Protein AF-0000000074719340 (afdb_homodimer)

Solvent-accessible surface area (backbone atoms only — not comparable to full-atom values): 39499 Å² total; per-residue (Å²): 73,51,74,44,62,55,69,41,87,78,28,64,65,51,49,50,49,47,35,64,62,22,23,60,69,50,36,37,50,50,15,51,48,55,33,46,48,52,44,51,50,35,39,49,40,8,63,77,55,54,41,71,50,65,59,40,46,53,52,38,24,60,47,44,44,86,80,46,90,44,48,59,56,31,41,54,50,23,52,47,53,46,49,73,72,40,53,72,66,48,41,42,52,50,34,57,68,46,72,67,32,35,51,36,67,74,29,32,64,31,43,57,44,52,37,26,79,54,50,40,20,43,50,44,46,50,49,29,34,63,41,14,76,75,65,35,43,67,52,21,34,36,49,51,18,25,51,20,46,50,47,39,48,49,50,52,53,51,51,22,61,76,57,64,16,41,43,32,30,61,52,47,44,37,48,39,40,62,39,27,52,43,47,35,19,20,26,52,56,57,40,44,51,27,24,49,20,35,38,58,18,47,55,26,32,40,68,66,32,57,77,75,12,43,64,28,49,53,51,21,23,35,33,34,59,74,42,52,45,47,37,49,20,39,29,53,26,17,58,71,54,70,47,67,44,67,59,34,44,50,55,31,53,51,47,56,64,51,45,52,58,44,39,57,75,26,58,43,86,46,69,64,42,51,45,38,39,76,61,72,48,78,62,73,54,45,75,84,58,69,72,77,91,48,71,66,60,50,53,49,35,46,53,54,27,48,53,46,21,62,54,74,38,42,51,69,37,50,48,52,48,51,51,53,49,48,53,47,42,56,71,70,62,45,69,45,52,71,22,42,51,31,43,52,48,11,38,52,45,24,54,52,47,44,40,73,74,55,46,64,48,56,31,47,78,46,30,35,47,49,53,42,48,50,50,53,50,37,53,59,61,38,52,73,83,42,48,81,76,74,75,75,76,72,83,116,73,52,73,42,62,56,70,41,86,79,27,63,64,50,49,50,49,47,34,64,64,22,24,58,68,49,37,36,49,47,15,50,49,55,34,47,49,52,44,53,51,36,39,49,40,7,62,77,54,54,43,72,49,66,60,42,46,52,50,38,24,60,47,43,45,87,79,43,90,44,46,58,56,31,42,53,49,25,53,46,53,46,50,73,71,40,53,72,66,49,40,43,52,50,34,57,67,45,72,67,33,36,52,36,68,73,29,32,64,29,44,58,43,52,38,27,79,54,50,39,19,43,50,45,47,50,47,28,35,62,41,15,76,75,63,35,42,69,53,20,34,35,50,52,18,24,52,20,44,48,48,40,48,49,50,52,52,51,52,22,60,76,57,64,17,40,44,30,31,61,51,46,43,37,48,39,40,63,40,26,50,43,46,34,19,20,27,51,56,57,40,42,51,27,26,49,21,36,38,57,19,47,54,26,31,39,68,66,32,58,78,73,12,42,65,28,46,53,51,22,22,36,33,34,60,75,42,53,45,46,38,49,20,38,29,53,25,17,58,71,54,70,47,68,44,67,58,35,44,50,54,31,53,51,48,56,62,50,45,51,57,46,40,56,73,25,59,44,86,47,70,64,41,50,44,38,37,76,62,74,48,78,61,71,55,46,76,84,57,70,73,79,92,49,71,67,60,51,52,49,36,45,54,54,27,49,53,47,22,62,54,73,37,43,51,68,36,50,48,51,47,50,51,53,50,47,53,48,42,56,70,70,62,45,70,46,51,70,22,42,51,30,43,51,48,11,39,52,45,25,55,54,46,45,39,73,74,55,47,64,48,56,31,46,77,45,30,37,45,49,52,42,49,51,50,53,51,37,51,60,63,38,54,72,82,41,46,81,74,75,76,75,76,73,82,116

Structure (mmCIF, N/CA/C/O backbone):
data_AF-0000000074719340-model_v1
#
loop_
_entity.id
_entity.type
_entity.pdbx_description
1 polymer 'Glycosyltransferase RgtA/B/C/D-like domain-containing protein'
#
loop_
_atom_site.group_PDB
_atom_site.id
_atom_site.type_symbol
_atom_site.label_atom_id
_atom_site.label_alt_id
_atom_site.label_comp_id
_atom_site.label_asym_id
_atom_site.label_entity_id
_atom_site.label_seq_id
_atom_site.pdbx_PDB_ins_code
_atom_site.Cartn_x
_atom_site.Cartn_y
_atom_site.Cartn_z
_atom_site.occupancy
_atom_site.B_iso_or_equiv
_atom_site.auth_seq_id
_atom_site.auth_comp_id
_atom_site.auth_asym_id
_atom_site.auth_atom_id
_atom_site.pdbx_PDB_model_num
ATOM 1 N N . MET A 1 1 ? -28.859 15.344 6.457 1 44 1 MET A N 1
ATOM 2 C CA . MET A 1 1 ? -29.125 16.297 5.395 1 44 1 MET A CA 1
ATOM 3 C C . MET A 1 1 ? -28.875 15.688 4.023 1 44 1 MET A C 1
ATOM 5 O O . MET A 1 1 ? -27.859 15.008 3.822 1 44 1 MET A O 1
ATOM 9 N N . THR A 1 2 ? -29.844 15.477 3.346 1 54.25 2 THR A N 1
ATOM 10 C CA . THR A 1 2 ? -29.734 14.992 1.975 1 54.25 2 THR A CA 1
ATOM 11 C C . THR A 1 2 ? -28.969 15.984 1.108 1 54.25 2 THR A C 1
ATOM 13 O O . THR A 1 2 ? -28.75 17.125 1.511 1 54.25 2 THR A O 1
ATOM 16 N N . ILE A 1 3 ? -28.344 15.516 0.061 1 51.09 3 ILE A N 1
ATOM 17 C CA . ILE A 1 3 ? -27.641 16.391 -0.876 1 51.09 3 ILE A CA 1
ATOM 18 C C . ILE A 1 3 ? -28.484 17.656 -1.121 1 51.09 3 ILE A C 1
ATOM 20 O O . ILE A 1 3 ? -27.938 18.766 -1.168 1 51.09 3 ILE A O 1
ATOM 24 N N . GLU A 1 4 ? -29.734 17.438 -1.25 1 52.94 4 GLU A N 1
ATOM 25 C CA . GLU A 1 4 ? -30.641 18.531 -1.551 1 52.94 4 GLU A CA 1
ATOM 26 C C . GLU A 1 4 ? -30.672 19.562 -0.416 1 52.94 4 GLU A C 1
ATOM 28 O O . GLU A 1 4 ? -30.688 20.766 -0.661 1 52.94 4 GLU A O 1
ATOM 33 N N . THR A 1 5 ? -30.719 18.984 0.74 1 54.34 5 THR A N 1
ATOM 34 C CA . THR A 1 5 ? -30.812 19.891 1.876 1 54.34 5 THR A CA 1
ATOM 35 C C . THR A 1 5 ? -29.453 20.516 2.174 1 54.34 5 THR A C 1
ATOM 37 O O . THR A 1 5 ? -29.359 21.625 2.695 1 54.34 5 THR A O 1
ATOM 40 N N . ALA A 1 6 ? -28.438 19.828 1.91 1 50.81 6 ALA A N 1
ATOM 41 C CA . ALA A 1 6 ? -27.109 20.359 2.193 1 50.81 6 ALA A CA 1
ATOM 42 C C . ALA A 1 6 ? -26.781 21.547 1.298 1 50.81 6 ALA A C 1
ATOM 44 O O . ALA A 1 6 ? -26.141 22.5 1.738 1 50.81 6 ALA A O 1
ATOM 45 N N . PHE A 1 7 ? -27.25 21.453 0.021 1 54.22 7 PHE A N 1
ATOM 46 C CA . PHE A 1 7 ? -26.906 22.484 -0.946 1 54.22 7 PHE A CA 1
ATOM 47 C C . PHE A 1 7 ? -28.109 23.375 -1.24 1 54.22 7 PHE A C 1
ATOM 49 O O . PHE A 1 7 ? -28.078 24.188 -2.164 1 54.22 7 PHE A O 1
ATOM 56 N N . GLY A 1 8 ? -29.219 23.422 -0.388 1 49.59 8 GLY A N 1
ATOM 57 C CA . GLY A 1 8 ? -30.391 24.281 -0.463 1 49.59 8 GLY A CA 1
ATOM 58 C C . GLY A 1 8 ? -31.422 23.797 -1.47 1 49.59 8 GLY A C 1
ATOM 59 O O . GLY A 1 8 ? -31.172 22.844 -2.217 1 49.59 8 GLY A O 1
ATOM 60 N N . HIS A 1 9 ? -32.812 24.297 -1.423 1 48.03 9 HIS A N 1
ATOM 61 C CA . HIS A 1 9 ? -34.125 24.016 -2.043 1 48.03 9 HIS A CA 1
ATOM 62 C C . HIS A 1 9 ? -34 24 -3.564 1 48.03 9 HIS A C 1
ATOM 64 O O . HIS A 1 9 ? -35 23.844 -4.262 1 48.03 9 HIS A O 1
ATOM 70 N N . ARG A 1 10 ? -33.094 24.453 -4.176 1 47.38 10 ARG A N 1
ATOM 71 C CA . ARG A 1 10 ? -33.125 24.5 -5.633 1 47.38 10 ARG A CA 1
ATOM 72 C C . ARG A 1 10 ? -32.969 23.094 -6.223 1 47.38 10 ARG A C 1
ATOM 74 O O . ARG A 1 10 ? -32.625 22.953 -7.395 1 47.38 10 ARG A O 1
ATOM 81 N N . SER A 1 11 ? -33.312 22.062 -5.555 1 47.09 11 SER A N 1
ATOM 82 C CA . SER A 1 11 ? -32.844 20.688 -5.652 1 47.09 11 SER A CA 1
ATOM 83 C C . SER A 1 11 ? -33.75 19.859 -6.562 1 47.09 11 SER A C 1
ATOM 85 O O . SER A 1 11 ? -33.469 18.688 -6.816 1 47.09 11 SER A O 1
ATOM 87 N N . GLY A 1 12 ? -34.844 20.375 -6.762 1 47.94 12 GLY A N 1
ATOM 88 C CA . GLY A 1 12 ? -35.688 19.562 -7.625 1 47.94 12 GLY A CA 1
ATOM 89 C C . GLY A 1 12 ? -35 19.172 -8.922 1 47.94 12 GLY A C 1
ATOM 90 O O . GLY A 1 12 ? -34.812 17.984 -9.203 1 47.94 12 GLY A O 1
ATOM 91 N N . PRO A 1 13 ? -34.75 20.156 -9.672 1 48.81 13 PRO A N 1
ATOM 92 C CA . PRO A 1 13 ? -34.125 19.891 -10.969 1 48.81 13 PRO A CA 1
ATOM 93 C C . PRO A 1 13 ? -32.75 19.25 -10.836 1 48.81 13 PRO A C 1
ATOM 95 O O . PRO A 1 13 ? -32.344 18.469 -11.703 1 48.81 13 PRO A O 1
ATOM 98 N N . LEU A 1 14 ? -32 19.547 -9.883 1 50.09 14 LEU A N 1
ATOM 99 C CA . LEU A 1 14 ? -30.703 18.938 -9.695 1 50.09 14 LEU A CA 1
ATOM 100 C C . LEU A 1 14 ? -30.812 17.469 -9.344 1 50.09 14 LEU A C 1
ATOM 102 O O . LEU A 1 14 ? -30.016 16.641 -9.805 1 50.09 14 LEU A O 1
ATOM 106 N N . SER A 1 15 ? -31.766 17.203 -8.555 1 52.66 15 SER A N 1
ATOM 107 C CA . SER A 1 15 ? -32 15.797 -8.25 1 52.66 15 SER A CA 1
ATOM 108 C C . SER A 1 15 ? -32.375 15.016 -9.508 1 52.66 15 SER A C 1
ATOM 110 O O . SER A 1 15 ? -31.938 13.883 -9.695 1 52.66 15 SER A O 1
ATOM 112 N N . ASN A 1 16 ? -33.25 15.656 -10.227 1 54.12 16 ASN A N 1
ATOM 113 C CA . ASN A 1 16 ? -33.625 15 -11.484 1 54.12 16 ASN A CA 1
ATOM 114 C C . ASN A 1 16 ? -32.438 14.883 -12.414 1 54.12 16 ASN A C 1
ATOM 116 O O . ASN A 1 16 ? -32.25 13.852 -13.078 1 54.12 16 ASN A O 1
ATOM 120 N N . ALA A 1 17 ? -31.672 15.938 -12.539 1 52.97 17 ALA A N 1
ATOM 121 C CA . ALA A 1 17 ? -30.469 15.906 -13.359 1 52.97 17 ALA A CA 1
ATOM 122 C C . ALA A 1 17 ? -29.453 14.898 -12.82 1 52.97 17 ALA A C 1
ATOM 124 O O . ALA A 1 17 ? -28.844 14.148 -13.586 1 52.97 17 ALA A O 1
ATOM 125 N N . LEU A 1 18 ? -29.359 14.883 -11.586 1 58.12 18 LEU A N 1
ATOM 126 C CA . LEU A 1 18 ? -28.469 13.898 -10.961 1 58.12 18 LEU A CA 1
ATOM 127 C C . LEU A 1 18 ? -29.016 12.484 -11.172 1 58.12 18 LEU A C 1
ATOM 129 O O . LEU A 1 18 ? -28.234 11.547 -11.375 1 58.12 18 LEU A O 1
ATOM 133 N N . GLY A 1 19 ? -30.344 12.414 -11.133 1 56.94 19 GLY A N 1
ATOM 134 C CA . GLY A 1 19 ? -30.969 11.133 -11.414 1 56.94 19 GLY A CA 1
ATOM 135 C C . GLY A 1 19 ? -30.688 10.633 -12.82 1 56.94 19 GLY A C 1
ATOM 136 O O . GLY A 1 19 ? -30.422 9.445 -13.016 1 56.94 19 GLY A O 1
ATOM 137 N N . ARG A 1 20 ? -30.859 11.523 -13.758 1 57.97 20 ARG A N 1
ATOM 138 C CA . ARG A 1 20 ? -30.578 11.156 -15.141 1 57.97 20 ARG A CA 1
ATOM 139 C C . ARG A 1 20 ? -29.094 10.875 -15.336 1 57.97 20 ARG A C 1
ATOM 141 O O . ARG A 1 20 ? -28.719 9.953 -16.062 1 57.97 20 ARG A O 1
ATOM 148 N N . ILE A 1 21 ? -28.266 11.641 -14.656 1 61.47 21 ILE A N 1
ATOM 149 C CA . ILE A 1 21 ? -26.812 11.523 -14.805 1 61.47 21 ILE A CA 1
ATOM 150 C C . ILE A 1 21 ? -26.328 10.273 -14.078 1 61.47 21 ILE A C 1
ATOM 152 O O . ILE A 1 21 ? -25.391 9.617 -14.531 1 61.47 21 ILE A O 1
ATOM 156 N N . PHE A 1 22 ? -27.125 9.844 -13.156 1 76.75 22 PHE A N 1
ATOM 157 C CA . PHE A 1 22 ? -26.656 8.688 -12.391 1 76.75 22 PHE A CA 1
ATOM 158 C C . PHE A 1 22 ? -27.594 7.504 -12.578 1 76.75 22 PHE A C 1
ATOM 160 O O . PHE A 1 22 ? -27.875 6.77 -11.625 1 76.75 22 PHE A O 1
ATOM 167 N N . SER A 1 23 ? -28.219 7.426 -13.891 1 81.94 23 SER A N 1
ATOM 168 C CA . SER A 1 23 ? -28.969 6.219 -14.219 1 81.94 23 SER A CA 1
ATOM 169 C C . SER A 1 23 ? -28.078 4.98 -14.18 1 81.94 23 SER A C 1
ATOM 171 O O . SER A 1 23 ? -26.859 5.094 -14.188 1 81.94 23 SER A O 1
ATOM 173 N N . THR A 1 24 ? -28.703 3.875 -14.086 1 88.38 24 THR A N 1
ATOM 174 C CA . THR A 1 24 ? -27.984 2.609 -14 1 88.38 24 THR A CA 1
ATOM 175 C C . THR A 1 24 ? -27.094 2.404 -15.219 1 88.38 24 THR A C 1
ATOM 177 O O . THR A 1 24 ? -25.938 2.002 -15.094 1 88.38 24 THR A O 1
ATOM 180 N N . ASN A 1 25 ? -27.562 2.758 -16.406 1 89.62 25 ASN A N 1
ATOM 181 C CA . ASN A 1 25 ? -26.797 2.568 -17.641 1 89.62 25 ASN A CA 1
ATOM 182 C C . ASN A 1 25 ? -25.578 3.486 -17.672 1 89.62 25 ASN A C 1
ATOM 184 O O . ASN A 1 25 ? -24.5 3.07 -18.109 1 89.62 25 ASN A O 1
ATOM 188 N N . VAL A 1 26 ? -25.828 4.645 -17.266 1 91.06 26 VAL A N 1
ATOM 189 C CA . VAL A 1 26 ? -24.734 5.609 -17.281 1 91.06 26 VAL A CA 1
ATOM 190 C C . VAL A 1 26 ? -23.656 5.203 -16.266 1 91.06 26 VAL A C 1
ATOM 192 O O . VAL A 1 26 ? -22.469 5.191 -16.578 1 91.06 26 VAL A O 1
ATOM 195 N N . VAL A 1 27 ? -24.094 4.812 -15.078 1 93.94 27 VAL A N 1
ATOM 196 C CA . VAL A 1 27 ? -23.141 4.441 -14.039 1 93.94 27 VAL A CA 1
ATOM 197 C C . VAL A 1 27 ? -22.422 3.156 -14.43 1 93.94 27 VAL A C 1
ATOM 199 O O . VAL A 1 27 ? -21.219 3.008 -14.18 1 93.94 27 VAL A O 1
ATOM 202 N N . ASN A 1 28 ? -23.094 2.273 -15.055 1 94.94 28 ASN A N 1
ATOM 203 C CA . ASN A 1 28 ? -22.453 1.068 -15.562 1 94.94 28 ASN A CA 1
ATOM 204 C C . ASN A 1 28 ? -21.375 1.401 -16.594 1 94.94 28 ASN A C 1
ATOM 206 O O . ASN A 1 28 ? -20.266 0.857 -16.547 1 94.94 28 ASN A O 1
ATOM 210 N N . THR A 1 29 ? -21.719 2.305 -17.484 1 95.62 29 THR A N 1
ATOM 211 C CA . THR A 1 29 ? -20.781 2.705 -18.516 1 95.62 29 THR A CA 1
ATOM 212 C C . THR A 1 29 ? -19.562 3.385 -17.906 1 95.62 29 THR A C 1
ATOM 214 O O . THR A 1 29 ? -18.422 3.109 -18.297 1 95.62 29 THR A O 1
ATOM 217 N N . ILE A 1 30 ? -19.828 4.199 -16.953 1 95.5 30 ILE A N 1
ATOM 218 C CA . ILE A 1 30 ? -18.75 4.887 -16.266 1 95.5 30 ILE A CA 1
ATOM 219 C C . ILE A 1 30 ? -17.875 3.875 -15.523 1 95.5 30 ILE A C 1
ATOM 221 O O . ILE A 1 30 ? -16.641 3.957 -15.562 1 95.5 30 ILE A O 1
ATOM 225 N N . SER A 1 31 ? -18.5 2.938 -14.875 1 97.38 31 SER A N 1
ATOM 226 C CA . SER A 1 31 ? -17.781 1.925 -14.109 1 97.38 31 SER A CA 1
ATOM 227 C C . SER A 1 31 ? -16.875 1.089 -15.008 1 97.38 31 SER A C 1
ATOM 229 O O . SER A 1 31 ? -15.695 0.901 -14.703 1 97.38 31 SER A O 1
ATOM 231 N N . VAL A 1 32 ? -17.375 0.67 -16.125 1 97.88 32 VAL A N 1
ATOM 232 C CA . VAL A 1 32 ? -16.594 -0.125 -17.062 1 97.88 32 VAL A CA 1
ATOM 233 C C . VAL A 1 32 ? -15.5 0.741 -17.688 1 97.88 32 VAL A C 1
ATOM 235 O O . VAL A 1 32 ? -14.367 0.285 -17.875 1 97.88 32 VAL A O 1
ATOM 238 N N . GLY A 1 33 ? -15.852 1.951 -18.016 1 97.81 33 GLY A N 1
ATOM 239 C CA . GLY A 1 33 ? -14.891 2.867 -18.594 1 97.81 33 GLY A CA 1
ATOM 240 C C . GLY A 1 33 ? -13.703 3.154 -17.703 1 97.81 33 GLY A C 1
ATOM 241 O O . GLY A 1 33 ? -12.555 3.059 -18.125 1 97.81 33 GLY A O 1
ATOM 242 N N . VAL A 1 34 ? -14.016 3.457 -16.469 1 97.06 34 VAL A N 1
ATOM 243 C CA . VAL A 1 34 ? -12.961 3.773 -15.516 1 97.06 34 VAL A CA 1
ATOM 244 C C . VAL A 1 34 ? -12.078 2.547 -15.289 1 97.06 34 VAL A C 1
ATOM 246 O O . VAL A 1 34 ? -10.852 2.65 -15.289 1 97.06 34 VAL A O 1
ATOM 249 N N . PHE A 1 35 ? -12.648 1.417 -15.125 1 98.31 35 PHE A N 1
ATOM 250 C CA . PHE A 1 35 ? -11.883 0.196 -14.922 1 98.31 35 PHE A CA 1
ATOM 251 C C . PHE A 1 35 ? -11.062 -0.144 -16.156 1 98.31 35 PHE A C 1
ATOM 253 O O . PHE A 1 35 ? -9.906 -0.566 -16.062 1 98.31 35 PHE A O 1
ATOM 260 N N . SER A 1 36 ? -11.633 0.049 -17.328 1 98.44 36 SER A N 1
ATOM 261 C CA . SER A 1 36 ? -10.914 -0.205 -18.578 1 98.44 36 SER A CA 1
ATOM 262 C C . SER A 1 36 ? -9.719 0.729 -18.719 1 98.44 36 SER A C 1
ATOM 264 O O . SER A 1 36 ? -8.672 0.331 -19.234 1 98.44 36 SER A O 1
ATOM 266 N N . LEU A 1 37 ? -9.867 1.918 -18.297 1 97.19 37 LEU A N 1
ATOM 267 C CA . LEU A 1 37 ? -8.75 2.854 -18.328 1 97.19 37 LEU A CA 1
ATOM 268 C C . LEU A 1 37 ? -7.621 2.387 -17.406 1 97.19 37 LEU A C 1
ATOM 270 O O . LEU A 1 37 ? -6.441 2.531 -17.75 1 97.19 37 LEU A O 1
ATOM 274 N N . ILE A 1 38 ? -7.984 1.876 -16.281 1 97.31 38 ILE A N 1
ATOM 275 C CA . ILE A 1 38 ? -6.996 1.322 -15.367 1 97.31 38 ILE A CA 1
ATOM 276 C C . ILE A 1 38 ? -6.277 0.147 -16.031 1 97.31 38 ILE A C 1
ATOM 278 O O . ILE A 1 38 ? -5.051 0.054 -15.977 1 97.31 38 ILE A O 1
ATOM 282 N N . VAL A 1 39 ? -7.016 -0.7 -16.672 1 98.31 39 VAL A N 1
ATOM 283 C CA . VAL A 1 39 ? -6.434 -1.859 -17.344 1 98.31 39 VAL A CA 1
ATOM 284 C C . VAL A 1 39 ? -5.52 -1.397 -18.484 1 98.31 39 VAL A C 1
ATOM 286 O O . VAL A 1 39 ? -4.363 -1.82 -18.562 1 98.31 39 VAL A O 1
ATOM 289 N N . LEU A 1 40 ? -6 -0.468 -19.281 1 97.94 40 LEU A N 1
ATOM 290 C CA . LEU A 1 40 ? -5.215 0.018 -20.406 1 97.94 40 LEU A CA 1
ATOM 291 C C . LEU A 1 40 ? -3.961 0.738 -19.922 1 97.94 40 LEU A C 1
ATOM 293 O O . LEU A 1 40 ? -2.887 0.573 -20.516 1 97.94 40 LEU A O 1
ATOM 297 N N . GLY A 1 41 ? -4.133 1.509 -18.891 1 96.56 41 GLY A N 1
ATOM 298 C CA . GLY A 1 41 ? -2.959 2.139 -18.312 1 96.56 41 GLY A CA 1
ATOM 299 C C . GLY A 1 41 ? -1.943 1.142 -17.781 1 96.56 41 GLY A C 1
ATOM 300 O O . GLY A 1 41 ? -0.737 1.328 -17.953 1 96.56 41 GLY A O 1
ATOM 301 N N . THR A 1 42 ? -2.436 0.113 -17.172 1 97.31 42 THR A N 1
ATOM 302 C CA . THR A 1 42 ? -1.568 -0.938 -16.656 1 97.31 42 THR A CA 1
ATOM 303 C C . THR A 1 42 ? -0.829 -1.642 -17.797 1 97.31 42 THR A C 1
ATOM 305 O O . THR A 1 42 ? 0.369 -1.915 -17.688 1 97.31 42 THR A O 1
ATOM 308 N N . LEU A 1 43 ? -1.57 -1.888 -18.859 1 97.94 43 LEU A N 1
ATOM 309 C CA . LEU A 1 43 ? -0.954 -2.541 -20.016 1 97.94 43 LEU A CA 1
ATOM 310 C C . LEU A 1 43 ? 0.139 -1.663 -20.609 1 97.94 43 LEU A C 1
ATOM 312 O O . LEU A 1 43 ? 1.208 -2.158 -20.984 1 97.94 43 LEU A O 1
ATOM 316 N N . ALA A 1 44 ? -0.07 -0.43 -20.656 1 96.25 44 ALA A N 1
ATOM 317 C CA . ALA A 1 44 ? 0.918 0.504 -21.188 1 96.25 44 ALA A CA 1
ATOM 318 C C . ALA A 1 44 ? 2.166 0.545 -20.312 1 96.25 44 ALA A C 1
ATOM 320 O O . ALA A 1 44 ? 3.289 0.47 -20.828 1 96.25 44 ALA A O 1
ATOM 321 N N . LEU A 1 45 ? 1.966 0.581 -19.078 1 94.5 45 LEU A N 1
ATOM 322 C CA . LEU A 1 45 ? 3.1 0.615 -18.156 1 94.5 45 LEU A CA 1
ATOM 323 C C . LEU A 1 45 ? 3.875 -0.696 -18.203 1 94.5 45 LEU A C 1
ATOM 325 O O . LEU A 1 45 ? 5.109 -0.693 -18.203 1 94.5 45 LEU A O 1
ATOM 329 N N . ALA A 1 46 ? 3.105 -1.759 -18.25 1 96 46 ALA A N 1
ATOM 330 C CA . ALA A 1 46 ? 3.729 -3.08 -18.266 1 96 46 ALA A CA 1
ATOM 331 C C . ALA A 1 46 ? 4.582 -3.279 -19.516 1 96 46 ALA A C 1
ATOM 333 O O . ALA A 1 46 ? 5.68 -3.84 -19.438 1 96 46 ALA A O 1
ATOM 334 N N . TYR A 1 47 ? 4.145 -2.752 -20.578 1 95.81 47 TYR A N 1
ATOM 335 C CA . TYR A 1 47 ? 4.824 -3.016 -21.844 1 95.81 47 TYR A CA 1
ATOM 336 C C . TYR A 1 47 ? 5.934 -2 -22.094 1 95.81 47 TYR A C 1
ATOM 338 O O . TYR A 1 47 ? 7.031 -2.363 -22.516 1 95.81 47 TYR A O 1
ATOM 346 N N . PHE A 1 48 ? 5.73 -0.739 -21.734 1 93.31 48 PHE A N 1
ATOM 347 C CA . PHE A 1 48 ? 6.664 0.306 -22.125 1 93.31 48 PHE A CA 1
ATOM 348 C C . PHE A 1 48 ? 7.609 0.653 -20.984 1 93.31 48 PHE A C 1
ATOM 350 O O . PHE A 1 48 ? 8.664 1.255 -21.203 1 93.31 48 PHE A O 1
ATOM 357 N N . ASN A 1 49 ? 7.23 0.269 -19.797 1 92.31 49 ASN A N 1
ATOM 358 C CA . ASN A 1 49 ? 8.07 0.57 -18.641 1 92.31 49 ASN A CA 1
ATOM 359 C C . ASN A 1 49 ? 8.164 -0.619 -17.688 1 92.31 49 ASN A C 1
ATOM 361 O O . ASN A 1 49 ? 7.852 -0.498 -16.516 1 92.31 49 ASN A O 1
ATOM 365 N N . PRO A 1 50 ? 8.68 -1.682 -18.219 1 94 50 PRO A N 1
ATOM 366 C CA . PRO A 1 50 ? 8.812 -2.863 -17.375 1 94 50 PRO A CA 1
ATOM 367 C C . PRO A 1 50 ? 9.891 -2.701 -16.297 1 94 50 PRO A C 1
ATOM 369 O O . PRO A 1 50 ? 10.797 -1.879 -16.453 1 94 50 PRO A O 1
ATOM 372 N N . VAL A 1 51 ? 9.734 -3.451 -15.289 1 92.44 51 VAL A N 1
ATOM 373 C CA . VAL A 1 51 ? 10.727 -3.506 -14.219 1 92.44 51 VAL A CA 1
ATOM 374 C C . VAL A 1 51 ? 11.375 -4.891 -14.188 1 92.44 51 VAL A C 1
ATOM 376 O O . VAL A 1 51 ? 10.695 -5.895 -13.977 1 92.44 51 VAL A O 1
ATOM 379 N N . TYR A 1 52 ? 12.633 -4.848 -14.352 1 92.12 52 TYR A N 1
ATOM 380 C CA . TYR A 1 52 ? 13.375 -6.105 -14.352 1 92.12 52 TYR A CA 1
ATOM 381 C C . TYR A 1 52 ? 13.961 -6.395 -12.977 1 92.12 52 TYR A C 1
ATOM 383 O O . TYR A 1 52 ? 15.055 -5.918 -12.648 1 92.12 52 TYR A O 1
ATOM 391 N N . ASN A 1 53 ? 13.242 -7.262 -12.32 1 89.88 53 ASN A N 1
ATOM 392 C CA . ASN A 1 53 ? 13.672 -7.621 -10.969 1 89.88 53 ASN A CA 1
ATOM 393 C C . ASN A 1 53 ? 14.758 -8.695 -10.992 1 89.88 53 ASN A C 1
ATOM 395 O O . ASN A 1 53 ? 15.125 -9.188 -12.062 1 89.88 53 ASN A O 1
ATOM 399 N N . TRP A 1 54 ? 15.203 -9.023 -9.859 1 90.5 54 TRP A N 1
ATOM 400 C CA . TRP A 1 54 ? 16.297 -9.969 -9.664 1 90.5 54 TRP A CA 1
ATOM 401 C C . TRP A 1 54 ? 15.961 -11.32 -10.273 1 90.5 54 TRP A C 1
ATOM 403 O O . TRP A 1 54 ? 16.828 -11.977 -10.852 1 90.5 54 TRP A O 1
ATOM 413 N N . ASP A 1 55 ? 14.773 -11.766 -10.273 1 92.81 55 ASP A N 1
ATOM 414 C CA . ASP A 1 55 ? 14.336 -13.094 -10.688 1 92.81 55 ASP A CA 1
ATOM 415 C C . ASP A 1 55 ? 14.516 -13.281 -12.195 1 92.81 55 ASP A C 1
ATOM 417 O O . ASP A 1 55 ? 14.633 -14.414 -12.672 1 92.81 55 ASP A O 1
ATOM 421 N N . ILE A 1 56 ? 14.562 -12.195 -12.867 1 95.75 56 ILE A N 1
ATOM 422 C CA . ILE A 1 56 ? 14.586 -12.273 -14.328 1 95.75 56 ILE A CA 1
ATOM 423 C C . ILE A 1 56 ? 15.867 -12.953 -14.789 1 95.75 56 ILE A C 1
ATOM 425 O O . ILE A 1 56 ? 15.867 -13.672 -15.797 1 95.75 56 ILE A O 1
ATOM 429 N N . LEU A 1 57 ? 16.969 -12.766 -14.062 1 96.56 57 LEU A N 1
ATOM 430 C CA . LEU A 1 57 ? 18.25 -13.359 -14.43 1 96.56 57 LEU A CA 1
ATOM 431 C C . LEU A 1 57 ? 18.172 -14.883 -14.422 1 96.56 57 LEU A C 1
ATOM 433 O O . LEU A 1 57 ? 18.609 -15.531 -15.367 1 96.56 57 LEU A O 1
ATOM 437 N N . ALA A 1 58 ? 17.547 -15.367 -13.383 1 96.25 58 ALA A N 1
ATOM 438 C CA . ALA A 1 58 ? 17.422 -16.812 -13.273 1 96.25 58 ALA A CA 1
ATOM 439 C C . ALA A 1 58 ? 16.5 -17.359 -14.352 1 96.25 58 ALA A C 1
ATOM 441 O O . ALA A 1 58 ? 16.781 -18.406 -14.945 1 96.25 58 ALA A O 1
ATOM 442 N N . TYR A 1 59 ? 15.438 -16.703 -14.641 1 96.81 59 TYR A N 1
ATOM 443 C CA . TYR A 1 59 ? 14.484 -17.172 -15.641 1 96.81 59 TYR A CA 1
ATOM 444 C C . TYR A 1 59 ? 15.102 -17.172 -17.031 1 96.81 59 TYR A C 1
ATOM 446 O O . TYR A 1 59 ? 14.906 -18.109 -17.797 1 96.81 59 TYR A O 1
ATOM 454 N N . VAL A 1 60 ? 15.836 -16.172 -17.328 1 96.81 60 VAL A N 1
ATOM 455 C CA . VAL A 1 60 ? 16.5 -16.125 -18.625 1 96.81 60 VAL A CA 1
ATOM 456 C C . VAL A 1 60 ? 17.578 -17.203 -18.688 1 96.81 60 VAL A C 1
ATOM 458 O O . VAL A 1 60 ? 17.719 -17.875 -19.703 1 96.81 60 VAL A O 1
ATOM 461 N N . GLY A 1 61 ? 18.344 -17.297 -17.641 1 97.25 61 GLY A N 1
ATOM 462 C CA . GLY A 1 61 ? 19.344 -18.359 -17.578 1 97.25 61 GLY A CA 1
ATOM 463 C C . GLY A 1 61 ? 18.781 -19.734 -17.828 1 97.25 61 GLY A C 1
ATOM 464 O O . GLY A 1 61 ? 19.344 -20.516 -18.594 1 97.25 61 GLY A O 1
ATOM 465 N N . ILE A 1 62 ? 17.688 -20.016 -17.234 1 96.62 62 ILE A N 1
ATOM 466 C CA . ILE A 1 62 ? 17.031 -21.312 -17.359 1 96.62 62 ILE A CA 1
ATOM 467 C C . ILE A 1 62 ? 16.516 -21.5 -18.781 1 96.62 62 ILE A C 1
ATOM 469 O O . ILE A 1 62 ? 16.562 -22.609 -19.328 1 96.62 62 ILE A O 1
ATOM 473 N N . ALA A 1 63 ? 16.141 -20.469 -19.375 1 95.62 63 ALA A N 1
ATOM 474 C CA . ALA A 1 63 ? 15.578 -20.531 -20.734 1 95.62 63 ALA A CA 1
ATOM 475 C C . ALA A 1 63 ? 16.641 -20.953 -21.734 1 95.62 63 ALA A C 1
ATOM 477 O O . ALA A 1 63 ? 16.328 -21.531 -22.781 1 95.62 63 ALA A O 1
ATOM 478 N N . VAL A 1 64 ? 17.875 -20.734 -21.406 1 94.94 64 VAL A N 1
ATOM 479 C CA . VAL A 1 64 ? 18.922 -21.016 -22.391 1 94.94 64 VAL A CA 1
ATOM 480 C C . VAL A 1 64 ? 19.781 -22.172 -21.906 1 94.94 64 VAL A C 1
ATOM 482 O O . VAL A 1 64 ? 20.719 -22.594 -22.594 1 94.94 64 VAL A O 1
ATOM 485 N N . GLU A 1 65 ? 19.422 -22.688 -20.781 1 94.25 65 GLU A N 1
ATOM 486 C CA . GLU A 1 65 ? 20.297 -23.656 -20.141 1 94.25 65 GLU A CA 1
ATOM 487 C C . GLU A 1 65 ? 20.422 -24.922 -20.969 1 94.25 65 GLU A C 1
ATOM 489 O O . GLU A 1 65 ? 21.453 -25.609 -20.938 1 94.25 65 GLU A O 1
ATOM 494 N N . ASP A 1 66 ? 19.469 -25.266 -21.734 1 91.06 66 ASP A N 1
ATOM 495 C CA . ASP A 1 66 ? 19.484 -26.484 -22.516 1 91.06 66 ASP A CA 1
ATOM 496 C C . ASP A 1 66 ? 20.344 -26.328 -23.766 1 91.06 66 ASP A C 1
ATOM 498 O O . ASP A 1 66 ? 20.75 -27.312 -24.375 1 91.06 66 ASP A O 1
ATOM 502 N N . ARG A 1 67 ? 20.625 -25.172 -24.094 1 92.31 67 ARG A N 1
ATOM 503 C CA . ARG A 1 67 ? 21.344 -24.906 -25.359 1 92.31 67 ARG A CA 1
ATOM 504 C C . ARG A 1 67 ? 22.812 -24.609 -25.094 1 92.31 67 ARG A C 1
ATOM 506 O O . ARG A 1 67 ? 23.609 -24.547 -26.031 1 92.31 67 ARG A O 1
ATOM 513 N N . LEU A 1 68 ? 23.047 -24.391 -23.891 1 92.56 68 LEU A N 1
ATOM 514 C CA . LEU A 1 68 ? 24.422 -24.016 -23.547 1 92.56 68 LEU A CA 1
ATOM 515 C C . LEU A 1 68 ? 25.047 -25.078 -22.656 1 92.56 68 LEU A C 1
ATOM 517 O O . LEU A 1 68 ? 24.344 -25.859 -22 1 92.56 68 LEU A O 1
ATOM 521 N N . GLU A 1 69 ? 26.344 -25.047 -22.625 1 89.88 69 GLU A N 1
ATOM 522 C CA . GLU A 1 69 ? 27.031 -26.188 -22.047 1 89.88 69 GLU A CA 1
ATOM 523 C C . GLU A 1 69 ? 27.625 -25.844 -20.688 1 89.88 69 GLU A C 1
ATOM 525 O O . GLU A 1 69 ? 27.766 -26.703 -19.812 1 89.88 69 GLU A O 1
ATOM 530 N N . THR A 1 70 ? 28.016 -24.547 -20.531 1 95.56 70 THR A N 1
ATOM 531 C CA . THR A 1 70 ? 28.75 -24.219 -19.312 1 95.56 70 THR A CA 1
ATOM 532 C C . THR A 1 70 ? 28.031 -23.156 -18.5 1 95.56 70 THR A C 1
ATOM 534 O O . THR A 1 70 ? 27.25 -22.375 -19.047 1 95.56 70 THR A O 1
ATOM 537 N N . ALA A 1 71 ? 28.312 -23.172 -17.234 1 96.56 71 ALA A N 1
ATOM 538 C CA . ALA A 1 71 ? 27.781 -22.156 -16.344 1 96.56 71 ALA A CA 1
ATOM 539 C C . ALA A 1 71 ? 28.219 -20.766 -16.781 1 96.56 71 ALA A C 1
ATOM 541 O O . ALA A 1 71 ? 27.453 -19.797 -16.672 1 96.56 71 ALA A O 1
ATOM 542 N N . GLU A 1 72 ? 29.406 -20.641 -17.281 1 97.44 72 GLU A N 1
ATOM 543 C CA . GLU A 1 72 ? 29.953 -19.375 -17.734 1 97.44 72 GLU A CA 1
ATOM 544 C C . GLU A 1 72 ? 29.172 -18.812 -18.922 1 97.44 72 GLU A C 1
ATOM 546 O O . GLU A 1 72 ? 28.859 -17.625 -18.969 1 97.44 72 GLU A O 1
ATOM 551 N N . GLU A 1 73 ? 28.875 -19.688 -19.766 1 97.12 73 GLU A N 1
ATOM 552 C CA . GLU A 1 73 ? 28.125 -19.266 -20.953 1 97.12 73 GLU A CA 1
ATOM 553 C C . GLU A 1 73 ? 26.703 -18.859 -20.578 1 97.12 73 GLU A C 1
ATOM 555 O O . GLU A 1 73 ? 26.188 -17.859 -21.094 1 97.12 73 GLU A O 1
ATOM 560 N N . ILE A 1 74 ? 26.062 -19.656 -19.766 1 97.69 74 ILE A N 1
ATOM 561 C CA . ILE A 1 74 ? 24.703 -19.359 -19.312 1 97.69 74 ILE A CA 1
ATOM 562 C C . ILE A 1 74 ? 24.672 -18.016 -18.594 1 97.69 74 ILE A C 1
ATOM 564 O O . ILE A 1 74 ? 23.812 -17.172 -18.875 1 97.69 74 ILE A O 1
ATOM 568 N N . HIS A 1 75 ? 25.625 -17.859 -17.719 1 97.69 75 HI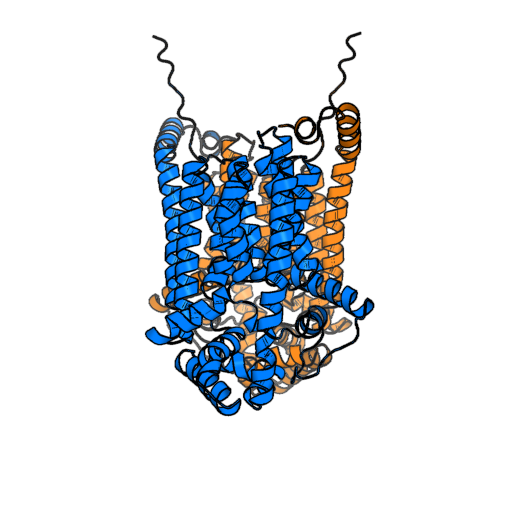S A N 1
ATOM 569 C CA . HIS A 1 75 ? 25.766 -16.625 -16.938 1 97.69 75 HIS A CA 1
ATOM 570 C C . HIS A 1 75 ? 25.969 -15.422 -17.844 1 97.69 75 HIS A C 1
ATOM 572 O O . HIS A 1 75 ? 25.234 -14.43 -17.719 1 97.69 75 HIS A O 1
ATOM 578 N N . ALA A 1 76 ? 26.875 -15.492 -18.766 1 97.25 76 ALA A N 1
ATOM 579 C CA . ALA A 1 76 ? 27.188 -14.391 -19.672 1 97.25 76 ALA A CA 1
ATOM 580 C C . ALA A 1 76 ? 25.984 -14.031 -20.531 1 97.25 76 ALA A C 1
ATOM 582 O O . ALA A 1 76 ? 25.688 -12.852 -20.75 1 97.25 76 ALA A O 1
ATOM 583 N N . THR A 1 77 ? 25.312 -15.023 -20.953 1 95.94 77 THR A N 1
ATOM 584 C CA . THR A 1 77 ? 24.156 -14.797 -21.828 1 95.94 77 THR A CA 1
ATOM 585 C C . THR A 1 77 ? 23.016 -14.141 -21.047 1 95.94 77 THR A C 1
ATOM 587 O O . THR A 1 77 ? 22.422 -13.164 -21.516 1 95.94 77 THR A O 1
ATOM 590 N N . ALA A 1 78 ? 22.688 -14.703 -19.906 1 96.81 78 ALA A N 1
ATOM 591 C CA . ALA A 1 78 ? 21.609 -14.18 -19.078 1 96.81 78 ALA A CA 1
ATOM 592 C C . ALA A 1 78 ? 21.844 -12.719 -18.719 1 96.81 78 ALA A C 1
ATOM 594 O O . ALA A 1 78 ? 20.969 -11.867 -18.906 1 96.81 78 ALA A O 1
ATOM 595 N N . TYR A 1 79 ? 23.031 -12.391 -18.25 1 97.38 79 TYR A N 1
ATOM 596 C CA . TYR A 1 79 ? 23.344 -11.039 -17.828 1 97.38 79 TYR A CA 1
ATOM 597 C C . TYR A 1 79 ? 23.422 -10.086 -19.016 1 97.38 79 TYR A C 1
ATOM 599 O O . TYR A 1 79 ? 23 -8.93 -18.922 1 97.38 79 TYR A O 1
ATOM 607 N N . LYS A 1 80 ? 23.875 -10.547 -20.094 1 96.38 80 LYS A N 1
ATOM 608 C CA . LYS A 1 80 ? 23.969 -9.719 -21.297 1 96.38 80 LYS A CA 1
ATOM 609 C C . LYS A 1 80 ? 22.578 -9.352 -21.812 1 96.38 80 LYS A C 1
ATOM 611 O O . LYS A 1 80 ? 22.328 -8.195 -22.156 1 96.38 80 LYS A O 1
ATOM 616 N N . GLU A 1 81 ? 21.719 -10.328 -21.844 1 95.69 81 GLU A N 1
ATOM 617 C CA . GLU A 1 81 ? 20.359 -10.055 -22.312 1 95.69 81 GLU A CA 1
ATOM 618 C C . GLU A 1 81 ? 19.672 -9.031 -21.438 1 95.69 81 GLU A C 1
ATOM 620 O O . GLU A 1 81 ? 18.984 -8.141 -21.938 1 95.69 81 GLU A O 1
ATOM 625 N N . VAL A 1 82 ? 19.844 -9.164 -20.156 1 96.25 82 VAL A N 1
ATOM 626 C CA . VAL A 1 82 ? 19.219 -8.227 -19.234 1 96.25 82 VAL A CA 1
ATOM 627 C C . VAL A 1 82 ? 19.891 -6.855 -19.344 1 96.25 82 VAL A C 1
ATOM 629 O O . VAL A 1 82 ? 19.203 -5.828 -19.344 1 96.25 82 VAL A O 1
ATOM 632 N N . GLN A 1 83 ? 21.203 -6.824 -19.484 1 96.38 83 GLN A N 1
ATOM 633 C CA . GLN A 1 83 ? 21.938 -5.57 -19.625 1 96.38 83 GLN A CA 1
ATOM 634 C C . GLN A 1 83 ? 21.484 -4.82 -20.875 1 96.38 83 GLN A C 1
ATOM 636 O O . GLN A 1 83 ? 21.375 -3.592 -20.859 1 96.38 83 GLN A O 1
ATOM 641 N N . ASP A 1 84 ? 21.203 -5.527 -21.906 1 95 84 ASP A N 1
ATOM 642 C CA . ASP A 1 84 ? 20.812 -4.934 -23.188 1 95 84 ASP A CA 1
ATOM 643 C C . ASP A 1 84 ? 19.406 -4.32 -23.094 1 95 84 ASP A C 1
ATOM 645 O O . ASP A 1 84 ? 19.109 -3.346 -23.781 1 95 84 ASP A O 1
ATOM 649 N N . ALA A 1 85 ? 18.609 -4.941 -22.281 1 93.88 85 ALA A N 1
ATOM 650 C CA . ALA A 1 85 ? 17.219 -4.531 -22.234 1 93.88 85 ALA A CA 1
ATOM 651 C C . ALA A 1 85 ? 16.984 -3.5 -21.125 1 93.88 85 ALA A C 1
ATOM 653 O O . ALA A 1 85 ? 16.109 -2.641 -21.234 1 93.88 85 ALA A O 1
ATOM 654 N N . ALA A 1 86 ? 17.75 -3.52 -20.094 1 93.38 86 ALA A N 1
ATOM 655 C CA . ALA A 1 86 ? 17.5 -2.723 -18.891 1 93.38 86 ALA A CA 1
ATOM 656 C C . ALA A 1 86 ? 18.25 -1.395 -18.953 1 93.38 86 ALA A C 1
ATOM 658 O O . ALA A 1 86 ? 19.25 -1.27 -19.656 1 93.38 86 ALA A O 1
ATOM 659 N N . SER A 1 87 ? 17.734 -0.436 -18.25 1 91.06 87 SER A N 1
ATOM 660 C CA . SER A 1 87 ? 18.5 0.782 -18.016 1 91.06 87 SER A CA 1
ATOM 661 C C . SER A 1 87 ? 19.719 0.511 -17.141 1 91.06 87 SER A C 1
ATOM 663 O O . SER A 1 87 ? 19.781 -0.521 -16.469 1 91.06 87 SER A O 1
ATOM 665 N N . ASP A 1 88 ? 20.672 1.463 -17.078 1 89.62 88 ASP A N 1
ATOM 666 C CA . ASP A 1 88 ? 21.875 1.314 -16.281 1 89.62 88 ASP A CA 1
ATOM 667 C C . ASP A 1 88 ? 21.531 1.161 -14.797 1 89.62 88 ASP A C 1
ATOM 669 O O . ASP A 1 88 ? 22.125 0.34 -14.094 1 89.62 88 ASP A O 1
ATOM 673 N N . LEU A 1 89 ? 20.562 1.84 -14.406 1 84.5 89 LEU A N 1
ATOM 674 C CA . LEU A 1 89 ? 20.172 1.792 -13.008 1 84.5 89 LEU A CA 1
ATOM 675 C C . LEU A 1 89 ? 19.547 0.446 -12.664 1 84.5 89 LEU A C 1
ATOM 677 O O . LEU A 1 89 ? 19.828 -0.135 -11.617 1 84.5 89 LEU A O 1
ATOM 681 N N . GLN A 1 90 ? 18.672 -0.029 -13.539 1 88.38 90 GLN A N 1
ATOM 682 C CA . GLN A 1 90 ? 18.047 -1.324 -13.305 1 88.38 90 GLN A CA 1
ATOM 683 C C . GLN A 1 90 ? 19.078 -2.443 -13.281 1 88.38 90 GLN A C 1
ATOM 685 O O . GLN A 1 90 ? 19.016 -3.342 -12.438 1 88.38 90 GLN A O 1
ATOM 690 N N . PHE A 1 91 ? 20 -2.318 -14.18 1 92 91 PHE A N 1
ATOM 691 C CA . PHE A 1 91 ? 21.031 -3.338 -14.227 1 92 91 PHE A CA 1
ATOM 692 C C . PHE A 1 91 ? 21.906 -3.295 -12.977 1 92 91 PHE A C 1
ATOM 694 O O . PHE A 1 91 ? 22.266 -4.34 -12.43 1 92 91 PHE A O 1
ATOM 701 N N . TYR A 1 92 ? 22.25 -2.115 -12.539 1 86.12 92 TYR A N 1
ATOM 702 C CA . TYR A 1 92 ? 23.016 -1.953 -11.305 1 86.12 92 TYR A CA 1
ATOM 703 C C . TYR A 1 92 ? 22.266 -2.57 -10.125 1 86.12 92 TYR A C 1
ATOM 705 O O . TYR A 1 92 ? 22.875 -3.242 -9.289 1 86.12 92 TYR A O 1
ATOM 713 N N . LYS A 1 93 ? 21 -2.43 -10.102 1 85.62 93 LYS A N 1
ATOM 714 C CA . LYS A 1 93 ? 20.219 -2.932 -8.984 1 85.62 93 LYS A CA 1
ATOM 715 C C . LYS A 1 93 ? 20.219 -4.457 -8.938 1 85.62 93 LYS A C 1
ATOM 717 O O . LYS A 1 93 ? 20.219 -5.055 -7.859 1 85.62 93 LYS A O 1
ATOM 722 N N . VAL A 1 94 ? 20.25 -5.094 -10.078 1 91.19 94 VAL A N 1
ATOM 723 C CA . VAL A 1 94 ? 20.188 -6.551 -10.086 1 91.19 94 VAL A CA 1
ATOM 724 C C . VAL A 1 94 ? 21.594 -7.129 -9.953 1 91.19 94 VAL A C 1
ATOM 726 O O . VAL A 1 94 ? 21.766 -8.328 -9.711 1 91.19 94 VAL A O 1
ATOM 729 N N . THR A 1 95 ? 22.672 -6.246 -10.016 1 91 95 THR A N 1
ATOM 730 C CA . THR A 1 95 ? 24.016 -6.785 -9.992 1 91 95 THR A CA 1
ATOM 731 C C . THR A 1 95 ? 24.75 -6.336 -8.734 1 91 95 THR A C 1
ATOM 733 O O . THR A 1 95 ? 25.703 -6.984 -8.297 1 91 95 THR A O 1
ATOM 736 N N . ALA A 1 96 ? 24.344 -5.16 -8.18 1 83.88 96 ALA A N 1
ATOM 737 C CA . ALA A 1 96 ? 25.266 -4.602 -7.191 1 83.88 96 ALA A CA 1
ATOM 738 C C . ALA A 1 96 ? 24.5 -3.998 -6.016 1 83.88 96 ALA A C 1
ATOM 740 O O . ALA A 1 96 ? 25.109 -3.443 -5.094 1 83.88 96 ALA A O 1
ATOM 741 N N . SER A 1 97 ? 23.172 -4.113 -6.004 1 79.81 97 SER A N 1
ATOM 742 C CA . SER A 1 97 ? 22.422 -3.383 -4.996 1 79.81 97 SER A CA 1
ATOM 743 C C . SER A 1 97 ? 22.656 -3.959 -3.604 1 79.81 97 SER A C 1
ATOM 745 O O . SER A 1 97 ? 22.438 -3.275 -2.6 1 79.81 97 SER A O 1
ATOM 747 N N . ILE A 1 98 ? 23 -5.301 -3.586 1 80.5 98 ILE A N 1
ATOM 748 C CA . ILE A 1 98 ? 23.359 -5.949 -2.332 1 80.5 98 ILE A CA 1
ATOM 749 C C . ILE A 1 98 ? 24.562 -6.875 -2.561 1 80.5 98 ILE A C 1
ATOM 751 O O . ILE A 1 98 ? 24.797 -7.316 -3.686 1 80.5 98 ILE A O 1
ATOM 755 N N . PRO A 1 99 ? 25.312 -7.246 -1.535 1 80.44 99 PRO A N 1
ATOM 756 C CA . PRO A 1 99 ? 26.516 -8.078 -1.686 1 80.44 99 PRO A CA 1
ATOM 757 C C . PRO A 1 99 ? 26.219 -9.422 -2.338 1 80.44 99 PRO A C 1
ATOM 759 O O . PRO A 1 99 ? 27.031 -9.914 -3.137 1 80.44 99 PRO A O 1
ATOM 762 N N . TYR A 1 100 ? 25.219 -10.031 -2.094 1 88.38 100 TYR A N 1
ATOM 763 C CA . TYR A 1 100 ? 24.828 -11.32 -2.664 1 88.38 100 TYR A CA 1
ATOM 764 C C . TYR A 1 100 ? 24.766 -11.242 -4.184 1 88.38 100 TYR A C 1
ATOM 766 O O . TYR A 1 100 ? 25.203 -12.164 -4.875 1 88.38 100 TYR A O 1
ATOM 774 N N . ARG A 1 101 ? 24.234 -10.164 -4.641 1 90.38 101 ARG A N 1
ATOM 775 C CA . ARG A 1 101 ? 24.062 -10 -6.078 1 90.38 101 ARG A CA 1
ATOM 776 C C . ARG A 1 101 ? 25.406 -9.766 -6.766 1 90.38 101 ARG A C 1
ATOM 778 O O . ARG A 1 101 ? 25.594 -10.164 -7.914 1 90.38 101 ARG A O 1
ATOM 785 N N . VAL A 1 102 ? 26.297 -9.195 -6.031 1 88.44 102 VAL A N 1
ATOM 786 C CA . VAL A 1 102 ? 27.656 -9.047 -6.543 1 88.44 102 VAL A CA 1
ATOM 787 C C . VAL A 1 102 ? 28.297 -10.422 -6.707 1 88.44 102 VAL A C 1
ATOM 789 O O . VAL A 1 102 ? 28.906 -10.719 -7.746 1 88.44 102 VAL A O 1
ATOM 792 N N . GLY A 1 103 ? 28.172 -11.18 -5.699 1 91.06 103 GLY A N 1
ATOM 793 C CA . GLY A 1 103 ? 28.734 -12.516 -5.746 1 91.06 103 GLY A CA 1
ATOM 794 C C . GLY A 1 103 ? 28.203 -13.352 -6.891 1 91.06 103 GLY A C 1
ATOM 795 O O . GLY A 1 103 ? 28.953 -14.07 -7.551 1 91.06 103 GLY A O 1
ATOM 796 N N . GLN A 1 104 ? 26.922 -13.258 -7.09 1 94.88 104 GLN A N 1
ATOM 797 C CA . GLN A 1 104 ? 26.297 -14.008 -8.172 1 94.88 104 GLN A CA 1
ATOM 798 C C . GLN A 1 104 ? 26.766 -13.5 -9.531 1 94.88 104 GLN A C 1
ATOM 800 O O . GLN A 1 104 ? 26.859 -14.273 -10.484 1 94.88 104 GLN A O 1
ATOM 805 N N . TYR A 1 105 ? 27.031 -12.242 -9.602 1 94.56 105 TYR A N 1
ATOM 806 C CA . TYR A 1 105 ? 27.484 -11.625 -10.836 1 94.56 105 TYR A CA 1
ATOM 807 C C . TYR A 1 105 ? 28.922 -12.039 -11.164 1 94.56 105 TYR A C 1
ATOM 809 O O . TYR A 1 105 ? 29.266 -12.227 -12.328 1 94.56 105 TYR A O 1
ATOM 817 N N . GLU A 1 106 ? 29.672 -12.281 -10.164 1 94.81 106 GLU A N 1
ATOM 818 C CA . GLU A 1 106 ? 31.094 -12.562 -10.344 1 94.81 106 GLU A CA 1
ATOM 819 C C . GLU A 1 106 ? 31.344 -14.062 -10.516 1 94.81 106 GLU A C 1
ATOM 821 O O . GLU A 1 106 ? 32.375 -14.461 -11.07 1 94.81 106 GLU A O 1
ATOM 826 N N . ASN A 1 107 ? 30.406 -14.875 -10.078 1 96.88 107 ASN A N 1
ATOM 827 C CA . ASN A 1 107 ? 30.656 -16.312 -10.07 1 96.88 107 ASN A CA 1
ATOM 828 C C . ASN A 1 107 ? 29.547 -17.078 -10.789 1 96.88 107 ASN A C 1
ATOM 830 O O . ASN A 1 107 ? 28.531 -17.438 -10.18 1 96.88 107 ASN A O 1
ATOM 834 N N . PRO A 1 108 ? 29.828 -17.5 -11.945 1 97.25 108 PRO A N 1
ATOM 835 C CA . PRO A 1 108 ? 28.828 -18.188 -12.75 1 97.25 108 PRO A CA 1
ATOM 836 C C . PRO A 1 108 ? 28.297 -19.453 -12.086 1 97.25 108 PRO A C 1
ATOM 838 O O . PRO A 1 108 ? 27.109 -19.766 -12.195 1 97.25 108 PRO A O 1
ATOM 841 N N . GLU A 1 109 ? 29.141 -20.125 -11.422 1 96.31 109 GLU A N 1
ATOM 842 C CA . GLU A 1 109 ? 28.703 -21.359 -10.773 1 96.31 109 GLU A CA 1
ATOM 843 C C . GLU A 1 109 ? 27.703 -21.078 -9.648 1 96.31 109 GLU A C 1
ATOM 845 O O . GLU A 1 109 ? 26.766 -21.844 -9.438 1 96.31 109 GLU A O 1
ATOM 850 N N . HIS A 1 110 ? 27.938 -20.031 -8.93 1 96.44 110 HIS A N 1
ATOM 851 C CA . HIS A 1 110 ? 27 -19.609 -7.902 1 96.44 110 HIS A CA 1
ATOM 852 C C . HIS A 1 110 ? 25.641 -19.25 -8.508 1 96.44 110 HIS A C 1
ATOM 854 O O . HIS A 1 110 ? 24.594 -19.625 -7.98 1 96.44 110 HIS A O 1
ATOM 860 N N . PHE A 1 111 ? 25.703 -18.672 -9.609 1 96.69 111 PHE A N 1
ATOM 861 C CA . PHE A 1 111 ? 24.5 -18.219 -10.289 1 96.69 111 PHE A CA 1
ATOM 862 C C . PHE A 1 111 ? 23.656 -19.406 -10.742 1 96.69 111 PHE A C 1
ATOM 864 O O . PHE A 1 111 ? 22.453 -19.453 -10.492 1 96.69 111 PHE A O 1
ATOM 871 N N . VAL A 1 112 ? 24.219 -20.344 -11.281 1 95.94 112 VAL A N 1
ATOM 872 C CA . VAL A 1 112 ? 23.516 -21.5 -11.828 1 95.94 112 VAL A CA 1
ATOM 873 C C . VAL A 1 112 ? 22.969 -22.359 -10.688 1 95.94 112 VAL A C 1
ATOM 875 O O . VAL A 1 112 ? 21.953 -23.047 -10.852 1 95.94 112 VAL A O 1
ATOM 878 N N . SER A 1 113 ? 23.578 -22.266 -9.57 1 95.12 113 SER A N 1
ATOM 879 C CA . SER A 1 113 ? 23.156 -23.062 -8.422 1 95.12 113 SER A CA 1
ATOM 880 C C . SER A 1 113 ? 21.766 -22.641 -7.941 1 95.12 113 SER A C 1
ATOM 882 O O . SER A 1 113 ? 21.125 -23.375 -7.188 1 95.12 113 SER A O 1
ATOM 884 N N . LEU A 1 114 ? 21.203 -21.516 -8.383 1 94.5 114 LEU A N 1
ATOM 885 C CA . LEU A 1 114 ? 19.906 -20.984 -7.969 1 94.5 114 LEU A CA 1
ATOM 886 C C . LEU A 1 114 ? 18.781 -21.578 -8.797 1 94.5 114 LEU A C 1
ATOM 888 O O . LEU A 1 114 ? 17.609 -21.484 -8.422 1 94.5 114 LEU A O 1
ATOM 892 N N . PHE A 1 115 ? 19.078 -22.219 -9.844 1 96.06 115 PHE A N 1
ATOM 893 C CA . PHE A 1 115 ? 18.125 -22.516 -10.906 1 96.06 115 PHE A CA 1
ATOM 894 C C . PHE A 1 115 ? 17.047 -23.469 -10.422 1 96.06 115 PHE A C 1
ATOM 896 O O . PHE A 1 115 ? 15.867 -23.297 -10.734 1 96.06 115 PHE A O 1
ATOM 903 N N . PRO A 1 116 ? 17.375 -24.375 -9.617 1 94.75 116 PRO A N 1
ATOM 904 C CA . PRO A 1 116 ? 16.344 -25.312 -9.188 1 94.75 116 PRO A CA 1
ATOM 905 C C . PRO A 1 116 ? 15.164 -24.625 -8.508 1 94.75 116 PRO A C 1
ATOM 907 O O . PRO A 1 116 ? 14.023 -25.078 -8.633 1 94.75 116 PRO A O 1
ATOM 910 N N . MET A 1 117 ? 15.344 -23.578 -7.875 1 93.56 117 MET A N 1
ATOM 911 C CA . MET A 1 117 ? 14.289 -22.859 -7.16 1 93.56 117 MET A CA 1
ATOM 912 C C . MET A 1 117 ? 13.375 -22.125 -8.133 1 93.56 117 MET A C 1
ATOM 914 O O . MET A 1 117 ? 12.266 -21.734 -7.773 1 93.56 117 MET A O 1
ATOM 918 N N . TYR A 1 118 ? 13.859 -21.953 -9.305 1 95.19 118 TYR A N 1
ATOM 919 C CA . TYR A 1 118 ? 13.094 -21.266 -10.328 1 95.19 118 TYR A CA 1
ATOM 920 C C . TYR A 1 118 ? 12.539 -22.25 -11.352 1 95.19 118 TYR A C 1
ATOM 922 O O . TYR A 1 118 ? 11.43 -22.078 -11.859 1 95.19 118 TYR A O 1
ATOM 930 N N . ARG A 1 119 ? 13.258 -23.328 -11.555 1 95.25 119 ARG A N 1
ATOM 931 C CA . ARG A 1 119 ? 12.93 -24.344 -12.555 1 95.25 119 ARG A CA 1
ATOM 932 C C . ARG A 1 119 ? 11.602 -25.031 -12.234 1 95.25 119 ARG A C 1
ATOM 934 O O . ARG A 1 119 ? 10.891 -25.469 -13.133 1 95.25 119 ARG A O 1
ATOM 941 N N . VAL A 1 120 ? 11.242 -25.016 -11.031 1 95.06 120 VAL A N 1
ATOM 942 C CA . VAL A 1 120 ? 10.062 -25.734 -10.555 1 95.06 120 VAL A CA 1
ATOM 943 C C . VAL A 1 120 ? 8.805 -25.062 -11.078 1 95.06 120 VAL A C 1
ATOM 945 O O . VAL A 1 120 ? 7.727 -25.656 -11.086 1 95.06 120 VAL A O 1
ATOM 948 N N . LYS A 1 121 ? 8.891 -23.812 -11.484 1 96.31 121 LYS A N 1
ATOM 949 C CA . LYS A 1 121 ? 7.785 -23.062 -12.086 1 96.31 121 LYS A CA 1
ATOM 950 C C . LYS A 1 121 ? 7.676 -23.375 -13.578 1 96.31 121 LYS A C 1
ATOM 952 O O . LYS A 1 121 ? 7.84 -22.484 -14.414 1 96.31 121 LYS A O 1
ATOM 957 N N . VAL A 1 122 ? 7.215 -24.469 -13.875 1 96 122 VAL A N 1
ATOM 958 C CA . VAL A 1 122 ? 7.371 -25.125 -15.172 1 96 122 VAL A CA 1
ATOM 959 C C . VAL A 1 122 ? 6.633 -24.328 -16.25 1 96 122 VAL A C 1
ATOM 961 O O . VAL A 1 122 ? 7.207 -24.016 -17.297 1 96 122 VAL A O 1
ATOM 964 N N . ALA A 1 123 ? 5.387 -24 -15.961 1 96.81 123 ALA A N 1
ATOM 965 C CA . ALA A 1 123 ? 4.586 -23.312 -16.969 1 96.81 123 ALA A CA 1
ATOM 966 C C . ALA A 1 123 ? 5.168 -21.938 -17.297 1 96.81 123 ALA A C 1
ATOM 968 O O . ALA A 1 123 ? 5.168 -21.516 -18.453 1 96.81 123 ALA A O 1
ATOM 969 N N . TYR A 1 124 ? 5.672 -21.281 -16.328 1 97.31 124 TYR A N 1
ATOM 970 C CA . TYR A 1 124 ? 6.227 -19.953 -16.516 1 97.31 124 TYR A CA 1
ATOM 971 C C . TYR A 1 124 ? 7.555 -20.016 -17.266 1 97.31 124 TYR A C 1
ATOM 973 O O . TYR A 1 124 ? 7.77 -19.266 -18.219 1 97.31 124 TYR A O 1
ATOM 981 N N . THR A 1 125 ? 8.422 -20.938 -16.859 1 96.62 125 THR A N 1
ATOM 982 C CA . THR A 1 125 ? 9.734 -21.062 -17.5 1 96.62 125 THR A CA 1
ATOM 983 C C . THR A 1 125 ? 9.602 -21.531 -18.938 1 96.62 125 THR A C 1
ATOM 985 O O . THR A 1 125 ? 10.305 -21.031 -19.828 1 96.62 125 THR A O 1
ATOM 988 N N . GLU A 1 126 ? 8.641 -22.406 -19.125 1 95.81 126 GLU A N 1
ATOM 989 C CA . GLU A 1 126 ? 8.422 -22.891 -20.484 1 95.81 126 GLU A CA 1
ATOM 990 C C . GLU A 1 126 ? 7.848 -21.797 -21.375 1 95.81 126 GLU A C 1
ATOM 992 O O . GLU A 1 126 ? 8.188 -21.703 -22.562 1 95.81 126 GLU A O 1
ATOM 997 N N . ALA A 1 127 ? 7.004 -21.016 -20.828 1 97.06 127 ALA A N 1
ATOM 998 C CA . ALA A 1 127 ? 6.445 -19.906 -21.578 1 97.06 127 ALA A CA 1
ATOM 999 C C . ALA A 1 127 ? 7.539 -18.922 -22.016 1 97.06 127 ALA A C 1
ATOM 1001 O O . ALA A 1 127 ? 7.543 -18.453 -23.141 1 97.06 127 ALA A O 1
ATOM 1002 N N . ILE A 1 128 ? 8.484 -18.656 -21.094 1 97.44 128 ILE A N 1
ATOM 1003 C CA . ILE A 1 128 ? 9.586 -17.75 -21.391 1 97.44 128 ILE A CA 1
ATOM 1004 C C . ILE A 1 128 ? 10.477 -18.344 -22.484 1 97.44 128 ILE A C 1
ATOM 1006 O O . ILE A 1 128 ? 10.898 -17.641 -23.406 1 97.44 128 ILE A O 1
ATOM 1010 N N . LYS A 1 129 ? 10.695 -19.609 -22.375 1 96.19 129 LYS A N 1
ATOM 1011 C CA . LYS A 1 129 ? 11.531 -20.297 -23.359 1 96.19 129 LYS A CA 1
ATOM 1012 C C . LYS A 1 129 ? 10.922 -20.234 -24.75 1 96.19 129 LYS A C 1
ATOM 1014 O O . LYS A 1 129 ? 11.586 -19.859 -25.719 1 96.19 129 LYS A O 1
ATOM 1019 N N . ILE A 1 130 ? 9.656 -20.516 -24.828 1 96 130 ILE A N 1
ATOM 1020 C CA . ILE A 1 130 ? 8.961 -20.594 -26.109 1 96 130 ILE A CA 1
ATOM 1021 C C . ILE A 1 130 ? 8.867 -19.188 -26.719 1 96 130 ILE A C 1
ATOM 1023 O O . ILE A 1 130 ? 9.219 -18.984 -27.875 1 96 130 ILE A O 1
ATOM 1027 N N . LEU A 1 131 ? 8.523 -18.234 -25.969 1 96 131 LEU A N 1
ATOM 1028 C CA . LEU A 1 131 ? 8.359 -16.891 -26.469 1 96 131 LEU A CA 1
ATOM 1029 C C . LEU A 1 131 ? 9.719 -16.219 -26.688 1 96 131 LEU A C 1
ATOM 1031 O O . LEU A 1 131 ? 9.852 -15.352 -27.562 1 96 131 LEU A O 1
ATOM 1035 N N . GLY A 1 132 ? 10.633 -16.609 -25.859 1 94.38 132 GLY A N 1
ATOM 1036 C CA . GLY A 1 132 ? 11.961 -16.031 -25.938 1 94.38 132 GLY A CA 1
ATOM 1037 C C . GLY A 1 132 ? 12.672 -16.344 -27.25 1 94.38 132 GLY A C 1
ATOM 1038 O O . GLY A 1 132 ? 13.484 -15.539 -27.719 1 94.38 132 GLY A O 1
ATOM 1039 N N . ASP A 1 133 ? 12.398 -17.375 -27.812 1 90.94 133 ASP A N 1
ATOM 1040 C CA . ASP A 1 133 ? 13.016 -17.781 -29.078 1 90.94 133 ASP A CA 1
ATOM 1041 C C . ASP A 1 133 ? 12.602 -16.859 -30.219 1 90.94 133 ASP A C 1
ATOM 1043 O O . ASP A 1 133 ? 13.336 -16.688 -31.188 1 90.94 133 ASP A O 1
ATOM 1047 N N . VAL A 1 134 ? 11.555 -16.203 -29.953 1 91.75 134 VAL A N 1
ATOM 1048 C CA . VAL A 1 134 ? 11.023 -15.359 -31.016 1 91.75 134 VAL A CA 1
ATOM 1049 C C . VAL A 1 134 ? 11.273 -13.891 -30.688 1 91.75 134 VAL A C 1
ATOM 1051 O O . VAL A 1 134 ? 11.672 -13.109 -31.547 1 91.75 134 VAL A O 1
ATOM 1054 N N . ALA A 1 135 ? 11.164 -13.516 -29.438 1 93.06 135 ALA A N 1
ATOM 1055 C CA . ALA A 1 135 ? 11.141 -12.102 -29.094 1 93.06 135 ALA A CA 1
ATOM 1056 C C . ALA A 1 135 ? 12.336 -11.742 -28.203 1 93.06 135 ALA A C 1
ATOM 1058 O O . ALA A 1 135 ? 12.609 -10.555 -27.984 1 93.06 135 ALA A O 1
ATOM 1059 N N . GLY A 1 136 ? 13.109 -12.695 -27.828 1 94.5 136 GLY A N 1
ATOM 1060 C CA . GLY A 1 136 ? 14.078 -12.484 -26.766 1 94.5 136 GLY A CA 1
ATOM 1061 C C . GLY A 1 136 ? 13.531 -12.836 -25.391 1 94.5 136 GLY A C 1
ATOM 1062 O O . GLY A 1 136 ? 12.359 -12.586 -25.094 1 94.5 136 GLY A O 1
ATOM 1063 N N . HIS A 1 137 ? 14.297 -13.344 -24.578 1 96 137 HIS A N 1
ATOM 1064 C CA . HIS A 1 137 ? 13.82 -13.922 -23.328 1 96 137 HIS A CA 1
ATOM 1065 C C . HIS A 1 137 ? 13.391 -12.828 -22.344 1 96 137 HIS A C 1
ATOM 1067 O O . HIS A 1 137 ? 12.406 -12.992 -21.625 1 96 137 HIS A O 1
ATOM 1073 N N . VAL A 1 138 ? 14.141 -11.758 -22.281 1 96.5 138 VAL A N 1
ATOM 1074 C CA . VAL A 1 138 ? 13.773 -10.664 -21.406 1 96.5 138 VAL A CA 1
ATOM 1075 C C . VAL A 1 138 ? 12.438 -10.07 -21.844 1 96.5 138 VAL A C 1
ATOM 1077 O O . VAL A 1 138 ? 11.531 -9.883 -21.031 1 96.5 138 VAL A O 1
ATOM 1080 N N . HIS A 1 139 ? 12.266 -9.859 -23.125 1 96.19 139 HIS A N 1
ATOM 1081 C CA . HIS A 1 139 ? 11.023 -9.297 -23.656 1 96.19 139 HIS A CA 1
ATOM 1082 C C . HIS A 1 139 ? 9.867 -10.281 -23.5 1 96.19 139 HIS A C 1
ATOM 1084 O O . HIS A 1 139 ? 8.711 -9.867 -23.344 1 96.19 139 HIS A O 1
ATOM 1090 N N . ALA A 1 140 ? 10.195 -11.539 -23.547 1 97.31 140 ALA A N 1
ATOM 1091 C CA . ALA A 1 140 ? 9.188 -12.57 -23.328 1 97.31 140 ALA A CA 1
ATOM 1092 C C . ALA A 1 140 ? 8.5 -12.383 -21.969 1 97.31 140 ALA A C 1
ATOM 1094 O O . ALA A 1 140 ? 7.281 -12.547 -21.859 1 97.31 140 ALA A O 1
ATOM 1095 N N . THR A 1 141 ? 9.242 -12.055 -20.953 1 97 141 THR A N 1
ATOM 1096 C CA . THR A 1 141 ? 8.648 -11.844 -19.641 1 97 141 THR A CA 1
ATOM 1097 C C . THR A 1 141 ? 7.684 -10.664 -19.656 1 97 141 THR A C 1
ATOM 1099 O O . THR A 1 141 ? 6.637 -10.703 -19.016 1 97 141 THR A O 1
ATOM 1102 N N . THR A 1 142 ? 8.008 -9.633 -20.422 1 97.12 142 THR A N 1
ATOM 1103 C CA . THR A 1 142 ? 7.145 -8.469 -20.562 1 97.12 142 THR A CA 1
ATOM 1104 C C . THR A 1 142 ? 5.848 -8.844 -21.266 1 97.12 142 THR A C 1
ATOM 1106 O O . THR A 1 142 ? 4.766 -8.422 -20.859 1 97.12 142 THR A O 1
ATOM 1109 N N . ILE A 1 143 ? 5.977 -9.617 -22.25 1 97.62 143 ILE A N 1
ATOM 1110 C CA . ILE A 1 143 ? 4.809 -10.047 -23.016 1 97.62 143 ILE A CA 1
ATOM 1111 C C . ILE A 1 143 ? 3.898 -10.891 -22.125 1 97.62 143 ILE A C 1
ATOM 1113 O O . ILE A 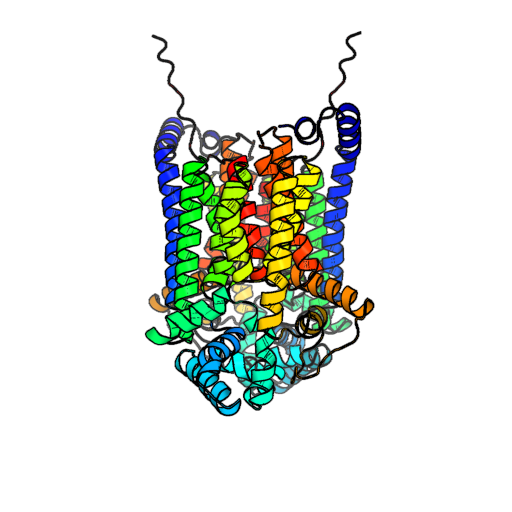1 143 ? 2.682 -10.688 -22.109 1 97.62 143 ILE A O 1
ATOM 1117 N N . ILE A 1 144 ? 4.465 -11.773 -21.422 1 97.88 144 ILE A N 1
ATOM 1118 C CA . ILE A 1 144 ? 3.703 -12.664 -20.547 1 97.88 144 ILE A CA 1
ATOM 1119 C C . ILE A 1 144 ? 2.977 -11.836 -19.484 1 97.88 144 ILE A C 1
ATOM 1121 O O . ILE A 1 144 ? 1.782 -12.031 -19.25 1 97.88 144 ILE A O 1
ATOM 1125 N N . SER A 1 145 ? 3.688 -10.938 -18.875 1 97.75 145 SER A N 1
ATOM 1126 C CA . SER A 1 145 ? 3.09 -10.102 -17.828 1 97.75 145 SER A CA 1
ATOM 1127 C C . SER A 1 145 ? 1.99 -9.211 -18.406 1 97.75 145 SER A C 1
ATOM 1129 O O . SER A 1 145 ? 0.926 -9.07 -17.797 1 97.75 145 SER A O 1
ATOM 1131 N N . THR A 1 146 ? 2.221 -8.641 -19.547 1 98.19 146 THR A N 1
ATOM 1132 C CA . THR A 1 146 ? 1.24 -7.766 -20.188 1 98.19 146 TH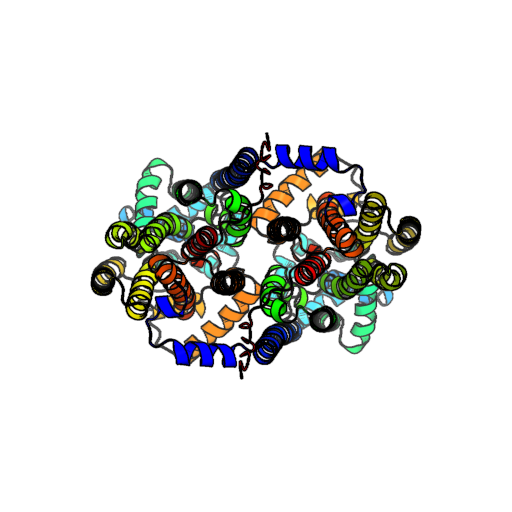R A CA 1
ATOM 1133 C C . THR A 1 146 ? -0.006 -8.547 -20.578 1 98.19 146 THR A C 1
ATOM 1135 O O . THR A 1 146 ? -1.13 -8.109 -20.328 1 98.19 146 THR A O 1
ATOM 1138 N N . ALA A 1 147 ? 0.211 -9.688 -21.141 1 98.38 147 ALA A N 1
ATOM 1139 C CA . ALA A 1 147 ? -0.911 -10.539 -21.531 1 98.38 147 ALA A CA 1
ATOM 1140 C C . ALA A 1 147 ? -1.699 -10.992 -20.297 1 98.38 147 ALA A C 1
ATOM 1142 O O . ALA A 1 147 ? -2.93 -11.055 -20.328 1 98.38 147 ALA A O 1
ATOM 1143 N N . SER A 1 148 ? -0.969 -11.328 -19.266 1 98.69 148 SER A N 1
ATOM 1144 C CA . SER A 1 148 ? -1.63 -11.734 -18.031 1 98.69 148 SER A CA 1
ATOM 1145 C C . SER A 1 148 ? -2.471 -10.602 -17.453 1 98.69 148 SER A C 1
ATOM 1147 O O . SER A 1 148 ? -3.596 -10.82 -17 1 98.69 148 SER A O 1
ATOM 1149 N N . ALA A 1 149 ? -1.908 -9.406 -17.484 1 98.56 149 ALA A N 1
ATOM 1150 C CA . ALA A 1 149 ? -2.65 -8.25 -17 1 98.56 149 ALA A CA 1
ATOM 1151 C C . ALA A 1 149 ? -3.918 -8.023 -17.812 1 98.56 149 ALA A C 1
ATOM 1153 O O . ALA A 1 149 ? -4.977 -7.727 -17.266 1 98.56 149 ALA A O 1
ATOM 1154 N N . ALA A 1 150 ? -3.824 -8.188 -19.078 1 98.69 150 ALA A N 1
ATOM 1155 C CA . ALA A 1 150 ? -4.973 -8.023 -19.969 1 98.69 150 ALA A CA 1
ATOM 1156 C C . ALA A 1 150 ? -6.047 -9.07 -19.672 1 98.69 150 ALA A C 1
ATOM 1158 O O . ALA A 1 150 ? -7.23 -8.734 -19.562 1 98.69 150 ALA A O 1
ATOM 1159 N N . LEU A 1 151 ? -5.617 -10.266 -19.5 1 98.81 151 LEU A N 1
ATOM 1160 C CA . LEU A 1 151 ? -6.555 -11.352 -19.266 1 98.81 151 LEU A CA 1
ATOM 1161 C C . LEU A 1 151 ? -7.227 -11.195 -17.906 1 98.81 151 LEU A C 1
ATOM 1163 O O . LEU A 1 151 ? -8.43 -11.422 -17.766 1 98.81 151 LEU A O 1
ATOM 1167 N N . VAL A 1 152 ? -6.469 -10.812 -16.938 1 98.81 152 VAL A N 1
ATOM 1168 C CA . VAL A 1 152 ? -7.031 -10.57 -15.609 1 98.81 152 VAL A CA 1
ATOM 1169 C C . VAL A 1 152 ? -8.086 -9.477 -15.688 1 98.81 152 VAL A C 1
ATOM 1171 O O . VAL A 1 152 ? -9.203 -9.633 -15.18 1 98.81 152 VAL A O 1
ATOM 1174 N N . GLY A 1 153 ? -7.711 -8.352 -16.359 1 98.81 153 GLY A N 1
ATOM 1175 C CA . GLY A 1 153 ? -8.68 -7.281 -16.531 1 98.81 153 GLY A CA 1
ATOM 1176 C C . GLY A 1 153 ? -9.945 -7.73 -17.25 1 98.81 153 GLY A C 1
ATOM 1177 O O . GLY A 1 153 ? -11.055 -7.391 -16.828 1 98.81 153 GLY A O 1
ATOM 1178 N N . PHE A 1 154 ? -9.75 -8.531 -18.234 1 98.69 154 PHE A N 1
ATOM 1179 C CA . PHE A 1 154 ? -10.859 -9.039 -19.031 1 98.69 154 PHE A CA 1
ATOM 1180 C C . PHE A 1 154 ? -11.758 -9.945 -18.188 1 98.69 154 PHE A C 1
ATOM 1182 O O . PHE A 1 154 ? -12.984 -9.812 -18.219 1 98.69 154 PHE A O 1
ATOM 1189 N N . ILE A 1 155 ? -11.227 -10.828 -17.422 1 98.81 155 ILE A N 1
ATOM 1190 C CA . ILE A 1 155 ? -11.977 -11.766 -16.594 1 98.81 155 ILE A CA 1
ATOM 1191 C C . ILE A 1 155 ? -12.773 -11 -15.539 1 98.81 155 ILE A C 1
ATOM 1193 O O . ILE A 1 155 ? -13.922 -11.336 -15.258 1 98.81 155 ILE A O 1
ATOM 1197 N N . ILE A 1 156 ? -12.172 -9.977 -14.977 1 98.88 156 ILE A N 1
ATOM 1198 C CA . ILE A 1 156 ? -12.859 -9.172 -13.961 1 98.88 156 ILE A CA 1
ATOM 1199 C C . ILE A 1 156 ? -14.086 -8.508 -14.578 1 98.88 156 ILE A C 1
ATOM 1201 O O . ILE A 1 156 ? -15.172 -8.523 -13.992 1 98.88 156 ILE A O 1
ATOM 1205 N N . ILE A 1 157 ? -13.922 -7.984 -15.797 1 98.69 157 ILE A N 1
ATOM 1206 C CA . ILE A 1 157 ? -15.039 -7.332 -16.484 1 98.69 157 ILE A CA 1
ATOM 1207 C C . ILE A 1 157 ? -16.141 -8.359 -16.766 1 98.69 157 ILE A C 1
ATOM 1209 O O . ILE A 1 157 ? -17.312 -8.117 -16.469 1 98.69 157 ILE A O 1
ATOM 1213 N N . VAL A 1 158 ? -15.781 -9.477 -17.25 1 98.69 158 VAL A N 1
ATOM 1214 C CA . VAL A 1 158 ? -16.75 -10.516 -17.594 1 98.69 158 VAL A CA 1
ATOM 1215 C C . VAL A 1 158 ? -17.469 -10.984 -16.328 1 98.69 158 VAL A C 1
ATOM 1217 O O . VAL A 1 158 ? -18.688 -11.117 -16.328 1 98.69 158 VAL A O 1
ATOM 1220 N N . TRP A 1 159 ? -16.688 -11.234 -15.258 1 98.75 159 TRP A N 1
ATOM 1221 C CA . TRP A 1 159 ? -17.266 -11.656 -13.984 1 98.75 159 TRP A CA 1
ATOM 1222 C C . TRP A 1 159 ? -18.266 -10.625 -13.477 1 98.75 159 TRP A C 1
ATOM 1224 O O . TRP A 1 159 ? -19.359 -10.984 -13.023 1 98.75 159 TRP A O 1
ATOM 1234 N N . SER A 1 160 ? -17.969 -9.375 -13.633 1 98.62 160 SER A N 1
ATOM 1235 C CA . SER A 1 160 ? -18.844 -8.312 -13.133 1 98.62 160 SER A CA 1
ATOM 1236 C C . SER A 1 160 ? -20.172 -8.281 -13.891 1 98.62 160 SER A C 1
ATOM 1238 O O . SER A 1 160 ? -21.219 -8.055 -13.297 1 98.62 160 SER A O 1
ATOM 1240 N N . PHE A 1 161 ? -20.141 -8.539 -15.219 1 97.94 161 PHE A N 1
ATOM 1241 C CA . PHE A 1 161 ? -21.344 -8.562 -16.031 1 97.94 161 PHE A CA 1
ATOM 1242 C C . PHE A 1 161 ? -22.172 -9.812 -15.734 1 97.94 161 PHE A C 1
ATOM 1244 O O . PHE A 1 161 ? -23.391 -9.742 -15.594 1 97.94 161 PHE A O 1
ATOM 1251 N N . ARG A 1 162 ? -21.531 -10.875 -15.617 1 97.81 162 ARG A N 1
ATOM 1252 C CA . ARG A 1 162 ? -22.219 -12.156 -15.461 1 97.81 162 ARG A CA 1
ATOM 1253 C C . ARG A 1 162 ? -22.922 -12.234 -14.109 1 97.81 162 ARG A C 1
ATOM 1255 O O . ARG A 1 162 ? -23.953 -12.883 -13.977 1 97.81 162 ARG A O 1
ATOM 1262 N N . GLN A 1 163 ? -22.344 -11.555 -13.125 1 97.31 163 GLN A N 1
ATOM 1263 C CA . GLN A 1 163 ? -22.891 -11.703 -11.781 1 97.31 163 GLN A CA 1
ATOM 1264 C C . GLN A 1 163 ? -23.469 -10.383 -11.281 1 97.31 163 GLN A C 1
ATOM 1266 O O . GLN A 1 163 ? -23.703 -10.219 -10.078 1 97.31 163 GLN A O 1
ATOM 1271 N N . ASP A 1 164 ? -23.609 -9.445 -12.133 1 95.56 164 ASP A N 1
ATOM 1272 C CA . ASP A 1 164 ? -24.406 -8.242 -11.961 1 95.56 164 ASP A CA 1
ATOM 1273 C C . ASP A 1 164 ? -23.844 -7.363 -10.844 1 95.56 164 ASP A C 1
ATOM 1275 O O . ASP A 1 164 ? -24.578 -6.984 -9.914 1 95.56 164 ASP A O 1
ATOM 1279 N N . PHE A 1 165 ? -22.562 -7.137 -10.898 1 97.56 165 PHE A N 1
ATOM 1280 C CA . PHE A 1 165 ? -21.969 -6.168 -9.977 1 97.56 165 PHE A CA 1
ATOM 1281 C C . PHE A 1 165 ? -21.062 -5.191 -10.719 1 97.56 165 PHE A C 1
ATOM 1283 O O . PHE A 1 165 ? -20.016 -4.809 -10.211 1 97.56 165 PHE A O 1
ATOM 1290 N N . VAL A 1 166 ? -21.469 -4.758 -11.867 1 98.19 166 VAL A N 1
ATOM 1291 C CA . VAL A 1 166 ? -20.688 -3.922 -12.773 1 98.19 166 VAL A CA 1
ATOM 1292 C C . VAL A 1 166 ? -20.297 -2.623 -12.07 1 98.19 166 VAL A C 1
ATOM 1294 O O . VAL A 1 166 ? -19.172 -2.156 -12.211 1 98.19 166 VAL A O 1
ATOM 1297 N N . GLN A 1 167 ? -21.188 -2.047 -11.297 1 97.44 167 GLN A N 1
ATOM 1298 C CA . GLN A 1 167 ? -20.875 -0.791 -10.625 1 97.44 167 GLN A CA 1
ATOM 1299 C C . GLN A 1 167 ? -19.797 -0.987 -9.57 1 97.44 167 GLN A C 1
ATOM 1301 O O . GLN A 1 167 ? -19.109 -0.036 -9.195 1 97.44 167 GLN A O 1
ATOM 1306 N N . GLY A 1 168 ? -19.594 -2.271 -9.125 1 97.94 168 GLY A N 1
ATOM 1307 C CA . GLY A 1 168 ? -18.531 -2.6 -8.195 1 97.94 168 GLY A CA 1
ATOM 1308 C C . GLY A 1 168 ? -17.141 -2.393 -8.773 1 97.94 168 GLY A C 1
ATOM 1309 O O . GLY A 1 168 ? -16.156 -2.311 -8.031 1 97.94 168 GLY A O 1
ATOM 1310 N N . LEU A 1 169 ? -17.062 -2.25 -10.086 1 98.5 169 LEU A N 1
ATOM 1311 C CA . LEU A 1 169 ? -15.781 -2.035 -10.75 1 98.5 169 LEU A CA 1
ATOM 1312 C C . LEU A 1 169 ? -15.141 -0.727 -10.297 1 98.5 169 LEU A C 1
ATOM 1314 O O . LEU A 1 169 ? -13.914 -0.58 -10.344 1 98.5 169 LEU A O 1
ATOM 1318 N N . LEU A 1 170 ? -15.977 0.192 -9.805 1 97.69 170 LEU A N 1
ATOM 1319 C CA . LEU A 1 170 ? -15.453 1.453 -9.289 1 97.69 170 LEU A CA 1
ATOM 1320 C C . LEU A 1 170 ? -14.617 1.224 -8.031 1 97.69 170 LEU A C 1
ATOM 1322 O O . LEU A 1 170 ? -13.656 1.953 -7.777 1 97.69 170 LEU A O 1
ATOM 1326 N N . VAL A 1 171 ? -14.953 0.197 -7.316 1 98.06 171 VAL A N 1
ATOM 1327 C CA . VAL A 1 171 ? -14.211 -0.164 -6.109 1 98.06 171 VAL A CA 1
ATOM 1328 C C . VAL A 1 171 ? -13.109 -1.161 -6.457 1 98.06 171 VAL A C 1
ATOM 1330 O O . VAL A 1 171 ? -11.992 -1.062 -5.941 1 98.06 171 VAL A O 1
ATOM 1333 N N . VAL A 1 172 ? -13.359 -2.049 -7.359 1 98.75 172 VAL A N 1
ATOM 1334 C CA . VAL A 1 172 ? -12.422 -3.098 -7.738 1 98.75 172 VAL A CA 1
ATOM 1335 C C . VAL A 1 172 ? -11.164 -2.473 -8.336 1 98.75 172 VAL A C 1
ATOM 1337 O O . VAL A 1 172 ? -10.047 -2.918 -8.047 1 98.75 172 VAL A O 1
ATOM 1340 N N . GLY A 1 173 ? -11.336 -1.457 -9.148 1 98.31 173 GLY A N 1
ATOM 1341 C CA . GLY A 1 173 ? -10.203 -0.82 -9.797 1 98.31 173 GLY A CA 1
ATOM 1342 C C . GLY A 1 173 ? -9.133 -0.373 -8.828 1 98.31 173 GLY A C 1
ATOM 1343 O O . GLY A 1 173 ? -8.023 -0.915 -8.82 1 98.31 173 GLY A O 1
ATOM 1344 N N . PRO A 1 174 ? -9.484 0.554 -7.938 1 98.19 174 PRO A N 1
ATOM 1345 C CA . PRO A 1 174 ? -8.484 1.042 -6.988 1 98.19 174 PRO A CA 1
ATOM 1346 C C . PRO A 1 174 ? -7.98 -0.051 -6.047 1 98.19 174 PRO A C 1
ATOM 1348 O O . PRO A 1 174 ? -6.797 -0.075 -5.699 1 98.19 174 PRO A O 1
ATOM 1351 N N . VAL A 1 175 ? -8.789 -0.985 -5.652 1 98.56 175 VAL A N 1
ATOM 1352 C CA . VAL A 1 175 ? -8.375 -2.023 -4.715 1 98.56 175 VAL A CA 1
ATOM 1353 C C . VAL A 1 175 ? -7.441 -3.008 -5.414 1 98.56 175 VAL A C 1
ATOM 1355 O O . VAL A 1 175 ? -6.5 -3.521 -4.805 1 98.56 175 VAL A O 1
ATOM 1358 N N . ALA A 1 176 ? -7.688 -3.236 -6.68 1 98.56 176 ALA A N 1
ATOM 1359 C CA . ALA A 1 176 ? -6.781 -4.094 -7.441 1 98.56 176 ALA A CA 1
ATOM 1360 C C . ALA A 1 176 ? -5.379 -3.49 -7.5 1 98.56 176 ALA A C 1
ATOM 1362 O O . ALA A 1 176 ? -4.383 -4.211 -7.402 1 98.56 176 ALA A O 1
ATOM 1363 N N . ILE A 1 177 ? -5.32 -2.203 -7.652 1 97.94 177 ILE A N 1
ATOM 1364 C CA . ILE A 1 177 ? -4.027 -1.528 -7.66 1 97.94 177 ILE A CA 1
ATOM 1365 C C . ILE A 1 177 ? -3.352 -1.688 -6.301 1 97.94 177 ILE A C 1
ATOM 1367 O O . ILE A 1 177 ? -2.156 -1.988 -6.227 1 97.94 177 ILE A O 1
ATOM 1371 N N . LEU A 1 178 ? -4.117 -1.612 -5.254 1 97.69 178 LEU A N 1
ATOM 1372 C CA . LEU A 1 178 ? -3.576 -1.772 -3.906 1 97.69 178 LEU A CA 1
ATOM 1373 C C . LEU A 1 178 ? -3.072 -3.195 -3.689 1 97.69 178 LEU A C 1
ATOM 1375 O O . LEU A 1 178 ? -2.1 -3.41 -2.963 1 97.69 178 LEU A O 1
ATOM 1379 N N . ILE A 1 179 ? -3.752 -4.117 -4.32 1 97.88 179 ILE A N 1
ATOM 1380 C CA . ILE A 1 179 ? -3.383 -5.523 -4.191 1 97.88 179 ILE A CA 1
ATOM 1381 C C . ILE A 1 179 ? -2.076 -5.785 -4.938 1 97.88 179 ILE A C 1
ATOM 1383 O O . ILE A 1 179 ? -1.368 -6.75 -4.641 1 97.88 179 ILE A O 1
ATOM 1387 N N . GLY A 1 180 ? -1.75 -4.973 -5.914 1 96.5 180 GLY A N 1
ATOM 1388 C CA . GLY A 1 180 ? -0.493 -5.129 -6.629 1 96.5 180 GLY A CA 1
ATOM 1389 C C . GLY A 1 180 ? -0.678 -5.43 -8.102 1 96.5 180 GLY A C 1
ATOM 1390 O O . GLY A 1 180 ? 0.211 -5.996 -8.742 1 96.5 180 GLY A O 1
ATOM 1391 N N . TYR A 1 181 ? -1.862 -5.055 -8.641 1 97.75 181 TYR A N 1
ATOM 1392 C CA . TYR A 1 181 ? -2.164 -5.344 -10.039 1 97.75 181 TYR A CA 1
ATOM 1393 C C . TYR A 1 181 ? -1.167 -4.66 -10.969 1 97.75 181 TYR A C 1
ATOM 1395 O O . TYR A 1 181 ? -0.552 -5.312 -11.812 1 97.75 181 TYR A O 1
ATOM 1403 N N . VAL A 1 182 ? -0.913 -3.406 -10.766 1 96.81 182 VAL A N 1
ATOM 1404 C CA . VAL A 1 182 ? -0.016 -2.643 -11.625 1 96.81 182 VAL A CA 1
ATOM 1405 C C . VAL A 1 182 ? 1.429 -3.07 -11.375 1 96.81 182 VAL A C 1
ATOM 1407 O O . VAL A 1 182 ? 2.184 -3.318 -12.32 1 96.81 182 VAL A O 1
ATOM 1410 N N . PHE A 1 183 ? 1.736 -3.229 -10.148 1 93.69 183 PHE A N 1
ATOM 1411 C CA . PHE A 1 183 ? 3.088 -3.619 -9.773 1 93.69 183 PHE A CA 1
ATOM 1412 C C . PHE A 1 183 ? 3.455 -4.965 -10.383 1 93.69 183 PHE A C 1
ATOM 1414 O O . PHE A 1 183 ? 4.512 -5.105 -11 1 93.69 183 PHE A O 1
ATOM 1421 N N . SER A 1 184 ? 2.549 -5.91 -10.297 1 95.62 184 SER A N 1
ATOM 1422 C CA . SER A 1 184 ? 2.818 -7.262 -10.781 1 95.62 184 SER A CA 1
ATOM 1423 C C . SER A 1 184 ? 2.84 -7.309 -12.305 1 95.62 184 SER A C 1
ATOM 1425 O O . SER A 1 184 ? 3.527 -8.141 -12.891 1 95.62 184 SER A O 1
ATOM 1427 N N . ALA A 1 185 ? 2.15 -6.414 -12.898 1 97.12 185 ALA A N 1
ATOM 1428 C CA . ALA A 1 185 ? 2.098 -6.383 -14.359 1 97.12 185 ALA A CA 1
ATOM 1429 C C . ALA A 1 185 ? 3.424 -5.91 -14.945 1 97.12 185 ALA A C 1
ATOM 1431 O O . ALA A 1 185 ? 3.762 -6.246 -16.078 1 97.12 185 ALA A O 1
ATOM 1432 N N . ARG A 1 186 ? 4.164 -5.23 -14.18 1 95.31 186 ARG A N 1
ATOM 1433 C CA . ARG A 1 186 ? 5.402 -4.66 -14.695 1 95.31 186 ARG A CA 1
ATOM 1434 C C . ARG A 1 186 ? 6.594 -5.559 -14.375 1 95.31 186 ARG A C 1
ATOM 1436 O O . ARG A 1 186 ? 7.664 -5.418 -14.977 1 95.31 186 ARG A O 1
ATOM 1443 N N . GLU A 1 187 ? 6.402 -6.48 -13.477 1 93.19 187 GLU A N 1
ATOM 1444 C CA . GLU A 1 187 ? 7.508 -7.312 -13.023 1 93.19 187 GLU A CA 1
ATOM 1445 C C . GLU A 1 187 ? 7.531 -8.648 -13.758 1 93.19 187 GLU A C 1
ATOM 1447 O O . GLU A 1 187 ? 6.488 -9.148 -14.188 1 93.19 187 GLU A O 1
ATOM 1452 N N . ALA A 1 188 ? 8.742 -9.117 -13.836 1 91.75 188 ALA A N 1
ATOM 1453 C CA . ALA A 1 188 ? 8.914 -10.438 -14.445 1 91.75 188 ALA A CA 1
ATOM 1454 C C . ALA A 1 188 ? 8.711 -11.547 -13.414 1 91.75 188 ALA A C 1
ATOM 1456 O O . ALA A 1 188 ? 9.672 -12.203 -13.008 1 91.75 188 ALA A O 1
ATOM 1457 N N . THR A 1 189 ? 7.512 -11.789 -13.039 1 93.31 189 THR A N 1
ATOM 1458 C CA . THR A 1 189 ? 7.16 -12.812 -12.062 1 93.31 189 THR A CA 1
ATOM 1459 C C . THR A 1 189 ? 5.91 -13.57 -12.5 1 93.31 189 THR A C 1
ATOM 1461 O O . THR A 1 189 ? 5.117 -13.062 -13.289 1 93.31 189 THR A O 1
ATOM 1464 N N . PRO A 1 190 ? 5.766 -14.672 -12.055 1 96.19 190 PRO A N 1
ATOM 1465 C CA . PRO A 1 190 ? 4.656 -15.516 -12.508 1 96.19 190 PRO A CA 1
ATOM 1466 C C . PRO A 1 190 ? 3.342 -15.195 -11.805 1 96.19 190 PRO A C 1
ATOM 1468 O O . PRO A 1 190 ? 2.307 -15.781 -12.117 1 96.19 190 PRO A O 1
ATOM 1471 N N . ASP A 1 191 ? 3.293 -14.32 -10.891 1 96.12 191 ASP A N 1
ATOM 1472 C CA . ASP A 1 191 ? 2.188 -14.141 -9.961 1 96.12 191 ASP A CA 1
ATOM 1473 C C . ASP A 1 191 ? 0.922 -13.695 -10.688 1 96.12 191 ASP A C 1
ATOM 1475 O O . ASP A 1 191 ? -0.171 -14.188 -10.406 1 96.12 191 ASP A O 1
ATOM 1479 N N . LEU A 1 192 ? 1.073 -12.758 -11.586 1 97.19 192 LEU A N 1
ATOM 1480 C CA . LEU A 1 192 ? -0.099 -12.32 -12.328 1 97.19 192 LEU A CA 1
ATOM 1481 C C . LEU A 1 192 ? -0.614 -13.43 -13.242 1 97.19 192 LEU A C 1
ATOM 1483 O O . LEU A 1 192 ? -1.82 -13.547 -13.461 1 97.19 192 LEU A O 1
ATOM 1487 N N . MET A 1 193 ? 0.307 -14.203 -13.789 1 98.06 193 MET A N 1
ATOM 1488 C CA . MET A 1 193 ? -0.102 -15.367 -14.57 1 98.06 193 MET A CA 1
ATOM 1489 C C . MET A 1 193 ? -0.892 -16.359 -13.711 1 98.06 193 MET A C 1
ATOM 1491 O O . MET A 1 193 ? -1.873 -16.938 -14.18 1 98.06 193 MET A O 1
ATOM 1495 N N . MET A 1 194 ? -0.502 -16.5 -12.492 1 98.25 194 MET A N 1
ATOM 1496 C CA . MET A 1 194 ? -1.264 -17.328 -11.562 1 98.25 194 MET A CA 1
ATOM 1497 C C . MET A 1 194 ? -2.689 -16.812 -11.414 1 98.25 194 MET A C 1
ATOM 1499 O O . MET A 1 194 ? -3.639 -17.594 -11.367 1 98.25 194 MET A O 1
ATOM 1503 N N . ALA A 1 195 ? -2.838 -15.539 -11.383 1 98.5 195 ALA A N 1
ATOM 1504 C CA . ALA A 1 195 ? -4.148 -14.922 -11.188 1 98.5 195 ALA A CA 1
ATOM 1505 C C . ALA A 1 195 ? -5.059 -15.172 -12.391 1 98.5 195 ALA A C 1
ATOM 1507 O O . ALA A 1 195 ? -6.277 -15.289 -12.234 1 98.5 195 ALA A O 1
ATOM 1508 N N . VAL A 1 196 ? -4.449 -15.266 -13.555 1 98.75 196 VAL A N 1
ATOM 1509 C CA . VAL A 1 196 ? -5.215 -15.578 -14.75 1 98.75 196 VAL A CA 1
ATOM 1510 C C . VAL A 1 196 ? -5.977 -16.891 -14.555 1 98.75 196 VAL A C 1
ATOM 1512 O O . VAL A 1 196 ? -7.09 -17.047 -15.062 1 98.75 196 VAL A O 1
ATOM 1515 N N . PHE A 1 197 ? -5.41 -17.75 -13.773 1 98.81 197 PHE A N 1
ATOM 1516 C CA . PHE A 1 197 ? -6.004 -19.078 -13.617 1 98.81 197 PHE A CA 1
ATOM 1517 C C . PHE A 1 197 ? -6.805 -19.156 -12.32 1 98.81 197 PHE A C 1
ATOM 1519 O O . PHE A 1 197 ? -7.832 -19.828 -12.258 1 98.81 197 PHE A O 1
ATOM 1526 N N . SER A 1 198 ? -6.383 -18.453 -11.312 1 98.75 198 SER A N 1
ATOM 1527 C CA . SER A 1 198 ? -7.109 -18.547 -10.055 1 98.75 198 SER A CA 1
ATOM 1528 C C . SER A 1 198 ? -8.477 -17.875 -10.148 1 98.75 198 SER A C 1
ATOM 1530 O O . SER A 1 198 ? -9.438 -18.328 -9.523 1 98.75 198 SER A O 1
ATOM 1532 N N . LEU A 1 199 ? -8.625 -16.859 -10.945 1 98.88 199 LEU A N 1
ATOM 1533 C CA . LEU A 1 199 ? -9.875 -16.109 -11.062 1 98.88 199 LEU A CA 1
ATOM 1534 C C . LEU A 1 199 ? -10.977 -17 -11.633 1 98.88 199 LEU A C 1
ATOM 1536 O O . LEU A 1 199 ? -12.016 -17.203 -11 1 98.88 199 LEU A O 1
ATOM 1540 N N . PRO A 1 200 ? -10.758 -17.578 -12.781 1 98.81 200 PRO A N 1
ATOM 1541 C CA . PRO A 1 200 ? -11.82 -18.469 -13.258 1 98.81 200 PRO A CA 1
ATOM 1542 C C . PRO A 1 200 ? -12.023 -19.688 -12.375 1 98.81 200 PRO A C 1
ATOM 1544 O O . PRO A 1 200 ? -13.141 -20.172 -12.234 1 98.81 200 PRO A O 1
ATOM 1547 N N . ALA A 1 201 ? -10.945 -20.219 -11.773 1 98.88 201 ALA A N 1
ATOM 1548 C CA . ALA A 1 201 ? -11.109 -21.328 -10.852 1 98.88 201 ALA A CA 1
ATOM 1549 C C . ALA A 1 201 ? -12.086 -20.984 -9.734 1 98.88 201 ALA A C 1
ATOM 1551 O O . ALA A 1 201 ? -13.039 -21.719 -9.477 1 98.88 201 ALA A O 1
ATOM 1552 N N . ILE A 1 202 ? -11.93 -19.844 -9.117 1 98.94 202 ILE A N 1
ATOM 1553 C CA . ILE A 1 202 ? -12.766 -19.438 -7.992 1 98.94 202 ILE A CA 1
ATOM 1554 C C . ILE A 1 202 ? -14.164 -19.078 -8.492 1 98.94 202 ILE A C 1
ATOM 1556 O O . ILE A 1 202 ? -15.156 -19.328 -7.801 1 98.94 202 ILE A O 1
ATOM 1560 N N . TYR A 1 203 ? -14.227 -18.531 -9.719 1 98.88 203 TYR A N 1
ATOM 1561 C CA . TYR A 1 203 ? -15.531 -18.297 -10.32 1 98.88 203 TYR A CA 1
ATOM 1562 C C . TYR A 1 203 ? -16.359 -19.562 -10.352 1 98.88 203 TYR A C 1
ATOM 1564 O O . TYR A 1 203 ? -17.531 -19.578 -9.953 1 98.88 203 TYR A O 1
ATOM 1572 N N . PHE A 1 204 ? -15.781 -20.641 -10.75 1 98.81 204 PHE A N 1
ATOM 1573 C CA . PHE A 1 204 ? -16.484 -21.906 -10.859 1 98.81 204 PHE A CA 1
ATOM 1574 C C . PHE A 1 204 ? -16.719 -22.531 -9.477 1 98.81 204 PHE A C 1
ATOM 1576 O O . PHE A 1 204 ? -17.734 -23.188 -9.25 1 98.81 204 PHE A O 1
ATOM 1583 N N . VAL A 1 205 ? -15.789 -22.312 -8.578 1 98.81 205 VAL A N 1
ATOM 1584 C CA . VAL A 1 205 ? -15.992 -22.766 -7.203 1 98.81 205 VAL A CA 1
ATOM 1585 C C . VAL A 1 205 ? -17.25 -22.109 -6.625 1 98.81 205 VAL A C 1
ATOM 1587 O O . VAL A 1 205 ? -18.078 -22.781 -6.008 1 98.81 205 VAL A O 1
ATOM 1590 N N . CYS A 1 206 ? -17.422 -20.844 -6.867 1 98.56 206 CYS A N 1
ATOM 1591 C CA . CYS A 1 206 ? -18.578 -20.109 -6.379 1 98.56 206 CYS A CA 1
ATOM 1592 C C . CYS A 1 206 ? -19.875 -20.688 -6.957 1 98.56 206 CYS A C 1
ATOM 1594 O O . CYS A 1 206 ? -20.938 -20.594 -6.336 1 98.56 206 CYS A O 1
ATOM 1596 N N . ARG A 1 207 ? -19.781 -21.328 -8.109 1 97.88 207 ARG A N 1
ATOM 1597 C CA . ARG A 1 207 ? -20.938 -21.891 -8.789 1 97.88 207 ARG A CA 1
ATOM 1598 C C . ARG A 1 207 ? -21.094 -23.375 -8.492 1 97.88 207 ARG A C 1
ATOM 1600 O O . ARG A 1 207 ? -21.906 -24.062 -9.125 1 97.88 207 ARG A O 1
ATOM 1607 N N . GLU A 1 208 ? -20.203 -23.875 -7.668 1 97.5 208 GLU A N 1
ATOM 1608 C CA . GLU A 1 208 ? -20.234 -25.281 -7.242 1 97.5 208 GLU A CA 1
ATOM 1609 C C . GLU A 1 208 ? -20 -26.219 -8.422 1 97.5 208 GLU A C 1
ATOM 1611 O O . GLU A 1 208 ? -20.703 -27.203 -8.594 1 97.5 208 GLU A O 1
ATOM 1616 N N . LYS A 1 209 ? -19.078 -25.781 -9.211 1 98.25 209 LYS A N 1
ATOM 1617 C CA . LYS A 1 209 ? -18.641 -26.594 -10.344 1 98.25 209 LYS A CA 1
ATOM 1618 C C . LYS A 1 209 ? -17.141 -26.891 -10.273 1 98.25 209 LYS A C 1
ATOM 1620 O O . LYS A 1 209 ? -16.375 -26.453 -11.125 1 98.25 209 LYS A O 1
ATOM 1625 N N . PRO A 1 210 ? -16.797 -27.703 -9.312 1 98 210 PRO A N 1
ATOM 1626 C CA . PRO A 1 210 ? -15.375 -27.938 -9.062 1 98 210 PRO A CA 1
ATOM 1627 C C . PRO A 1 210 ? -14.664 -28.594 -10.242 1 98 210 PRO A C 1
ATOM 1629 O O . PRO A 1 210 ? -13.477 -28.344 -10.469 1 98 210 PRO A O 1
ATOM 1632 N N . LEU A 1 211 ? -15.328 -29.359 -11.031 1 98.19 211 LEU A N 1
ATOM 1633 C CA . LEU A 1 211 ? -14.695 -30.031 -12.164 1 98.19 211 LEU A CA 1
ATOM 1634 C C . LEU A 1 211 ? -14.359 -29.016 -13.258 1 98.19 211 LEU A C 1
ATOM 1636 O O . LEU A 1 211 ? -13.406 -29.219 -14.016 1 98.19 211 LEU A O 1
ATOM 1640 N N . PHE A 1 212 ? -15.109 -27.953 -13.391 1 98.5 212 PHE A N 1
ATOM 1641 C CA . PHE A 1 212 ? -14.773 -26.875 -14.312 1 98.5 212 PHE A CA 1
ATOM 1642 C C . PHE A 1 212 ? -13.633 -26.031 -13.773 1 98.5 212 PHE A C 1
ATOM 1644 O O . PHE A 1 212 ? -12.867 -25.438 -14.547 1 98.5 212 PHE A O 1
ATOM 1651 N N . ALA A 1 213 ? -13.484 -25.969 -12.445 1 98.69 213 ALA A N 1
ATOM 1652 C CA . ALA A 1 213 ? -12.406 -25.219 -11.797 1 98.69 213 ALA A CA 1
ATOM 1653 C C . ALA A 1 213 ? -11.078 -25.953 -11.93 1 98.69 213 ALA A C 1
ATOM 1655 O O . ALA A 1 213 ? -10.016 -25.328 -11.953 1 98.69 213 ALA A O 1
ATOM 1656 N N . ALA A 1 214 ? -11.117 -27.234 -12.062 1 98.69 214 ALA A N 1
ATOM 1657 C CA . ALA A 1 214 ? -9.969 -28.125 -11.945 1 98.69 214 ALA A CA 1
ATOM 1658 C C . ALA A 1 214 ? -8.883 -27.766 -12.953 1 98.69 214 ALA A C 1
ATOM 1660 O O . ALA A 1 214 ? -7.719 -27.578 -12.578 1 98.69 214 ALA A O 1
ATOM 1661 N N . PRO A 1 215 ? -9.211 -27.609 -14.242 1 98.69 215 PRO A N 1
ATOM 1662 C CA . PRO A 1 215 ? -8.133 -27.297 -15.18 1 98.69 215 PRO A CA 1
ATOM 1663 C C . PRO A 1 215 ? -7.402 -26 -14.828 1 98.69 215 PRO A C 1
ATOM 1665 O O . PRO A 1 215 ? -6.18 -25.906 -14.984 1 98.69 215 PRO A O 1
ATOM 1668 N N . PHE A 1 216 ? -8.117 -25.031 -14.367 1 98.81 216 PHE A N 1
ATOM 1669 C CA . PHE A 1 216 ? -7.512 -23.75 -14.008 1 98.81 216 PHE A CA 1
ATOM 1670 C C . PHE A 1 216 ? -6.648 -23.906 -12.758 1 98.81 216 PHE A C 1
ATOM 1672 O O . PHE A 1 216 ? -5.57 -23.312 -12.672 1 98.81 216 PHE A O 1
ATOM 1679 N N . LEU A 1 217 ? -7.082 -24.688 -11.812 1 98.81 217 LEU A N 1
ATOM 1680 C CA . LEU A 1 217 ? -6.309 -24.938 -10.602 1 98.81 217 LEU A CA 1
ATOM 1681 C C . LEU A 1 217 ? -4.988 -25.625 -10.93 1 98.81 217 LEU A C 1
ATOM 1683 O O . LEU A 1 217 ? -3.939 -25.25 -10.398 1 98.81 217 LEU A O 1
ATOM 1687 N N . TYR A 1 218 ? -5.047 -26.594 -11.766 1 98.62 218 TYR A N 1
ATOM 1688 C CA . TYR A 1 218 ? -3.836 -27.328 -12.117 1 98.62 218 TYR A CA 1
ATOM 1689 C C . TYR A 1 218 ? -2.891 -26.453 -12.93 1 98.62 218 TYR A C 1
ATOM 1691 O O . TYR A 1 218 ? -1.67 -26.531 -12.781 1 98.62 218 TYR A O 1
ATOM 1699 N N . LEU A 1 219 ? -3.422 -25.641 -13.805 1 98.5 219 LEU A N 1
ATOM 1700 C CA . LEU A 1 219 ? -2.572 -24.719 -14.547 1 98.5 219 LEU A CA 1
ATOM 1701 C C . LEU A 1 219 ? -1.898 -23.719 -13.602 1 98.5 219 LEU A C 1
ATOM 1703 O O . LEU A 1 219 ? -0.721 -23.406 -13.766 1 98.5 219 LEU A O 1
ATOM 1707 N N . MET A 1 220 ? -2.668 -23.266 -12.641 1 98.31 220 MET A N 1
ATOM 1708 C CA . MET A 1 220 ? -2.1 -22.391 -11.625 1 98.31 220 MET A CA 1
ATOM 1709 C C . MET A 1 220 ? -0.952 -23.062 -10.891 1 98.31 220 MET A C 1
ATOM 1711 O O . MET A 1 220 ? 0.091 -22.453 -10.648 1 98.31 220 MET A O 1
ATOM 1715 N N . PHE A 1 221 ? -1.146 -24.312 -10.555 1 98.06 221 PHE A N 1
ATOM 1716 C CA . PHE A 1 221 ? -0.133 -25.109 -9.875 1 98.06 221 PHE A CA 1
ATOM 1717 C C . PHE A 1 221 ? 1.123 -25.234 -10.727 1 98.06 221 PHE A C 1
ATOM 1719 O O . PHE A 1 221 ? 2.24 -25.156 -10.211 1 98.06 221 PHE A O 1
ATOM 1726 N N . LEU A 1 222 ? 0.95 -25.328 -12.008 1 97.5 222 LEU A N 1
ATOM 1727 C CA . LEU A 1 222 ? 2.088 -25.5 -12.906 1 97.5 222 LEU A CA 1
ATOM 1728 C C . LEU A 1 222 ? 2.846 -24.172 -13.062 1 97.5 222 LEU A C 1
ATOM 1730 O O . LEU A 1 222 ? 4.043 -24.188 -13.359 1 97.5 222 LEU A O 1
ATOM 1734 N N . VAL A 1 223 ? 2.119 -23.078 -12.93 1 97.62 223 VAL A N 1
ATOM 1735 C CA . VAL A 1 223 ? 2.789 -21.781 -12.961 1 97.62 223 VAL A CA 1
ATOM 1736 C C . VAL A 1 223 ? 3.68 -21.641 -11.727 1 97.62 223 VAL A C 1
ATOM 1738 O O . VAL A 1 223 ? 4.828 -21.203 -11.836 1 97.62 223 VAL A O 1
ATOM 1741 N N . ARG A 1 224 ? 3.137 -22.016 -10.594 1 95.25 224 ARG A N 1
ATOM 1742 C CA . ARG A 1 224 ? 3.855 -22.031 -9.32 1 95.25 224 ARG A CA 1
ATOM 1743 C C . ARG A 1 224 ? 3.371 -23.172 -8.43 1 95.25 224 ARG A C 1
ATOM 1745 O O . ARG A 1 224 ? 2.182 -23.25 -8.117 1 95.25 224 ARG A O 1
ATOM 1752 N N . PRO A 1 225 ? 4.23 -23.938 -7.949 1 94.69 225 PRO A N 1
ATOM 1753 C CA . PRO A 1 225 ? 3.828 -25.141 -7.215 1 94.69 225 PRO A CA 1
ATOM 1754 C C . PRO A 1 225 ? 3.168 -24.828 -5.875 1 94.69 225 PRO A C 1
ATOM 1756 O O . PRO A 1 225 ? 2.465 -25.672 -5.316 1 94.69 225 PRO A O 1
ATOM 1759 N N . ASP A 1 226 ? 3.414 -23.656 -5.375 1 93.62 226 ASP A N 1
ATOM 1760 C CA . ASP A 1 226 ? 2.768 -23.328 -4.109 1 93.62 226 ASP A CA 1
ATOM 1761 C C . ASP A 1 226 ? 1.258 -23.188 -4.285 1 93.62 226 ASP A C 1
ATOM 1763 O O . ASP A 1 226 ? 0.516 -23.125 -3.303 1 93.62 226 ASP A O 1
ATOM 1767 N N . GLY A 1 227 ? 0.788 -23.281 -5.516 1 96.06 227 GLY A N 1
ATOM 1768 C CA . GLY A 1 227 ? -0.64 -23.312 -5.789 1 96.06 227 GLY A CA 1
ATOM 1769 C C . GLY A 1 227 ? -1.335 -24.516 -5.152 1 96.06 227 GLY A C 1
ATOM 1770 O O . GLY A 1 227 ? -2.559 -24.516 -5.012 1 96.06 227 GLY A O 1
ATOM 1771 N N . ILE A 1 228 ? -0.577 -25.5 -4.777 1 97.19 228 ILE A N 1
ATOM 1772 C CA . ILE A 1 228 ? -1.131 -26.688 -4.141 1 97.19 228 ILE A CA 1
ATOM 1773 C C . ILE A 1 228 ? -1.851 -26.297 -2.852 1 97.19 228 ILE A C 1
ATOM 1775 O O . ILE A 1 228 ? -2.775 -26.984 -2.414 1 97.19 228 ILE A O 1
ATOM 1779 N N . LEU A 1 229 ? -1.461 -25.203 -2.289 1 98 229 LEU A N 1
ATOM 1780 C CA . LEU A 1 229 ? -2.074 -24.734 -1.05 1 98 229 LEU A CA 1
ATOM 1781 C C . LEU A 1 229 ? -3.551 -24.406 -1.259 1 98 229 LEU A C 1
ATOM 1783 O O . LEU A 1 229 ? -4.367 -24.625 -0.359 1 98 229 LEU A O 1
ATOM 1787 N N . LEU A 1 230 ? -3.875 -23.938 -2.41 1 98.75 230 LEU A N 1
ATOM 1788 C CA . LEU A 1 230 ? -5.277 -23.656 -2.672 1 98.75 230 LEU A CA 1
ATOM 1789 C C . LEU A 1 230 ? -6.094 -24.938 -2.775 1 98.75 230 LEU A C 1
ATOM 1791 O O . LEU A 1 230 ? -7.238 -24.984 -2.322 1 98.75 230 LEU A O 1
ATOM 1795 N N . PHE A 1 231 ? -5.496 -26.016 -3.336 1 98.69 231 PHE A N 1
ATOM 1796 C CA . PHE A 1 231 ? -6.16 -27.312 -3.361 1 98.69 231 PHE A CA 1
ATOM 1797 C C . PHE A 1 231 ? -6.488 -27.781 -1.949 1 98.69 231 PHE A C 1
ATOM 1799 O O . PHE A 1 231 ? -7.613 -28.203 -1.677 1 98.69 231 PHE A O 1
ATOM 1806 N N . PHE A 1 232 ? -5.531 -27.641 -1.159 1 98.56 232 PHE A N 1
ATOM 1807 C CA . PHE A 1 232 ? -5.703 -28.094 0.218 1 98.56 232 PHE A CA 1
ATOM 1808 C C . PHE A 1 232 ? -6.73 -27.234 0.943 1 98.56 232 PHE A C 1
ATOM 1810 O O . PHE A 1 232 ? -7.578 -27.75 1.674 1 98.56 232 PHE A O 1
ATOM 1817 N N . ALA A 1 233 ? -6.645 -25.984 0.758 1 98.81 233 ALA A N 1
ATOM 1818 C CA . ALA A 1 233 ? -7.59 -25.062 1.383 1 98.81 233 ALA A CA 1
ATOM 1819 C C . ALA A 1 233 ? -9.016 -25.344 0.922 1 98.81 233 ALA A C 1
ATOM 1821 O O . ALA A 1 233 ? -9.953 -25.297 1.723 1 98.81 233 ALA A O 1
ATOM 1822 N N . LEU A 1 234 ? -9.172 -25.578 -0.323 1 98.81 234 LEU A N 1
ATOM 1823 C CA . LEU A 1 234 ? -10.484 -25.922 -0.856 1 98.81 234 LEU A CA 1
ATOM 1824 C C . LEU A 1 234 ? -11 -27.219 -0.234 1 98.81 234 LEU A C 1
ATOM 1826 O O . LEU A 1 234 ? -12.188 -27.328 0.078 1 98.81 234 LEU A O 1
ATOM 1830 N N . LEU A 1 235 ? -10.109 -28.172 -0.077 1 98.69 235 LEU A N 1
ATOM 1831 C CA . LEU A 1 235 ? -10.492 -29.406 0.581 1 98.69 235 LEU A CA 1
ATOM 1832 C C . LEU A 1 235 ? -10.977 -29.156 2.002 1 98.69 235 LEU A C 1
ATOM 1834 O O . LEU A 1 235 ? -12.039 -29.641 2.398 1 98.69 235 LEU A O 1
ATOM 1838 N N . LEU A 1 236 ? -10.25 -28.375 2.725 1 98.56 236 LEU A N 1
ATOM 1839 C CA . LEU A 1 236 ? -10.625 -28.078 4.102 1 98.56 236 LEU A CA 1
ATOM 1840 C C . LEU A 1 236 ? -11.969 -27.344 4.148 1 98.56 236 LEU A C 1
ATOM 1842 O O . LEU A 1 236 ? -12.805 -27.641 5 1 98.56 236 LEU A O 1
ATOM 1846 N N . ALA A 1 237 ? -12.109 -26.422 3.258 1 98.25 237 ALA A N 1
ATOM 1847 C CA . ALA A 1 237 ? -13.367 -25.672 3.211 1 98.25 237 ALA A CA 1
ATOM 1848 C C . ALA A 1 237 ? -14.531 -26.594 2.867 1 98.25 237 ALA A C 1
ATOM 1850 O O . ALA A 1 237 ? -15.609 -26.484 3.455 1 98.25 237 ALA A O 1
ATOM 1851 N N . SER A 1 238 ? -14.328 -27.469 1.936 1 97.62 238 SER A N 1
ATOM 1852 C CA . SER A 1 238 ? -15.367 -28.406 1.527 1 97.62 238 SER A CA 1
ATOM 1853 C C . SER A 1 238 ? -15.734 -29.344 2.664 1 97.62 238 SER A C 1
ATOM 1855 O O . SER A 1 238 ? -16.906 -29.703 2.836 1 97.62 238 SER A O 1
ATOM 1857 N N . LEU A 1 239 ? -14.773 -29.797 3.385 1 97.06 239 LEU A N 1
ATOM 1858 C CA . LEU A 1 239 ? -15.016 -30.656 4.535 1 97.06 239 LEU A CA 1
ATOM 1859 C C . LEU A 1 239 ? -15.828 -29.938 5.602 1 97.06 239 LEU A C 1
ATOM 1861 O O . LEU A 1 239 ? -16.75 -30.5 6.191 1 97.06 239 LEU A O 1
ATOM 1865 N N . ALA A 1 240 ? -15.508 -28.734 5.773 1 94.69 240 ALA A N 1
ATOM 1866 C CA . ALA A 1 240 ? -16.188 -27.922 6.785 1 94.69 240 ALA A CA 1
ATOM 1867 C C . ALA A 1 240 ? -17.656 -27.688 6.41 1 94.69 240 ALA A C 1
ATOM 1869 O O . ALA A 1 240 ? -18.531 -27.672 7.277 1 94.69 240 ALA A O 1
ATOM 1870 N N . LEU A 1 241 ? -17.906 -27.594 5.105 1 94.62 241 LEU A N 1
ATOM 1871 C CA . LEU A 1 241 ? -19.25 -27.219 4.676 1 94.62 241 LEU A CA 1
ATOM 1872 C C . LEU A 1 241 ? -20.016 -28.438 4.156 1 94.62 241 LEU A C 1
ATOM 1874 O O . LEU A 1 241 ? -21.219 -28.359 3.885 1 94.62 241 LEU A O 1
ATOM 1878 N N . GLY A 1 242 ? -19.344 -29.5 4.016 1 93.5 242 GLY A N 1
ATOM 1879 C CA . GLY A 1 242 ? -19.969 -30.766 3.66 1 93.5 242 GLY A CA 1
ATOM 1880 C C . GLY A 1 242 ? -20.406 -30.828 2.209 1 93.5 242 GLY A C 1
ATOM 1881 O O . GLY A 1 242 ? -21.391 -31.484 1.882 1 93.5 242 GLY A O 1
ATOM 1882 N N . LYS A 1 243 ? -19.75 -30.062 1.389 1 93.06 243 LYS A N 1
ATOM 1883 C CA . LYS A 1 243 ? -20.125 -30.031 -0.023 1 93.06 243 LYS A CA 1
ATOM 1884 C C . LYS A 1 243 ? -18.938 -30.422 -0.911 1 93.06 243 LYS A C 1
ATOM 1886 O O . LYS A 1 243 ? -17.828 -29.906 -0.73 1 93.06 243 LYS A O 1
ATOM 1891 N N . HIS A 1 244 ? -19.141 -31.359 -1.88 1 96.69 244 HIS A N 1
ATOM 1892 C CA . HIS A 1 244 ? -18.188 -31.781 -2.9 1 96.69 244 HIS A CA 1
ATOM 1893 C C . HIS A 1 244 ? -16.891 -32.281 -2.271 1 96.69 244 HIS A C 1
ATOM 1895 O O . HIS A 1 244 ? -15.805 -32.062 -2.805 1 96.69 244 HIS A O 1
ATOM 1901 N N . ARG A 1 245 ? -16.922 -32.938 -1.197 1 97.06 245 ARG A N 1
ATOM 1902 C CA . ARG A 1 245 ? -15.758 -33.344 -0.417 1 97.06 245 ARG A CA 1
ATOM 1903 C C . ARG A 1 245 ? -14.898 -34.344 -1.196 1 97.06 245 ARG A C 1
ATOM 1905 O O . ARG A 1 245 ? -13.672 -34.219 -1.226 1 97.06 245 ARG A O 1
ATOM 1912 N N . LEU A 1 246 ? -15.539 -35.25 -1.872 1 97.69 246 LEU A N 1
ATOM 1913 C CA . LEU A 1 246 ? -14.805 -36.281 -2.578 1 97.69 246 LEU A CA 1
ATOM 1914 C C . LEU A 1 246 ? -14.109 -35.719 -3.811 1 97.69 246 LEU A C 1
ATOM 1916 O O . LEU A 1 246 ? -13.008 -36.125 -4.156 1 97.69 246 LEU A O 1
ATOM 1920 N N . ILE A 1 247 ? -14.734 -34.812 -4.418 1 98.19 247 ILE A N 1
ATOM 1921 C CA . ILE A 1 247 ? -14.156 -34.219 -5.613 1 98.19 247 ILE A CA 1
ATOM 1922 C C . ILE A 1 247 ? -12.914 -33.406 -5.234 1 98.19 247 ILE A C 1
ATOM 1924 O O . ILE A 1 247 ? -11.859 -33.562 -5.855 1 98.19 247 ILE A O 1
ATOM 1928 N N . TYR A 1 248 ? -13.016 -32.562 -4.219 1 98.5 248 TYR A N 1
ATOM 1929 C CA . TYR A 1 248 ? -11.883 -31.766 -3.801 1 98.5 248 TYR A CA 1
ATOM 1930 C C . TYR A 1 248 ? -10.758 -32.625 -3.244 1 98.5 248 TYR A C 1
ATOM 1932 O O . TYR A 1 248 ? -9.578 -32.312 -3.402 1 98.5 248 TYR A O 1
ATOM 1940 N N . LEU A 1 249 ? -11.133 -33.688 -2.566 1 98.44 249 LEU A N 1
ATOM 1941 C CA . LEU A 1 249 ? -10.117 -34.656 -2.129 1 98.44 249 LEU A CA 1
ATOM 1942 C C . LEU A 1 249 ? -9.391 -35.25 -3.322 1 98.44 249 LEU A C 1
ATOM 1944 O O . LEU A 1 249 ? -8.156 -35.344 -3.32 1 98.44 249 LEU A O 1
ATOM 1948 N N . GLY A 1 250 ? -10.125 -35.719 -4.27 1 98.5 250 GLY A N 1
ATOM 1949 C CA . GLY A 1 250 ? -9.523 -36.25 -5.477 1 98.5 250 GLY A CA 1
ATOM 1950 C C . GLY A 1 250 ? -8.602 -35.281 -6.176 1 98.5 250 GLY A C 1
ATOM 1951 O O . GLY A 1 250 ? -7.504 -35.656 -6.605 1 98.5 250 GLY A O 1
ATOM 1952 N N . LEU A 1 251 ? -9.086 -34.031 -6.32 1 98.44 251 LEU A N 1
ATOM 1953 C CA . LEU A 1 251 ? -8.273 -32.969 -6.953 1 98.44 251 LEU A CA 1
ATOM 1954 C C . LEU A 1 251 ? -6.988 -32.75 -6.172 1 98.44 251 LEU A C 1
ATOM 1956 O O . LEU A 1 251 ? -5.918 -32.594 -6.762 1 98.44 251 LEU A O 1
ATOM 1960 N N . PHE A 1 252 ? -7.098 -32.719 -4.875 1 98.5 252 PHE A N 1
ATOM 1961 C CA . PHE A 1 252 ? -5.934 -32.5 -4.023 1 98.5 252 PHE A CA 1
ATOM 1962 C C . PHE A 1 252 ? -4.941 -33.656 -4.145 1 98.5 252 PHE A C 1
ATOM 1964 O O . PHE A 1 252 ? -3.74 -33.438 -4.309 1 98.5 252 PHE A O 1
ATOM 1971 N N . VAL A 1 253 ? -5.379 -34.844 -4.035 1 98.38 253 VAL A N 1
ATOM 1972 C CA . VAL A 1 253 ? -4.527 -36.031 -4.121 1 98.38 253 VAL A CA 1
ATOM 1973 C C . VAL A 1 253 ? -3.834 -36.062 -5.48 1 98.38 253 VAL A C 1
ATOM 1975 O O . VAL A 1 253 ? -2.635 -36.344 -5.566 1 98.38 253 VAL A O 1
ATOM 1978 N N . ALA A 1 254 ? -4.582 -35.812 -6.492 1 98.31 254 ALA A N 1
ATOM 1979 C CA . ALA A 1 254 ? -3.992 -35.75 -7.828 1 98.31 254 ALA A CA 1
ATOM 1980 C C . ALA A 1 254 ? -2.893 -34.719 -7.91 1 98.31 254 ALA A C 1
ATOM 1982 O O . ALA A 1 254 ? -1.869 -34.906 -8.562 1 98.31 254 ALA A O 1
ATOM 1983 N N . CYS A 1 255 ? -3.111 -33.562 -7.305 1 97.88 255 CYS A N 1
ATOM 1984 C CA . CYS A 1 255 ? -2.102 -32.531 -7.309 1 97.88 255 CYS A CA 1
ATOM 1985 C C . CYS A 1 255 ? -0.855 -32.969 -6.551 1 97.88 255 CYS A C 1
ATOM 1987 O O . CYS A 1 255 ? 0.266 -32.656 -6.957 1 97.88 255 CYS A O 1
ATOM 1989 N N . VAL A 1 256 ? -1.024 -33.656 -5.445 1 97.06 256 VAL A N 1
ATOM 1990 C CA . VAL A 1 256 ? 0.098 -34.188 -4.668 1 97.06 256 VAL A CA 1
ATOM 1991 C C . VAL A 1 256 ? 0.927 -35.125 -5.523 1 97.06 256 VAL A C 1
ATOM 1993 O O . VAL A 1 256 ? 2.158 -35.094 -5.508 1 97.06 256 VAL A O 1
ATOM 1996 N N . PHE A 1 257 ? 0.296 -35.906 -6.266 1 96.94 257 PHE A N 1
ATOM 1997 C CA . PHE A 1 257 ? 0.999 -36.875 -7.129 1 96.94 257 PHE A CA 1
ATOM 1998 C C . PHE A 1 257 ? 1.751 -36.125 -8.234 1 96.94 257 PHE A C 1
ATOM 2000 O O . PHE A 1 257 ? 2.826 -36.562 -8.656 1 96.94 257 PHE A O 1
ATOM 2007 N N . LEU A 1 258 ? 1.149 -35.031 -8.695 1 96 258 LEU A N 1
ATOM 2008 C CA . LEU A 1 258 ? 1.795 -34.25 -9.727 1 96 258 LEU A CA 1
ATOM 2009 C C . LEU A 1 258 ? 2.955 -33.438 -9.148 1 96 258 LEU A C 1
ATOM 2011 O O . LEU A 1 258 ? 3.898 -33.094 -9.867 1 96 258 LEU A O 1
ATOM 2015 N N . TYR A 1 259 ? 2.887 -33.156 -7.91 1 95.12 259 TYR A N 1
ATOM 2016 C CA . TYR A 1 259 ? 3.889 -32.344 -7.223 1 95.12 259 TYR A CA 1
ATOM 2017 C C . TYR A 1 259 ? 5.254 -33.031 -7.254 1 95.12 259 TYR A C 1
ATOM 2019 O O . TYR A 1 259 ? 6.27 -32.375 -7.508 1 95.12 259 TYR A O 1
ATOM 2027 N N . PHE A 1 260 ? 5.359 -34.281 -7.109 1 93.75 260 PHE A N 1
ATOM 2028 C CA . PHE A 1 260 ? 6.613 -35.031 -6.973 1 93.75 260 PHE A CA 1
ATOM 2029 C C . PHE A 1 260 ? 7.391 -35.031 -8.281 1 93.75 260 PHE A C 1
ATOM 2031 O O . PHE A 1 260 ? 8.57 -34.656 -8.312 1 93.75 260 PHE A O 1
ATOM 2038 N N . PRO A 1 261 ? 6.758 -35.344 -9.32 1 93.75 261 PRO A N 1
ATOM 2039 C CA . PRO A 1 261 ? 7.523 -35.25 -10.57 1 93.75 261 PRO A CA 1
ATOM 2040 C C . PRO A 1 261 ? 7.914 -33.844 -10.93 1 93.75 261 PRO A C 1
ATOM 2042 O O . PRO A 1 261 ? 8.969 -33.594 -11.531 1 93.75 261 PRO A O 1
ATOM 2045 N N . VAL A 1 262 ? 7.164 -32.875 -10.641 1 92.56 262 VAL A N 1
ATOM 2046 C CA . VAL A 1 262 ? 7.473 -31.469 -10.953 1 92.56 262 VAL A CA 1
ATOM 2047 C C . VAL A 1 262 ? 8.688 -31.016 -10.148 1 92.56 262 VAL A C 1
ATOM 2049 O O . VAL A 1 262 ? 9.641 -30.484 -10.703 1 92.56 262 VAL A O 1
ATOM 2052 N N . VAL A 1 263 ? 8.672 -31.266 -8.891 1 91.69 263 VAL A N 1
ATOM 2053 C CA . VAL A 1 263 ? 9.766 -30.859 -8.016 1 91.69 263 VAL A CA 1
ATOM 2054 C C . VAL A 1 263 ? 11 -31.703 -8.305 1 91.69 263 VAL A C 1
ATOM 2056 O O . VAL A 1 263 ? 12.125 -31.203 -8.297 1 91.69 263 VAL A O 1
ATOM 2059 N N . GLY A 1 264 ? 10.773 -32.969 -8.57 1 91.31 264 GLY A N 1
ATOM 2060 C CA . GLY A 1 264 ? 11.875 -33.875 -8.875 1 91.31 264 GLY A CA 1
ATOM 2061 C C . GLY A 1 264 ? 12.594 -33.531 -10.164 1 91.31 264 GLY A C 1
ATOM 2062 O O . GLY A 1 264 ? 13.828 -33.5 -10.219 1 91.31 264 GLY A O 1
ATOM 2063 N N . SER A 1 265 ? 11.836 -33.156 -11.117 1 91.31 265 SER A N 1
ATOM 2064 C CA . SER A 1 265 ? 12.43 -32.844 -12.406 1 91.31 265 SER A CA 1
ATOM 2065 C C . SER A 1 265 ? 13.203 -31.516 -12.352 1 91.31 265 SER A C 1
ATOM 2067 O O . SER A 1 265 ? 14.125 -31.297 -13.141 1 91.31 265 SER A O 1
ATOM 2069 N N . ALA A 1 266 ? 12.922 -30.719 -11.438 1 92.38 266 ALA A N 1
ATOM 2070 C CA . ALA A 1 266 ? 13.586 -29.422 -11.297 1 92.38 266 ALA A CA 1
ATOM 2071 C C . ALA A 1 266 ? 14.797 -29.531 -10.367 1 92.38 266 ALA A C 1
ATOM 2073 O O . ALA A 1 266 ? 15.547 -28.562 -10.211 1 92.38 266 ALA A O 1
ATOM 2074 N N . ASP A 1 267 ? 15 -30.656 -9.75 1 91.44 267 ASP A N 1
ATOM 2075 C CA . ASP A 1 267 ? 16.062 -30.844 -8.773 1 91.44 267 ASP A CA 1
ATOM 2076 C C . ASP A 1 267 ? 15.953 -29.844 -7.625 1 91.44 267 ASP A C 1
ATOM 2078 O O . ASP A 1 267 ? 16.938 -29.219 -7.246 1 91.44 267 ASP A O 1
ATOM 2082 N N . HIS A 1 268 ? 14.781 -29.641 -7.254 1 92.81 268 HIS A N 1
ATOM 2083 C CA . HIS A 1 268 ? 14.523 -28.688 -6.172 1 92.81 268 HIS A CA 1
ATOM 2084 C C . HIS A 1 268 ? 15.18 -29.156 -4.871 1 92.81 268 HIS A C 1
ATOM 2086 O O . HIS A 1 268 ? 15.117 -30.328 -4.523 1 92.81 268 HIS A O 1
ATOM 2092 N N . PRO A 1 269 ? 15.836 -28.297 -4.172 1 92.44 269 PRO A N 1
ATOM 2093 C CA . PRO A 1 269 ? 16.625 -28.688 -2.994 1 92.44 269 PRO A CA 1
ATOM 2094 C C . PRO A 1 269 ? 15.75 -29.062 -1.8 1 92.44 269 PRO A C 1
ATOM 2096 O O . PRO A 1 269 ? 16.25 -29.578 -0.8 1 92.44 269 PRO A O 1
ATOM 2099 N N . GLY A 1 270 ? 14.43 -28.797 -1.876 1 91.88 270 GLY A N 1
ATOM 2100 C CA . GLY A 1 270 ? 13.523 -29.016 -0.762 1 91.88 270 GLY A CA 1
ATOM 2101 C C . GLY A 1 270 ? 12.977 -27.734 -0.176 1 91.88 270 GLY A C 1
ATOM 2102 O O . GLY A 1 270 ? 13.516 -26.656 -0.41 1 91.88 270 GLY A O 1
ATOM 2103 N N . TRP A 1 271 ? 11.898 -27.906 0.586 1 93.69 271 TRP A N 1
ATOM 2104 C CA . TRP A 1 271 ? 11.172 -26.75 1.117 1 93.69 271 TRP A CA 1
ATOM 2105 C C . TRP A 1 271 ? 12.016 -25.984 2.125 1 93.69 271 TRP A C 1
ATOM 2107 O O . TRP A 1 271 ? 12.141 -24.766 2.039 1 93.69 271 TRP A O 1
ATOM 2117 N N . TRP A 1 272 ? 12.633 -26.641 3.037 1 96.19 272 TRP A N 1
ATOM 2118 C CA . TRP A 1 272 ? 13.359 -25.969 4.109 1 96.19 272 TRP A CA 1
ATOM 2119 C C . TRP A 1 272 ? 14.578 -25.25 3.564 1 96.19 272 TRP A C 1
ATOM 2121 O O . TRP A 1 272 ? 14.875 -24.125 3.971 1 96.19 272 TRP A O 1
ATOM 2131 N N . THR A 1 273 ? 15.297 -25.891 2.693 1 96.12 273 THR A N 1
ATOM 2132 C CA . THR A 1 273 ? 16.469 -25.266 2.09 1 96.12 273 THR A CA 1
ATOM 2133 C C . THR A 1 273 ? 16.094 -23.984 1.359 1 96.12 273 THR A C 1
ATOM 2135 O O . THR A 1 273 ? 16.766 -22.953 1.497 1 96.12 273 THR A O 1
ATOM 2138 N N . HIS A 1 274 ? 15.07 -24.109 0.671 1 95.38 274 HIS A N 1
ATOM 2139 C CA . HIS A 1 274 ? 14.555 -22.938 -0.031 1 95.38 274 HIS A CA 1
ATOM 2140 C C . HIS A 1 274 ? 14.07 -21.875 0.95 1 95.38 274 HIS A C 1
ATOM 2142 O O . HIS A 1 274 ? 14.328 -20.688 0.759 1 95.38 274 HIS A O 1
ATOM 2148 N N . PHE A 1 275 ? 13.359 -22.328 1.959 1 96.56 275 PHE A N 1
ATOM 2149 C CA . PHE A 1 275 ? 12.875 -21.453 3.02 1 96.56 275 PHE A CA 1
ATOM 2150 C C . PHE A 1 275 ? 14.039 -20.719 3.68 1 96.56 275 PHE A C 1
ATOM 2152 O O . PHE A 1 275 ? 13.984 -19.5 3.863 1 96.56 275 PHE A O 1
ATOM 2159 N N . TYR A 1 276 ? 15.078 -21.438 4.031 1 96.25 276 TYR A N 1
ATOM 2160 C CA . TYR A 1 276 ? 16.266 -20.875 4.672 1 96.25 276 TYR A CA 1
ATOM 2161 C C . TYR A 1 276 ? 16.891 -19.797 3.803 1 96.25 276 TYR A C 1
ATOM 2163 O O . TYR A 1 276 ? 17.156 -18.688 4.27 1 96.25 276 TYR A O 1
ATOM 2171 N N . PHE A 1 277 ? 17.062 -20.078 2.594 1 94.94 277 PHE A N 1
ATOM 2172 C CA . PHE A 1 277 ? 17.688 -19.172 1.631 1 94.94 277 PHE A CA 1
ATOM 2173 C C . PHE A 1 277 ? 16.891 -17.875 1.523 1 94.94 277 PHE A C 1
ATOM 2175 O O . PHE A 1 277 ? 17.453 -16.781 1.563 1 94.94 277 PHE A O 1
ATOM 2182 N N . SER A 1 278 ? 15.539 -17.984 1.501 1 94.06 278 SER A N 1
ATOM 2183 C CA . SER A 1 278 ? 14.695 -16.844 1.174 1 94.06 278 SER A CA 1
ATOM 2184 C C . SER A 1 278 ? 14.375 -16.016 2.416 1 94.06 278 SER A C 1
ATOM 2186 O O . SER A 1 278 ? 14.148 -14.812 2.324 1 94.06 278 SER A O 1
ATOM 2188 N N . ASN A 1 279 ? 14.367 -16.703 3.555 1 95.31 279 ASN A N 1
ATOM 2189 C CA . ASN A 1 279 ? 13.805 -16.016 4.719 1 95.31 279 ASN A CA 1
ATOM 2190 C C . ASN A 1 279 ? 14.852 -15.828 5.812 1 95.31 279 ASN A C 1
ATOM 2192 O O . ASN A 1 279 ? 14.664 -15.016 6.723 1 95.31 279 ASN A O 1
ATOM 2196 N N . ILE A 1 280 ? 15.922 -16.562 5.758 1 94.25 280 ILE A N 1
ATOM 2197 C CA . ILE A 1 280 ? 16.891 -16.5 6.844 1 94.25 280 ILE A CA 1
ATOM 2198 C C . ILE A 1 280 ? 18.188 -15.859 6.352 1 94.25 280 ILE A C 1
ATOM 2200 O O . ILE A 1 280 ? 18.578 -14.789 6.82 1 94.25 280 ILE A O 1
ATOM 2204 N N . GLU A 1 281 ? 18.812 -16.594 5.371 1 92.94 281 GLU A N 1
ATOM 2205 C CA . GLU A 1 281 ? 20.078 -16.078 4.887 1 92.94 281 GLU A CA 1
ATOM 2206 C C . GLU A 1 281 ? 20.391 -16.594 3.48 1 92.94 281 GLU A C 1
ATOM 2208 O O . GLU A 1 281 ? 20.25 -17.781 3.207 1 92.94 281 GLU A O 1
ATOM 2213 N N . TYR A 1 282 ? 20.844 -15.672 2.695 1 91.88 282 TYR A N 1
ATOM 2214 C CA . TYR A 1 282 ? 21.266 -16.047 1.346 1 91.88 282 TYR A CA 1
ATOM 2215 C C . TYR A 1 282 ? 22.516 -16.906 1.38 1 91.88 282 TYR A C 1
ATOM 2217 O O . TYR A 1 282 ? 23.391 -16.719 2.223 1 91.88 282 TYR A O 1
ATOM 2225 N N . GLN A 1 283 ? 22.516 -17.781 0.464 1 92.25 283 GLN A N 1
ATOM 2226 C CA . GLN A 1 283 ? 23.688 -18.625 0.257 1 92.25 283 GLN A CA 1
ATOM 2227 C C . GLN A 1 283 ? 24.281 -18.422 -1.137 1 92.25 283 GLN A C 1
ATOM 2229 O O . GLN A 1 283 ? 23.562 -18.531 -2.139 1 92.25 283 GLN A O 1
ATOM 2234 N N . ASP A 1 284 ? 25.578 -18.172 -1.209 1 92.5 284 ASP A N 1
ATOM 2235 C CA . ASP A 1 284 ? 26.203 -17.906 -2.498 1 92.5 284 ASP A CA 1
ATOM 2236 C C . ASP A 1 284 ? 26.109 -19.125 -3.412 1 92.5 284 ASP A C 1
ATOM 2238 O O . ASP A 1 284 ? 25.859 -19 -4.609 1 92.5 284 ASP A O 1
ATOM 2242 N N . ASP A 1 285 ? 26.344 -20.219 -2.805 1 93.81 285 ASP A N 1
ATOM 2243 C CA . ASP A 1 285 ? 26.312 -21.484 -3.523 1 93.81 285 ASP A CA 1
ATOM 2244 C C . ASP A 1 285 ? 25.328 -22.453 -2.885 1 93.81 285 ASP A C 1
ATOM 2246 O O . ASP A 1 285 ? 25.484 -22.844 -1.727 1 93.81 285 ASP A O 1
ATOM 2250 N N . MET A 1 286 ? 24.359 -22.875 -3.717 1 94.06 286 MET A N 1
ATOM 2251 C CA . MET A 1 286 ? 23.297 -23.703 -3.178 1 94.06 286 MET A CA 1
ATOM 2252 C C . MET A 1 286 ? 23.625 -25.188 -3.312 1 94.06 286 MET A C 1
ATOM 2254 O O . MET A 1 286 ? 22.922 -26.031 -2.783 1 94.06 286 MET A O 1
ATOM 2258 N N . ARG A 1 287 ? 24.766 -25.516 -3.969 1 90.38 287 ARG A N 1
ATOM 2259 C CA . ARG A 1 287 ? 25.156 -26.906 -4.133 1 90.38 287 ARG A CA 1
ATOM 2260 C C . ARG A 1 287 ? 25.547 -27.531 -2.795 1 90.38 287 ARG A C 1
ATOM 2262 O O . ARG A 1 287 ? 26.422 -27 -2.092 1 90.38 287 ARG A O 1
ATOM 2269 N N . GLY A 1 288 ? 24.75 -28.438 -2.549 1 90.25 288 GLY A N 1
ATOM 2270 C CA . GLY A 1 288 ? 25.062 -29.188 -1.338 1 90.25 288 GLY A CA 1
ATOM 2271 C C . GLY A 1 288 ? 24.562 -28.5 -0.077 1 90.25 288 GLY A C 1
ATOM 2272 O O . GLY A 1 288 ? 24.766 -29 1.03 1 90.25 288 GLY A O 1
ATOM 2273 N N . PHE A 1 289 ? 24.016 -27.422 -0.203 1 94.25 289 PHE A N 1
ATOM 2274 C CA . PHE A 1 289 ? 23.484 -26.703 0.947 1 94.25 289 PHE A CA 1
ATOM 2275 C C . PHE A 1 289 ? 22.219 -27.375 1.476 1 94.25 289 PHE A C 1
ATOM 2277 O O . PHE A 1 289 ? 21.203 -27.406 0.79 1 94.25 289 PHE A O 1
ATOM 2284 N N . ALA A 1 290 ? 22.297 -27.969 2.619 1 94 290 ALA A N 1
ATOM 2285 C CA . ALA A 1 290 ? 21.188 -28.703 3.232 1 94 290 ALA A CA 1
ATOM 2286 C C . ALA A 1 290 ? 21.172 -28.5 4.746 1 94 290 ALA A C 1
ATOM 2288 O O . ALA A 1 290 ? 21.453 -29.438 5.496 1 94 290 ALA A O 1
ATOM 2289 N N . PRO A 1 291 ? 20.719 -27.375 5.102 1 95.94 291 PRO A N 1
ATOM 2290 C CA . PRO A 1 291 ? 20.703 -27.141 6.543 1 95.94 291 PRO A CA 1
ATOM 2291 C C . PRO A 1 291 ? 19.656 -27.969 7.277 1 95.94 291 PRO A C 1
ATOM 2293 O O . PRO A 1 291 ? 18.594 -28.25 6.723 1 95.94 291 PRO A O 1
ATOM 2296 N N . ALA A 1 292 ? 19.969 -28.344 8.516 1 96.25 292 ALA A N 1
ATOM 2297 C CA . ALA A 1 292 ? 18.984 -29.062 9.344 1 96.25 292 ALA A CA 1
ATOM 2298 C C . ALA A 1 292 ? 17.828 -28.141 9.734 1 96.25 292 ALA A C 1
ATOM 2300 O O . ALA A 1 292 ? 18.031 -26.953 9.969 1 96.25 292 ALA A O 1
ATOM 2301 N N . PHE A 1 293 ? 16.672 -28.781 9.758 1 96.94 293 PHE A N 1
ATOM 2302 C CA . PHE A 1 293 ? 15.492 -28.031 10.164 1 96.94 293 PHE A CA 1
ATOM 2303 C C . PHE A 1 293 ? 15.664 -27.453 11.57 1 96.94 293 PHE A C 1
ATOM 2305 O O . PHE A 1 293 ? 16.172 -28.141 12.461 1 96.94 293 PHE A O 1
ATOM 2312 N N . ASP A 1 294 ? 15.336 -26.203 11.773 1 97.25 294 ASP A N 1
ATOM 2313 C CA . ASP A 1 294 ? 15.406 -25.484 13.047 1 97.25 294 ASP A CA 1
ATOM 2314 C C . ASP A 1 294 ? 14.109 -24.734 13.328 1 97.25 294 ASP A C 1
ATOM 2316 O O . ASP A 1 294 ? 13.82 -23.719 12.695 1 97.25 294 ASP A O 1
ATOM 2320 N N . ALA A 1 295 ? 13.375 -25.219 14.281 1 96.94 295 ALA A N 1
ATOM 2321 C CA . ALA A 1 295 ? 12.07 -24.656 14.602 1 96.94 295 ALA A CA 1
ATOM 2322 C C . ALA A 1 295 ? 12.195 -23.234 15.117 1 96.94 295 ALA A C 1
ATOM 2324 O O . ALA A 1 295 ? 11.328 -22.391 14.875 1 96.94 295 ALA A O 1
ATOM 2325 N N . THR A 1 296 ? 13.195 -22.969 15.766 1 97.31 296 THR A N 1
ATOM 2326 C CA . THR A 1 296 ? 13.414 -21.641 16.297 1 97.31 296 THR A CA 1
ATOM 2327 C C . THR A 1 296 ? 13.625 -20.625 15.172 1 97.31 296 THR A C 1
ATOM 2329 O O . THR A 1 296 ? 13.055 -19.531 15.195 1 97.31 296 THR A O 1
ATOM 2332 N N . LEU A 1 297 ? 14.414 -21.031 14.211 1 96.94 297 LEU A N 1
ATOM 2333 C CA . LEU A 1 297 ? 14.648 -20.156 13.062 1 96.94 297 LEU A CA 1
ATOM 2334 C C . LEU A 1 297 ? 13.367 -19.969 12.258 1 96.94 297 LEU A C 1
ATOM 2336 O O . LEU A 1 297 ? 13.133 -18.875 11.719 1 96.94 297 LEU A O 1
ATOM 2340 N N . TYR A 1 298 ? 12.648 -21 12.234 1 97.69 298 TYR A N 1
ATOM 2341 C CA . TYR A 1 298 ? 11.383 -20.922 11.516 1 97.69 298 TYR A CA 1
ATOM 2342 C C . TYR A 1 298 ? 10.469 -19.875 12.148 1 97.69 298 TYR A C 1
ATOM 2344 O O . TYR A 1 298 ? 9.938 -19.016 11.453 1 97.69 298 TYR A O 1
ATOM 2352 N N . VAL A 1 299 ? 10.266 -19.938 13.422 1 97.38 299 VAL A N 1
ATOM 2353 C CA . VAL A 1 299 ? 9.391 -19 14.141 1 97.38 299 VAL A CA 1
ATOM 2354 C C . VAL A 1 299 ? 9.945 -17.594 14.039 1 97.38 299 VAL A C 1
ATOM 2356 O O . VAL A 1 299 ? 9.195 -16.625 13.859 1 97.38 299 VAL A O 1
ATOM 2359 N N . LYS A 1 300 ? 11.195 -17.516 14.141 1 96.31 300 LYS A N 1
ATOM 2360 C CA . LYS A 1 300 ? 11.828 -16.203 14.008 1 96.31 300 LYS A CA 1
ATOM 2361 C C . LYS A 1 300 ? 11.539 -15.594 12.641 1 96.31 300 LYS A C 1
ATOM 2363 O O . LYS A 1 300 ? 11.234 -14.406 12.539 1 96.31 300 LYS A O 1
ATOM 2368 N N . ALA A 1 301 ? 11.664 -16.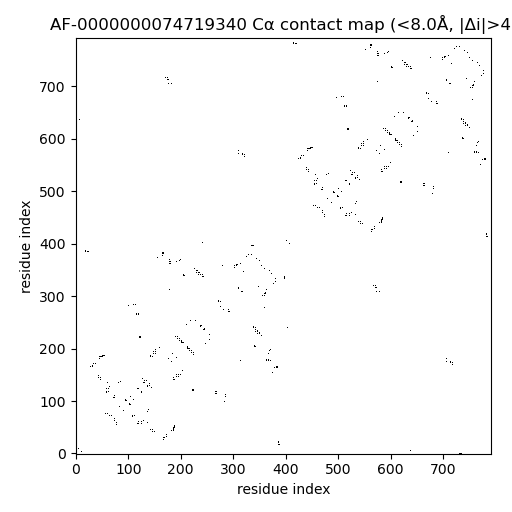406 11.633 1 96.88 301 ALA A N 1
ATOM 2369 C CA . ALA A 1 301 ? 11.391 -15.93 10.281 1 96.88 301 ALA A CA 1
ATOM 2370 C C . ALA A 1 301 ? 9.938 -15.477 10.141 1 96.88 301 ALA A C 1
ATOM 2372 O O . ALA A 1 301 ? 9.656 -14.469 9.484 1 96.88 301 ALA A O 1
ATOM 2373 N N . LEU A 1 302 ? 9.023 -16.172 10.781 1 97.12 302 LEU A N 1
ATOM 2374 C CA . LEU A 1 302 ? 7.617 -15.789 10.742 1 97.12 302 LEU A CA 1
ATOM 2375 C C . LEU A 1 302 ? 7.402 -14.422 11.391 1 97.12 302 LEU A C 1
ATOM 2377 O O . LEU A 1 302 ? 6.73 -13.562 10.82 1 97.12 302 LEU A O 1
ATOM 2381 N N . VAL A 1 303 ? 8.023 -14.18 12.461 1 94 303 VAL A N 1
ATOM 2382 C CA . VAL A 1 303 ? 7.836 -12.953 13.219 1 94 303 VAL A CA 1
ATOM 2383 C C . VAL A 1 303 ? 8.477 -11.781 12.484 1 94 303 VAL A C 1
ATOM 2385 O O . VAL A 1 303 ? 7.863 -10.711 12.352 1 94 303 VAL A O 1
ATOM 2388 N N . VAL A 1 304 ? 9.633 -12 11.953 1 92.69 304 VAL A N 1
ATOM 2389 C CA . VAL A 1 304 ? 10.359 -10.953 11.25 1 92.69 304 VAL A CA 1
ATOM 2390 C C . VAL A 1 304 ? 9.594 -10.547 9.992 1 92.69 304 VAL A C 1
ATOM 2392 O O . VAL A 1 304 ? 9.438 -9.352 9.719 1 92.69 304 VAL A O 1
ATOM 2395 N N . ASN A 1 305 ? 9.094 -11.531 9.336 1 95.31 305 ASN A N 1
ATOM 2396 C CA . ASN A 1 305 ? 8.414 -11.227 8.086 1 95.31 305 ASN A CA 1
ATOM 2397 C C . ASN A 1 305 ? 7.008 -10.688 8.328 1 95.31 305 ASN A C 1
ATOM 2399 O O . ASN A 1 305 ? 6.477 -9.938 7.504 1 95.31 305 ASN A O 1
ATOM 2403 N N . LEU A 1 306 ? 6.445 -11.031 9.422 1 93.5 306 LEU A N 1
ATOM 2404 C CA . LEU A 1 306 ? 5.188 -10.398 9.797 1 93.5 306 LEU A CA 1
ATOM 2405 C C . LEU A 1 306 ? 5.391 -8.914 10.078 1 93.5 306 LEU A C 1
ATOM 2407 O O . LEU A 1 306 ? 4.605 -8.078 9.625 1 93.5 306 LEU A O 1
ATOM 2411 N N . ALA A 1 307 ? 6.414 -8.609 10.742 1 89.69 307 ALA A N 1
ATOM 2412 C CA . ALA A 1 307 ? 6.738 -7.215 11.023 1 89.69 307 ALA A CA 1
ATOM 2413 C C . ALA A 1 307 ? 7.016 -6.445 9.734 1 89.69 307 ALA A C 1
ATOM 2415 O O . ALA A 1 307 ? 6.539 -5.316 9.562 1 89.69 307 ALA A O 1
ATOM 2416 N N . ARG A 1 308 ? 7.703 -7.105 8.875 1 92.06 308 ARG A N 1
ATOM 2417 C CA . ARG A 1 308 ? 7.988 -6.48 7.586 1 92.06 308 ARG A CA 1
ATOM 2418 C C . ARG A 1 308 ? 6.703 -6.234 6.801 1 92.06 308 ARG A C 1
ATOM 2420 O O . ARG A 1 308 ? 6.562 -5.211 6.129 1 92.06 308 ARG A O 1
ATOM 2427 N N . THR A 1 309 ? 5.859 -7.188 6.898 1 94.75 309 THR A N 1
ATOM 2428 C CA . THR A 1 309 ? 4.586 -7.09 6.191 1 94.75 309 THR A CA 1
ATOM 2429 C C . THR A 1 309 ? 3.793 -5.879 6.676 1 94.75 309 THR A C 1
ATOM 2431 O O . THR A 1 309 ? 3.309 -5.082 5.867 1 94.75 309 THR A O 1
ATOM 2434 N N . VAL A 1 310 ? 3.705 -5.641 7.891 1 91 310 VAL A N 1
ATOM 2435 C CA . VAL A 1 310 ? 2.916 -4.562 8.477 1 91 310 VAL A CA 1
ATOM 2436 C C . VAL A 1 310 ? 3.557 -3.217 8.156 1 91 310 VAL A C 1
ATOM 2438 O O . VAL A 1 310 ? 2.859 -2.213 7.992 1 91 310 VAL A O 1
ATOM 2441 N N . GLN A 1 311 ? 4.82 -3.299 7.898 1 88.88 311 GLN A N 1
ATOM 2442 C CA . GLN A 1 311 ? 5.559 -2.053 7.73 1 88.88 311 GLN A CA 1
ATOM 2443 C C . GLN A 1 311 ? 5.586 -1.623 6.266 1 88.88 311 GLN A C 1
ATOM 2445 O O . GLN A 1 311 ? 5.605 -0.427 5.965 1 88.88 311 GLN A O 1
ATOM 2450 N N . ALA A 1 312 ? 5.57 -2.689 5.426 1 90.19 312 ALA A N 1
ATOM 2451 C CA . ALA A 1 312 ? 5.98 -2.293 4.082 1 90.19 312 ALA A CA 1
ATOM 2452 C C . ALA A 1 312 ? 5.016 -2.832 3.031 1 90.19 312 ALA A C 1
ATOM 2454 O O . ALA A 1 312 ? 5.086 -2.451 1.86 1 90.19 312 ALA A O 1
ATOM 2455 N N . TYR A 1 313 ? 4.012 -3.658 3.473 1 94.81 313 TYR A N 1
ATOM 2456 C CA . TYR A 1 313 ? 3.172 -4.293 2.465 1 94.81 313 TYR A CA 1
ATOM 2457 C C . TYR A 1 313 ? 1.697 -4.176 2.828 1 94.81 313 TYR A C 1
ATOM 2459 O O . TYR A 1 313 ? 1.357 -3.793 3.951 1 94.81 313 TYR A O 1
ATOM 2467 N N . ASP A 1 314 ? 0.826 -4.551 1.894 1 96.56 314 ASP A N 1
ATOM 2468 C CA . ASP A 1 314 ? -0.569 -4.152 2.051 1 96.56 314 ASP A CA 1
ATOM 2469 C C . ASP A 1 314 ? -1.471 -5.367 2.252 1 96.56 314 ASP A C 1
ATOM 2471 O O . ASP A 1 314 ? -2.564 -5.254 2.809 1 96.56 314 ASP A O 1
ATOM 2475 N N . TRP A 1 315 ? -1.05 -6.469 1.831 1 97.81 315 TRP A N 1
ATOM 2476 C CA . TRP A 1 315 ? -1.955 -7.598 1.65 1 97.81 315 TRP A CA 1
ATOM 2477 C C . TRP A 1 315 ? -2.607 -7.988 2.971 1 97.81 315 TRP A C 1
ATOM 2479 O O . TRP A 1 315 ? -3.799 -8.312 3.012 1 97.81 315 TRP A O 1
ATOM 2489 N N . LEU A 1 316 ? -1.835 -7.977 4.027 1 97.81 316 LEU A N 1
ATOM 2490 C CA . LEU A 1 316 ? -2.375 -8.406 5.312 1 97.81 316 LEU A CA 1
ATOM 2491 C C . LEU A 1 316 ? -3.488 -7.477 5.773 1 97.81 316 LEU A C 1
ATOM 2493 O O . LEU A 1 316 ? -4.535 -7.934 6.238 1 97.81 316 LEU A O 1
ATOM 2497 N N . MET A 1 317 ? -3.32 -6.211 5.637 1 98.12 317 MET A N 1
ATOM 2498 C CA . MET A 1 317 ? -4.328 -5.238 6.051 1 98.12 317 MET A CA 1
ATOM 2499 C C . MET A 1 317 ? -5.539 -5.285 5.129 1 98.12 317 MET A C 1
ATOM 2501 O O . MET A 1 317 ? -6.68 -5.152 5.582 1 98.12 317 MET A O 1
ATOM 2505 N N . LEU A 1 318 ? -5.301 -5.469 3.904 1 98.44 318 LEU A N 1
ATOM 2506 C CA . LEU A 1 318 ? -6.41 -5.621 2.969 1 98.44 318 LEU A CA 1
ATOM 2507 C C . LEU A 1 318 ? -7.223 -6.871 3.289 1 98.44 318 LEU A C 1
ATOM 2509 O O . LEU A 1 318 ? -8.453 -6.855 3.209 1 98.44 318 LEU A O 1
ATOM 2513 N N . LEU A 1 319 ? -6.5 -7.93 3.615 1 98.62 319 LEU A N 1
ATOM 2514 C CA . LEU A 1 319 ? -7.207 -9.148 4.012 1 98.62 319 LEU A CA 1
ATOM 2515 C C . LEU A 1 319 ? -8.109 -8.883 5.211 1 98.62 319 LEU A C 1
ATOM 2517 O O . LEU A 1 319 ? -9.258 -9.328 5.238 1 98.62 319 LEU A O 1
ATOM 2521 N N . ALA A 1 320 ? -7.594 -8.156 6.148 1 97.88 320 ALA A N 1
ATOM 2522 C CA . ALA A 1 320 ? -8.398 -7.809 7.316 1 97.88 320 ALA A CA 1
ATOM 2523 C C . ALA A 1 320 ? -9.648 -7.027 6.914 1 97.88 320 ALA A C 1
ATOM 2525 O O . ALA A 1 320 ? -10.758 -7.34 7.355 1 97.88 320 ALA A O 1
ATOM 2526 N N . VAL A 1 321 ? -9.523 -6.094 6.059 1 97.94 321 VAL A N 1
ATOM 2527 C CA . VAL A 1 321 ? -10.648 -5.285 5.598 1 97.94 321 VAL A CA 1
ATOM 2528 C C . VAL A 1 321 ? -11.641 -6.164 4.848 1 97.94 321 VAL A C 1
ATOM 2530 O O . VAL A 1 321 ? -12.859 -6.023 5.023 1 97.94 321 VAL A O 1
ATOM 2533 N N . PHE A 1 322 ? -11.117 -7.078 4.039 1 98.56 322 PHE A N 1
ATOM 2534 C CA . PHE A 1 322 ? -11.984 -7.996 3.305 1 98.56 322 PHE A CA 1
ATOM 2535 C C . PHE A 1 322 ? -12.805 -8.852 4.266 1 98.56 322 PHE A C 1
ATOM 2537 O O . PHE A 1 322 ? -14.008 -9.008 4.086 1 98.56 322 PHE A O 1
ATOM 2544 N N . LEU A 1 323 ? -12.172 -9.312 5.273 1 98 323 LEU A N 1
ATOM 2545 C CA . LEU A 1 323 ? -12.844 -10.219 6.203 1 98 323 LEU A CA 1
ATOM 2546 C C . LEU A 1 323 ? -13.867 -9.469 7.051 1 98 323 LEU A C 1
ATOM 2548 O O . LEU A 1 323 ? -14.961 -9.977 7.309 1 98 323 LEU A O 1
ATOM 2552 N N . PHE A 1 324 ? -13.547 -8.281 7.441 1 96.5 324 PHE A N 1
ATOM 2553 C CA . PHE A 1 324 ? -14.523 -7.477 8.156 1 96.5 324 PHE A CA 1
ATOM 2554 C C . PHE A 1 324 ? -15.695 -7.113 7.254 1 96.5 324 PHE A C 1
ATOM 2556 O O . PHE A 1 324 ? -16.844 -7.082 7.699 1 96.5 324 PHE A O 1
ATOM 2563 N N . GLY A 1 325 ? -15.312 -6.793 6.004 1 95.56 325 GLY A N 1
ATOM 2564 C CA . GLY A 1 325 ? -16.391 -6.582 5.043 1 95.56 325 GLY A CA 1
ATOM 2565 C C . GLY A 1 325 ? -17.297 -7.789 4.887 1 95.56 325 GLY A C 1
ATOM 2566 O O . GLY A 1 325 ? -18.516 -7.652 4.812 1 95.56 325 GLY A O 1
ATOM 2567 N N . PHE A 1 326 ? -16.719 -8.938 4.863 1 97.19 326 PHE A N 1
ATOM 2568 C CA . PHE A 1 326 ? -17.484 -10.172 4.738 1 97.19 326 PHE A CA 1
ATOM 2569 C C . PHE A 1 326 ? -18.391 -10.367 5.938 1 97.19 326 PHE A C 1
ATOM 2571 O O . PHE A 1 326 ? -19.562 -10.75 5.785 1 97.19 326 PHE A O 1
ATOM 2578 N N . VAL A 1 327 ? -17.875 -10.086 7.113 1 94.31 327 VAL A N 1
ATOM 2579 C CA . VAL A 1 327 ? -18.672 -10.195 8.328 1 94.31 327 VAL A CA 1
ATOM 2580 C C . VAL A 1 327 ? -19.875 -9.258 8.242 1 94.31 327 VAL A C 1
ATOM 2582 O O . VAL A 1 327 ? -21 -9.633 8.602 1 94.31 327 VAL A O 1
ATOM 2585 N N . LEU A 1 328 ? -19.672 -8.102 7.75 1 93.5 328 LEU A N 1
ATOM 2586 C CA . LEU A 1 328 ? -20.75 -7.129 7.625 1 93.5 328 LEU A CA 1
ATOM 2587 C C . LEU A 1 328 ? -21.766 -7.582 6.586 1 93.5 328 LEU A C 1
ATOM 2589 O O . LEU A 1 328 ? -22.969 -7.359 6.746 1 93.5 328 LEU A O 1
ATOM 2593 N N . LEU A 1 329 ? -21.281 -8.203 5.531 1 94.5 329 LEU A N 1
ATOM 2594 C CA . LEU A 1 329 ? -22.188 -8.727 4.512 1 94.5 329 LEU A CA 1
ATOM 2595 C C . LEU A 1 329 ? -23.031 -9.859 5.07 1 94.5 329 LEU A C 1
ATOM 2597 O O . LEU A 1 329 ? -24.234 -9.938 4.797 1 94.5 329 LEU A O 1
ATOM 2601 N N . VAL A 1 330 ? -22.422 -10.688 5.836 1 92.12 330 VAL A N 1
ATOM 2602 C CA . VAL A 1 330 ? -23.141 -11.781 6.48 1 92.12 330 VAL A CA 1
ATOM 2603 C C . VAL A 1 330 ? -24.203 -11.219 7.434 1 92.12 330 VAL A C 1
ATOM 2605 O O . VAL A 1 330 ? -25.344 -11.648 7.418 1 92.12 330 VAL A O 1
ATOM 2608 N N . ARG A 1 331 ? -23.922 -10.227 8.102 1 87.69 331 ARG A N 1
ATOM 2609 C CA . ARG A 1 331 ? -24.812 -9.625 9.094 1 87.69 331 ARG A CA 1
ATOM 2610 C C . ARG A 1 331 ? -25.969 -8.891 8.422 1 87.69 331 ARG A C 1
ATOM 2612 O O . ARG A 1 331 ? -27.062 -8.797 8.984 1 87.69 331 ARG A O 1
ATOM 2619 N N . SER A 1 332 ? -25.672 -8.422 7.309 1 88.44 332 SER A N 1
ATOM 2620 C CA . SER A 1 332 ? -26.703 -7.684 6.594 1 88.44 332 SER A CA 1
ATOM 2621 C C . SER A 1 332 ? -27.75 -8.625 5.996 1 88.44 332 SER A C 1
ATOM 2623 O O . SER A 1 332 ? -28.766 -8.18 5.469 1 88.44 332 SER A O 1
ATOM 2625 N N . GLY A 1 333 ? -27.5 -9.883 6.059 1 87.56 333 GLY A N 1
ATOM 2626 C CA . GLY A 1 333 ? -28.453 -10.859 5.598 1 87.56 333 GLY A CA 1
ATOM 2627 C C . GLY A 1 333 ? -28.375 -11.133 4.105 1 87.56 333 GLY A C 1
ATOM 2628 O O . GLY A 1 333 ? -29.312 -11.648 3.508 1 87.56 333 GLY A O 1
ATOM 2629 N N . ARG A 1 334 ? -27.25 -10.773 3.543 1 90.69 334 ARG A N 1
ATOM 2630 C CA . ARG A 1 334 ? -27.078 -11.055 2.123 1 90.69 334 ARG A CA 1
ATOM 2631 C C . ARG A 1 334 ? -27.047 -12.562 1.865 1 90.69 334 ARG A C 1
ATOM 2633 O O . ARG A 1 334 ? -26.578 -13.328 2.703 1 90.69 334 ARG A O 1
ATOM 2640 N N . GLU A 1 335 ? -27.609 -12.883 0.772 1 92.06 335 GLU A N 1
ATOM 2641 C CA . GLU A 1 335 ? -27.578 -14.289 0.394 1 92.06 335 GLU A CA 1
ATOM 2642 C C . GLU A 1 335 ? -26.188 -14.703 -0.067 1 92.06 335 GLU A C 1
ATOM 2644 O O . GLU A 1 335 ? -25.625 -14.102 -0.983 1 92.06 335 GLU A O 1
ATOM 2649 N N . ILE A 1 336 ? -25.688 -15.68 0.557 1 96.44 336 ILE A N 1
ATOM 2650 C CA . ILE A 1 336 ? -24.375 -16.219 0.218 1 96.44 336 ILE A CA 1
ATOM 2651 C C . ILE A 1 336 ? -24.484 -17.703 -0.087 1 96.44 336 ILE A C 1
ATOM 2653 O O . ILE A 1 336 ? -24.953 -18.484 0.749 1 96.44 336 ILE A O 1
ATOM 2657 N N . SER A 1 337 ? -24.141 -18.109 -1.238 1 95.75 337 SER A N 1
ATOM 2658 C CA . SER A 1 337 ? -24.234 -19.5 -1.652 1 95.75 337 SER A CA 1
ATOM 2659 C C . SER A 1 337 ? -23.156 -20.359 -0.975 1 95.75 337 SER A C 1
ATOM 2661 O O . SER A 1 337 ? -22.188 -19.828 -0.446 1 95.75 337 SER A O 1
ATOM 2663 N N . LYS A 1 338 ? -23.375 -21.609 -0.951 1 95.62 338 LYS A N 1
ATOM 2664 C CA . LYS A 1 338 ? -22.391 -22.531 -0.386 1 95.62 338 LYS A CA 1
ATOM 2665 C C . LYS A 1 338 ? -21.047 -22.422 -1.121 1 95.62 338 LYS A C 1
ATOM 2667 O O . LYS A 1 338 ? -19.984 -22.5 -0.502 1 95.62 338 LYS A O 1
ATOM 2672 N N . GLY A 1 339 ? -21.125 -22.281 -2.439 1 97.75 339 GLY A N 1
ATOM 2673 C CA . GLY A 1 339 ? -19.906 -22.094 -3.223 1 97.75 339 GLY A CA 1
ATOM 2674 C C . GLY A 1 339 ? -19.125 -20.859 -2.826 1 97.75 339 GLY A C 1
ATOM 2675 O O . GLY A 1 339 ? -17.891 -20.891 -2.775 1 97.75 339 GLY A O 1
ATOM 2676 N N . GLN A 1 340 ? -19.875 -19.781 -2.553 1 98.25 340 GLN A N 1
ATOM 2677 C CA . GLN A 1 340 ? -19.234 -18.547 -2.125 1 98.25 340 GLN A CA 1
ATOM 2678 C C . GLN A 1 340 ? -18.609 -18.703 -0.744 1 98.25 340 GLN A C 1
ATOM 2680 O O . GLN A 1 340 ? -17.516 -18.203 -0.494 1 98.25 340 GLN A O 1
ATOM 2685 N N . TRP A 1 341 ? -19.281 -19.438 0.126 1 97.69 341 TRP A N 1
ATOM 2686 C CA . TRP A 1 341 ? -18.703 -19.734 1.434 1 97.69 341 TRP A CA 1
ATOM 2687 C C . TRP A 1 341 ? -17.406 -20.547 1.29 1 97.69 341 TRP A C 1
ATOM 2689 O O . TRP A 1 341 ? -16.406 -20.219 1.922 1 97.69 341 TRP A O 1
ATOM 2699 N N . ILE A 1 342 ? -17.422 -21.5 0.468 1 98.38 342 ILE A N 1
ATOM 2700 C CA . ILE A 1 342 ? -16.25 -22.328 0.231 1 98.38 342 ILE A CA 1
ATOM 2701 C C . ILE A 1 342 ? -15.102 -21.453 -0.294 1 98.38 342 ILE A C 1
ATOM 2703 O O . ILE A 1 342 ? -13.969 -21.562 0.175 1 98.38 342 ILE A O 1
ATOM 2707 N N . ALA A 1 343 ? -15.438 -20.594 -1.201 1 98.81 343 ALA A N 1
ATOM 2708 C CA . ALA A 1 343 ? -14.422 -19.734 -1.812 1 98.81 343 ALA A CA 1
ATOM 2709 C C . ALA A 1 343 ? -13.781 -18.812 -0.775 1 98.81 343 ALA A C 1
ATOM 2711 O O . ALA A 1 343 ? -12.555 -18.719 -0.695 1 98.81 343 ALA A O 1
ATOM 2712 N N . VAL A 1 344 ? -14.617 -18.141 0.046 1 98.75 344 VAL A N 1
ATOM 2713 C CA . VAL A 1 344 ? -14.102 -17.188 1.021 1 98.75 344 VAL A CA 1
ATOM 2714 C C . VAL A 1 344 ? -13.242 -17.906 2.053 1 98.75 344 VAL A C 1
ATOM 2716 O O . VAL A 1 344 ? -12.133 -17.453 2.369 1 98.75 344 VAL A O 1
ATOM 2719 N N . ILE A 1 345 ? -13.688 -19.047 2.535 1 98.5 345 ILE A N 1
ATOM 2720 C CA . ILE A 1 345 ? -12.953 -19.797 3.539 1 98.5 345 ILE A CA 1
ATOM 2721 C C . ILE A 1 345 ? -11.648 -20.328 2.939 1 98.5 345 ILE A C 1
ATOM 2723 O O . ILE A 1 345 ? -10.586 -20.172 3.537 1 98.5 345 ILE A O 1
ATOM 2727 N N . ALA A 1 346 ? -11.742 -20.891 1.783 1 98.88 346 ALA A N 1
ATOM 2728 C CA . ALA A 1 346 ? -10.57 -21.469 1.136 1 98.88 346 ALA A CA 1
ATOM 2729 C C . ALA A 1 346 ? -9.516 -20.406 0.846 1 98.88 346 ALA A C 1
ATOM 2731 O O . ALA A 1 346 ? -8.336 -20.609 1.125 1 98.88 346 ALA A O 1
ATOM 2732 N N . LEU A 1 347 ? -9.938 -19.281 0.298 1 98.94 347 LEU A N 1
ATOM 2733 C CA . LEU A 1 347 ? -9 -18.219 -0.036 1 98.94 347 LEU A CA 1
ATOM 2734 C C . LEU A 1 347 ? -8.359 -17.641 1.223 1 98.94 347 LEU A C 1
ATOM 2736 O O . LEU A 1 347 ? -7.152 -17.375 1.244 1 98.94 347 LEU A O 1
ATOM 2740 N N . THR A 1 348 ? -9.156 -17.484 2.254 1 98.75 348 THR A N 1
ATOM 2741 C CA . THR A 1 348 ? -8.625 -16.969 3.514 1 98.75 348 THR A CA 1
ATOM 2742 C C . THR A 1 348 ? -7.602 -17.938 4.098 1 98.75 348 THR A C 1
ATOM 2744 O O . THR A 1 348 ? -6.508 -17.531 4.492 1 98.75 348 THR A O 1
ATOM 2747 N N . LEU A 1 349 ? -7.922 -19.188 4.051 1 98.56 349 LEU A N 1
ATOM 2748 C CA . LEU A 1 349 ? -7.008 -20.219 4.543 1 98.56 349 LEU A CA 1
ATOM 2749 C C . LEU A 1 349 ? -5.75 -20.281 3.686 1 98.56 349 LEU A C 1
ATOM 2751 O O . LEU A 1 349 ? -4.645 -20.438 4.207 1 98.56 349 LEU A O 1
ATOM 2755 N N . CYS A 1 350 ? -5.965 -20.172 2.422 1 98.69 350 CYS A N 1
ATOM 2756 C CA . CYS A 1 350 ? -4.844 -20.25 1.493 1 98.69 350 CYS A CA 1
ATOM 2757 C C . CYS A 1 350 ? -3.871 -19.094 1.716 1 98.69 350 CYS A C 1
ATOM 2759 O O . CYS A 1 350 ? -2.656 -19.297 1.748 1 98.69 350 CYS A O 1
ATOM 2761 N N . ILE A 1 351 ? -4.375 -17.875 1.879 1 98.44 351 ILE A N 1
ATOM 2762 C CA . ILE A 1 351 ? -3.545 -16.703 2.098 1 98.44 351 ILE A CA 1
ATOM 2763 C C . ILE A 1 351 ? -2.779 -16.844 3.41 1 98.44 351 ILE A C 1
ATOM 2765 O O . ILE A 1 351 ? -1.562 -16.641 3.451 1 98.44 351 ILE A O 1
ATOM 2769 N N . GLY A 1 352 ? -3.465 -17.234 4.457 1 97.5 352 GLY A N 1
ATOM 2770 C CA . GLY A 1 352 ? -2.791 -17.484 5.723 1 97.5 352 GLY A CA 1
ATOM 2771 C C . GLY A 1 352 ? -1.79 -18.609 5.656 1 97.5 352 GLY A C 1
ATOM 2772 O O . GLY A 1 352 ? -0.688 -18.516 6.199 1 97.5 352 GLY A O 1
ATOM 2773 N N . GLY A 1 353 ? -2.186 -19.656 5 1 97.44 353 GLY A N 1
ATOM 2774 C CA . GLY A 1 353 ? -1.297 -20.797 4.84 1 97.44 353 GLY A CA 1
ATOM 2775 C C . GLY A 1 353 ? -0.047 -20.469 4.043 1 97.44 353 GLY A C 1
ATOM 2776 O O . GLY A 1 353 ? 1.038 -20.969 4.352 1 97.44 353 GLY A O 1
ATOM 2777 N N . LYS A 1 354 ? -0.258 -19.688 3.066 1 97.38 354 LYS A N 1
ATOM 2778 C CA . LYS A 1 354 ? 0.893 -19.281 2.268 1 97.38 354 LYS A CA 1
ATOM 2779 C C . LYS A 1 354 ? 1.923 -18.547 3.125 1 97.38 354 LYS A C 1
ATOM 2781 O O . LYS A 1 354 ? 3.121 -18.812 3.027 1 97.38 354 LYS A O 1
ATOM 2786 N N . PHE A 1 355 ? 1.48 -17.656 3.949 1 97.81 355 PHE A N 1
ATOM 2787 C CA . PHE A 1 355 ? 2.396 -16.906 4.793 1 97.81 355 PHE A CA 1
ATOM 2788 C C . PHE A 1 355 ? 3.074 -17.812 5.809 1 97.81 355 PHE A C 1
ATOM 2790 O O . PHE A 1 355 ? 4.273 -17.703 6.059 1 97.81 355 PHE A O 1
ATOM 2797 N N . VAL A 1 356 ? 2.332 -18.719 6.355 1 96.94 356 VAL A N 1
ATOM 2798 C CA . VAL A 1 356 ? 2.875 -19.594 7.395 1 96.94 356 VAL A CA 1
ATOM 2799 C C . VAL A 1 356 ? 3.865 -20.578 6.781 1 96.94 356 VAL A C 1
ATOM 2801 O O . VAL A 1 356 ? 4.875 -20.922 7.402 1 96.94 356 VAL A O 1
ATOM 2804 N N . THR A 1 357 ? 3.633 -21 5.574 1 96.62 357 THR A N 1
ATOM 2805 C CA . THR A 1 357 ? 4.5 -21.969 4.922 1 96.62 357 THR A CA 1
ATOM 2806 C C . THR A 1 357 ? 5.754 -21.297 4.375 1 96.62 357 THR A C 1
ATOM 2808 O O . THR A 1 357 ? 6.848 -21.859 4.434 1 96.62 357 THR A O 1
ATOM 2811 N N . PHE A 1 358 ? 5.582 -20.188 3.861 1 96.62 358 PHE A N 1
ATOM 2812 C CA . PHE A 1 358 ? 6.668 -19.438 3.232 1 96.62 358 PHE A CA 1
ATOM 2813 C C . PHE A 1 358 ? 6.441 -17.938 3.369 1 96.62 358 PHE A C 1
ATOM 2815 O O . PHE A 1 358 ? 5.949 -17.297 2.443 1 96.62 358 PHE A O 1
ATOM 2822 N N . PRO A 1 359 ? 6.848 -17.359 4.488 1 96.31 359 PRO A N 1
ATOM 2823 C CA . PRO A 1 359 ? 6.441 -16.016 4.883 1 96.31 359 PRO A CA 1
ATOM 2824 C C . PRO A 1 359 ? 7.18 -14.922 4.105 1 96.31 359 PRO A C 1
ATOM 2826 O O . PRO A 1 359 ? 7.84 -14.07 4.707 1 96.31 359 PRO A O 1
ATOM 2829 N N . LEU A 1 360 ? 6.957 -14.898 2.814 1 94.81 360 LEU A N 1
ATOM 2830 C CA . LEU A 1 360 ? 7.414 -13.758 2.027 1 94.81 360 LEU A CA 1
ATOM 2831 C C . LEU A 1 360 ? 6.414 -12.609 2.109 1 94.81 360 LEU A C 1
ATOM 2833 O O . LEU A 1 360 ? 5.223 -12.797 1.863 1 94.81 360 LEU A O 1
ATOM 2837 N N . PRO A 1 361 ? 6.836 -11.484 2.43 1 95.12 361 PRO A N 1
ATOM 2838 C CA . PRO A 1 361 ? 5.902 -10.391 2.711 1 95.12 361 PRO A CA 1
ATOM 2839 C C . PRO A 1 361 ? 5.383 -9.719 1.441 1 95.12 361 PRO A C 1
ATOM 2841 O O . PRO A 1 361 ? 4.418 -8.953 1.495 1 95.12 361 PRO A O 1
ATOM 2844 N N . ASP A 1 362 ? 5.871 -9.992 0.303 1 93.94 362 ASP A N 1
ATOM 2845 C CA . ASP A 1 362 ? 5.574 -9.258 -0.924 1 93.94 362 ASP A CA 1
ATOM 2846 C C . ASP A 1 362 ? 4.105 -9.398 -1.308 1 93.94 362 ASP A C 1
ATOM 2848 O O . ASP A 1 362 ? 3.574 -10.508 -1.353 1 93.94 362 ASP A O 1
ATOM 2852 N N . ASP A 1 363 ? 3.486 -8.32 -1.677 1 95.5 363 ASP A N 1
ATOM 2853 C CA . ASP A 1 363 ? 2.07 -8.305 -2.035 1 95.5 363 ASP A CA 1
ATOM 2854 C C . ASP A 1 363 ? 1.797 -9.203 -3.24 1 95.5 363 ASP A C 1
ATOM 2856 O O . ASP A 1 363 ? 0.756 -9.859 -3.309 1 95.5 363 ASP A O 1
ATOM 2860 N N . ARG A 1 364 ? 2.758 -9.211 -4.125 1 93.25 364 ARG A N 1
ATOM 2861 C CA . ARG A 1 364 ? 2.555 -9.922 -5.383 1 93.25 364 ARG A CA 1
ATOM 2862 C C . ARG A 1 364 ? 2.307 -11.406 -5.141 1 93.25 364 ARG A C 1
ATOM 2864 O O . ARG A 1 364 ? 1.589 -12.055 -5.906 1 93.25 364 ARG A O 1
ATOM 2871 N N . ILE A 1 365 ? 2.809 -11.914 -4.094 1 94.94 365 ILE A N 1
ATOM 2872 C CA . ILE A 1 365 ? 2.725 -13.336 -3.793 1 94.94 365 ILE A CA 1
ATOM 2873 C C . ILE A 1 365 ? 1.291 -13.695 -3.41 1 94.94 365 ILE A C 1
ATOM 2875 O O . ILE A 1 365 ? 0.847 -14.828 -3.635 1 94.94 365 ILE A O 1
ATOM 2879 N N . TYR A 1 366 ? 0.57 -12.758 -2.955 1 98 366 TYR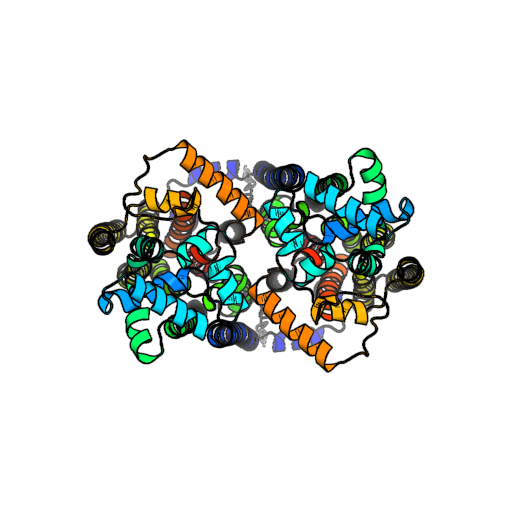 A N 1
ATOM 2880 C CA . TYR A 1 366 ? -0.773 -13.031 -2.457 1 98 366 TYR A CA 1
ATOM 2881 C C . TYR A 1 366 ? -1.829 -12.555 -3.445 1 98 366 TYR A C 1
ATOM 2883 O O . TYR A 1 366 ? -3.01 -12.883 -3.309 1 98 366 TYR A O 1
ATOM 2891 N N . LEU A 1 367 ? -1.438 -11.859 -4.445 1 98.12 367 LEU A N 1
ATOM 2892 C CA . LEU A 1 367 ? -2.324 -11.25 -5.43 1 98.12 367 LEU A CA 1
ATOM 2893 C C . LEU A 1 367 ? -3.234 -12.297 -6.062 1 98.12 367 LEU A C 1
ATOM 2895 O O . LEU A 1 367 ? -4.441 -12.078 -6.191 1 98.12 367 LEU A O 1
ATOM 2899 N N . PRO A 1 368 ? -2.76 -13.492 -6.41 1 98.56 368 PRO A N 1
ATOM 2900 C CA . PRO A 1 368 ? -3.607 -14.477 -7.086 1 98.56 368 PRO A CA 1
ATOM 2901 C C . PRO A 1 368 ? -4.77 -14.953 -6.219 1 98.56 368 PRO A C 1
ATOM 2903 O O . PRO A 1 368 ? -5.723 -15.547 -6.727 1 98.56 368 PRO A O 1
ATOM 2906 N N . TYR A 1 369 ? -4.695 -14.703 -4.957 1 98.81 369 TYR A N 1
ATOM 2907 C CA . TYR A 1 369 ? -5.738 -15.148 -4.035 1 98.81 369 TYR A CA 1
ATOM 2908 C C . TYR A 1 369 ? -6.562 -13.969 -3.535 1 98.81 369 TYR A C 1
ATOM 2910 O O . TYR A 1 369 ? -7.758 -14.109 -3.258 1 98.81 369 TYR A O 1
ATOM 2918 N N . MET A 1 370 ? -5.906 -12.812 -3.477 1 98.81 370 MET A N 1
ATOM 2919 C CA . MET A 1 370 ? -6.574 -11.609 -2.984 1 98.81 370 MET A CA 1
ATOM 2920 C C . MET A 1 370 ? -7.562 -11.07 -4.016 1 98.81 370 MET A C 1
ATOM 2922 O O . MET A 1 370 ? -8.648 -10.625 -3.662 1 98.81 370 MET A O 1
ATOM 2926 N N . LEU A 1 371 ? -7.195 -11.172 -5.258 1 98.81 371 LEU A N 1
ATOM 2927 C CA . LEU A 1 371 ? -8.062 -10.648 -6.312 1 98.81 371 LEU A CA 1
ATOM 2928 C C . LEU A 1 371 ? -9.359 -11.445 -6.395 1 98.81 371 LEU A C 1
ATOM 2930 O O . LEU A 1 371 ? -10.445 -10.867 -6.387 1 98.81 371 LEU A O 1
ATOM 2934 N N . PRO A 1 372 ? -9.289 -12.75 -6.422 1 98.88 372 PRO A N 1
ATOM 2935 C CA . PRO A 1 372 ? -10.555 -13.492 -6.426 1 98.88 372 PRO A CA 1
ATOM 2936 C C . PRO A 1 372 ? -11.383 -13.258 -5.164 1 98.88 372 PRO A C 1
ATOM 2938 O O . PRO A 1 372 ? -12.617 -13.219 -5.227 1 98.88 372 PRO A O 1
ATOM 2941 N N . LEU A 1 373 ? -10.711 -13.156 -4.039 1 98.94 373 LEU A N 1
ATOM 2942 C CA . LEU A 1 373 ? -11.453 -12.875 -2.811 1 98.94 373 LEU A CA 1
ATOM 2943 C C . LEU A 1 373 ? -12.219 -11.562 -2.926 1 98.94 373 LEU A C 1
ATOM 2945 O O . LEU A 1 373 ? -13.383 -11.484 -2.541 1 98.94 373 LEU A O 1
ATOM 2949 N N . LEU A 1 374 ? -11.578 -10.578 -3.471 1 98.88 374 LEU A N 1
ATOM 2950 C CA . LEU A 1 374 ? -12.219 -9.289 -3.707 1 98.88 374 LEU A CA 1
ATOM 2951 C C . LEU A 1 374 ? -13.453 -9.453 -4.586 1 98.88 374 LEU A C 1
ATOM 2953 O O . LEU A 1 374 ? -14.516 -8.891 -4.289 1 98.88 374 LEU A O 1
ATOM 2957 N N . LEU A 1 375 ? -13.336 -10.234 -5.629 1 98.88 375 LEU A N 1
ATOM 2958 C CA . LEU A 1 375 ? -14.438 -10.359 -6.578 1 98.88 375 LEU A CA 1
ATOM 2959 C C . LEU A 1 375 ? -15.594 -11.141 -5.965 1 98.88 375 LEU A C 1
ATOM 2961 O O . LEU A 1 375 ? -16.766 -10.844 -6.234 1 98.88 375 LEU A O 1
ATOM 2965 N N . VAL A 1 376 ? -15.273 -12.148 -5.156 1 98.88 376 VAL A N 1
ATOM 2966 C CA . VAL A 1 376 ? -16.328 -12.875 -4.461 1 98.88 376 VAL A CA 1
ATOM 2967 C C . VAL A 1 376 ? -17.094 -11.93 -3.553 1 98.88 376 VAL A C 1
ATOM 2969 O O . VAL A 1 376 ? -18.328 -11.945 -3.531 1 98.88 376 VAL A O 1
ATOM 2972 N N . LEU A 1 377 ? -16.391 -11.109 -2.865 1 98.69 377 LEU A N 1
ATOM 2973 C CA . LEU A 1 377 ? -17.031 -10.148 -1.971 1 98.69 377 LEU A CA 1
ATOM 2974 C C . LEU A 1 377 ? -17.875 -9.148 -2.756 1 98.69 377 LEU A C 1
ATOM 2976 O O . LEU A 1 377 ? -18.969 -8.773 -2.328 1 98.69 377 LEU A O 1
ATOM 2980 N N . MET A 1 378 ? -17.359 -8.727 -3.902 1 98.38 378 MET A N 1
ATOM 2981 C CA . MET A 1 378 ? -18.094 -7.789 -4.742 1 98.38 378 MET A CA 1
ATOM 2982 C C . MET A 1 378 ? -19.375 -8.43 -5.273 1 98.38 378 MET A C 1
ATOM 2984 O O . MET A 1 378 ? -20.406 -7.766 -5.367 1 98.38 378 MET A O 1
ATOM 2988 N N . GLU A 1 379 ? -19.266 -9.648 -5.602 1 98.19 379 GLU A N 1
ATOM 2989 C CA . GLU A 1 379 ? -20.422 -10.383 -6.082 1 98.19 379 GLU A CA 1
ATOM 2990 C C . GLU A 1 379 ? -21.5 -10.492 -5 1 98.19 379 GLU A C 1
ATOM 2992 O O . GLU A 1 379 ? -22.688 -10.414 -5.285 1 98.19 379 GLU A O 1
ATOM 2997 N N . ILE A 1 380 ? -21.078 -10.711 -3.783 1 98 380 ILE A N 1
ATOM 2998 C CA . ILE A 1 380 ? -22.016 -10.805 -2.666 1 98 380 ILE A CA 1
ATOM 2999 C C . ILE A 1 380 ? -22.578 -9.422 -2.35 1 98 380 ILE A C 1
ATOM 3001 O O . ILE A 1 380 ? -23.781 -9.273 -2.1 1 98 380 ILE A O 1
ATOM 3005 N N . TRP A 1 381 ? -21.703 -8.414 -2.408 1 96.62 381 TRP A N 1
ATOM 3006 C CA . TRP A 1 381 ? -22.047 -7.059 -1.984 1 96.62 381 TRP A CA 1
ATOM 3007 C C . TRP A 1 381 ? -22.906 -6.359 -3.029 1 96.62 381 TRP A C 1
ATOM 3009 O O . TRP A 1 381 ? -23.906 -5.727 -2.693 1 96.62 381 TRP A O 1
ATOM 3019 N N . ARG A 1 382 ? -22.594 -6.391 -4.27 1 95.75 382 ARG A N 1
ATOM 3020 C CA . ARG A 1 382 ? -23.25 -5.746 -5.398 1 95.75 382 ARG A CA 1
ATOM 3021 C C . ARG A 1 382 ? -23.562 -4.281 -5.094 1 95.75 382 ARG A C 1
ATOM 3023 O O . ARG A 1 382 ? -24.719 -3.859 -5.129 1 95.75 382 ARG A O 1
ATOM 3030 N N . PRO A 1 383 ? -22.5 -3.566 -4.887 1 94.19 383 PRO A N 1
ATOM 3031 C CA . PRO A 1 383 ? -22.766 -2.156 -4.59 1 94.19 383 PRO A CA 1
ATOM 3032 C C . PRO A 1 383 ? -23.438 -1.427 -5.75 1 94.19 383 PRO A C 1
ATOM 3034 O O . PRO A 1 383 ? -23.125 -1.689 -6.914 1 94.19 383 PRO A O 1
ATOM 3037 N N . GLU A 1 384 ? -24.344 -0.567 -5.457 1 92.62 384 GLU A N 1
ATOM 3038 C CA . GLU A 1 384 ? -25.062 0.234 -6.434 1 92.62 384 GLU A CA 1
ATOM 3039 C C . GLU A 1 384 ? -24.844 1.726 -6.211 1 92.62 384 GLU A C 1
ATOM 3041 O O . GLU A 1 384 ? -25.125 2.248 -5.129 1 92.62 384 GLU A O 1
ATOM 3046 N N . PHE A 1 385 ? -24.391 2.361 -7.215 1 92 385 PHE A N 1
ATOM 3047 C CA . PHE A 1 385 ? -24.094 3.789 -7.137 1 92 385 PHE A CA 1
ATOM 3048 C C . PHE A 1 385 ? -25.125 4.594 -7.91 1 92 385 PHE A C 1
ATOM 3050 O O . PHE A 1 385 ? -25.188 5.82 -7.793 1 92 385 PHE A O 1
ATOM 3057 N N . SER A 1 386 ? -26 3.945 -8.664 1 87.62 386 SER A N 1
ATOM 3058 C CA . SER A 1 386 ? -27.016 4.609 -9.461 1 87.62 386 SER A CA 1
ATOM 3059 C C . SER A 1 386 ? -28.203 5.023 -8.602 1 87.62 386 SER A C 1
ATOM 3061 O O . SER A 1 386 ? -28.438 4.457 -7.531 1 87.62 386 SER A O 1
ATOM 3063 N N . TYR A 1 387 ? -28.875 6.129 -8.961 1 76.06 387 TYR A N 1
ATOM 3064 C CA . TYR A 1 387 ? -30.047 6.602 -8.25 1 76.06 387 TYR A CA 1
ATOM 3065 C C . TYR A 1 387 ? -31.266 5.754 -8.602 1 76.06 387 TYR A C 1
ATOM 3067 O O . TYR A 1 387 ? -31.422 5.324 -9.75 1 76.06 387 TYR A O 1
ATOM 3075 N N . PRO A 1 388 ? -32.094 5.398 -7.527 1 64.12 388 PRO A N 1
ATOM 3076 C CA . PRO A 1 388 ? -33.281 4.598 -7.809 1 64.12 388 PRO A CA 1
ATOM 3077 C C . PRO A 1 388 ? -34.25 5.305 -8.75 1 64.12 388 PRO A C 1
ATOM 3079 O O . PRO A 1 388 ? -34.406 6.523 -8.672 1 64.12 388 PRO A O 1
ATOM 3082 N N . THR A 1 389 ? -34.438 4.938 -9.891 1 52.91 389 THR A N 1
ATOM 3083 C CA . THR A 1 389 ? -35.469 5.484 -10.75 1 52.91 389 THR A CA 1
ATOM 3084 C C . THR A 1 389 ? -36.844 5.391 -10.062 1 52.91 389 THR A C 1
ATOM 3086 O O . THR A 1 389 ? -37.25 4.309 -9.648 1 52.91 389 THR A O 1
ATOM 3089 N N . GLU A 1 390 ? -37.281 6.332 -9.336 1 47.66 390 GLU A N 1
ATOM 3090 C CA . GLU A 1 390 ? -38.688 6.309 -8.914 1 47.66 390 GLU A CA 1
ATOM 3091 C C . GLU A 1 390 ? -39.594 5.895 -10.07 1 47.66 390 GLU A C 1
ATOM 3093 O O . GLU A 1 390 ? -39.531 6.465 -11.156 1 47.66 390 GLU A O 1
ATOM 3098 N N . ARG A 1 391 ? -40.125 4.707 -10.125 1 39.94 391 ARG A N 1
ATOM 3099 C CA . ARG A 1 391 ? -41.344 4.477 -10.922 1 39.94 391 ARG A CA 1
ATOM 3100 C C . ARG A 1 391 ? -42.406 5.516 -10.594 1 39.94 391 ARG A C 1
ATOM 3102 O O . ARG A 1 391 ? -42.844 5.617 -9.453 1 39.94 391 ARG A O 1
ATOM 3109 N N . ILE A 1 392 ? -42.5 6.609 -11.211 1 37.97 392 ILE A N 1
ATOM 3110 C CA . ILE A 1 392 ? -43.719 7.422 -11.203 1 37.97 392 ILE A CA 1
ATOM 3111 C C . ILE A 1 392 ? -44.938 6.52 -11.328 1 37.97 392 ILE A C 1
ATOM 3113 O O . ILE A 1 392 ? -45.125 5.859 -12.352 1 37.97 392 ILE A O 1
ATOM 3117 N N . ARG A 1 393 ? -45.531 5.941 -10.25 1 36.81 393 ARG A N 1
ATOM 3118 C CA . ARG A 1 393 ? -46.938 5.523 -10.328 1 36.81 393 ARG A CA 1
ATOM 3119 C C . ARG A 1 393 ? -47.812 6.617 -10.945 1 36.81 393 ARG A C 1
ATOM 3121 O O . ARG A 1 393 ? -47.844 7.742 -10.438 1 36.81 393 ARG A O 1
ATOM 3128 N N . SER A 1 394 ? -48.062 6.551 -12.234 1 33.22 394 SER A N 1
ATOM 3129 C CA . SER A 1 394 ? -49.25 7.199 -12.812 1 33.22 394 SER A CA 1
ATOM 3130 C C . SER A 1 394 ? -50.5 6.855 -12.039 1 33.22 394 SER A C 1
ATOM 3132 O O . SER A 1 394 ? -50.969 5.715 -12.062 1 33.22 394 SER A O 1
ATOM 3134 N N . ASP A 1 395 ? -50.688 7.172 -10.836 1 28.92 395 ASP A N 1
ATOM 3135 C CA . ASP A 1 395 ? -52.062 7.309 -10.367 1 28.92 395 ASP A CA 1
ATOM 3136 C C . ASP A 1 395 ? -52.875 8.219 -11.289 1 28.92 395 ASP A C 1
ATOM 3138 O O . ASP A 1 395 ? -52.656 9.43 -11.328 1 28.92 395 ASP A O 1
ATOM 3142 N N . GLN A 1 396 ? -53 7.875 -12.586 1 22.33 396 GLN A N 1
ATOM 3143 C CA . GLN A 1 396 ? -54.375 7.961 -13.055 1 22.33 396 GLN A CA 1
ATOM 3144 C C . GLN A 1 396 ? -55.219 6.781 -12.555 1 22.33 396 GLN A C 1
ATOM 3146 O O . GLN A 1 396 ? -54.719 5.652 -12.484 1 22.33 396 GLN A O 1
ATOM 3151 N N . MET B 1 1 ? -28.078 -18.094 2.459 1 44.34 1 MET B N 1
ATOM 3152 C CA . MET B 1 1 ? -27.922 -19.047 3.551 1 44.34 1 MET B CA 1
ATOM 3153 C C . MET B 1 1 ? -27.312 -18.375 4.777 1 44.34 1 MET B C 1
ATOM 3155 O O . MET B 1 1 ? -26.359 -17.609 4.656 1 44.34 1 MET B O 1
ATOM 3159 N N . THR B 1 2 ? -28.047 -18.219 5.73 1 53.78 2 THR B N 1
ATOM 3160 C CA . THR B 1 2 ? -27.562 -17.703 7.004 1 53.78 2 THR B CA 1
ATOM 3161 C C . THR B 1 2 ? -26.484 -18.609 7.586 1 53.78 2 THR B C 1
ATOM 3163 O O . THR B 1 2 ? -26.312 -19.75 7.129 1 53.78 2 THR B O 1
ATOM 3166 N N . ILE B 1 3 ? -25.625 -18.078 8.391 1 51.44 3 ILE B N 1
ATOM 3167 C CA . ILE B 1 3 ? -24.609 -18.891 9.062 1 51.44 3 ILE B CA 1
ATOM 3168 C C . ILE B 1 3 ? -25.219 -20.203 9.539 1 51.44 3 ILE B C 1
ATOM 3170 O O . ILE B 1 3 ? -24.609 -21.266 9.414 1 51.44 3 ILE B O 1
ATOM 3174 N N . GLU B 1 4 ? -26.391 -20.094 10.055 1 52.84 4 GLU B N 1
ATOM 3175 C CA . GLU B 1 4 ? -27.062 -21.266 10.602 1 52.84 4 GLU B CA 1
ATOM 3176 C C . GLU B 1 4 ? -27.344 -22.297 9.516 1 52.84 4 GLU B C 1
ATOM 3178 O O . GLU B 1 4 ? -27.188 -23.5 9.75 1 52.84 4 GLU B O 1
ATOM 3183 N N . THR B 1 5 ? -27.797 -21.75 8.438 1 54.56 5 THR B N 1
ATOM 3184 C CA . THR B 1 5 ? -28.141 -22.688 7.375 1 54.56 5 THR B CA 1
ATOM 3185 C C . THR B 1 5 ? -26.891 -23.203 6.668 1 54.56 5 THR B C 1
ATOM 3187 O O . THR B 1 5 ? -26.875 -24.312 6.129 1 54.56 5 THR B O 1
ATOM 3190 N N . ALA B 1 6 ? -25.906 -22.438 6.625 1 50.78 6 ALA B N 1
ATOM 3191 C CA . ALA B 1 6 ? -24.672 -22.859 5.941 1 50.78 6 ALA B CA 1
ATOM 3192 C C . ALA B 1 6 ? -24 -24 6.68 1 50.78 6 ALA B C 1
ATOM 3194 O O . ALA B 1 6 ? -23.453 -24.906 6.055 1 50.78 6 ALA B O 1
ATOM 3195 N N . PHE B 1 7 ? -24.047 -23.953 8.039 1 54.06 7 PHE B N 1
ATOM 3196 C CA . PHE B 1 7 ? -23.344 -24.938 8.844 1 54.06 7 PHE B CA 1
ATOM 3197 C C . PHE B 1 7 ? -24.312 -25.922 9.477 1 54.06 7 PHE B C 1
ATOM 3199 O O . PHE B 1 7 ? -23.938 -26.703 10.352 1 54.06 7 PHE B O 1
ATOM 3206 N N . GLY B 1 8 ? -25.625 -26.078 9 1 49.69 8 GLY B N 1
ATOM 3207 C CA . GLY B 1 8 ? -26.641 -27.031 9.414 1 49.69 8 GLY B CA 1
ATOM 3208 C C . GLY B 1 8 ? -27.375 -26.609 10.68 1 49.69 8 GLY B C 1
ATOM 3209 O O . GLY B 1 8 ? -26.984 -25.656 11.344 1 49.69 8 GLY B O 1
ATOM 3210 N N . HIS B 1 9 ? -28.688 -27.203 11.023 1 48.22 9 HIS B N 1
ATOM 3211 C CA . HIS B 1 9 ? -29.766 -27 12 1 48.22 9 HIS B CA 1
ATOM 3212 C C . HIS B 1 9 ? -29.219 -26.984 13.422 1 48.22 9 HIS B C 1
ATOM 3214 O O . HIS B 1 9 ? -29.969 -26.859 14.383 1 48.22 9 HIS B O 1
ATOM 3220 N N . ARG B 1 10 ? -28.125 -27.391 13.719 1 47.25 10 ARG B N 1
ATOM 3221 C CA . ARG B 1 10 ? -27.734 -27.422 15.117 1 47.25 10 ARG B CA 1
ATOM 3222 C C . ARG B 1 10 ? -27.469 -26.016 15.648 1 47.25 10 ARG B C 1
ATOM 3224 O O . ARG B 1 10 ? -26.781 -25.859 16.672 1 47.25 10 ARG B O 1
ATOM 3231 N N . SER B 1 11 ? -28.047 -25.016 15.141 1 47.25 11 SER B N 1
ATOM 3232 C CA . SER B 1 11 ? -27.656 -23.609 15.117 1 47.25 11 SER B CA 1
ATOM 3233 C C . SER B 1 11 ? -28.312 -22.828 16.25 1 47.25 11 SER B C 1
ATOM 3235 O O . SER B 1 11 ? -28.062 -21.641 16.422 1 47.25 11 SER B O 1
ATOM 3237 N N . GLY B 1 12 ? -29.25 -23.406 16.781 1 47.59 12 GLY B N 1
ATOM 3238 C CA . GLY B 1 12 ? -29.859 -22.641 17.875 1 47.59 12 GLY B CA 1
ATOM 3239 C C . GLY B 1 12 ? -28.844 -22.188 18.906 1 47.59 12 GLY B C 1
ATOM 3240 O O . GLY B 1 12 ? -28.688 -21 19.156 1 47.59 12 GLY B O 1
ATOM 3241 N N . PRO B 1 13 ? -28.297 -23.141 19.5 1 48.5 13 PRO B N 1
ATOM 3242 C CA . PRO B 1 13 ? -27.328 -22.812 20.562 1 48.5 13 PRO B CA 1
ATOM 3243 C C . PRO B 1 13 ? -26.109 -22.062 20.016 1 48.5 13 PRO B C 1
ATOM 3245 O O . PRO B 1 13 ? -25.516 -21.25 20.734 1 48.5 13 PRO B O 1
ATOM 3248 N N . LEU B 1 14 ? -25.656 -22.297 18.875 1 50 14 LEU B N 1
ATOM 3249 C CA . LEU B 1 14 ? -24.516 -21.594 18.312 1 50 14 LEU B CA 1
ATOM 3250 C C . LEU B 1 14 ? -24.859 -20.141 18.016 1 50 14 LEU B C 1
ATOM 3252 O O . LEU B 1 14 ? -24.031 -19.25 18.219 1 50 14 LEU B O 1
ATOM 3256 N N . SER B 1 15 ? -26.031 -19.969 17.562 1 53.22 15 SER B N 1
ATOM 3257 C CA . SER B 1 15 ? -26.469 -18.594 17.375 1 53.22 15 SER B CA 1
ATOM 3258 C C . SER B 1 15 ? -26.5 -17.828 18.703 1 53.22 15 SER B C 1
ATOM 3260 O O . SER B 1 15 ? -26.109 -16.656 18.75 1 53.22 15 SER B O 1
ATOM 3262 N N . ASN B 1 16 ? -27.078 -18.531 19.641 1 54.38 16 ASN B N 1
ATOM 3263 C CA . ASN B 1 16 ? -27.094 -17.891 20.953 1 54.38 16 ASN B CA 1
ATOM 3264 C C . ASN B 1 16 ? -25.672 -17.656 21.484 1 54.38 16 ASN B C 1
ATOM 3266 O O . ASN B 1 16 ? -25.391 -16.609 22.078 1 54.38 16 ASN B O 1
ATOM 3270 N N . ALA B 1 17 ? -24.828 -18.641 21.359 1 52.94 17 ALA B N 1
ATOM 3271 C CA . ALA B 1 17 ? -23.438 -18.5 21.781 1 52.94 17 ALA B CA 1
ATOM 3272 C C . ALA B 1 17 ? -22.719 -17.422 20.969 1 52.94 17 ALA B C 1
ATOM 3274 O O . ALA B 1 17 ? -21.969 -16.609 21.531 1 52.94 17 ALA B O 1
ATOM 3275 N N . LEU B 1 18 ? -23 -17.406 19.75 1 58.25 18 LEU B N 1
ATOM 3276 C CA . LEU B 1 18 ? -22.438 -16.359 18.906 1 58.25 18 LEU B CA 1
ATOM 3277 C C . LEU B 1 18 ? -22.984 -15 19.297 1 58.25 18 LEU B C 1
ATOM 3279 O O . LEU B 1 18 ? -22.266 -13.992 19.266 1 58.25 18 LEU B O 1
ATOM 3283 N N . GLY B 1 19 ? -24.266 -15.039 19.656 1 57.31 19 GLY B N 1
ATOM 3284 C CA . GLY B 1 19 ? -24.891 -13.812 20.141 1 57.31 19 GLY B CA 1
ATOM 3285 C C . GLY B 1 19 ? -24.234 -13.266 21.391 1 57.31 19 GLY B C 1
ATOM 3286 O O . GLY B 1 19 ? -24.016 -12.062 21.516 1 57.31 19 GLY B O 1
ATOM 3287 N N . ARG B 1 20 ? -24.047 -14.156 22.328 1 57.69 20 ARG B N 1
ATOM 3288 C CA . ARG B 1 20 ? -23.391 -13.75 23.562 1 57.69 20 ARG B CA 1
ATOM 3289 C C . ARG B 1 20 ? -21.938 -13.359 23.328 1 57.69 20 ARG B C 1
ATOM 3291 O O . ARG B 1 20 ? -21.438 -12.406 23.922 1 57.69 20 ARG B O 1
ATOM 3298 N N . ILE B 1 21 ? -21.297 -14.062 22.422 1 61.03 21 ILE B N 1
ATOM 3299 C CA . ILE B 1 21 ? -19.891 -13.82 22.141 1 61.03 21 ILE B CA 1
ATOM 3300 C C . ILE B 1 21 ? -19.734 -12.547 21.312 1 61.03 21 ILE B C 1
ATOM 3302 O O . ILE B 1 21 ? -18.75 -11.805 21.484 1 61.03 21 ILE B O 1
ATOM 3306 N N . PHE B 1 22 ? -20.797 -12.203 20.672 1 77 22 PHE B N 1
ATOM 3307 C CA . PHE B 1 22 ? -20.672 -11.016 19.828 1 77 22 PHE B CA 1
ATOM 3308 C C . PHE B 1 22 ? -21.609 -9.914 20.312 1 77 22 PHE B C 1
ATOM 3310 O O . PHE B 1 22 ? -22.219 -9.211 19.5 1 77 22 PHE B O 1
ATOM 3317 N N . SER B 1 23 ? -21.797 -9.859 21.766 1 82.12 23 SER B N 1
ATOM 3318 C CA . SER B 1 23 ? -22.5 -8.719 22.328 1 82.12 23 SER B CA 1
ATOM 3319 C C . SER B 1 23 ? -21.781 -7.41 22.031 1 82.12 23 SER B C 1
ATOM 3321 O O . SER B 1 23 ? -20.609 -7.418 21.656 1 82.12 23 SER B O 1
ATOM 3323 N N . THR B 1 24 ? -22.484 -6.367 22.141 1 88.5 24 THR B N 1
ATOM 3324 C CA . THR B 1 24 ? -21.953 -5.047 21.844 1 88.5 24 THR B CA 1
ATOM 3325 C C . THR B 1 24 ? -20.75 -4.746 22.734 1 88.5 24 THR B C 1
ATOM 3327 O O . THR B 1 24 ? -19.719 -4.246 22.266 1 88.5 24 THR B O 1
ATOM 3330 N N . ASN B 1 25 ? -20.797 -5.121 24 1 89.62 25 ASN B N 1
ATOM 3331 C CA . ASN B 1 25 ? -19.703 -4.848 24.938 1 89.62 25 ASN B CA 1
ATOM 3332 C C . ASN B 1 25 ? -18.453 -5.656 24.594 1 89.62 25 ASN B C 1
ATOM 3334 O O . ASN B 1 25 ? -17.344 -5.145 24.672 1 89.62 25 ASN B O 1
ATOM 3338 N N . VAL B 1 26 ? -18.719 -6.836 24.266 1 91.19 26 VAL B N 1
ATOM 3339 C CA . VAL B 1 26 ? -17.594 -7.703 23.922 1 91.19 26 VAL B CA 1
ATOM 3340 C C . VAL B 1 26 ? -16.938 -7.219 22.641 1 91.19 26 VAL B C 1
ATOM 3342 O O . VAL B 1 26 ? -15.711 -7.098 22.562 1 91.19 26 VAL B O 1
ATOM 3345 N N . VAL B 1 27 ? -17.75 -6.883 21.641 1 94.06 27 VAL B N 1
ATOM 3346 C CA . VAL B 1 27 ? -17.203 -6.445 20.359 1 94.06 27 VAL B CA 1
ATOM 3347 C C . VAL B 1 27 ? -16.5 -5.098 20.531 1 94.06 27 VAL B C 1
ATOM 3349 O O . VAL B 1 27 ? -15.453 -4.852 19.922 1 94.06 27 VAL B O 1
ATOM 3352 N N . ASN B 1 28 ? -17.016 -4.266 21.344 1 95 28 ASN B N 1
ATOM 3353 C CA . ASN B 1 28 ? -16.359 -3.004 21.641 1 95 28 ASN B CA 1
ATOM 3354 C C . ASN B 1 28 ? -14.984 -3.23 22.281 1 95 28 ASN B C 1
ATOM 3356 O O . ASN B 1 28 ? -14 -2.596 21.906 1 95 28 ASN B O 1
ATOM 3360 N N . THR B 1 29 ? -14.969 -4.148 23.219 1 95.62 29 THR B N 1
ATOM 3361 C CA . THR B 1 29 ? -13.719 -4.453 23.906 1 95.62 29 THR B CA 1
ATOM 3362 C C . THR B 1 29 ? -12.695 -5.035 22.938 1 95.62 29 THR B C 1
ATOM 3364 O O . THR B 1 29 ? -11.516 -4.66 22.969 1 95.62 29 THR B O 1
ATOM 3367 N N . ILE B 1 30 ? -13.18 -5.879 22.109 1 95.56 30 ILE B N 1
ATOM 3368 C CA . ILE B 1 30 ? -12.305 -6.484 21.109 1 95.56 30 ILE B CA 1
ATOM 3369 C C . ILE B 1 30 ? -11.797 -5.41 20.156 1 95.56 30 ILE B C 1
ATOM 3371 O O . ILE B 1 30 ? -10.617 -5.387 19.797 1 95.56 30 ILE B O 1
ATOM 3375 N N . SER B 1 31 ? -12.672 -4.543 19.734 1 97.38 31 SER B N 1
ATOM 3376 C CA . SER B 1 31 ? -12.32 -3.48 18.797 1 97.38 31 SER B CA 1
ATOM 3377 C C . SER B 1 31 ? -11.25 -2.561 19.391 1 97.38 31 SER B C 1
ATOM 3379 O O . SER B 1 31 ? -10.242 -2.277 18.734 1 97.38 31 SER B O 1
ATOM 3381 N N . VAL B 1 32 ? -11.406 -2.172 20.609 1 97.88 32 VAL B N 1
ATOM 3382 C CA . VAL B 1 32 ? -10.445 -1.304 21.281 1 97.88 32 VAL B CA 1
ATOM 3383 C C . VAL B 1 32 ? -9.141 -2.068 21.516 1 97.88 32 VAL B C 1
ATOM 3385 O O . VAL B 1 32 ? -8.047 -1.517 21.359 1 97.88 32 VAL B O 1
ATOM 3388 N N . GLY B 1 33 ? -9.273 -3.295 21.922 1 97.81 33 GLY B N 1
ATOM 3389 C CA . GLY B 1 33 ? -8.109 -4.121 22.172 1 97.81 33 GLY B CA 1
ATOM 3390 C C . GLY B 1 33 ? -7.238 -4.316 20.938 1 97.81 33 GLY B C 1
ATOM 3391 O O . GLY B 1 33 ? -6.023 -4.125 21 1 97.81 33 GLY B O 1
ATOM 3392 N N . VAL B 1 34 ? -7.891 -4.66 19.875 1 97.12 34 VAL B N 1
ATOM 3393 C CA . VAL B 1 34 ? -7.16 -4.902 18.625 1 97.12 34 VAL B CA 1
ATOM 3394 C C . VAL B 1 34 ? -6.496 -3.607 18.156 1 97.12 34 VAL B C 1
ATOM 3396 O O . VAL B 1 34 ? -5.324 -3.604 17.781 1 97.12 34 VAL B O 1
ATOM 3399 N N . PHE B 1 35 ? -7.184 -2.521 18.188 1 98.31 35 PHE B N 1
ATOM 3400 C CA . PHE B 1 35 ? -6.621 -1.243 17.781 1 98.31 35 PHE B CA 1
ATOM 3401 C C . PHE B 1 35 ? -5.492 -0.82 18.719 1 98.31 35 PHE B C 1
ATOM 3403 O O . PHE B 1 35 ? -4.469 -0.306 18.266 1 98.31 35 PHE B O 1
ATOM 3410 N N . SER B 1 36 ? -5.652 -1.049 20 1 98.44 36 SER B N 1
ATOM 3411 C CA . SER B 1 36 ? -4.609 -0.719 20.953 1 98.44 36 SER B CA 1
ATOM 3412 C C . SER B 1 36 ? -3.352 -1.55 20.719 1 98.44 36 SER B C 1
ATOM 3414 O O . SER B 1 36 ? -2.234 -1.058 20.891 1 98.44 36 SER B O 1
ATOM 3416 N N . LEU B 1 37 ? -3.523 -2.752 20.344 1 97.19 37 LEU B N 1
ATOM 3417 C CA . LEU B 1 37 ? -2.377 -3.592 20.016 1 97.19 37 LEU B CA 1
ATOM 3418 C C . LEU B 1 37 ? -1.633 -3.047 18.797 1 97.19 37 LEU B C 1
ATOM 3420 O O . LEU B 1 37 ? -0.401 -3.088 18.75 1 97.19 37 LEU B O 1
ATOM 3424 N N . ILE B 1 38 ? -2.363 -2.582 17.844 1 97.38 38 ILE B N 1
ATOM 3425 C CA . ILE B 1 38 ? -1.757 -1.963 16.672 1 97.38 38 ILE B CA 1
ATOM 3426 C C . ILE B 1 38 ? -0.97 -0.724 17.094 1 97.38 38 ILE B C 1
ATOM 3428 O O . ILE B 1 38 ? 0.172 -0.532 16.672 1 97.38 38 ILE B O 1
ATOM 3432 N N . VAL B 1 39 ? -1.538 0.069 17.953 1 98.38 39 VAL B N 1
ATOM 3433 C CA . VAL B 1 39 ? -0.876 1.28 18.422 1 98.38 39 VAL B CA 1
ATOM 3434 C C . VAL B 1 39 ? 0.38 0.911 19.203 1 98.38 39 VAL B C 1
ATOM 3436 O O . VAL B 1 39 ? 1.466 1.429 18.938 1 98.38 39 VAL B O 1
ATOM 3439 N N . LEU B 1 40 ? 0.245 -0.039 20.094 1 97.94 40 LEU B N 1
ATOM 3440 C CA . LEU B 1 40 ? 1.377 -0.443 20.922 1 97.94 40 LEU B CA 1
ATOM 3441 C C . LEU B 1 40 ? 2.48 -1.062 20.078 1 97.94 40 LEU B C 1
ATOM 3443 O O . LEU B 1 40 ? 3.664 -0.797 20.297 1 97.94 40 LEU B O 1
ATOM 3447 N N . GLY B 1 41 ? 2.062 -1.859 19.125 1 96.62 41 GLY B N 1
ATOM 3448 C CA . GLY B 1 41 ? 3.045 -2.398 18.203 1 96.62 41 GLY B CA 1
ATOM 3449 C C . GLY B 1 41 ? 3.76 -1.325 17.406 1 96.62 41 GLY B C 1
ATOM 3450 O O . GLY B 1 41 ? 4.973 -1.408 17.188 1 96.62 41 GLY B O 1
ATOM 3451 N N . THR B 1 42 ? 3.02 -0.351 17 1 97.31 42 THR B N 1
ATOM 3452 C CA . THR B 1 42 ? 3.59 0.762 16.25 1 97.31 42 THR B CA 1
ATOM 3453 C C . THR B 1 42 ? 4.582 1.54 17.109 1 97.31 42 THR B C 1
ATOM 3455 O O . THR B 1 42 ? 5.66 1.91 16.641 1 97.31 42 THR B O 1
ATOM 3458 N N . LEU B 1 43 ? 4.207 1.742 18.359 1 98 43 LEU B N 1
ATOM 3459 C CA . LEU B 1 43 ? 5.09 2.461 19.266 1 98 43 LEU B CA 1
ATOM 3460 C C . LEU B 1 43 ? 6.383 1.687 19.484 1 98 43 LEU B C 1
ATOM 3462 O O . LEU B 1 43 ? 7.469 2.273 19.516 1 98 43 LEU B O 1
ATOM 3466 N N . ALA B 1 44 ? 6.297 0.442 19.578 1 96.31 44 ALA B N 1
ATOM 3467 C CA . ALA B 1 44 ? 7.477 -0.397 19.766 1 96.31 44 ALA B CA 1
ATOM 3468 C C . ALA B 1 44 ? 8.391 -0.346 18.547 1 96.31 44 ALA B C 1
ATOM 3470 O O . ALA B 1 44 ? 9.602 -0.169 18.672 1 96.31 44 ALA B O 1
ATOM 3471 N N . LEU B 1 45 ? 7.824 -0.416 17.438 1 94.5 45 LEU B N 1
ATOM 3472 C CA . LEU B 1 45 ? 8.617 -0.369 16.203 1 94.5 45 LEU B CA 1
ATOM 3473 C C . LEU B 1 45 ? 9.258 1.004 16.031 1 94.5 45 LEU B C 1
ATOM 3475 O O . LEU B 1 45 ? 10.414 1.104 15.633 1 94.5 45 LEU B O 1
ATOM 3479 N N . ALA B 1 46 ? 8.453 1.997 16.328 1 96.06 46 ALA B N 1
ATOM 3480 C CA . ALA B 1 46 ? 8.93 3.365 16.156 1 96.06 46 ALA B CA 1
ATOM 3481 C C . ALA B 1 46 ? 10.109 3.65 17.078 1 96.06 46 ALA B C 1
ATOM 3483 O O . ALA B 1 46 ? 11.078 4.301 16.672 1 96.06 46 ALA B O 1
ATOM 3484 N N . TYR B 1 47 ? 10.078 3.111 18.219 1 95.81 47 TYR B N 1
ATOM 3485 C CA . TYR B 1 47 ? 11.086 3.447 19.219 1 95.81 47 TYR B CA 1
ATOM 3486 C C . TYR B 1 47 ? 12.297 2.533 19.094 1 95.81 47 TYR B C 1
ATOM 3488 O O . TYR B 1 47 ? 13.445 2.992 19.172 1 95.81 47 TYR B O 1
ATOM 3496 N N . PHE B 1 48 ? 12.109 1.254 18.797 1 93.38 48 PHE B N 1
ATOM 3497 C CA . PHE B 1 48 ? 13.203 0.296 18.875 1 93.38 48 PHE B CA 1
ATOM 3498 C C . PHE B 1 48 ? 13.773 0.011 17.484 1 93.38 48 PHE B C 1
ATOM 3500 O O . PHE B 1 48 ? 14.883 -0.5 17.359 1 93.38 48 PHE B O 1
ATOM 3507 N N . ASN B 1 49 ? 13.008 0.344 16.484 1 92.38 49 ASN B N 1
ATOM 3508 C CA . ASN B 1 49 ? 13.461 0.098 15.117 1 92.38 49 ASN B CA 1
ATOM 3509 C C . ASN B 1 49 ? 13.164 1.281 14.203 1 92.38 49 ASN B C 1
ATOM 3511 O O . ASN B 1 49 ? 12.508 1.122 13.172 1 92.38 49 ASN B O 1
ATOM 3515 N N . PRO B 1 50 ? 13.734 2.385 14.562 1 94.06 50 PRO B N 1
ATOM 3516 C CA . PRO B 1 50 ? 13.492 3.564 13.727 1 94.06 50 PRO B CA 1
ATOM 3517 C C . PRO B 1 50 ? 14.195 3.484 12.375 1 94.06 50 PRO B C 1
ATOM 3519 O O . PRO B 1 50 ? 15.172 2.742 12.227 1 94.06 50 PRO B O 1
ATOM 3522 N N . VAL B 1 51 ? 13.664 4.199 11.477 1 92.5 51 VAL B N 1
ATOM 3523 C CA . VAL B 1 51 ? 14.266 4.328 10.148 1 92.5 51 VAL B CA 1
ATOM 3524 C C . VAL B 1 51 ? 14.758 5.758 9.945 1 92.5 51 VAL B C 1
ATOM 3526 O O . VAL B 1 51 ? 13.961 6.703 9.969 1 92.5 51 VAL B O 1
ATOM 3529 N N . TYR B 1 52 ? 16 5.828 9.711 1 92 52 TYR B N 1
ATOM 3530 C CA . TYR B 1 52 ? 16.594 7.145 9.5 1 92 52 TYR B CA 1
ATOM 3531 C C . TYR B 1 52 ? 16.703 7.461 8.016 1 92 52 TYR B C 1
ATOM 3533 O O . TYR B 1 52 ? 17.672 7.055 7.355 1 92 52 TYR B O 1
ATOM 3541 N N . ASN B 1 53 ? 15.758 8.266 7.613 1 89.69 53 ASN B N 1
ATOM 3542 C CA . ASN B 1 53 ? 15.711 8.633 6.203 1 89.69 53 ASN B CA 1
ATOM 3543 C C . ASN B 1 53 ? 16.656 9.797 5.898 1 89.69 53 ASN B C 1
ATOM 3545 O O . ASN B 1 53 ? 17.297 10.344 6.805 1 89.69 53 ASN B O 1
ATOM 3549 N N . TRP B 1 54 ? 16.703 10.141 4.695 1 90.31 54 TRP B N 1
ATOM 3550 C CA . TRP B 1 54 ? 17.594 11.172 4.172 1 90.31 54 TRP B CA 1
ATOM 3551 C C . TRP B 1 54 ? 17.359 12.508 4.875 1 90.31 54 TRP B C 1
ATOM 3553 O O . TRP B 1 54 ? 18.312 13.234 5.164 1 90.31 54 TRP B O 1
ATOM 3563 N N . ASP B 1 55 ? 16.188 12.844 5.258 1 92.69 55 ASP B N 1
ATOM 3564 C CA . ASP B 1 55 ? 15.797 14.141 5.805 1 92.69 55 ASP B CA 1
ATOM 3565 C C . ASP B 1 55 ? 16.406 14.359 7.184 1 92.69 55 ASP B C 1
ATOM 3567 O O . ASP B 1 55 ? 16.578 15.5 7.621 1 92.69 55 ASP B O 1
ATOM 3571 N N . ILE B 1 56 ? 16.766 13.297 7.789 1 95.69 56 ILE B N 1
ATOM 3572 C CA . ILE B 1 56 ? 17.234 13.391 9.172 1 95.69 56 ILE B CA 1
ATOM 3573 C C . ILE B 1 56 ? 18.531 14.188 9.227 1 95.69 56 ILE B C 1
ATOM 3575 O O . ILE B 1 56 ? 18.781 14.914 10.188 1 95.69 56 ILE B O 1
ATOM 3579 N N . LEU B 1 57 ? 19.344 14.094 8.203 1 96.5 57 LEU B N 1
ATOM 3580 C CA . LEU B 1 57 ? 20.625 14.789 8.156 1 96.5 57 LEU B CA 1
ATOM 3581 C C . LEU B 1 57 ? 20.422 16.297 8.203 1 96.5 57 LEU B C 1
ATOM 3583 O O . LEU B 1 57 ? 21.078 17 8.977 1 96.5 57 LEU B O 1
ATOM 3587 N N . ALA B 1 58 ? 19.484 16.719 7.414 1 96.19 58 ALA B N 1
ATOM 3588 C CA . ALA B 1 58 ? 19.203 18.141 7.367 1 96.19 58 ALA B CA 1
ATOM 3589 C C . ALA B 1 58 ? 18.609 18.625 8.688 1 96.19 58 ALA B C 1
ATOM 3591 O O . ALA B 1 58 ? 18.969 19.703 9.18 1 96.19 58 ALA B O 1
ATOM 3592 N N . TYR B 1 59 ? 17.766 17.891 9.273 1 96.81 59 TYR B N 1
ATOM 3593 C CA . TYR B 1 59 ? 17.125 18.281 10.523 1 96.81 59 TYR B CA 1
ATOM 3594 C C . TYR B 1 59 ? 18.141 18.344 11.656 1 96.81 59 TYR B C 1
ATOM 3596 O O . TYR B 1 59 ? 18.109 19.281 12.469 1 96.81 59 TYR B O 1
ATOM 3604 N N . VAL B 1 60 ? 19 17.422 11.695 1 96.81 60 VAL B N 1
ATOM 3605 C CA . VAL B 1 60 ? 20.047 17.438 12.719 1 96.81 60 VAL B CA 1
ATOM 3606 C C . VAL B 1 60 ? 21 18.609 12.469 1 96.81 60 VAL B C 1
ATOM 3608 O O . VAL B 1 60 ? 21.391 19.312 13.406 1 96.81 60 VAL B O 1
ATOM 3611 N N . GLY B 1 61 ? 21.391 18.766 11.234 1 97.25 61 GLY B N 1
ATOM 3612 C CA . GLY B 1 61 ? 22.234 19.891 10.891 1 97.25 61 GLY B CA 1
ATOM 3613 C C . GLY B 1 61 ? 21.656 21.234 11.32 1 97.25 61 GLY B C 1
ATOM 3614 O O . GLY B 1 61 ? 22.359 22.062 11.891 1 97.25 61 GLY B O 1
ATOM 3615 N N . ILE B 1 62 ? 20.422 21.406 11.094 1 96.56 62 ILE B N 1
ATOM 3616 C CA . ILE B 1 62 ? 19.719 22.656 11.438 1 96.56 62 ILE B CA 1
ATOM 3617 C C . ILE B 1 62 ? 19.656 22.797 12.953 1 96.56 62 ILE B C 1
ATOM 3619 O O . ILE B 1 62 ? 19.766 23.922 13.477 1 96.56 62 ILE B O 1
ATOM 3623 N N . ALA B 1 63 ? 19.562 21.734 13.617 1 95.62 63 ALA B N 1
ATOM 3624 C CA . ALA B 1 63 ? 19.453 21.766 15.078 1 95.62 63 ALA B CA 1
ATOM 3625 C C . ALA B 1 63 ? 20.734 22.281 15.719 1 95.62 63 ALA B C 1
ATOM 3627 O O . ALA B 1 63 ? 20.703 22.859 16.812 1 95.62 63 ALA B O 1
ATOM 3628 N N . VAL B 1 64 ? 21.812 22.172 15.023 1 94.88 64 VAL B N 1
ATOM 3629 C CA . VAL B 1 64 ? 23.094 22.562 15.633 1 94.88 64 VAL B CA 1
ATOM 3630 C C . VAL B 1 64 ? 23.656 23.781 14.922 1 94.88 64 VAL B C 1
ATOM 3632 O O . VAL B 1 64 ? 24.719 24.281 15.289 1 94.88 64 VAL B O 1
ATOM 3635 N N . GLU B 1 65 ? 22.922 24.25 13.977 1 94.19 65 GLU B N 1
ATOM 3636 C CA . GLU B 1 65 ? 23.469 25.281 13.109 1 94.19 65 GLU B CA 1
ATOM 3637 C C . GLU B 1 65 ? 23.734 26.562 13.883 1 94.19 65 GLU B C 1
ATOM 3639 O O . GLU B 1 65 ? 24.656 27.328 13.547 1 94.19 65 GLU B O 1
ATOM 3644 N N . ASP B 1 66 ? 23.047 26.828 14.906 1 91 66 ASP B N 1
ATOM 3645 C CA . ASP B 1 66 ? 23.188 28.062 15.672 1 91 66 ASP B CA 1
ATOM 3646 C C . ASP B 1 66 ? 24.422 27.984 16.578 1 91 66 ASP B C 1
ATOM 3648 O O . ASP B 1 66 ? 24.922 29.016 17.031 1 91 66 ASP B O 1
ATOM 3652 N N . ARG B 1 67 ? 24.891 26.875 16.797 1 92.31 67 ARG B N 1
ATOM 3653 C CA . ARG B 1 67 ? 25.969 26.688 17.75 1 92.31 67 ARG B CA 1
ATOM 3654 C C . ARG B 1 67 ? 27.312 26.516 17.047 1 92.31 67 ARG B C 1
ATOM 3656 O O . ARG B 1 67 ? 28.359 26.547 17.688 1 92.31 67 ARG B O 1
ATOM 3663 N N . LEU B 1 68 ? 27.172 26.281 15.82 1 92.56 68 LEU B N 1
ATOM 3664 C CA . LEU B 1 68 ? 28.391 26.031 15.062 1 92.56 68 LEU B CA 1
ATOM 3665 C C . LEU B 1 68 ? 28.625 27.125 14.031 1 92.56 68 LEU B C 1
ATOM 3667 O O . LEU B 1 68 ? 27.672 27.812 13.625 1 92.56 68 LEU B O 1
ATOM 3671 N N . GLU B 1 69 ? 29.844 27.219 13.609 1 89.88 69 GLU B N 1
ATOM 3672 C CA . GLU B 1 69 ? 30.203 28.406 12.852 1 89.88 69 GLU B CA 1
ATOM 3673 C C . GLU B 1 69 ? 30.391 28.094 11.367 1 89.88 69 GLU B C 1
ATOM 3675 O O . GLU B 1 69 ? 30.172 28.938 10.508 1 89.88 69 GLU B O 1
ATOM 3680 N N . THR B 1 70 ? 30.812 26.828 11.094 1 95.5 70 THR B N 1
ATOM 3681 C CA . THR B 1 70 ? 31.172 26.547 9.711 1 95.5 70 THR B CA 1
ATOM 3682 C C . THR B 1 70 ? 30.328 25.406 9.148 1 95.5 70 THR B C 1
ATOM 3684 O O . THR B 1 70 ? 29.828 24.578 9.906 1 95.5 70 THR B O 1
ATOM 3687 N N . ALA B 1 71 ? 30.203 25.453 7.859 1 96.5 71 ALA B N 1
ATOM 3688 C CA . ALA B 1 71 ? 29.516 24.375 7.16 1 96.5 71 ALA B CA 1
ATOM 3689 C C . ALA B 1 71 ? 30.172 23.031 7.434 1 96.5 71 ALA B C 1
ATOM 3691 O O . ALA B 1 71 ? 29.5 22 7.547 1 96.5 71 ALA B O 1
ATOM 3692 N N . GLU B 1 72 ? 31.469 23.031 7.535 1 97.38 72 GLU B N 1
ATOM 3693 C CA . GLU B 1 72 ? 32.25 21.812 7.777 1 97.38 72 GLU B CA 1
ATOM 3694 C C . GLU B 1 72 ? 31.906 21.203 9.141 1 97.38 72 GLU B C 1
ATOM 3696 O O . GLU B 1 72 ? 31.734 20 9.266 1 97.38 72 GLU B O 1
ATOM 3701 N N . GLU B 1 73 ? 31.812 22.062 10.055 1 97.06 73 GLU B N 1
ATOM 3702 C CA . GLU B 1 73 ? 31.516 21.594 11.406 1 97.06 73 GLU B CA 1
ATOM 3703 C C . GLU B 1 73 ? 30.078 21.062 11.492 1 97.06 73 GLU B C 1
ATOM 3705 O O . GLU B 1 73 ? 29.844 20.031 12.117 1 97.06 73 GLU B O 1
ATOM 3710 N N . ILE B 1 74 ? 29.156 21.781 10.914 1 97.69 74 ILE B N 1
ATOM 3711 C CA . ILE B 1 74 ? 27.75 21.375 10.906 1 97.69 74 ILE B CA 1
ATOM 3712 C C . ILE B 1 74 ? 27.625 20.016 10.203 1 97.69 74 ILE B C 1
ATOM 3714 O O . ILE B 1 74 ? 26.969 19.109 10.719 1 97.69 74 ILE B O 1
ATOM 3718 N N . HIS B 1 75 ? 28.266 19.922 9.078 1 97.69 75 HIS B N 1
ATOM 3719 C CA . HIS B 1 75 ? 28.266 18.719 8.266 1 97.69 75 HIS B CA 1
ATOM 3720 C C . HIS B 1 75 ? 28.828 17.531 9.055 1 97.69 75 HIS B C 1
ATOM 3722 O O . HIS B 1 75 ? 28.188 16.484 9.148 1 97.69 75 HIS B O 1
ATOM 3728 N N . ALA B 1 76 ? 29.969 17.688 9.656 1 97.25 76 ALA B N 1
ATOM 3729 C CA . ALA B 1 76 ? 30.641 16.625 10.406 1 97.25 76 ALA B CA 1
ATOM 3730 C C . ALA B 1 76 ? 29.781 16.188 11.594 1 97.25 76 ALA B C 1
ATOM 3732 O O . ALA B 1 76 ? 29.672 14.984 11.867 1 97.25 76 ALA B O 1
ATOM 3733 N N . THR B 1 77 ? 29.219 17.125 12.203 1 95.88 77 THR B N 1
ATOM 3734 C CA . THR B 1 77 ? 28.406 16.812 13.383 1 95.88 77 THR B CA 1
ATOM 3735 C C . THR B 1 77 ? 27.141 16.062 12.984 1 95.88 77 THR B C 1
ATOM 3737 O O . THR B 1 77 ? 26.797 15.039 13.594 1 95.88 77 THR B O 1
ATOM 3740 N N . ALA B 1 78 ? 26.422 16.562 12.016 1 96.81 78 ALA B N 1
ATOM 3741 C CA . ALA B 1 78 ? 25.188 15.93 11.57 1 96.81 78 ALA B CA 1
ATOM 3742 C C . ALA B 1 78 ? 25.438 14.492 11.125 1 96.81 78 ALA B C 1
ATOM 3744 O O . ALA B 1 78 ? 24.734 13.578 11.562 1 96.81 78 ALA B O 1
ATOM 3745 N N . TYR B 1 79 ? 26.438 14.266 10.312 1 97.31 79 TYR B N 1
ATOM 3746 C CA . TYR B 1 79 ? 26.719 12.938 9.781 1 97.31 79 TYR B CA 1
ATOM 3747 C C . TYR B 1 79 ? 27.234 12.016 10.883 1 97.31 79 TYR B C 1
ATOM 3749 O O . TYR B 1 79 ? 26.906 10.828 10.906 1 97.31 79 TYR B O 1
ATOM 3757 N N . LYS B 1 80 ? 27.969 12.539 11.773 1 96.38 80 LYS B N 1
ATOM 3758 C CA . LYS B 1 80 ? 28.484 11.727 12.867 1 96.38 80 LYS B CA 1
ATOM 3759 C C . LYS B 1 80 ? 27.359 11.258 13.789 1 96.38 80 LYS B C 1
ATOM 3761 O O . LYS B 1 80 ? 27.312 10.086 14.18 1 96.38 80 LYS B O 1
ATOM 3766 N N . GLU B 1 81 ? 26.469 12.156 14.086 1 95.62 81 GLU B N 1
ATOM 3767 C CA . GLU B 1 81 ? 25.359 11.773 14.953 1 95.62 81 GLU B CA 1
ATOM 3768 C C . GLU B 1 81 ? 24.5 10.688 14.305 1 95.62 81 GLU B C 1
ATOM 3770 O O . GLU B 1 81 ? 24.078 9.742 14.984 1 95.62 81 GLU B O 1
ATOM 3775 N N . VAL B 1 82 ? 24.266 10.805 13.039 1 96.19 82 VAL B N 1
ATOM 3776 C CA . VAL B 1 82 ? 23.469 9.812 12.336 1 96.19 82 VAL B CA 1
ATOM 3777 C C . VAL B 1 82 ? 24.25 8.5 12.234 1 96.19 82 VAL B C 1
ATOM 3779 O O . VAL B 1 82 ? 23.688 7.422 12.43 1 96.19 82 VAL B O 1
ATOM 3782 N N . GLN B 1 83 ? 25.531 8.594 11.953 1 96.38 83 GLN B N 1
ATOM 3783 C CA . GLN B 1 83 ? 26.375 7.406 11.859 1 96.38 83 GLN B CA 1
ATOM 3784 C C . GLN B 1 83 ? 26.391 6.637 13.172 1 96.38 83 GLN B C 1
ATOM 3786 O O . GLN B 1 83 ? 26.375 5.406 13.18 1 96.38 83 GLN B O 1
ATOM 3791 N N . ASP B 1 84 ? 26.391 7.336 14.242 1 94.94 84 ASP B N 1
ATOM 3792 C CA . ASP B 1 84 ? 26.453 6.73 15.57 1 94.94 84 ASP B CA 1
ATOM 3793 C C . ASP B 1 84 ? 25.156 6.004 15.914 1 94.94 84 ASP B C 1
ATOM 3795 O O . ASP B 1 84 ? 25.172 5.016 16.656 1 94.94 84 ASP B O 1
ATOM 3799 N N . ALA B 1 85 ? 24.094 6.535 15.391 1 93.94 85 ALA B N 1
ATOM 3800 C CA . ALA B 1 85 ? 22.797 6.008 15.766 1 93.94 85 ALA B CA 1
ATOM 3801 C C . ALA B 1 85 ? 22.328 4.945 14.773 1 93.94 85 ALA B C 1
ATOM 3803 O O . ALA B 1 85 ? 21.609 4.012 15.148 1 93.94 85 ALA B O 1
ATOM 3804 N N . ALA B 1 86 ? 22.719 5.016 13.547 1 93.38 86 ALA B N 1
ATOM 3805 C CA . ALA B 1 86 ? 22.172 4.188 12.477 1 93.38 86 ALA B CA 1
ATOM 3806 C C . ALA B 1 86 ? 23.016 2.924 12.281 1 93.38 86 ALA B C 1
ATOM 3808 O O . ALA B 1 86 ? 24.188 2.885 12.656 1 93.38 86 ALA B O 1
ATOM 3809 N N . SER B 1 87 ? 22.391 1.922 11.773 1 91 87 SER B N 1
ATOM 3810 C CA . SER B 1 87 ? 23.156 0.769 11.305 1 91 87 SER B CA 1
ATOM 3811 C C . SER B 1 87 ? 24 1.127 10.094 1 91 87 SER B C 1
ATOM 3813 O O . SER B 1 87 ? 23.781 2.152 9.453 1 91 87 SER B O 1
ATOM 3815 N N . ASP B 1 88 ? 24.969 0.263 9.742 1 89.69 88 ASP B N 1
ATOM 3816 C CA . ASP B 1 88 ? 25.844 0.498 8.602 1 89.69 88 ASP B CA 1
ATOM 3817 C C . ASP B 1 88 ? 25.047 0.604 7.305 1 89.69 88 ASP B C 1
ATOM 3819 O O . ASP B 1 88 ? 25.328 1.46 6.461 1 89.69 88 ASP B O 1
ATOM 3823 N N . LEU B 1 89 ? 24.078 -0.17 7.211 1 84.56 89 LEU B N 1
ATOM 3824 C CA . LEU B 1 89 ? 23.266 -0.173 6 1 84.56 89 LEU B CA 1
ATOM 3825 C C . LEU B 1 89 ? 22.453 1.113 5.887 1 84.56 89 LEU B C 1
ATOM 3827 O O . LEU B 1 89 ? 22.359 1.702 4.809 1 84.56 89 LEU B O 1
ATOM 3831 N N . GLN B 1 90 ? 21.859 1.53 7.004 1 88.31 90 GLN B N 1
ATOM 3832 C CA . GLN B 1 90 ? 21.094 2.768 6.992 1 88.31 90 GLN B CA 1
ATOM 3833 C C . GLN B 1 90 ? 21.984 3.967 6.664 1 88.31 90 GLN B C 1
ATOM 3835 O O . GLN B 1 90 ? 21.578 4.844 5.891 1 88.31 90 GLN B O 1
ATOM 3840 N N . PHE B 1 91 ? 23.125 3.934 7.23 1 91.94 91 PHE B N 1
ATOM 3841 C CA . PHE B 1 91 ? 24.047 5.035 6.973 1 91.94 91 PHE B CA 1
ATOM 3842 C C . PHE B 1 91 ? 24.484 5.047 5.512 1 91.94 91 PHE B C 1
ATOM 3844 O O . PHE B 1 91 ? 24.578 6.109 4.895 1 91.94 91 PHE B O 1
ATOM 3851 N N . TYR B 1 92 ? 24.766 3.895 4.977 1 86.06 92 TYR B N 1
ATOM 3852 C CA . TYR B 1 92 ? 25.125 3.781 3.566 1 86.06 92 TYR B CA 1
ATOM 3853 C C . TYR B 1 92 ? 24.016 4.32 2.678 1 86.06 92 TYR B C 1
ATOM 3855 O O . TYR B 1 92 ? 24.266 5.027 1.701 1 86.06 92 TYR B O 1
ATOM 3863 N N . LYS B 1 93 ? 22.812 4.066 3.039 1 85.56 93 LYS B N 1
ATOM 3864 C CA . LYS B 1 93 ? 21.672 4.488 2.229 1 85.56 93 LYS B CA 1
ATOM 3865 C C . LYS B 1 93 ? 21.547 6.008 2.205 1 85.56 93 LYS B C 1
ATOM 3867 O O . LYS B 1 93 ? 21.156 6.586 1.189 1 85.56 93 LYS B O 1
ATOM 3872 N N . VAL B 1 94 ? 21.875 6.656 3.297 1 91.19 94 VAL B N 1
ATOM 3873 C CA . VAL B 1 94 ? 21.703 8.102 3.34 1 91.19 94 VAL B CA 1
ATOM 3874 C C . VAL B 1 94 ? 22.938 8.797 2.785 1 91.19 94 VAL B C 1
ATOM 3876 O O . VAL B 1 94 ? 22.922 10 2.521 1 91.19 94 VAL B O 1
ATOM 3879 N N . THR B 1 95 ? 24.047 8.008 2.5 1 90.88 95 THR B N 1
ATOM 3880 C CA . THR B 1 95 ? 25.281 8.656 2.062 1 90.88 95 THR B CA 1
ATOM 3881 C C . THR B 1 95 ? 25.641 8.258 0.634 1 90.88 95 THR B C 1
ATOM 3883 O O . THR B 1 95 ? 26.344 8.977 -0.066 1 90.88 95 THR B O 1
ATOM 3886 N N . ALA B 1 96 ? 25.172 7.043 0.228 1 83.69 96 ALA B N 1
ATOM 3887 C CA . ALA B 1 96 ? 25.797 6.551 -1 1 83.69 96 ALA B CA 1
ATOM 3888 C C . ALA B 1 96 ? 24.766 5.863 -1.895 1 83.69 96 ALA B C 1
ATOM 3890 O O . ALA B 1 96 ? 25.109 5.352 -2.961 1 83.69 96 ALA B O 1
ATOM 3891 N N . SER B 1 97 ? 23.5 5.879 -1.493 1 79.62 97 SER B N 1
ATOM 3892 C CA . SER B 1 97 ? 22.531 5.074 -2.23 1 79.62 97 SER B CA 1
ATOM 3893 C C . SER B 1 97 ? 22.281 5.648 -3.623 1 79.62 97 SER B C 1
ATOM 3895 O O . SER B 1 97 ? 21.844 4.934 -4.523 1 79.62 97 SER B O 1
ATOM 3897 N N . ILE B 1 98 ? 22.469 7.012 -3.729 1 80.25 98 ILE B N 1
ATOM 3898 C CA . ILE B 1 98 ? 22.375 7.668 -5.027 1 80.25 98 ILE B CA 1
ATOM 3899 C C . ILE B 1 98 ? 23.5 8.695 -5.168 1 80.25 98 ILE B C 1
ATOM 3901 O O . ILE B 1 98 ? 24.047 9.172 -4.168 1 80.25 98 ILE B O 1
ATOM 3905 N N . PRO B 1 99 ? 23.891 9.102 -6.371 1 80.25 99 PRO B N 1
ATOM 3906 C CA . PRO B 1 99 ? 25 10.031 -6.586 1 80.25 99 PRO B CA 1
ATOM 3907 C C . PRO B 1 99 ? 24.812 11.359 -5.859 1 80.25 99 PRO B C 1
ATOM 3909 O O . PRO B 1 99 ? 25.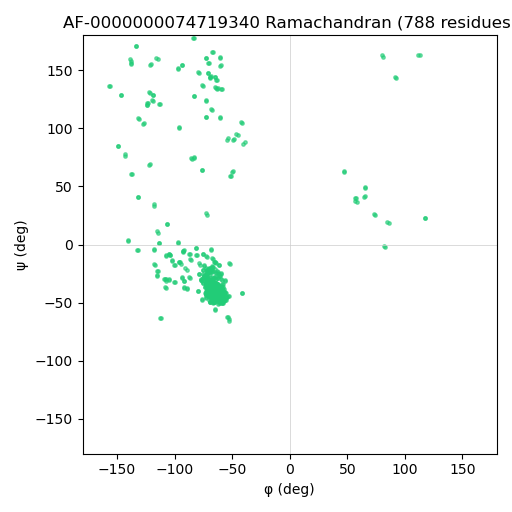766 11.93 -5.34 1 80.25 99 PRO B O 1
ATOM 3912 N N . TYR B 1 100 ? 23.734 11.883 -5.773 1 88.12 100 TYR B N 1
ATOM 3913 C CA . TYR B 1 100 ? 23.422 13.141 -5.098 1 88.12 100 TYR B CA 1
ATOM 3914 C C . TYR B 1 100 ? 23.844 13.078 -3.631 1 88.12 100 TYR B C 1
ATOM 3916 O O . TYR B 1 100 ? 24.391 14.047 -3.1 1 88.12 100 TYR B O 1
ATOM 3924 N N . ARG B 1 101 ? 23.578 11.969 -3.053 1 90.25 101 ARG B N 1
ATOM 3925 C CA . ARG B 1 101 ? 23.875 11.812 -1.633 1 90.25 101 ARG B CA 1
ATOM 3926 C C . ARG B 1 101 ? 25.375 11.703 -1.396 1 90.25 101 ARG B C 1
ATOM 3928 O O . ARG B 1 101 ? 25.875 12.133 -0.356 1 90.25 101 ARG B O 1
ATOM 3935 N N . VAL B 1 102 ? 26.047 11.203 -2.365 1 88.38 102 VAL B N 1
ATOM 3936 C CA . VAL B 1 102 ? 27.5 11.18 -2.299 1 88.38 102 VAL B CA 1
ATOM 3937 C C . VAL B 1 102 ? 28.047 12.602 -2.322 1 88.38 102 VAL B C 1
ATOM 3939 O O . VAL B 1 102 ? 28.906 12.961 -1.518 1 88.38 102 VAL B O 1
ATOM 3942 N N . GLY B 1 103 ? 27.547 13.32 -3.236 1 91 103 GLY B N 1
ATOM 3943 C CA . GLY B 1 103 ? 27.984 14.703 -3.352 1 91 103 GLY B CA 1
ATOM 3944 C C . GLY B 1 103 ? 27.75 15.508 -2.086 1 91 103 GLY B C 1
ATOM 3945 O O . GLY B 1 103 ? 28.609 16.297 -1.679 1 91 103 GLY B O 1
ATOM 3946 N N . GLN B 1 104 ? 26.609 15.305 -1.506 1 94.62 104 GLN B N 1
ATOM 3947 C CA . GLN B 1 104 ? 26.281 16.016 -0.274 1 94.62 104 GLN B CA 1
ATOM 3948 C C . GLN B 1 104 ? 27.188 15.57 0.874 1 94.62 104 GLN B C 1
ATOM 3950 O O . GLN B 1 104 ? 27.516 16.359 1.758 1 94.62 104 GLN B O 1
ATOM 3955 N N . TYR B 1 105 ? 27.562 14.352 0.835 1 94.5 105 TYR B N 1
ATOM 3956 C CA . TYR B 1 105 ? 28.422 13.789 1.87 1 94.5 105 TYR B CA 1
ATOM 3957 C C . TYR B 1 105 ? 29.844 14.328 1.74 1 94.5 105 TYR B C 1
ATOM 3959 O O . TYR B 1 105 ? 30.531 14.555 2.744 1 94.5 105 TYR B O 1
ATOM 3967 N N . GLU B 1 106 ? 30.234 14.602 0.572 1 94.69 106 GLU B N 1
ATOM 3968 C CA . GLU B 1 106 ? 31.609 15.008 0.308 1 94.69 106 GLU B CA 1
ATOM 3969 C C . GLU B 1 106 ? 31.781 16.516 0.421 1 94.69 106 GLU B C 1
ATOM 3971 O O . GLU B 1 106 ? 32.875 17.016 0.646 1 94.69 106 GLU B O 1
ATOM 3976 N N . ASN B 1 107 ? 30.688 17.25 0.29 1 96.81 107 ASN B N 1
ATOM 3977 C CA . ASN B 1 107 ? 30.797 18.703 0.227 1 96.81 107 ASN B CA 1
ATOM 3978 C C . ASN B 1 107 ? 29.906 19.375 1.267 1 96.81 107 ASN B C 1
ATOM 3980 O O . ASN B 1 107 ? 28.734 19.641 1.007 1 96.81 107 ASN B O 1
ATOM 3984 N N . PRO B 1 108 ? 30.516 19.844 2.279 1 97.19 108 PRO B N 1
ATOM 3985 C CA . PRO B 1 108 ? 29.75 20.453 3.369 1 97.19 108 PRO B CA 1
ATOM 3986 C C . PRO B 1 108 ? 28.922 21.656 2.912 1 97.19 108 PRO B C 1
ATOM 3988 O O . PRO B 1 108 ? 27.812 21.875 3.393 1 97.19 108 PRO B O 1
ATOM 3991 N N . GLU B 1 109 ? 29.469 22.406 2.037 1 96.25 109 GLU B N 1
ATOM 3992 C CA . GLU B 1 109 ? 28.75 23.578 1.565 1 96.25 109 GLU B CA 1
ATOM 3993 C C . GLU B 1 109 ? 27.484 23.203 0.8 1 96.25 109 GLU B C 1
ATOM 3995 O O . GLU B 1 109 ? 26.469 23.875 0.9 1 96.25 109 GLU B O 1
ATOM 4000 N N . HIS B 1 110 ? 27.562 22.172 0.039 1 96.31 110 HIS B N 1
ATOM 4001 C CA . HIS B 1 110 ? 26.391 21.656 -0.653 1 96.31 110 HIS B CA 1
ATOM 4002 C C . HIS B 1 110 ? 25.328 21.188 0.337 1 96.31 110 HIS B C 1
ATOM 4004 O O . HIS B 1 110 ? 24.141 21.484 0.163 1 96.31 110 HIS B O 1
ATOM 4010 N N . PHE B 1 111 ? 25.781 20.641 1.343 1 96.62 111 PHE B N 1
ATOM 4011 C CA . PHE B 1 111 ? 24.891 20.094 2.359 1 96.62 111 PHE B CA 1
ATOM 4012 C C . PHE B 1 111 ? 24.125 21.219 3.064 1 96.62 111 PHE B C 1
ATOM 4014 O O . PHE B 1 111 ? 22.906 21.156 3.195 1 96.62 111 PHE B O 1
ATOM 4021 N N . VAL B 1 112 ? 24.75 22.219 3.42 1 95.81 112 VAL B N 1
ATOM 4022 C CA . VAL B 1 112 ? 24.141 23.312 4.176 1 95.81 112 VAL B CA 1
ATOM 4023 C C . VAL B 1 112 ? 23.203 24.109 3.271 1 95.81 112 VAL B C 1
ATOM 4025 O O . VAL B 1 112 ? 22.234 24.719 3.748 1 95.81 112 VAL B O 1
ATOM 4028 N N . SER B 1 113 ? 23.438 24.047 2.008 1 95 113 SER B N 1
ATOM 4029 C CA . SER B 1 113 ? 22.609 24.797 1.063 1 95 113 SER B CA 1
ATOM 4030 C C . SER B 1 113 ? 21.188 24.25 1.026 1 95 113 SER B C 1
ATOM 4032 O O . SER B 1 113 ? 20.266 24.906 0.519 1 95 113 SER B O 1
ATOM 4034 N N . LEU B 1 114 ? 20.875 23.078 1.612 1 94.44 114 LEU B N 1
ATOM 4035 C CA . LEU B 1 114 ? 19.578 22.438 1.612 1 94.44 114 LEU B CA 1
ATOM 4036 C C . LEU B 1 114 ? 18.703 22.953 2.754 1 94.44 114 LEU B C 1
ATOM 4038 O O . LEU B 1 114 ? 17.5 22.75 2.756 1 94.44 114 LEU B O 1
ATOM 4042 N N . PHE B 1 115 ? 19.266 23.625 3.674 1 96.06 115 PHE B N 1
ATOM 4043 C CA . PHE B 1 115 ? 18.672 23.859 4.984 1 96.06 115 PHE B CA 1
ATOM 4044 C C . PHE B 1 115 ? 17.406 24.703 4.867 1 96.06 115 PHE B C 1
ATOM 4046 O O . PHE B 1 115 ? 16.406 24.438 5.531 1 96.06 115 PHE B O 1
ATOM 4053 N N . PRO B 1 116 ? 17.406 25.609 3.992 1 94.5 116 PRO B N 1
ATOM 4054 C CA . PRO B 1 116 ? 16.219 26.469 3.922 1 94.5 116 PRO B CA 1
ATOM 4055 C C . PRO B 1 116 ? 14.945 25.672 3.629 1 94.5 116 PRO B C 1
ATOM 4057 O O . PRO B 1 116 ? 13.859 26.031 4.094 1 94.5 116 PRO B O 1
ATOM 4060 N N . MET B 1 117 ? 15.008 24.625 2.961 1 93.44 117 MET B N 1
ATOM 4061 C CA . MET B 1 117 ? 13.852 23.812 2.598 1 93.44 117 MET B CA 1
ATOM 4062 C C . MET B 1 117 ? 13.344 23.031 3.799 1 93.44 117 MET B C 1
ATOM 4064 O O . MET B 1 117 ? 12.211 22.531 3.791 1 93.44 117 MET B O 1
ATOM 4068 N N . TYR B 1 118 ? 14.172 22.906 4.762 1 95.12 118 TYR B N 1
ATOM 4069 C CA . TYR B 1 118 ? 13.812 22.172 5.969 1 95.12 118 TYR B CA 1
ATOM 4070 C C . TYR B 1 118 ? 13.531 23.125 7.121 1 95.12 118 TYR B C 1
ATOM 4072 O O . TYR B 1 118 ? 12.648 22.859 7.949 1 95.12 118 TYR B O 1
ATOM 4080 N N . ARG B 1 119 ? 14.18 24.266 7.109 1 95.19 119 ARG B N 1
ATOM 4081 C CA . ARG B 1 119 ? 14.094 25.25 8.172 1 95.19 119 ARG B CA 1
ATOM 4082 C C . ARG B 1 119 ? 12.68 25.812 8.281 1 95.19 119 ARG B C 1
ATOM 4084 O O . ARG B 1 119 ? 12.242 26.203 9.367 1 95.19 119 ARG B O 1
ATOM 4091 N N . VAL B 1 120 ? 11.969 25.766 7.246 1 95 120 VAL B N 1
ATOM 4092 C CA . VAL B 1 120 ? 10.641 26.375 7.168 1 95 120 VAL B CA 1
ATOM 4093 C C . VAL B 1 120 ? 9.664 25.594 8.047 1 95 120 VAL B C 1
ATOM 4095 O O . VAL B 1 120 ? 8.594 26.094 8.398 1 95 120 VAL B O 1
ATOM 4098 N N . LYS B 1 121 ? 9.977 24.359 8.383 1 96.31 121 LYS B N 1
ATOM 4099 C CA . LYS B 1 121 ? 9.18 23.547 9.297 1 96.31 121 LYS B CA 1
ATOM 4100 C C . LYS B 1 121 ? 9.516 23.859 10.75 1 96.31 121 LYS B C 1
ATOM 4102 O O . LYS B 1 121 ? 10 22.984 11.484 1 96.31 121 LYS B O 1
ATOM 4107 N N . VAL B 1 122 ? 9.078 24.906 11.188 1 96 122 VAL B N 1
ATOM 4108 C CA . VAL B 1 122 ? 9.57 25.594 12.383 1 96 122 VAL B CA 1
ATOM 4109 C C . VAL B 1 122 ? 9.273 24.75 13.625 1 96 122 VAL B C 1
ATOM 4111 O O . VAL B 1 122 ? 10.164 24.5 14.438 1 96 122 VAL B O 1
ATOM 4114 N N . ALA B 1 123 ? 8.023 24.312 13.727 1 96.81 123 ALA B N 1
ATOM 4115 C CA . ALA B 1 123 ? 7.637 23.578 14.93 1 96.81 123 ALA B CA 1
ATOM 4116 C C . ALA B 1 123 ? 8.406 22.266 15.039 1 96.81 123 ALA B C 1
ATOM 4118 O O . ALA B 1 123 ? 8.797 21.859 16.141 1 96.81 123 ALA B O 1
ATOM 4119 N N . TYR B 1 124 ? 8.641 21.641 13.945 1 97.31 124 TYR B N 1
ATOM 4120 C CA . TYR B 1 124 ? 9.336 20.359 13.938 1 97.31 124 TYR B CA 1
ATOM 4121 C C . TYR B 1 124 ? 10.82 20.547 14.234 1 97.31 124 TYR B C 1
ATOM 4123 O O . TYR B 1 124 ? 11.383 19.828 15.07 1 97.31 124 TYR B O 1
ATOM 4131 N N . THR B 1 125 ? 11.445 21.531 13.609 1 96.62 125 THR B N 1
ATOM 4132 C CA . THR B 1 125 ? 12.875 21.766 13.805 1 96.62 125 THR B CA 1
ATOM 4133 C C . THR B 1 125 ? 13.148 22.234 15.227 1 96.62 125 THR B C 1
ATOM 4135 O O . THR B 1 125 ? 14.125 21.828 15.852 1 96.62 125 THR B O 1
ATOM 4138 N N . GLU B 1 126 ? 12.227 23.047 15.727 1 95.81 126 GLU B N 1
ATOM 4139 C CA . GLU 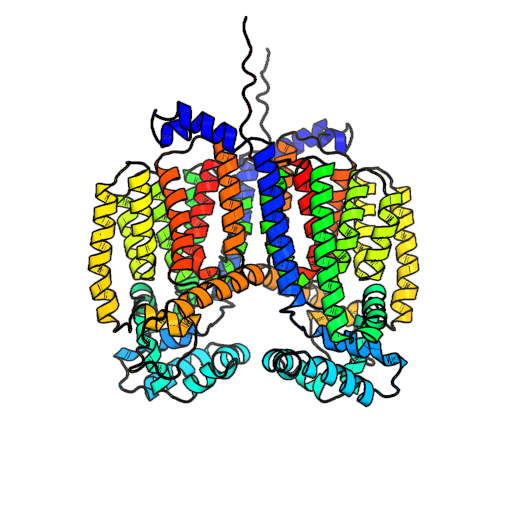B 1 126 ? 12.398 23.531 17.094 1 95.81 126 GLU B CA 1
ATOM 4140 C C . GLU B 1 126 ? 12.219 22.391 18.109 1 95.81 126 GLU B C 1
ATOM 4142 O O . GLU B 1 126 ? 12.922 22.344 19.125 1 95.81 126 GLU B O 1
ATOM 4147 N N . ALA B 1 127 ? 11.32 21.547 17.812 1 97.12 127 ALA B N 1
ATOM 4148 C CA . ALA B 1 127 ? 11.117 20.406 18.688 1 97.12 127 ALA B CA 1
ATOM 4149 C C . ALA B 1 127 ? 12.367 19.531 18.75 1 97.12 127 ALA B C 1
ATOM 4151 O O . ALA B 1 127 ? 12.758 19.062 19.828 1 97.12 127 ALA B O 1
ATOM 4152 N N . ILE B 1 128 ? 13 19.328 17.594 1 97.44 128 ILE B N 1
ATOM 4153 C CA . ILE B 1 128 ? 14.211 18.516 17.516 1 97.44 128 ILE B CA 1
ATOM 4154 C C . ILE B 1 128 ? 15.336 19.203 18.297 1 97.44 128 ILE B C 1
ATOM 4156 O O . ILE B 1 128 ? 16.078 18.562 19.031 1 97.44 128 ILE B O 1
ATOM 4160 N N . LYS B 1 129 ? 15.406 20.469 18.141 1 96.12 129 LYS B N 1
ATOM 4161 C CA . LYS B 1 129 ? 16.438 21.25 18.828 1 96.12 129 LYS B CA 1
ATOM 4162 C C . LYS B 1 129 ? 16.297 21.156 20.344 1 96.12 129 LYS B C 1
ATOM 4164 O O . LYS B 1 129 ? 17.266 20.844 21.047 1 96.12 129 LYS B O 1
ATOM 4169 N N . ILE B 1 130 ? 15.102 21.328 20.797 1 96 130 ILE B N 1
ATOM 4170 C CA . ILE B 1 130 ? 14.836 21.344 22.234 1 96 130 ILE B CA 1
ATOM 4171 C C . ILE B 1 130 ? 15.047 19.953 22.828 1 96 130 ILE B C 1
ATOM 4173 O O . ILE B 1 130 ? 15.766 19.812 23.812 1 96 130 ILE B O 1
ATOM 4177 N N . LEU B 1 131 ? 14.578 18.969 22.188 1 96 131 LEU B N 1
ATOM 4178 C CA . LEU B 1 131 ? 14.695 17.609 22.703 1 96 131 LEU B CA 1
ATOM 4179 C C . LEU B 1 131 ? 16.094 17.062 22.484 1 96 131 LEU B C 1
ATOM 4181 O O . LEU B 1 131 ? 16.578 16.234 23.266 1 96 131 LEU B O 1
ATOM 4185 N N . GLY B 1 132 ? 16.672 17.531 21.438 1 94.38 132 GLY B N 1
ATOM 4186 C CA . GLY B 1 132 ? 18 17.062 21.094 1 94.38 132 GLY B CA 1
ATOM 4187 C C . GLY B 1 132 ? 19.062 17.453 22.109 1 94.38 132 GLY B C 1
ATOM 4188 O O . GLY B 1 132 ? 20.031 16.719 22.312 1 94.38 132 GLY B O 1
ATOM 4189 N N . ASP B 1 133 ? 18.891 18.469 22.75 1 90.81 133 ASP B N 1
ATOM 4190 C CA . ASP B 1 133 ? 19.828 18.938 23.766 1 90.81 133 ASP B CA 1
ATOM 4191 C C . ASP B 1 133 ? 19.859 18 24.969 1 90.81 133 ASP B C 1
ATOM 4193 O O . ASP B 1 133 ? 20.875 17.906 25.672 1 90.81 133 ASP B O 1
ATOM 4197 N N . VAL B 1 134 ? 18.844 17.25 25.031 1 91.62 134 VAL B N 1
ATOM 4198 C CA . VAL B 1 134 ? 18.75 16.375 26.188 1 91.62 134 VAL B CA 1
ATOM 4199 C C . VAL B 1 134 ? 19 14.93 25.781 1 91.62 134 VAL B C 1
ATOM 4201 O O . VAL B 1 134 ? 19.719 14.195 26.469 1 91.62 134 VAL B O 1
ATOM 4204 N N . ALA B 1 135 ? 18.547 14.539 24.625 1 93.06 135 ALA B N 1
ATOM 4205 C CA . ALA B 1 135 ? 18.547 13.117 24.281 1 93.06 135 ALA B CA 1
ATOM 4206 C C . ALA B 1 135 ? 19.438 12.852 23.062 1 93.06 135 ALA B C 1
ATOM 4208 O O . ALA B 1 135 ? 19.734 11.695 22.75 1 93.06 135 ALA B O 1
ATOM 4209 N N . GLY B 1 136 ? 19.969 13.867 22.469 1 94.5 136 GLY B N 1
ATOM 4210 C CA . GLY B 1 136 ? 20.562 13.727 21.156 1 94.5 136 GLY B CA 1
ATOM 4211 C C . GLY B 1 136 ? 19.594 14.016 20.016 1 94.5 136 GLY B C 1
ATOM 4212 O O . GLY B 1 136 ? 18.406 13.664 20.094 1 94.5 136 GLY B O 1
ATOM 4213 N N . HIS B 1 137 ? 20.016 14.57 19.031 1 96 137 HIS B N 1
ATOM 4214 C CA . HIS B 1 137 ? 19.125 15.086 18 1 96 137 HIS B CA 1
ATOM 4215 C C . HIS B 1 137 ? 18.516 13.945 17.188 1 96 137 HIS B C 1
ATOM 4217 O O . HIS B 1 137 ? 17.344 14.016 16.797 1 96 137 HIS B O 1
ATOM 4223 N N . VAL B 1 138 ? 19.297 12.945 16.875 1 96.56 138 VAL B N 1
ATOM 4224 C CA . VAL B 1 138 ? 18.766 11.812 16.141 1 96.56 138 VAL B CA 1
ATOM 4225 C C . VAL B 1 138 ? 17.688 11.109 16.969 1 96.56 138 VAL B C 1
ATOM 4227 O O . VAL B 1 138 ? 16.609 10.82 16.469 1 96.56 138 VAL B O 1
ATOM 4230 N N . HIS B 1 139 ? 17.953 10.914 18.234 1 96.19 139 HIS B N 1
ATOM 4231 C CA . HIS B 1 139 ? 16.984 10.25 19.109 1 96.19 139 HIS B CA 1
ATOM 4232 C C . HIS B 1 139 ? 15.758 11.125 19.344 1 96.19 139 HIS B C 1
ATOM 4234 O O . HIS B 1 139 ? 14.656 10.617 19.547 1 96.19 139 HIS B O 1
ATOM 4240 N N . ALA B 1 140 ? 15.977 12.414 19.297 1 97.38 140 ALA B N 1
ATOM 4241 C CA . ALA B 1 140 ? 14.859 13.344 19.406 1 97.38 140 ALA B CA 1
ATOM 4242 C C . ALA B 1 140 ? 13.812 13.078 18.344 1 97.38 140 ALA B C 1
ATOM 4244 O O . ALA B 1 140 ? 12.609 13.141 18.609 1 97.38 140 ALA B O 1
ATOM 4245 N N . THR B 1 141 ? 14.219 12.797 17.141 1 97 141 THR B N 1
ATOM 4246 C CA . THR B 1 141 ? 13.273 12.516 16.062 1 97 141 THR B CA 1
ATOM 4247 C C . THR B 1 141 ? 12.469 11.258 16.375 1 97 141 THR B C 1
ATOM 4249 O O . THR B 1 141 ? 11.273 11.195 16.078 1 97 141 THR B O 1
ATOM 4252 N N . THR B 1 142 ? 13.109 10.281 16.984 1 97.12 142 THR B N 1
ATOM 4253 C CA . THR B 1 142 ? 12.438 9.047 17.375 1 97.12 142 THR B CA 1
ATOM 4254 C C . THR B 1 142 ? 11.391 9.312 18.453 1 97.12 142 THR B C 1
ATOM 4256 O O . THR B 1 142 ? 10.273 8.805 18.375 1 97.12 142 THR B O 1
ATOM 4259 N N . ILE B 1 143 ? 11.742 10.117 19.359 1 97.62 143 ILE B N 1
ATOM 4260 C CA . ILE B 1 143 ? 10.836 10.453 20.438 1 97.62 143 ILE B CA 1
ATOM 4261 C C . ILE B 1 143 ? 9.625 11.211 19.891 1 97.62 143 ILE B C 1
ATOM 4263 O O . ILE B 1 143 ? 8.484 10.906 20.25 1 97.62 143 ILE B O 1
ATOM 4267 N N . ILE B 1 144 ? 9.875 12.133 19.047 1 97.81 144 ILE B N 1
ATOM 4268 C CA . ILE B 1 144 ? 8.812 12.938 18.453 1 97.81 144 ILE B CA 1
ATOM 4269 C C . ILE B 1 144 ? 7.859 12.039 17.672 1 97.81 144 ILE B C 1
ATOM 4271 O O . ILE B 1 144 ? 6.641 12.133 17.812 1 97.81 144 ILE B O 1
ATOM 4275 N N . SER B 1 145 ? 8.414 11.188 16.859 1 97.75 145 SER B N 1
ATOM 4276 C CA . SER B 1 145 ? 7.594 10.297 16.047 1 97.75 145 SER B CA 1
ATOM 4277 C C . SER B 1 145 ? 6.805 9.328 16.922 1 97.75 145 SER B C 1
ATOM 4279 O O . SER B 1 145 ? 5.621 9.078 16.672 1 97.75 145 SER B O 1
ATOM 4281 N N . THR B 1 146 ? 7.43 8.789 17.922 1 98.19 146 THR B N 1
ATOM 4282 C CA . THR B 1 146 ? 6.77 7.844 18.812 1 98.19 146 THR B CA 1
ATOM 4283 C C . THR B 1 146 ? 5.645 8.531 19.594 1 98.19 146 THR B C 1
ATOM 4285 O O . THR B 1 146 ? 4.539 7.992 19.688 1 98.19 146 THR B O 1
ATOM 4288 N N . ALA B 1 147 ? 5.934 9.688 20.078 1 98.38 147 ALA B N 1
ATOM 4289 C CA . ALA B 1 147 ? 4.918 10.445 20.797 1 98.38 147 ALA B CA 1
ATOM 4290 C C . ALA B 1 147 ? 3.754 10.812 19.875 1 98.38 147 ALA B C 1
ATOM 4292 O O . ALA B 1 147 ? 2.592 10.773 20.297 1 98.38 147 ALA B O 1
ATOM 4293 N N . SER B 1 148 ? 4.098 11.203 18.672 1 98.69 148 SER B N 1
ATOM 4294 C CA . SER B 1 148 ? 3.055 11.531 17.703 1 98.69 148 SER B CA 1
ATOM 4295 C C . SER B 1 148 ? 2.178 10.32 17.406 1 98.69 148 SER B C 1
ATOM 4297 O O . SER B 1 148 ? 0.953 10.438 17.328 1 98.69 148 SER B O 1
ATOM 4299 N N . ALA B 1 149 ? 2.822 9.188 17.25 1 98.56 149 ALA B N 1
ATOM 4300 C CA . ALA B 1 149 ? 2.066 7.961 17 1 98.56 149 ALA B CA 1
ATOM 4301 C C . ALA B 1 149 ? 1.135 7.641 18.172 1 98.56 149 ALA B C 1
ATOM 4303 O O . ALA B 1 149 ? -0.014 7.242 17.969 1 98.56 149 ALA B O 1
ATOM 4304 N N . ALA B 1 150 ? 1.608 7.832 19.344 1 98.69 150 ALA B N 1
ATOM 4305 C CA . ALA B 1 150 ? 0.805 7.586 20.531 1 98.69 150 ALA B CA 1
ATOM 4306 C C . ALA B 1 150 ? -0.393 8.531 20.594 1 98.69 150 ALA B C 1
ATOM 4308 O O . ALA B 1 150 ? -1.519 8.094 20.859 1 98.69 150 ALA B O 1
ATOM 4309 N N . LEU B 1 151 ? -0.14 9.75 20.328 1 98.81 151 LEU B N 1
ATOM 4310 C CA . LEU B 1 151 ? -1.196 10.758 20.406 1 98.81 151 LEU B CA 1
ATOM 4311 C C . LEU B 1 151 ? -2.238 10.523 19.312 1 98.81 151 LEU B C 1
ATOM 4313 O O . LEU B 1 151 ? -3.439 10.648 19.562 1 98.81 151 LEU B O 1
ATOM 4317 N N . VAL B 1 152 ? -1.788 10.188 18.156 1 98.81 152 VAL B N 1
ATOM 4318 C CA . VAL B 1 152 ? -2.711 9.883 17.062 1 98.81 152 VAL B CA 1
ATOM 4319 C C . VAL B 1 152 ? -3.596 8.703 17.453 1 98.81 152 VAL B C 1
ATOM 4321 O O . VAL B 1 152 ? -4.82 8.766 17.312 1 98.81 152 VAL B O 1
ATOM 4324 N N . GLY B 1 153 ? -2.926 7.625 17.953 1 98.81 153 GLY B N 1
ATOM 4325 C CA . GLY B 1 153 ? -3.701 6.484 18.406 1 98.81 153 GLY B CA 1
ATOM 4326 C C . GLY B 1 153 ? -4.711 6.84 19.484 1 98.81 153 GLY B C 1
ATOM 4327 O O . GLY B 1 153 ? -5.863 6.398 19.438 1 98.81 153 GLY B O 1
ATOM 4328 N N . PHE B 1 154 ? -4.301 7.668 20.375 1 98.69 154 PHE B N 1
ATOM 4329 C CA . PHE B 1 154 ? -5.156 8.094 21.484 1 98.69 154 PHE B CA 1
ATOM 4330 C C . PHE B 1 154 ? -6.336 8.906 20.969 1 98.69 154 PHE B C 1
ATOM 4332 O O . PHE B 1 154 ? -7.477 8.672 21.375 1 98.69 154 PHE B O 1
ATOM 4339 N N . ILE B 1 155 ? -6.137 9.82 20.078 1 98.81 155 ILE B N 1
ATOM 4340 C CA . ILE B 1 155 ? -7.184 10.68 19.547 1 98.81 155 ILE B CA 1
ATOM 4341 C C . ILE B 1 155 ? -8.203 9.836 18.766 1 98.81 155 ILE B C 1
ATOM 4343 O O . ILE B 1 155 ? -9.406 10.078 18.859 1 98.81 155 ILE B O 1
ATOM 4347 N N . ILE B 1 156 ? -7.73 8.859 18.047 1 98.88 156 ILE B N 1
ATOM 4348 C CA . ILE B 1 156 ? -8.625 7.988 17.281 1 98.88 156 ILE B CA 1
ATOM 4349 C C . ILE B 1 156 ? -9.539 7.23 18.25 1 98.88 156 ILE B C 1
ATOM 4351 O O . ILE B 1 156 ? -10.75 7.152 18.016 1 98.88 156 ILE B O 1
ATOM 4355 N N . ILE B 1 157 ? -8.969 6.742 19.344 1 98.69 157 ILE B N 1
ATOM 4356 C CA . ILE B 1 157 ? -9.758 6.008 20.328 1 98.69 157 ILE B CA 1
ATOM 4357 C C . ILE B 1 157 ? -10.797 6.938 20.953 1 98.69 157 ILE B C 1
ATOM 4359 O O . ILE B 1 157 ? -11.977 6.598 21.031 1 98.69 157 ILE B O 1
ATOM 4363 N N . VAL B 1 158 ? -10.398 8.086 21.312 1 98.69 158 VAL B N 1
ATOM 4364 C CA . VAL B 1 158 ? -11.289 9.047 21.953 1 98.69 158 VAL B CA 1
ATOM 4365 C C . VAL B 1 158 ? -12.406 9.438 20.984 1 98.69 158 VAL B C 1
ATOM 4367 O O . VAL B 1 158 ? -13.578 9.469 21.359 1 98.69 158 VAL B O 1
ATOM 4370 N N . TRP B 1 159 ? -12.023 9.742 19.719 1 98.75 159 TRP B N 1
ATOM 4371 C CA . TRP B 1 159 ? -13.008 10.094 18.703 1 98.75 159 TRP B CA 1
ATOM 4372 C C . TRP B 1 159 ? -14.023 8.977 18.516 1 98.75 159 TRP B C 1
ATOM 4374 O O . TRP B 1 159 ? -15.227 9.234 18.422 1 98.75 159 TRP B O 1
ATOM 4384 N N . SER B 1 160 ? -13.594 7.754 18.547 1 98.62 160 SER B N 1
ATOM 4385 C CA . SER B 1 160 ? -14.484 6.617 18.328 1 98.62 160 SER B CA 1
ATOM 4386 C C . SER B 1 160 ? -15.5 6.484 19.469 1 98.62 160 SER B C 1
ATOM 4388 O O . SER B 1 160 ? -16.672 6.164 19.234 1 98.62 160 SER B O 1
ATOM 4390 N N . PHE B 1 161 ? -15.078 6.762 20.719 1 98 161 PHE B N 1
ATOM 4391 C CA . PHE B 1 161 ? -15.977 6.695 21.859 1 98 161 PHE B CA 1
ATOM 4392 C C . PHE B 1 161 ? -16.953 7.871 21.859 1 98 161 PHE B C 1
ATOM 4394 O O . PHE B 1 161 ? -18.141 7.699 22.094 1 98 161 PHE B O 1
ATOM 4401 N N . ARG B 1 162 ? -16.469 8.977 21.562 1 97.88 162 ARG B N 1
ATOM 4402 C CA . ARG B 1 162 ? -17.281 10.195 21.641 1 97.88 162 ARG B CA 1
ATOM 4403 C C . ARG B 1 162 ? -18.375 10.195 20.578 1 97.88 162 ARG B C 1
ATOM 4405 O O . ARG B 1 162 ? -19.453 10.75 20.781 1 97.88 162 ARG B O 1
ATOM 4412 N N . GLN B 1 163 ? -18.078 9.562 19.453 1 97.38 163 GLN B N 1
ATOM 4413 C CA . GLN B 1 163 ? -19.016 9.641 18.344 1 97.38 163 GLN B CA 1
ATOM 4414 C C . GLN B 1 163 ? -19.625 8.281 18.031 1 97.38 163 GLN B C 1
ATOM 4416 O O . GLN B 1 163 ? -20.188 8.078 16.953 1 97.38 163 GLN B O 1
ATOM 4421 N N . ASP B 1 164 ? -19.406 7.34 18.875 1 95.62 164 ASP B N 1
ATOM 4422 C CA . ASP B 1 164 ? -20.109 6.066 18.938 1 95.62 164 ASP B CA 1
ATOM 4423 C C . ASP B 1 164 ? -19.844 5.227 17.688 1 95.62 164 ASP B C 1
ATOM 4425 O O . ASP B 1 164 ? -20.781 4.777 17.031 1 95.62 164 ASP B O 1
ATOM 4429 N N . PHE B 1 165 ? -18.594 5.105 17.344 1 97.62 165 PHE B N 1
ATOM 4430 C CA . PHE B 1 165 ? -18.234 4.176 16.266 1 97.62 165 PHE B CA 1
ATOM 4431 C C . PHE B 1 165 ? -17.062 3.291 16.688 1 97.62 165 PHE B C 1
ATOM 4433 O O . PHE B 1 165 ? -16.188 2.996 15.875 1 97.62 165 PHE B O 1
ATOM 4440 N N . VAL B 1 166 ? -17.062 2.842 17.891 1 98.19 166 VAL B N 1
ATOM 4441 C CA . VAL B 1 166 ? -15.977 2.086 18.516 1 98.19 166 VAL B CA 1
ATOM 4442 C C . VAL B 1 166 ? -15.711 0.816 17.703 1 98.19 166 VAL B C 1
ATOM 4444 O O . VAL B 1 166 ? -14.555 0.448 17.484 1 98.19 166 VAL B O 1
ATOM 4447 N N . GLN B 1 167 ? -16.75 0.149 17.25 1 97.5 167 GLN B N 1
ATOM 4448 C CA . GLN B 1 167 ? -16.562 -1.086 16.484 1 97.5 167 GLN B CA 1
ATOM 4449 C C . GLN B 1 167 ? -15.867 -0.814 15.156 1 97.5 167 GLN B C 1
ATOM 4451 O O . GLN B 1 167 ? -15.258 -1.711 14.57 1 97.5 167 GLN B O 1
ATOM 4456 N N . GLY B 1 168 ? -15.93 0.471 14.68 1 98 168 GLY B N 1
ATOM 4457 C CA . GLY B 1 168 ? -15.234 0.874 13.469 1 98 168 GLY B CA 1
ATOM 4458 C C . GLY B 1 168 ? -13.727 0.793 13.586 1 98 168 GLY B C 1
ATOM 4459 O O . GLY B 1 168 ? -13.016 0.785 12.57 1 98 168 GLY B O 1
ATOM 4460 N N . LEU B 1 169 ? -13.227 0.682 14.805 1 98.5 169 LEU B N 1
ATOM 4461 C CA . LEU B 1 169 ? -11.789 0.586 15.039 1 98.5 169 LEU B CA 1
ATOM 4462 C C . LEU B 1 169 ? -11.211 -0.67 14.391 1 98.5 169 LEU B C 1
ATOM 4464 O O . LEU B 1 169 ? -10.031 -0.712 14.055 1 98.5 169 LEU B O 1
ATOM 4468 N N . LEU B 1 170 ? -12.07 -1.664 14.172 1 97.75 170 LEU B N 1
ATOM 4469 C CA . LEU B 1 170 ? -11.633 -2.883 13.508 1 97.75 170 LEU B CA 1
ATOM 4470 C C . LEU B 1 170 ? -11.25 -2.604 12.055 1 97.75 170 LEU B C 1
ATOM 4472 O O . LEU B 1 170 ? -10.359 -3.252 11.508 1 97.75 170 LEU B O 1
ATOM 4476 N N . VAL B 1 171 ? -11.883 -1.618 11.492 1 98.12 171 VAL B N 1
ATOM 4477 C CA . VAL B 1 171 ? -11.586 -1.211 10.125 1 98.12 171 VAL B CA 1
ATOM 4478 C C . VAL B 1 171 ? -10.516 -0.122 10.125 1 98.12 171 VAL B C 1
ATOM 4480 O O . VAL B 1 171 ? -9.602 -0.134 9.297 1 98.12 171 VAL B O 1
ATOM 4483 N N . VAL B 1 172 ? -10.547 0.761 11.07 1 98.75 172 VAL B N 1
ATOM 4484 C CA . VAL B 1 172 ? -9.625 1.892 11.156 1 98.75 172 VAL B CA 1
ATOM 4485 C C . VAL B 1 172 ? -8.195 1.385 11.32 1 98.75 172 VAL B C 1
ATOM 4487 O O . VAL B 1 172 ? -7.266 1.919 10.719 1 98.75 172 VAL B O 1
ATOM 4490 N N . GLY B 1 173 ? -8.023 0.365 12.133 1 98.38 173 GLY B N 1
ATOM 4491 C CA . GLY B 1 173 ? -6.695 -0.164 12.398 1 98.38 173 GLY B CA 1
ATOM 4492 C C . GLY B 1 173 ? -5.941 -0.538 11.133 1 98.38 173 GLY B C 1
ATOM 4493 O O . GLY B 1 173 ? -4.938 0.092 10.789 1 98.38 173 GLY B O 1
ATOM 4494 N N . PRO B 1 174 ? -6.473 -1.499 10.391 1 98.19 174 PRO B N 1
ATOM 4495 C CA . PRO B 1 174 ? -5.781 -1.918 9.172 1 98.19 174 PRO B CA 1
ATOM 4496 C C . PRO B 1 174 ? -5.684 -0.8 8.133 1 98.19 174 PRO B C 1
ATOM 4498 O O . PRO B 1 174 ? -4.672 -0.685 7.438 1 98.19 174 PRO B O 1
ATOM 4501 N N . VAL B 1 175 ? -6.652 0.058 8.016 1 98.62 175 VAL B N 1
ATOM 4502 C CA . VAL B 1 175 ? -6.637 1.115 7.016 1 98.62 175 VAL B CA 1
ATOM 4503 C C . VAL B 1 175 ? -5.617 2.184 7.406 1 98.62 175 VAL B C 1
ATOM 4505 O O . VAL B 1 175 ? -4.957 2.766 6.543 1 98.62 175 VAL B O 1
ATOM 4508 N N . ALA B 1 176 ? -5.48 2.404 8.695 1 98.56 176 ALA B N 1
ATOM 4509 C CA . ALA B 1 176 ? -4.457 3.342 9.148 1 98.56 176 ALA B CA 1
ATOM 4510 C C . ALA B 1 176 ? -3.062 2.859 8.766 1 98.56 176 ALA B C 1
ATOM 4512 O O . ALA B 1 176 ? -2.209 3.658 8.367 1 98.56 176 ALA B O 1
ATOM 4513 N N . ILE B 1 177 ? -2.852 1.584 8.867 1 97.94 177 ILE B N 1
ATOM 4514 C CA . ILE B 1 177 ? -1.567 1.018 8.469 1 97.94 177 ILE B CA 1
ATOM 4515 C C . ILE B 1 177 ? -1.359 1.214 6.965 1 97.94 177 ILE B C 1
ATOM 4517 O O . ILE B 1 177 ? -0.275 1.608 6.531 1 97.94 177 ILE B O 1
ATOM 4521 N N . LEU B 1 178 ? -2.408 1.064 6.207 1 97.69 178 LEU B N 1
ATOM 4522 C CA . LEU B 1 178 ? -2.326 1.25 4.762 1 97.69 178 LEU B CA 1
ATOM 4523 C C . LEU B 1 178 ? -2.033 2.707 4.414 1 97.69 178 LEU B C 1
ATOM 4525 O O . LEU B 1 178 ? -1.354 2.99 3.426 1 97.69 178 LEU B O 1
ATOM 4529 N N . ILE B 1 179 ? -2.553 3.576 5.242 1 97.88 179 ILE B N 1
ATOM 4530 C CA . ILE B 1 179 ? -2.359 5.004 5.023 1 97.88 179 ILE B CA 1
ATOM 4531 C C . ILE B 1 179 ? -0.914 5.383 5.336 1 97.88 179 ILE B C 1
ATOM 4533 O O . ILE B 1 179 ? -0.414 6.402 4.848 1 97.88 179 ILE B O 1
ATOM 4537 N N . GLY B 1 180 ? -0.238 4.613 6.145 1 96.5 180 GLY B N 1
ATOM 4538 C CA . GLY B 1 180 ? 1.16 4.883 6.438 1 96.5 180 GLY B CA 1
ATOM 4539 C C . GLY B 1 180 ? 1.415 5.188 7.902 1 96.5 180 GLY B C 1
ATOM 4540 O O . GLY B 1 180 ? 2.408 5.832 8.242 1 96.5 180 GLY B O 1
ATOM 4541 N N . TYR B 1 181 ? 0.496 4.73 8.773 1 97.75 181 TYR B N 1
ATOM 4542 C CA . TYR B 1 181 ? 0.617 5.012 10.203 1 97.75 181 TYR B CA 1
ATOM 4543 C C . TYR B 1 181 ? 1.906 4.43 10.766 1 97.75 181 TYR B C 1
ATOM 4545 O O . TYR B 1 181 ? 2.695 5.141 11.391 1 97.75 181 TYR B O 1
ATOM 4553 N N . VAL B 1 182 ? 2.195 3.191 10.477 1 96.81 182 VAL B N 1
ATOM 4554 C CA . VAL B 1 182 ? 3.375 2.518 11.008 1 96.81 182 VAL B CA 1
ATOM 4555 C C . VAL B 1 182 ? 4.629 3.061 10.328 1 96.81 182 VAL B C 1
ATOM 4557 O O . VAL B 1 182 ? 5.613 3.387 10.992 1 96.81 182 VAL B O 1
ATOM 4560 N N . PHE B 1 183 ? 4.523 3.219 9.062 1 93.69 183 PHE B N 1
ATOM 4561 C CA . PHE B 1 183 ? 5.652 3.717 8.289 1 93.69 183 PHE B CA 1
ATOM 4562 C C . PHE B 1 183 ? 6.078 5.098 8.773 1 93.69 183 PHE B C 1
ATOM 4564 O O . PHE B 1 183 ? 7.258 5.332 9.039 1 93.69 183 PHE B O 1
ATOM 4571 N N . SER B 1 184 ? 5.117 5.965 8.984 1 95.62 184 SER B N 1
ATOM 4572 C CA . SER B 1 184 ? 5.41 7.34 9.383 1 95.62 184 SER B CA 1
ATOM 4573 C C . SER B 1 184 ? 5.895 7.41 10.82 1 95.62 184 SER B C 1
ATOM 4575 O O . SER B 1 184 ? 6.652 8.312 11.188 1 95.62 184 SER B O 1
ATOM 4577 N N . ALA B 1 185 ? 5.5 6.469 11.594 1 97.06 185 ALA B N 1
ATOM 4578 C CA . ALA B 1 185 ? 5.902 6.453 13 1 97.06 185 ALA B CA 1
ATOM 4579 C C . ALA B 1 185 ? 7.383 6.102 13.141 1 97.06 185 ALA B C 1
ATOM 4581 O O . ALA B 1 185 ? 8.023 6.48 14.125 1 97.06 185 ALA B O 1
ATOM 4582 N N . ARG B 1 186 ? 7.898 5.477 12.172 1 95.25 186 ARG B N 1
ATOM 4583 C CA . ARG B 1 186 ? 9.281 5.02 12.273 1 95.25 186 ARG B CA 1
ATOM 4584 C C . ARG B 1 186 ? 10.234 6.012 11.617 1 95.25 186 ARG B C 1
ATOM 4586 O O . ARG B 1 186 ? 11.445 5.969 11.852 1 95.25 186 ARG B O 1
ATOM 4593 N N . GLU B 1 187 ? 9.703 6.891 10.836 1 93.06 187 GLU B N 1
ATOM 4594 C CA . GLU B 1 187 ? 10.539 7.812 10.07 1 93.06 187 GLU B CA 1
ATOM 4595 C C . GLU B 1 187 ? 10.672 9.156 10.781 1 93.06 187 GLU B C 1
ATOM 4597 O O . GLU B 1 187 ? 9.773 9.562 11.523 1 93.06 187 GLU B O 1
ATOM 4602 N N . ALA B 1 188 ? 11.805 9.734 10.484 1 91.69 188 ALA B N 1
ATOM 4603 C CA . ALA B 1 188 ? 12.047 11.07 11.023 1 91.69 188 ALA B CA 1
ATOM 4604 C C . ALA B 1 188 ? 11.438 12.148 10.125 1 91.69 188 ALA B C 1
ATOM 4606 O O . ALA B 1 188 ? 12.164 12.875 9.445 1 91.69 188 ALA B O 1
ATOM 4607 N N . THR B 1 189 ? 10.148 12.273 10.141 1 93.25 189 THR B N 1
ATOM 4608 C CA . THR B 1 189 ? 9.43 13.25 9.336 1 93.25 189 THR B CA 1
ATOM 4609 C C . THR B 1 189 ? 8.32 13.906 10.148 1 93.25 189 THR B C 1
ATOM 4611 O O . THR B 1 189 ? 7.855 13.344 11.141 1 93.25 189 THR B O 1
ATOM 4614 N N . PRO B 1 190 ? 7.961 15 9.789 1 96.25 190 PRO B N 1
ATOM 4615 C CA . PRO B 1 190 ? 6.98 15.75 10.578 1 96.25 190 PRO B CA 1
ATOM 4616 C C . PRO B 1 190 ? 5.543 15.305 10.305 1 96.25 190 PRO B C 1
ATOM 4618 O O . PRO B 1 190 ? 4.609 15.812 10.93 1 96.25 190 PRO B O 1
ATOM 4621 N N . ASP B 1 191 ? 5.289 14.414 9.438 1 96.12 191 ASP B N 1
ATOM 4622 C CA . ASP B 1 191 ? 3.969 14.125 8.891 1 96.12 191 ASP B CA 1
ATOM 4623 C C . ASP B 1 191 ? 3.035 13.586 9.969 1 96.12 191 ASP B C 1
ATOM 4625 O O . ASP B 1 191 ? 1.871 13.984 10.047 1 96.12 191 ASP B O 1
ATOM 4629 N N . LEU B 1 192 ? 3.535 12.688 10.766 1 97.19 192 LEU B N 1
ATOM 4630 C CA . LEU B 1 192 ? 2.693 12.164 11.836 1 97.19 192 LEU B CA 1
ATOM 4631 C C . LEU B 1 192 ? 2.393 13.242 12.867 1 97.19 192 LEU B C 1
ATOM 4633 O O . LEU B 1 192 ? 1.31 13.258 13.461 1 97.19 192 LEU B O 1
ATOM 4637 N N . MET B 1 193 ? 3.369 14.102 13.117 1 98 193 MET B N 1
ATOM 4638 C CA . MET B 1 193 ? 3.127 15.234 14.008 1 98 193 MET B CA 1
ATOM 4639 C C . MET B 1 193 ? 2.029 16.141 13.445 1 98 193 MET B C 1
ATOM 4641 O O . MET B 1 193 ? 1.194 16.641 14.203 1 98 193 MET B O 1
ATOM 4645 N N . MET B 1 194 ? 2.01 16.297 12.172 1 98.25 194 MET B N 1
ATOM 4646 C CA . MET B 1 194 ? 0.933 17.047 11.531 1 98.25 194 MET B CA 1
ATOM 4647 C C . MET B 1 194 ? -0.421 16.406 11.82 1 98.25 194 MET B C 1
ATOM 4649 O O . MET B 1 194 ? -1.401 17.109 12.078 1 98.25 194 MET B O 1
ATOM 4653 N N . ALA B 1 195 ? -0.461 15.125 11.812 1 98.5 195 ALA B N 1
ATOM 4654 C CA . ALA B 1 195 ? -1.711 14.398 12.023 1 98.5 195 ALA B CA 1
ATOM 4655 C C . ALA B 1 195 ? -2.225 14.586 13.445 1 98.5 195 ALA B C 1
ATOM 4657 O O . ALA B 1 195 ? -3.436 14.609 13.68 1 98.5 195 ALA B O 1
ATOM 4658 N N . VAL B 1 196 ? -1.307 14.758 14.367 1 98.75 196 VAL B N 1
ATOM 4659 C CA . VAL B 1 196 ? -1.688 15.023 15.75 1 98.75 196 VAL B CA 1
ATOM 4660 C C . VAL B 1 196 ? -2.582 16.25 15.812 1 98.75 196 VAL B C 1
ATOM 4662 O O . VAL B 1 196 ? -3.492 16.328 16.641 1 98.75 196 VAL B O 1
ATOM 4665 N N . PHE B 1 197 ? -2.355 17.156 14.914 1 98.81 197 PHE B N 1
ATOM 4666 C CA . PHE B 1 197 ? -3.08 18.422 14.961 1 98.81 197 PHE B CA 1
ATOM 4667 C C . PHE B 1 197 ? -4.242 18.422 13.977 1 98.81 197 PHE B C 1
ATOM 4669 O O . PHE B 1 197 ? -5.293 19.016 14.25 1 98.81 197 PHE B O 1
ATOM 4676 N N . SER B 1 198 ? -4.094 17.75 12.883 1 98.75 198 SER B N 1
ATOM 4677 C CA . SER B 1 198 ? -5.176 17.75 11.906 1 98.75 198 SER B CA 1
ATOM 4678 C C . SER B 1 198 ? -6.383 16.969 12.414 1 98.75 198 SER B C 1
ATOM 4680 O O . SER B 1 198 ? -7.527 17.328 12.117 1 98.75 198 SER B O 1
ATOM 4682 N N . LEU B 1 199 ? -6.188 15.953 13.203 1 98.88 199 LEU B N 1
ATOM 4683 C CA . LEU B 1 199 ? -7.277 15.117 13.695 1 98.88 199 LEU B CA 1
ATOM 4684 C C . LEU B 1 199 ? -8.219 15.914 14.594 1 98.88 199 LEU B C 1
ATOM 4686 O O . LEU B 1 199 ? -9.414 16.016 14.312 1 98.88 199 LEU B O 1
ATOM 4690 N N . PRO B 1 200 ? -7.707 16.531 15.617 1 98.88 200 PRO B N 1
ATOM 4691 C CA . PRO B 1 200 ? -8.648 17.328 16.406 1 98.88 200 PRO B CA 1
ATOM 4692 C C . PRO B 1 200 ? -9.211 18.516 15.641 1 98.88 200 PRO B C 1
ATOM 4694 O O . PRO B 1 200 ? -10.359 18.906 15.867 1 98.88 200 PRO B O 1
ATOM 4697 N N . ALA B 1 201 ? -8.422 19.109 14.758 1 98.88 201 ALA B N 1
ATOM 4698 C CA . ALA B 1 201 ? -8.961 20.203 13.938 1 98.88 201 ALA B CA 1
ATOM 4699 C C . ALA B 1 201 ? -10.203 19.75 13.172 1 98.88 201 ALA B C 1
ATOM 4701 O O . ALA B 1 201 ? -11.242 20.406 13.234 1 98.88 201 ALA B O 1
ATOM 4702 N N . ILE B 1 202 ? -10.148 18.625 12.523 1 98.94 202 ILE B N 1
ATOM 4703 C CA . ILE B 1 202 ? -11.25 18.141 11.703 1 98.94 202 ILE B CA 1
ATOM 4704 C C . ILE B 1 202 ? -12.391 17.672 12.609 1 98.94 202 ILE B C 1
ATOM 4706 O O . ILE B 1 202 ? -13.57 17.828 12.266 1 98.94 202 ILE B O 1
ATOM 4710 N N . TYR B 1 203 ? -12.023 17.141 13.789 1 98.88 203 TYR B N 1
ATOM 4711 C CA . TYR B 1 203 ? -13.055 16.797 14.758 1 98.88 203 TYR B CA 1
ATOM 4712 C C . TYR B 1 203 ? -13.938 18 15.062 1 98.88 203 TYR B C 1
ATOM 4714 O O . TYR B 1 203 ? -15.164 17.891 15.047 1 98.88 203 TYR B O 1
ATOM 4722 N N . PHE B 1 204 ? -13.359 19.125 15.273 1 98.81 204 PHE B N 1
ATOM 4723 C CA . PHE B 1 204 ? -14.102 20.328 15.609 1 98.81 204 PHE B CA 1
ATOM 4724 C C . PHE B 1 204 ? -14.797 20.906 14.383 1 98.81 204 PHE B C 1
ATOM 4726 O O . PHE B 1 204 ? -15.883 21.469 14.477 1 98.81 204 PHE B O 1
ATOM 4733 N N . VAL B 1 205 ? -14.18 20.75 13.227 1 98.81 205 VAL B N 1
ATOM 4734 C CA . VAL B 1 205 ? -14.836 21.156 11.992 1 98.81 205 VAL B CA 1
ATOM 4735 C C . VAL B 1 205 ? -16.141 20.391 11.82 1 98.81 205 VAL B C 1
ATOM 4737 O O . VAL B 1 205 ? -17.172 20.984 11.5 1 98.81 205 VAL B O 1
ATOM 4740 N N . CYS B 1 206 ? -16.125 19.125 12.094 1 98.56 206 CYS B N 1
ATOM 4741 C CA . CYS B 1 206 ? -17.312 18.297 11.984 1 98.56 206 CYS B CA 1
ATOM 4742 C C . CYS B 1 206 ? -18.406 18.766 12.938 1 98.56 206 CYS B C 1
ATOM 4744 O O . CYS B 1 206 ? -19.594 18.578 12.664 1 98.56 206 CYS B O 1
ATOM 4746 N N . ARG B 1 207 ? -18.016 19.422 14.008 1 97.94 207 ARG B N 1
ATOM 4747 C CA . ARG B 1 207 ? -18.953 19.891 15.023 1 97.94 207 ARG B CA 1
ATOM 4748 C C . ARG B 1 207 ? -19.312 21.359 14.812 1 97.94 207 ARG B C 1
ATOM 4750 O O . ARG B 1 207 ? -19.938 21.984 15.672 1 97.94 207 ARG B O 1
ATOM 4757 N N . GLU B 1 208 ? -18.766 21.938 13.758 1 97.5 208 GLU B N 1
ATOM 4758 C CA . GLU B 1 208 ? -19.047 23.312 13.383 1 97.5 208 GLU B CA 1
ATOM 4759 C C . GLU B 1 208 ? -18.531 24.281 14.438 1 97.5 208 GLU B C 1
ATOM 4761 O O . GLU B 1 208 ? -19.234 25.219 14.836 1 97.5 208 GLU B O 1
ATOM 4766 N N . LYS B 1 209 ? -17.375 23.953 14.891 1 98.25 209 LYS B N 1
ATOM 4767 C CA . LYS B 1 209 ? -16.688 24.812 15.852 1 98.25 209 LYS B CA 1
ATOM 4768 C C . LYS B 1 209 ? -15.32 25.234 15.32 1 98.25 209 LYS B C 1
ATOM 4770 O O . LYS B 1 209 ? -14.289 24.875 15.883 1 98.25 209 LYS B O 1
ATOM 4775 N N . PRO B 1 210 ? -15.352 26.047 14.305 1 97.94 210 PRO B N 1
ATOM 4776 C CA . PRO B 1 210 ? -14.102 26.391 13.625 1 97.94 210 PRO B CA 1
ATOM 4777 C C . PRO B 1 210 ? -13.117 27.125 14.539 1 97.94 210 PRO B C 1
ATOM 4779 O O . PRO B 1 210 ? -11.898 26.984 14.383 1 97.94 210 PRO B O 1
ATOM 4782 N N . LEU B 1 211 ? -13.578 27.859 15.508 1 98.12 211 LEU B N 1
ATOM 4783 C CA . LEU B 1 211 ? -12.68 28.578 16.406 1 98.12 211 LEU B CA 1
ATOM 4784 C C . LEU B 1 211 ? -11.938 27.625 17.328 1 98.12 211 LEU B C 1
ATOM 4786 O O . LEU B 1 211 ? -10.82 27.922 17.766 1 98.12 211 LEU B O 1
ATOM 4790 N N . PHE B 1 212 ? -12.508 26.5 17.672 1 98.5 212 PHE B N 1
ATOM 4791 C CA . PHE B 1 212 ? -11.82 25.469 18.438 1 98.5 212 PHE B CA 1
ATOM 4792 C C . PHE B 1 212 ? -10.828 24.719 17.547 1 98.5 212 PHE B C 1
ATOM 4794 O O . PHE B 1 212 ? -9.812 24.219 18.047 1 98.5 212 PHE B O 1
ATOM 4801 N N . ALA B 1 213 ? -11.102 24.641 16.25 1 98.69 213 ALA B N 1
ATOM 4802 C CA . ALA B 1 213 ? -10.219 23.984 15.289 1 98.69 213 ALA B CA 1
ATOM 4803 C C . ALA B 1 213 ? -8.977 24.828 15.016 1 98.69 213 ALA B C 1
ATOM 4805 O O . ALA B 1 213 ? -7.91 24.297 14.703 1 98.69 213 ALA B O 1
ATOM 4806 N N . ALA B 1 214 ? -9.078 26.109 15.164 1 98.62 214 ALA B N 1
ATOM 4807 C CA . ALA B 1 214 ? -8.109 27.094 14.711 1 98.62 214 ALA B CA 1
ATOM 4808 C C . ALA B 1 214 ? -6.734 26.844 15.32 1 98.62 214 ALA B C 1
ATOM 4810 O O . ALA B 1 214 ? -5.734 26.75 14.609 1 98.62 214 ALA B O 1
ATOM 4811 N N . PRO B 1 215 ? -6.637 26.672 16.656 1 98.69 215 PRO B N 1
ATOM 4812 C CA . PRO B 1 215 ? -5.293 26.469 17.203 1 98.69 215 PRO B CA 1
ATOM 4813 C C . PRO B 1 215 ? -4.602 25.234 16.625 1 98.69 215 PRO B C 1
ATOM 4815 O O . PRO B 1 215 ? -3.391 25.25 16.406 1 98.69 215 PRO B O 1
ATOM 4818 N N . PHE B 1 216 ? -5.348 24.188 16.406 1 98.81 216 PHE B N 1
ATOM 4819 C CA . PHE B 1 216 ? -4.777 22.969 15.852 1 98.81 216 PHE B CA 1
ATOM 4820 C C . PHE B 1 216 ? -4.355 23.172 14.406 1 98.81 216 PHE B C 1
ATOM 4822 O O . PHE B 1 216 ? -3.314 22.656 13.977 1 98.81 216 PHE B O 1
ATOM 4829 N N . LEU B 1 217 ? -5.125 23.906 13.648 1 98.81 217 LEU B N 1
ATOM 4830 C CA . LEU B 1 217 ? -4.785 24.188 12.266 1 98.81 217 LEU B CA 1
ATOM 4831 C C . LEU B 1 217 ? -3.492 25 12.172 1 98.81 217 LEU B C 1
ATOM 4833 O O . LEU B 1 217 ? -2.629 24.703 11.344 1 98.81 217 LEU B O 1
ATOM 4837 N N . TYR B 1 218 ? -3.375 25.969 13 1 98.62 218 TYR B N 1
ATOM 4838 C CA . TYR B 1 218 ? -2.18 26.797 12.969 1 98.62 218 TYR B CA 1
ATOM 4839 C C . TYR B 1 218 ? -0.958 26.031 13.438 1 98.62 218 TYR B C 1
ATOM 4841 O O . TYR B 1 218 ? 0.144 26.203 12.914 1 98.62 218 TYR B O 1
ATOM 4849 N N . LEU B 1 219 ? -1.119 25.188 14.43 1 98.5 219 LEU B N 1
ATOM 4850 C CA . LEU B 1 219 ? -0.009 24.344 14.852 1 98.5 219 LEU B CA 1
ATOM 4851 C C . LEU B 1 219 ? 0.417 23.391 13.734 1 98.5 219 LEU B C 1
ATOM 4853 O O . LEU B 1 219 ? 1.612 23.172 13.531 1 98.5 219 LEU B O 1
ATOM 4857 N N . MET B 1 220 ? -0.568 22.859 13.055 1 98.31 220 MET B N 1
ATOM 4858 C CA . MET B 1 220 ? -0.269 22.016 11.906 1 98.31 220 MET B CA 1
ATOM 4859 C C . MET B 1 220 ? 0.531 22.781 10.852 1 98.31 220 MET B C 1
ATOM 4861 O O . MET B 1 220 ? 1.495 22.25 10.297 1 98.31 220 MET B O 1
ATOM 4865 N N . PHE B 1 221 ? 0.133 24 10.609 1 98.06 221 PHE B N 1
ATOM 4866 C CA . PHE B 1 221 ? 0.817 24.859 9.664 1 98.06 221 PHE B CA 1
ATOM 4867 C C . PHE B 1 221 ? 2.262 25.109 10.086 1 98.06 221 PHE B C 1
ATOM 4869 O O . PHE B 1 221 ? 3.166 25.109 9.25 1 98.06 221 PHE B O 1
ATOM 4876 N N . LEU B 1 222 ? 2.482 25.203 11.359 1 97.5 222 LEU B N 1
ATOM 4877 C CA . LEU B 1 222 ? 3.824 25.484 11.867 1 97.5 222 LEU B CA 1
ATOM 4878 C C . LEU B 1 222 ? 4.699 24.234 11.766 1 97.5 222 LEU B C 1
ATOM 4880 O O . LEU B 1 222 ? 5.926 24.344 11.68 1 97.5 222 LEU B O 1
ATOM 4884 N N . VAL B 1 223 ? 4.074 23.078 11.844 1 97.56 223 VAL B N 1
ATOM 4885 C CA . VAL B 1 223 ? 4.828 21.844 11.648 1 97.56 223 VAL B CA 1
ATOM 4886 C C . VAL B 1 223 ? 5.305 21.75 10.203 1 97.56 223 VAL B C 1
ATOM 4888 O O . VAL B 1 223 ? 6.469 21.438 9.945 1 97.56 223 VAL B O 1
ATOM 4891 N N . ARG B 1 224 ? 4.395 22.062 9.297 1 95.19 224 ARG B N 1
ATOM 4892 C CA . ARG B 1 224 ? 4.684 22.125 7.863 1 95.19 224 ARG B CA 1
ATOM 4893 C C . ARG B 1 224 ? 3.857 23.203 7.188 1 95.19 224 ARG B C 1
ATOM 4895 O O . ARG B 1 224 ? 2.627 23.203 7.266 1 95.19 224 ARG B O 1
ATOM 4902 N N . PRO B 1 225 ? 4.465 24.047 6.469 1 94.62 225 PRO B N 1
ATOM 4903 C CA . PRO B 1 225 ? 3.764 25.203 5.91 1 94.62 225 PRO B CA 1
ATOM 4904 C C . PRO B 1 225 ? 2.746 24.812 4.84 1 94.62 225 PRO B C 1
ATOM 4906 O O . PRO B 1 225 ? 1.839 25.594 4.535 1 94.62 225 PRO B O 1
ATOM 4909 N N . ASP B 1 226 ? 2.916 23.656 4.277 1 93.69 226 ASP B N 1
ATOM 4910 C CA . ASP B 1 226 ? 1.938 23.266 3.268 1 93.69 226 ASP B CA 1
ATOM 4911 C C . ASP B 1 226 ? 0.574 23 3.9 1 93.69 226 ASP B C 1
ATOM 4913 O O . ASP B 1 226 ? -0.426 22.844 3.195 1 93.69 226 ASP B O 1
ATOM 4917 N N . GLY B 1 227 ? 0.495 23.078 5.215 1 96.12 227 GLY B N 1
ATOM 4918 C CA . GLY B 1 227 ? -0.778 23 5.914 1 96.12 227 GLY B CA 1
ATOM 4919 C C . GLY B 1 227 ? -1.73 24.125 5.535 1 96.12 227 GLY B C 1
ATOM 4920 O O . GLY B 1 227 ? -2.936 24.031 5.777 1 96.12 227 GLY B O 1
ATOM 4921 N N . ILE B 1 228 ? -1.211 25.156 4.957 1 97.25 228 ILE B N 1
ATOM 4922 C CA . ILE B 1 228 ? -2.029 26.281 4.535 1 97.25 228 ILE B CA 1
ATOM 4923 C C . ILE B 1 228 ? -3.076 25.812 3.527 1 97.25 228 ILE B C 1
ATOM 4925 O O . ILE B 1 228 ? -4.145 26.422 3.406 1 97.25 228 ILE B O 1
ATOM 4929 N N . LEU B 1 229 ? -2.791 24.75 2.859 1 98.06 229 LEU B N 1
ATOM 4930 C CA . LEU B 1 229 ? -3.713 24.203 1.865 1 98.06 229 LEU B CA 1
ATOM 4931 C C . LEU B 1 229 ? -5.02 23.766 2.518 1 98.06 229 LEU B C 1
ATOM 4933 O O . LEU B 1 229 ? -6.09 23.891 1.916 1 98.06 229 LEU B O 1
ATOM 4937 N N . LEU B 1 230 ? -4.938 23.297 3.693 1 98.75 230 LEU B N 1
ATOM 4938 C CA . LEU B 1 230 ? -6.16 22.891 4.375 1 98.75 230 LEU B CA 1
ATOM 4939 C C . LEU B 1 230 ? -7.008 24.094 4.742 1 98.75 230 LEU B C 1
ATOM 4941 O O . LEU B 1 230 ? -8.242 24.047 4.664 1 98.75 230 LEU B O 1
ATOM 4945 N N . PHE B 1 231 ? -6.359 25.234 5.113 1 98.69 231 PHE B N 1
ATOM 4946 C CA . PHE B 1 231 ? -7.086 26.469 5.359 1 98.69 231 PHE B CA 1
ATOM 4947 C C . PHE B 1 231 ? -7.875 26.891 4.125 1 98.69 231 PHE B C 1
ATOM 4949 O O . PHE B 1 231 ? -9.062 27.219 4.223 1 98.69 231 PHE B O 1
ATOM 4956 N N . PHE B 1 232 ? -7.203 26.828 3.068 1 98.56 232 PHE B N 1
ATOM 4957 C CA . PHE B 1 232 ? -7.828 27.234 1.819 1 98.56 232 PHE B CA 1
ATOM 4958 C C . PHE B 1 232 ? -8.953 26.281 1.437 1 98.56 232 PHE B C 1
ATOM 4960 O O . PHE B 1 232 ? -10.031 26.719 1.01 1 98.56 232 PHE B O 1
ATOM 4967 N N . ALA B 1 233 ? -8.703 25.047 1.578 1 98.81 233 ALA B N 1
ATOM 4968 C CA . ALA B 1 233 ? -9.711 24.047 1.264 1 98.81 233 ALA B CA 1
ATOM 4969 C C . ALA B 1 233 ? -10.945 24.203 2.145 1 98.81 233 ALA B C 1
ATOM 4971 O O . ALA B 1 233 ? -12.078 24.078 1.673 1 98.81 233 ALA B O 1
ATOM 4972 N N . LEU B 1 234 ? -10.734 24.453 3.377 1 98.81 234 LEU B N 1
ATOM 4973 C CA . LEU B 1 234 ? -11.844 24.688 4.293 1 98.81 234 LEU B CA 1
ATOM 4974 C C . LEU B 1 234 ? -12.633 25.922 3.877 1 98.81 234 LEU B C 1
ATOM 4976 O O . LEU B 1 234 ? -13.867 25.938 3.951 1 98.81 234 LEU B O 1
ATOM 4980 N N . LEU B 1 235 ? -11.922 26.953 3.473 1 98.69 235 LEU B N 1
ATOM 4981 C CA . LEU B 1 235 ? -12.586 28.156 2.979 1 98.69 235 LEU B CA 1
ATOM 4982 C C . LEU B 1 235 ? -13.469 27.828 1.774 1 98.69 235 LEU B C 1
ATOM 4984 O O . LEU B 1 235 ? -14.633 28.219 1.729 1 98.69 235 LEU B O 1
ATOM 4988 N N . LEU B 1 236 ? -12.938 27.094 0.855 1 98.56 236 LEU B N 1
ATOM 4989 C CA . LEU B 1 236 ? -13.695 26.75 -0.341 1 98.56 236 LEU B CA 1
ATOM 4990 C C . LEU B 1 236 ? -14.914 25.906 0.016 1 98.56 236 LEU B C 1
ATOM 4992 O O . LEU B 1 236 ? -16 26.109 -0.534 1 98.56 236 LEU B O 1
ATOM 4996 N N . ALA B 1 237 ? -14.695 24.984 0.895 1 98.31 237 ALA B N 1
ATOM 4997 C CA . ALA B 1 237 ? -15.805 24.141 1.317 1 98.31 237 ALA B CA 1
ATOM 4998 C C . ALA B 1 237 ? -16.891 24.953 2.014 1 98.31 237 ALA B C 1
ATOM 5000 O O . ALA B 1 237 ? -18.078 24.75 1.785 1 98.31 237 ALA B O 1
ATOM 5001 N N . SER B 1 238 ? -16.469 25.859 2.852 1 97.62 238 SER B N 1
ATOM 5002 C CA . SER B 1 238 ? -17.422 26.703 3.57 1 97.62 238 SER B CA 1
ATOM 5003 C C . SER B 1 238 ? -18.188 27.609 2.611 1 97.62 238 SER B C 1
ATOM 5005 O O . SER B 1 238 ? -19.391 27.844 2.811 1 97.62 238 SER B O 1
ATOM 5007 N N . LEU B 1 239 ? -17.531 28.125 1.63 1 97 239 LEU B N 1
ATOM 5008 C CA . LEU B 1 239 ? -18.203 28.938 0.619 1 97 239 LEU B CA 1
ATOM 5009 C C . LEU B 1 239 ? -19.234 28.125 -0.152 1 97 239 LEU B C 1
ATOM 5011 O O . LEU B 1 239 ? -20.328 28.609 -0.427 1 97 239 LEU B O 1
ATOM 5015 N N . ALA B 1 240 ? -18.875 26.953 -0.423 1 94.69 240 ALA B N 1
ATOM 5016 C CA . ALA B 1 240 ? -19.766 26.078 -1.186 1 94.69 240 ALA B CA 1
ATOM 5017 C C . ALA B 1 240 ? -21.016 25.719 -0.377 1 94.69 240 ALA B C 1
ATOM 5019 O O . ALA B 1 240 ? -22.109 25.609 -0.931 1 94.69 240 ALA B O 1
ATOM 5020 N N . LEU B 1 241 ? -20.859 25.625 0.952 1 94.5 241 LEU B N 1
ATOM 5021 C CA . LEU B 1 241 ? -21.969 25.156 1.774 1 94.5 241 LEU B CA 1
ATOM 5022 C C . LEU B 1 241 ? -22.625 26.312 2.512 1 94.5 241 LEU B C 1
ATOM 5024 O O . LEU B 1 241 ? -23.672 26.141 3.133 1 94.5 241 LEU B O 1
ATOM 5028 N N . GLY B 1 242 ? -22.031 27.438 2.455 1 93.44 242 GLY B N 1
ATOM 5029 C CA . GLY B 1 242 ? -22.625 28.656 3 1 93.44 242 GLY B CA 1
ATOM 5030 C C . GLY B 1 242 ? -22.594 28.703 4.516 1 93.44 242 GLY B C 1
ATOM 5031 O O . GLY B 1 242 ? -23.484 29.281 5.141 1 93.44 242 GLY B O 1
ATOM 5032 N N . LYS B 1 243 ? -21.656 28 5.086 1 92.94 243 LYS B N 1
ATOM 5033 C CA . LYS B 1 243 ? -21.578 27.953 6.543 1 92.94 243 LYS B CA 1
ATOM 5034 C C . LYS B 1 243 ? -20.219 28.453 7.027 1 92.94 243 LYS B C 1
ATOM 5036 O O . LYS B 1 243 ? -19.172 28.031 6.508 1 92.94 243 LYS B O 1
ATOM 5041 N N . HIS B 1 244 ? -20.188 29.391 8.008 1 96.62 244 HIS B N 1
ATOM 5042 C CA . HIS B 1 244 ? -19 29.906 8.695 1 96.62 244 HIS B CA 1
ATOM 5043 C C . HIS B 1 244 ? -18.016 30.516 7.703 1 96.62 244 HIS B C 1
ATOM 5045 O O . HIS B 1 244 ? -16.797 30.391 7.875 1 96.62 244 HIS B O 1
ATOM 5051 N N . ARG B 1 245 ? -18.438 31.156 6.703 1 97.06 245 ARG B N 1
ATOM 5052 C CA . ARG B 1 245 ? -17.609 31.656 5.609 1 97.06 245 ARG B CA 1
ATOM 5053 C C . ARG B 1 245 ? -16.625 32.719 6.102 1 97.06 245 ARG B C 1
ATOM 5055 O O . ARG B 1 245 ? -15.445 32.688 5.746 1 97.06 245 ARG B O 1
ATOM 5062 N N . LEU B 1 246 ? -17.109 33.562 6.949 1 97.69 246 LEU B N 1
ATOM 5063 C CA . LEU B 1 246 ? -16.281 34.656 7.406 1 97.69 246 LEU B CA 1
ATOM 5064 C C . LEU B 1 246 ? -15.188 34.188 8.359 1 97.69 246 LEU B C 1
ATOM 5066 O O . LEU B 1 246 ? -14.078 34.688 8.352 1 97.69 246 LEU B O 1
ATOM 5070 N N . ILE B 1 247 ? -15.523 33.219 9.117 1 98.19 247 ILE B N 1
ATOM 5071 C CA . ILE B 1 247 ? -14.547 32.688 10.07 1 98.19 247 ILE B CA 1
ATOM 5072 C C . ILE B 1 247 ? -13.422 32 9.312 1 98.19 247 ILE B C 1
ATOM 5074 O O . ILE B 1 247 ? -12.242 32.25 9.578 1 98.19 247 ILE B O 1
ATOM 5078 N N . TYR B 1 248 ? -13.766 31.141 8.367 1 98.44 248 TYR B N 1
ATOM 5079 C CA . TYR B 1 248 ? -12.75 30.422 7.605 1 98.44 248 TYR B CA 1
ATOM 5080 C C . TYR B 1 248 ? -11.938 31.375 6.742 1 98.44 248 TYR B C 1
ATOM 5082 O O . TYR B 1 248 ? -10.742 31.172 6.52 1 98.44 248 TYR B O 1
ATOM 5090 N N . LEU B 1 249 ? -12.586 32.406 6.23 1 98.5 249 LEU B N 1
ATOM 5091 C CA . LEU B 1 249 ? -11.852 33.438 5.516 1 98.5 249 LEU B CA 1
ATOM 5092 C C . LEU B 1 249 ? -10.836 34.125 6.43 1 98.5 249 LEU B C 1
ATOM 5094 O O . LEU B 1 249 ? -9.68 34.312 6.047 1 98.5 249 LEU B O 1
ATOM 5098 N N . GLY B 1 250 ? -11.281 34.5 7.574 1 98.5 250 GLY B N 1
ATOM 5099 C CA . GLY B 1 250 ? -10.375 35.125 8.539 1 98.5 250 GLY B CA 1
ATOM 5100 C C . GLY B 1 250 ? -9.203 34.219 8.906 1 98.5 250 GLY B C 1
ATOM 5101 O O . GLY B 1 250 ? -8.062 34.688 8.984 1 98.5 250 GLY B O 1
ATOM 5102 N N . LEU B 1 251 ? -9.516 32.938 9.164 1 98.44 251 LEU B N 1
ATOM 5103 C CA . LEU B 1 251 ? -8.469 31.984 9.5 1 98.44 251 LEU B CA 1
ATOM 5104 C C . LEU B 1 251 ? -7.469 31.844 8.359 1 98.44 251 LEU B C 1
ATOM 5106 O O . LEU B 1 251 ? -6.258 31.797 8.586 1 98.44 251 LEU B O 1
ATOM 5110 N N . PHE B 1 252 ? -7.969 31.797 7.156 1 98.5 252 PHE B N 1
ATOM 5111 C CA . PHE B 1 252 ? -7.113 31.656 5.984 1 98.5 252 PHE B CA 1
ATOM 5112 C C . PHE B 1 252 ? -6.234 32.906 5.805 1 98.5 252 PHE B C 1
ATOM 5114 O O . PHE B 1 252 ? -5.027 32.781 5.586 1 98.5 252 PHE B O 1
ATOM 5121 N N . VAL B 1 253 ? -6.777 34.062 5.855 1 98.38 253 VAL B N 1
ATOM 5122 C CA . VAL B 1 253 ? -6.047 35.312 5.695 1 98.38 253 VAL B CA 1
ATOM 5123 C C . VAL B 1 253 ? -4.973 35.406 6.773 1 98.38 253 VAL B C 1
ATOM 5125 O O . VAL B 1 253 ? -3.834 35.812 6.484 1 98.38 253 VAL B O 1
ATOM 5128 N N . ALA B 1 254 ? -5.34 35.094 7.969 1 98.31 254 ALA B N 1
ATOM 5129 C CA . ALA B 1 254 ? -4.363 35.125 9.055 1 98.31 254 ALA B CA 1
ATOM 5130 C C . ALA B 1 254 ? -3.205 34.156 8.773 1 98.31 254 ALA B C 1
ATOM 5132 O O . ALA B 1 254 ? -2.051 34.469 9.086 1 98.31 254 ALA B O 1
ATOM 5133 N N . CYS B 1 255 ? -3.506 33 8.242 1 97.88 255 CYS B N 1
ATOM 5134 C CA . CYS B 1 255 ? -2.459 32.062 7.918 1 97.88 255 CYS B CA 1
ATOM 5135 C C . CYS B 1 255 ? -1.553 32.594 6.812 1 97.88 255 CYS B C 1
ATOM 5137 O O . CYS B 1 255 ? -0.337 32.375 6.852 1 97.88 255 CYS B O 1
ATOM 5139 N N . VAL B 1 256 ? -2.119 33.25 5.828 1 97.12 256 VAL B N 1
ATOM 5140 C CA . VAL B 1 256 ? -1.342 33.844 4.75 1 97.12 256 VAL B CA 1
ATOM 5141 C C . VAL B 1 256 ? -0.374 34.875 5.32 1 97.12 256 VAL B C 1
ATOM 5143 O O . VAL B 1 256 ? 0.791 34.938 4.922 1 97.12 256 VAL B O 1
ATOM 5146 N N . PHE B 1 257 ? -0.806 35.625 6.234 1 96.94 257 PHE B N 1
ATOM 5147 C CA . PHE B 1 257 ? 0.046 36.625 6.852 1 96.94 257 PHE B CA 1
ATOM 5148 C C . PHE B 1 257 ? 1.164 35.969 7.656 1 96.94 257 PHE B C 1
ATOM 5150 O O . PHE B 1 257 ? 2.275 36.5 7.727 1 96.94 257 PHE B O 1
ATOM 5157 N N . LEU B 1 258 ? 0.835 34.844 8.258 1 96 258 LEU B N 1
ATOM 5158 C CA . LEU B 1 258 ? 1.837 34.125 9.031 1 96 258 LEU B CA 1
ATOM 5159 C C . LEU B 1 258 ? 2.826 33.438 8.109 1 96 258 LEU B C 1
ATOM 5161 O O . LEU B 1 258 ? 3.971 33.188 8.492 1 96 258 LEU B O 1
ATOM 5165 N N . TYR B 1 259 ? 2.404 33.094 6.953 1 95.06 259 TYR B N 1
ATOM 5166 C CA . TYR B 1 259 ? 3.207 32.375 5.977 1 95.06 259 TYR B CA 1
ATOM 5167 C C . TYR B 1 259 ? 4.453 33.188 5.602 1 95.06 259 TYR B C 1
ATOM 5169 O O . TYR B 1 259 ? 5.551 32.625 5.527 1 95.06 259 TYR B O 1
ATOM 5177 N N . PHE B 1 260 ? 4.402 34.469 5.434 1 93.62 260 PHE B N 1
ATOM 5178 C CA . PHE B 1 260 ? 5.488 35.281 4.926 1 93.62 260 PHE B CA 1
ATOM 5179 C C . PHE B 1 260 ? 6.625 35.375 5.938 1 93.62 260 PHE B C 1
ATOM 5181 O O . PHE B 1 260 ? 7.785 35.125 5.598 1 93.62 260 PHE B O 1
ATOM 5188 N N . PRO B 1 261 ? 6.316 35.656 7.121 1 93.62 261 PRO B N 1
ATOM 5189 C CA . PRO B 1 261 ? 7.43 35.656 8.07 1 93.62 261 PRO B CA 1
ATOM 5190 C C . PRO B 1 261 ? 8.039 34.25 8.281 1 93.62 261 PRO B C 1
ATOM 5192 O O . PRO B 1 261 ? 9.242 34.156 8.523 1 93.62 261 PRO B O 1
ATOM 5195 N N . VAL B 1 262 ? 7.32 33.25 8.219 1 92.38 262 VAL B N 1
ATOM 5196 C CA . VAL B 1 262 ? 7.828 31.891 8.406 1 92.38 262 VAL B CA 1
ATOM 5197 C C . VAL B 1 262 ? 8.773 31.531 7.266 1 92.38 262 VAL B C 1
ATOM 5199 O O . VAL B 1 262 ? 9.898 31.078 7.5 1 92.38 262 VAL B O 1
ATOM 5202 N N . VAL B 1 263 ? 8.344 31.734 6.074 1 91.56 263 VAL B N 1
ATOM 5203 C CA . VAL B 1 263 ? 9.148 31.406 4.906 1 91.56 263 VAL B CA 1
ATOM 5204 C C . VAL B 1 263 ? 10.336 32.375 4.809 1 91.56 263 VAL B C 1
ATOM 5206 O O . VAL B 1 263 ? 11.445 31.953 4.453 1 91.56 263 VAL B O 1
ATOM 5209 N N . GLY B 1 264 ? 10.094 33.625 5.141 1 91.19 264 GLY B N 1
ATOM 5210 C CA . GLY B 1 264 ? 11.156 34.625 5.109 1 91.19 264 GLY B CA 1
ATOM 5211 C C . GLY B 1 264 ? 12.266 34.344 6.109 1 91.19 264 GLY B C 1
ATOM 5212 O O . GLY B 1 264 ? 13.445 34.438 5.773 1 91.19 264 GLY B O 1
ATOM 5213 N N . SER B 1 265 ? 11.875 33.938 7.25 1 91.19 265 SER B N 1
ATOM 5214 C CA . SER B 1 265 ? 12.859 33.688 8.297 1 91.19 265 SER B CA 1
ATOM 5215 C C . SER B 1 265 ? 13.68 32.438 7.984 1 91.19 265 SER B C 1
ATOM 5217 O O . SER B 1 265 ? 14.82 32.312 8.453 1 91.19 265 SER B O 1
ATOM 5219 N N . ALA B 1 266 ? 13.211 31.594 7.191 1 92.44 266 ALA B N 1
ATOM 5220 C CA . ALA B 1 266 ? 13.898 30.359 6.84 1 92.44 266 ALA B CA 1
ATOM 5221 C C . ALA B 1 266 ? 14.75 30.531 5.59 1 92.44 266 ALA B C 1
ATOM 5223 O O . ALA B 1 266 ? 15.492 29.625 5.203 1 92.44 266 ALA B O 1
ATOM 5224 N N . ASP B 1 267 ? 14.672 31.672 4.945 1 91.44 267 ASP B N 1
ATOM 5225 C CA . ASP B 1 267 ? 15.367 31.938 3.691 1 91.44 267 ASP B CA 1
ATOM 5226 C C . ASP B 1 267 ? 14.984 30.906 2.623 1 91.44 267 ASP B C 1
ATOM 5228 O O . ASP B 1 267 ? 15.852 30.359 1.947 1 91.44 267 ASP B O 1
ATOM 5232 N N . HIS B 1 268 ? 13.773 30.594 2.615 1 92.81 268 HIS B N 1
ATOM 5233 C CA . HIS B 1 268 ? 13.273 29.609 1.656 1 92.81 268 HIS B CA 1
ATOM 5234 C C . HIS B 1 268 ? 13.445 30.109 0.224 1 92.81 268 HIS B C 1
ATOM 5236 O O . HIS B 1 268 ? 13.188 31.281 -0.071 1 92.81 268 HIS B O 1
ATOM 5242 N N . PRO B 1 269 ? 13.93 29.312 -0.647 1 92.38 269 PRO B N 1
ATOM 5243 C CA . PRO B 1 269 ? 14.273 29.75 -2.004 1 92.38 269 PRO B CA 1
ATOM 5244 C C . PRO B 1 269 ? 13.047 30.031 -2.865 1 92.38 269 PRO B C 1
ATOM 5246 O O . PRO B 1 269 ? 13.172 30.578 -3.965 1 92.38 269 PRO B O 1
ATOM 5249 N N . GLY B 1 270 ? 11.844 29.641 -2.393 1 91.81 270 GLY B N 1
ATOM 5250 C CA . GLY B 1 270 ? 10.625 29.781 -3.17 1 91.81 270 GLY B CA 1
ATOM 5251 C C . GLY B 1 270 ? 10.023 28.453 -3.578 1 91.81 270 GLY B C 1
ATOM 5252 O O . GLY B 1 270 ? 10.695 27.422 -3.537 1 91.81 270 GLY B O 1
ATOM 5253 N N . TRP B 1 271 ? 8.758 28.516 -3.969 1 93.62 271 TRP B N 1
ATOM 5254 C CA . TRP B 1 271 ? 7.992 27.312 -4.266 1 93.62 271 TRP B CA 1
ATOM 5255 C C . TRP B 1 271 ? 8.547 26.609 -5.496 1 93.62 271 TRP B C 1
ATOM 5257 O O . TRP B 1 271 ? 8.789 25.391 -5.469 1 93.62 271 TRP B O 1
ATOM 5267 N N . TRP B 1 272 ? 8.797 27.297 -6.547 1 96.19 272 TRP B N 1
ATOM 5268 C CA . TRP B 1 272 ? 9.203 26.672 -7.801 1 96.19 272 TRP B CA 1
ATOM 5269 C C . TRP B 1 272 ? 10.594 26.062 -7.668 1 96.19 272 TRP B C 1
ATOM 5271 O O . TRP B 1 272 ? 10.844 24.953 -8.164 1 96.19 272 TRP B O 1
ATOM 5281 N N . THR B 1 273 ? 11.492 26.766 -7.055 1 96.06 273 THR B N 1
ATOM 5282 C CA . THR B 1 273 ? 12.836 26.25 -6.848 1 96.06 273 THR B CA 1
ATOM 5283 C C . THR B 1 273 ? 12.805 24.953 -6.051 1 96.06 273 THR B C 1
ATOM 5285 O O . THR B 1 273 ? 13.484 23.984 -6.402 1 96.06 273 THR B O 1
ATOM 5288 N N . HIS B 1 274 ? 12.047 25 -5.082 1 95.31 274 HIS B N 1
ATOM 5289 C CA . HIS B 1 274 ? 11.883 23.797 -4.27 1 95.31 274 HIS B CA 1
ATOM 5290 C C . HIS B 1 274 ? 11.203 22.688 -5.062 1 95.31 274 HIS B C 1
ATOM 5292 O O . HIS B 1 274 ? 11.602 21.531 -4.973 1 95.31 274 HIS B O 1
ATOM 5298 N N . PHE B 1 275 ? 10.18 23.078 -5.801 1 96.5 275 PHE B N 1
ATOM 5299 C CA . PHE B 1 275 ? 9.477 22.141 -6.672 1 96.5 275 PHE B CA 1
ATOM 5300 C C . PHE B 1 275 ? 10.43 21.5 -7.672 1 96.5 275 PHE B C 1
ATOM 5302 O O . PHE B 1 275 ? 10.43 20.281 -7.844 1 96.5 275 PHE B O 1
ATOM 5309 N N . TYR B 1 276 ? 11.25 22.297 -8.32 1 96.31 276 TYR B N 1
ATOM 5310 C CA . TYR B 1 276 ? 12.227 21.828 -9.297 1 96.31 276 TYR B CA 1
ATOM 5311 C C . TYR B 1 276 ? 13.18 20.812 -8.68 1 96.31 276 TYR B C 1
ATOM 5313 O O . TYR B 1 276 ? 13.375 19.719 -9.219 1 96.31 276 TYR B O 1
ATOM 5321 N N . PHE B 1 277 ? 13.688 21.125 -7.586 1 94.75 277 PHE B N 1
ATOM 5322 C CA . PHE B 1 277 ? 14.641 20.297 -6.871 1 94.75 277 PHE B CA 1
ATOM 5323 C C . PHE B 1 277 ? 14.031 18.938 -6.539 1 94.75 277 PHE B C 1
ATOM 5325 O O . PHE B 1 277 ? 14.656 17.906 -6.77 1 94.75 277 PHE B O 1
ATOM 5332 N N . SER B 1 278 ? 12.766 18.922 -6.086 1 94 278 SER B N 1
ATOM 5333 C CA . SER B 1 278 ? 12.156 17.719 -5.527 1 94 278 SER B CA 1
ATOM 5334 C C . SER B 1 278 ? 11.547 16.859 -6.617 1 94 278 SER B C 1
ATOM 5336 O O . SER B 1 278 ? 11.469 15.633 -6.477 1 94 278 SER B O 1
ATOM 5338 N N . ASN B 1 279 ? 11.125 17.516 -7.703 1 95.25 279 ASN B N 1
ATOM 5339 C CA . ASN B 1 279 ? 10.289 16.766 -8.641 1 95.25 279 ASN B CA 1
ATOM 5340 C C . ASN B 1 279 ? 10.953 16.656 -10.008 1 95.25 279 ASN B C 1
ATOM 5342 O O . ASN B 1 279 ? 10.57 15.812 -10.828 1 95.25 279 ASN B O 1
ATOM 5346 N N . ILE B 1 280 ? 11.938 17.484 -10.266 1 94.19 280 ILE B N 1
ATOM 5347 C CA . ILE B 1 280 ? 12.523 17.484 -11.602 1 94.19 280 ILE B CA 1
ATOM 5348 C C . ILE B 1 280 ? 13.953 16.969 -11.539 1 94.19 280 ILE B C 1
ATOM 5350 O O . ILE B 1 280 ? 14.273 15.938 -12.133 1 94.19 280 ILE B O 1
ATOM 5354 N N . GLU B 1 281 ? 14.773 17.781 -10.789 1 92.81 281 GLU B N 1
ATOM 5355 C CA . GLU B 1 281 ? 16.188 17.391 -10.734 1 92.81 281 GLU B CA 1
ATOM 5356 C C . GLU B 1 281 ? 16.859 17.938 -9.484 1 92.81 281 GLU B C 1
ATOM 5358 O O . GLU B 1 281 ? 16.719 19.109 -9.156 1 92.81 281 GLU B O 1
ATOM 5363 N N . TYR B 1 282 ? 17.625 17.062 -8.891 1 91.69 282 TYR B N 1
ATOM 5364 C CA . TYR B 1 282 ? 18.406 17.484 -7.734 1 91.69 282 TYR B CA 1
ATOM 5365 C C . TYR B 1 282 ? 19.516 18.453 -8.148 1 91.69 282 TYR B C 1
ATOM 5367 O O . TYR B 1 282 ? 20.109 18.312 -9.219 1 91.69 282 TYR B O 1
ATOM 5375 N N . GLN B 1 283 ? 19.719 19.344 -7.273 1 92 283 GLN B N 1
ATOM 5376 C CA . GLN B 1 283 ? 20.828 20.281 -7.43 1 92 283 GLN B CA 1
ATOM 5377 C C . GLN B 1 283 ? 21.828 20.156 -6.285 1 92 283 GLN B C 1
ATOM 5379 O O . GLN B 1 283 ? 21.453 20.234 -5.113 1 92 283 GLN B O 1
ATOM 5384 N N . ASP B 1 284 ? 23.094 20 -6.621 1 92.31 284 ASP B N 1
ATOM 5385 C CA . ASP B 1 284 ? 24.109 19.812 -5.59 1 92.31 284 ASP B CA 1
ATOM 5386 C C . ASP B 1 284 ? 24.203 21.047 -4.684 1 92.31 284 ASP B C 1
ATOM 5388 O O . ASP B 1 284 ? 24.328 20.906 -3.465 1 92.31 284 ASP B O 1
ATOM 5392 N N . ASP B 1 285 ? 24.141 22.141 -5.309 1 93.44 285 ASP B N 1
ATOM 5393 C CA . ASP B 1 285 ? 24.234 23.406 -4.602 1 93.44 285 ASP B CA 1
ATOM 5394 C C . ASP B 1 285 ? 23 24.281 -4.883 1 93.44 285 ASP B C 1
ATOM 5396 O O . ASP B 1 285 ? 22.766 24.672 -6.027 1 93.44 285 ASP B O 1
ATOM 5400 N N . MET B 1 286 ? 22.328 24.625 -3.785 1 93.75 286 MET B N 1
ATOM 5401 C CA . MET B 1 286 ? 21.062 25.344 -3.953 1 93.75 286 MET B CA 1
ATOM 5402 C C . MET B 1 286 ? 21.297 26.859 -3.908 1 93.75 286 MET B C 1
ATOM 5404 O O . MET B 1 286 ? 20.391 27.641 -4.18 1 93.75 286 MET B O 1
ATOM 5408 N N . ARG B 1 287 ? 22.531 27.297 -3.627 1 90.38 287 ARG B N 1
ATOM 5409 C CA . ARG B 1 287 ? 22.844 28.719 -3.572 1 90.38 287 ARG B CA 1
ATOM 5410 C C . ARG B 1 287 ? 22.75 29.359 -4.957 1 90.38 287 ARG B C 1
ATOM 5412 O O . ARG B 1 287 ? 23.406 28.906 -5.898 1 90.38 287 ARG B O 1
ATOM 5419 N N . GLY B 1 288 ? 21.844 30.188 -4.945 1 90.06 288 GLY B N 1
ATOM 5420 C CA . GLY B 1 288 ? 21.703 30.938 -6.18 1 90.06 288 GLY B CA 1
ATOM 5421 C C . GLY B 1 288 ? 20.906 30.188 -7.238 1 90.06 288 GLY B C 1
ATOM 5422 O O . GLY B 1 288 ? 20.703 30.703 -8.344 1 90.06 288 GLY B O 1
ATOM 5423 N N . PHE B 1 289 ? 20.516 29.078 -6.961 1 94.12 289 PHE B N 1
ATOM 5424 C CA . PHE B 1 289 ? 19.719 28.297 -7.898 1 94.12 289 PHE B CA 1
ATOM 5425 C C . PHE B 1 289 ? 18.312 28.844 -8.008 1 94.12 289 PHE B C 1
ATOM 5427 O O . PHE B 1 289 ? 17.547 28.812 -7.035 1 94.12 289 PHE B O 1
ATOM 5434 N N . ALA B 1 290 ? 17.953 29.438 -9.109 1 93.94 290 ALA B N 1
ATOM 5435 C CA . ALA B 1 290 ? 16.656 30.047 -9.344 1 93.94 290 ALA B CA 1
ATOM 5436 C C . ALA B 1 290 ? 16.203 29.844 -10.789 1 93.94 290 ALA B C 1
ATOM 5438 O O . ALA B 1 290 ? 16.172 30.781 -11.578 1 93.94 290 ALA B O 1
ATOM 5439 N N . PRO B 1 291 ? 15.758 28.688 -10.992 1 95.81 291 PRO B N 1
ATOM 5440 C CA . PRO B 1 291 ? 15.32 28.406 -12.359 1 95.81 291 PRO B CA 1
ATOM 5441 C C . PRO B 1 291 ? 14.031 29.141 -12.734 1 95.81 291 PRO B C 1
ATOM 5443 O O . PRO B 1 291 ? 13.172 29.359 -11.875 1 95.81 291 PRO B O 1
ATOM 5446 N N . ALA B 1 292 ? 13.906 29.516 -14.008 1 96.25 292 ALA B N 1
ATOM 5447 C CA . ALA B 1 292 ? 12.672 30.141 -14.484 1 96.25 292 ALA B CA 1
ATOM 5448 C C . ALA B 1 292 ? 11.523 29.141 -14.5 1 96.25 292 ALA B C 1
ATOM 5450 O O . ALA B 1 292 ? 11.734 27.953 -14.789 1 96.25 292 ALA B O 1
ATOM 5451 N N . PHE B 1 293 ? 10.352 29.688 -14.172 1 96.94 293 PHE B N 1
ATOM 5452 C CA . PHE B 1 293 ? 9.18 28.828 -14.195 1 96.94 293 PHE B CA 1
ATOM 5453 C C . PHE B 1 293 ? 8.953 28.25 -15.594 1 96.94 293 PHE B C 1
ATOM 5455 O O . PHE B 1 293 ? 9.094 28.969 -16.594 1 96.94 293 PHE B O 1
ATOM 5462 N N . ASP B 1 294 ? 8.688 26.969 -15.695 1 97.31 294 ASP B N 1
ATOM 5463 C CA . ASP B 1 294 ? 8.43 26.234 -16.938 1 97.31 294 ASP B CA 1
ATOM 5464 C C . ASP B 1 294 ? 7.168 25.375 -16.812 1 97.31 294 ASP B C 1
ATOM 5466 O O . ASP B 1 294 ? 7.18 24.344 -16.141 1 97.31 294 ASP B O 1
ATOM 5470 N N . ALA B 1 295 ? 6.137 25.797 -17.484 1 97 295 ALA B N 1
ATOM 5471 C CA . ALA B 1 295 ? 4.844 25.109 -17.391 1 97 295 ALA B CA 1
ATOM 5472 C C . ALA B 1 295 ? 4.93 23.688 -17.938 1 97 295 ALA B C 1
ATOM 5474 O O . ALA B 1 295 ? 4.254 22.797 -17.453 1 97 295 ALA B O 1
ATOM 5475 N N . THR B 1 296 ? 5.699 23.516 -18.859 1 97.31 296 THR B N 1
ATOM 5476 C CA . THR B 1 296 ? 5.848 22.188 -19.453 1 97.31 296 THR B CA 1
ATOM 5477 C C . THR B 1 296 ? 6.484 21.219 -18.469 1 97.31 296 THR B C 1
ATOM 5479 O O . THR B 1 296 ? 6.023 20.078 -18.328 1 97.31 296 THR B O 1
ATOM 5482 N N . LEU B 1 297 ? 7.488 21.688 -17.797 1 97 297 LEU B N 1
ATOM 5483 C CA . LEU B 1 297 ? 8.141 20.859 -16.781 1 97 297 LEU B CA 1
ATOM 5484 C C . LEU B 1 297 ? 7.195 20.578 -15.625 1 97 297 LEU B C 1
ATOM 5486 O O . LEU B 1 297 ? 7.223 19.484 -15.055 1 97 297 LEU B O 1
ATOM 5490 N N . TYR B 1 298 ? 6.434 21.547 -15.359 1 97.69 298 TYR B N 1
ATOM 5491 C CA . TYR B 1 298 ? 5.461 21.375 -14.289 1 97.69 298 TYR B CA 1
ATOM 5492 C C . TYR B 1 298 ? 4.48 20.25 -14.617 1 97.69 298 TYR B C 1
ATOM 5494 O O . TYR B 1 298 ? 4.27 19.344 -13.805 1 97.69 298 TYR B O 1
ATOM 5502 N N . VAL B 1 299 ? 3.893 20.266 -15.773 1 97.38 299 VAL B N 1
ATOM 5503 C CA . VAL B 1 299 ? 2.92 19.266 -16.188 1 97.38 299 VAL B CA 1
ATOM 5504 C C . VAL B 1 299 ? 3.596 17.906 -16.281 1 97.38 299 VAL B C 1
ATOM 5506 O O . VAL B 1 299 ? 3.018 16.891 -15.891 1 97.38 299 VAL B O 1
ATOM 5509 N N . LYS B 1 300 ? 4.754 17.922 -16.781 1 96.31 300 LYS B N 1
ATOM 5510 C CA . LYS B 1 300 ? 5.504 16.672 -16.859 1 96.31 300 LYS B CA 1
ATOM 5511 C C . LYS B 1 300 ? 5.707 16.047 -15.484 1 96.31 300 LYS B C 1
ATOM 5513 O O . LYS B 1 300 ? 5.551 14.844 -15.305 1 96.31 300 LYS B O 1
ATOM 5518 N N . ALA B 1 301 ? 6.066 16.891 -14.547 1 96.88 301 ALA B N 1
ATOM 5519 C CA . ALA B 1 301 ? 6.266 16.422 -13.188 1 96.88 301 ALA B CA 1
ATOM 5520 C C . ALA B 1 301 ? 4.977 15.844 -12.609 1 96.88 301 ALA B C 1
ATOM 5522 O O . ALA B 1 301 ? 5 14.828 -11.914 1 96.88 301 ALA B O 1
ATOM 5523 N N . LEU B 1 302 ? 3.857 16.453 -12.922 1 97.12 302 LEU B N 1
ATOM 5524 C CA . LEU B 1 302 ? 2.564 15.953 -12.461 1 97.12 302 LEU B CA 1
ATOM 5525 C C . LEU B 1 302 ? 2.273 14.57 -13.023 1 97.12 302 LEU B C 1
ATOM 5527 O O . LEU B 1 302 ? 1.885 13.664 -12.281 1 97.12 302 LEU B O 1
ATOM 5531 N N . VAL B 1 303 ? 2.551 14.367 -14.227 1 93.88 303 VAL B N 1
ATOM 5532 C CA . VAL B 1 303 ? 2.236 13.117 -14.914 1 93.88 303 VAL B CA 1
ATOM 5533 C C . VAL B 1 303 ? 3.168 12.008 -14.43 1 93.88 303 VAL B C 1
ATOM 5535 O O . VAL B 1 303 ? 2.721 10.898 -14.125 1 93.88 303 VAL B O 1
ATOM 5538 N N . VAL B 1 304 ? 4.406 12.336 -14.289 1 92.69 304 VAL B N 1
ATOM 5539 C CA . VAL B 1 304 ? 5.402 11.352 -13.867 1 92.69 304 VAL B CA 1
ATOM 5540 C C . VAL B 1 304 ? 5.109 10.898 -12.438 1 92.69 304 VAL B C 1
ATOM 5542 O O . VAL B 1 304 ? 5.141 9.703 -12.141 1 92.69 304 VAL B O 1
ATOM 5545 N N . ASN B 1 305 ? 4.754 11.852 -11.648 1 95.31 305 ASN B N 1
ATOM 5546 C CA . ASN B 1 305 ? 4.527 11.508 -10.25 1 95.31 305 ASN B CA 1
ATOM 5547 C C . ASN B 1 305 ? 3.164 10.852 -10.055 1 95.31 305 ASN B C 1
ATOM 5549 O O . ASN B 1 305 ? 2.979 10.07 -9.117 1 95.31 305 ASN B O 1
ATOM 5553 N N . LEU B 1 306 ? 2.268 11.125 -10.906 1 93.44 306 LEU B N 1
ATOM 5554 C CA . LEU B 1 306 ? 1.012 10.383 -10.891 1 93.44 306 LEU B CA 1
ATOM 5555 C C . LEU B 1 306 ? 1.241 8.914 -11.234 1 93.44 306 LEU B C 1
ATOM 5557 O O . LEU B 1 306 ? 0.705 8.023 -10.57 1 93.44 306 LEU B O 1
ATOM 5561 N N . ALA B 1 307 ? 2.023 8.695 -12.18 1 89.56 307 ALA B N 1
ATOM 5562 C CA . ALA B 1 307 ? 2.361 7.328 -12.57 1 89.56 307 ALA B CA 1
ATOM 5563 C C . ALA B 1 307 ? 3.086 6.602 -11.445 1 89.56 307 ALA B C 1
ATOM 5565 O O . ALA B 1 307 ? 2.785 5.441 -11.148 1 89.56 307 ALA B O 1
ATOM 5566 N N . ARG B 1 308 ? 3.949 7.328 -10.828 1 92.06 308 ARG B N 1
ATOM 5567 C CA . ARG B 1 308 ? 4.672 6.746 -9.695 1 92.06 308 ARG B CA 1
ATOM 5568 C C . ARG B 1 308 ? 3.719 6.41 -8.555 1 92.06 308 ARG B C 1
ATOM 5570 O O . ARG B 1 308 ? 3.881 5.383 -7.887 1 92.06 308 ARG B O 1
ATOM 5577 N N . THR B 1 309 ? 2.809 7.285 -8.375 1 94.81 309 THR B N 1
ATOM 5578 C CA . THR B 1 309 ? 1.832 7.09 -7.312 1 94.81 309 THR B CA 1
ATOM 5579 C C . THR B 1 309 ? 1.028 5.812 -7.543 1 94.81 309 THR B C 1
ATOM 5581 O O . THR B 1 309 ? 0.883 4.992 -6.633 1 94.81 309 THR B O 1
ATOM 5584 N N . VAL B 1 310 ? 0.584 5.562 -8.672 1 90.94 310 VAL B N 1
ATOM 5585 C CA . VAL B 1 310 ? -0.257 4.414 -9 1 90.94 310 VAL B CA 1
ATOM 5586 C C . VAL B 1 310 ? 0.562 3.129 -8.906 1 90.94 310 VAL B C 1
ATOM 5588 O O . VAL B 1 310 ? 0.032 2.074 -8.555 1 90.94 310 VAL B O 1
ATOM 5591 N N . GLN B 1 311 ? 1.833 3.316 -9.047 1 88.94 311 GLN B N 1
ATOM 5592 C CA . GLN B 1 311 ? 2.688 2.139 -9.133 1 88.94 311 GLN B CA 1
ATOM 5593 C C . GLN B 1 311 ? 3.199 1.73 -7.75 1 88.94 311 GLN B C 1
ATOM 5595 O O . GLN B 1 311 ? 3.4 0.544 -7.484 1 88.94 311 GLN B O 1
ATOM 5600 N N . ALA B 1 312 ? 3.354 2.803 -6.93 1 90.31 312 ALA B N 1
ATOM 5601 C CA . ALA B 1 312 ? 4.191 2.457 -5.781 1 90.31 312 ALA B CA 1
ATOM 5602 C C . ALA B 1 312 ? 3.557 2.934 -4.477 1 90.31 312 ALA B C 1
ATOM 5604 O O . ALA B 1 312 ? 4.02 2.582 -3.391 1 90.31 312 ALA B O 1
ATOM 5605 N N . TYR B 1 313 ? 2.406 3.662 -4.582 1 94.94 313 TYR B N 1
ATOM 5606 C CA . TYR B 1 313 ? 1.87 4.246 -3.355 1 94.94 313 TYR B CA 1
ATOM 5607 C C . TYR B 1 313 ? 0.369 4 -3.246 1 94.94 313 TYR B C 1
ATOM 5609 O O . TYR B 1 313 ? -0.269 3.576 -4.211 1 94.94 313 TYR B O 1
ATOM 5617 N N . ASP B 1 314 ? -0.195 4.312 -2.08 1 96.62 314 ASP B N 1
ATOM 5618 C CA . ASP B 1 314 ? -1.532 3.795 -1.803 1 96.62 314 ASP B CA 1
ATOM 5619 C C . ASP B 1 314 ? -2.549 4.93 -1.7 1 96.62 314 ASP B C 1
ATOM 5621 O O . ASP B 1 314 ? -3.748 4.715 -1.89 1 96.62 314 ASP B O 1
ATOM 5625 N N . TRP B 1 315 ? -2.105 6.074 -1.416 1 97.81 315 TRP B N 1
ATOM 5626 C CA . TRP B 1 315 ? -3.002 7.125 -0.949 1 97.81 315 TRP B CA 1
ATOM 5627 C C . TRP B 1 315 ? -4.062 7.445 -1.998 1 97.81 315 TRP B C 1
ATOM 5629 O O . TRP B 1 315 ? -5.227 7.668 -1.663 1 97.81 315 TRP B O 1
ATOM 5639 N N . LEU B 1 316 ? -3.654 7.477 -3.248 1 97.88 316 LEU B N 1
ATOM 5640 C CA . LEU B 1 316 ? -4.602 7.848 -4.293 1 97.88 316 LEU B CA 1
ATOM 5641 C C . LEU B 1 316 ? -5.719 6.816 -4.402 1 97.88 316 LEU B C 1
ATOM 5643 O O . LEU B 1 316 ? -6.895 7.176 -4.516 1 97.88 316 LEU B O 1
ATOM 5647 N N . MET B 1 317 ? -5.406 5.566 -4.344 1 98.12 317 MET B N 1
ATOM 5648 C CA . MET B 1 317 ? -6.406 4.508 -4.438 1 98.12 317 MET B CA 1
ATOM 5649 C C . MET B 1 317 ? -7.273 4.461 -3.182 1 98.12 317 MET B C 1
ATOM 5651 O O . MET B 1 317 ? -8.477 4.23 -3.264 1 98.12 317 MET B O 1
ATOM 5655 N N . LEU B 1 318 ? -6.684 4.684 -2.086 1 98.5 318 LEU B N 1
ATOM 5656 C CA . LEU B 1 318 ? -7.457 4.758 -0.85 1 98.5 318 LEU B CA 1
ATOM 5657 C C . LEU B 1 318 ? -8.43 5.93 -0.887 1 98.5 318 LEU B C 1
ATOM 5659 O O . LEU B 1 318 ? -9.57 5.812 -0.427 1 98.5 318 LEU B O 1
ATOM 5663 N N . LEU B 1 319 ? -7.934 7.051 -1.406 1 98.62 319 LEU B N 1
ATOM 5664 C CA . LEU B 1 319 ? -8.828 8.195 -1.549 1 98.62 319 LEU B CA 1
ATOM 5665 C C . LEU B 1 319 ? -10.031 7.84 -2.414 1 98.62 319 LEU B C 1
ATOM 5667 O O . LEU B 1 319 ? -11.164 8.188 -2.08 1 98.62 319 LEU B O 1
ATOM 5671 N N . ALA B 1 320 ? -9.781 7.137 -3.479 1 97.88 320 ALA B N 1
ATOM 5672 C CA . ALA B 1 320 ? -10.875 6.711 -4.344 1 97.88 320 ALA B CA 1
ATOM 5673 C C . ALA B 1 320 ? -11.859 5.832 -3.58 1 97.88 320 ALA B C 1
ATOM 5675 O O . ALA B 1 320 ? -13.078 6.043 -3.654 1 97.88 320 ALA B O 1
ATOM 5676 N N . VAL B 1 321 ? -11.398 4.922 -2.816 1 97.88 321 VAL B N 1
ATOM 5677 C CA . VAL B 1 321 ? -12.242 4.027 -2.039 1 97.88 321 VAL B CA 1
ATOM 5678 C C . VAL B 1 321 ? -13.031 4.832 -1.008 1 97.88 321 VAL B C 1
ATOM 5680 O O . VAL B 1 321 ? -14.227 4.586 -0.8 1 97.88 321 VAL B O 1
ATOM 5683 N N . PHE B 1 322 ? -12.383 5.797 -0.39 1 98.56 322 PHE B N 1
ATOM 5684 C CA . PHE B 1 322 ? -13.047 6.648 0.586 1 98.56 322 PHE B CA 1
ATOM 5685 C C . PHE B 1 322 ? -14.188 7.422 -0.062 1 98.56 322 PHE B C 1
ATOM 5687 O O . PHE B 1 322 ? -15.297 7.48 0.485 1 98.56 322 PHE B O 1
ATOM 5694 N N . LEU B 1 323 ? -13.945 7.926 -1.213 1 98 323 LEU B N 1
ATOM 5695 C CA . LEU B 1 323 ? -14.945 8.758 -1.879 1 98 323 LEU B CA 1
ATOM 5696 C C . LEU B 1 323 ? -16.109 7.91 -2.377 1 98 323 LEU B C 1
ATOM 5698 O O . LEU B 1 323 ? -17.266 8.32 -2.277 1 98 323 LEU B O 1
ATOM 5702 N N . PHE B 1 324 ? -15.82 6.746 -2.861 1 96.5 324 PHE B N 1
ATOM 5703 C CA . PHE B 1 324 ? -16.906 5.852 -3.252 1 96.5 324 PHE B CA 1
ATOM 5704 C C . PHE B 1 324 ? -17.703 5.406 -2.033 1 96.5 324 PHE B C 1
ATOM 5706 O O . PHE B 1 324 ? -18.938 5.273 -2.102 1 96.5 324 PHE B O 1
ATOM 5713 N N . GLY B 1 325 ? -16.938 5.133 -0.959 1 95.62 325 GLY B N 1
ATOM 5714 C CA . GLY B 1 325 ? -17.641 4.852 0.283 1 95.62 325 GLY B CA 1
ATOM 5715 C C . GLY B 1 325 ? -18.547 5.98 0.727 1 95.62 325 GLY B C 1
ATOM 5716 O O . GLY B 1 325 ? -19.672 5.742 1.171 1 95.62 325 GLY B O 1
ATOM 5717 N N . PHE B 1 326 ? -18.078 7.176 0.583 1 97.19 326 PHE B N 1
ATOM 5718 C CA . PHE B 1 326 ? -18.875 8.344 0.956 1 97.19 326 PHE B CA 1
ATOM 5719 C C . PHE B 1 326 ? -20.125 8.445 0.097 1 97.19 326 PHE B C 1
ATOM 5721 O O . PHE B 1 326 ? -21.203 8.734 0.605 1 97.19 326 PHE B O 1
ATOM 5728 N N . VAL B 1 327 ? -19.969 8.188 -1.188 1 94.31 327 VAL B N 1
ATOM 5729 C CA . VAL B 1 327 ? -21.109 8.219 -2.098 1 94.31 327 VAL B CA 1
ATOM 5730 C C . VAL B 1 327 ? -22.141 7.184 -1.66 1 94.31 327 VAL B C 1
ATOM 5732 O O . VAL B 1 327 ? -23.344 7.465 -1.647 1 94.31 327 VAL B O 1
ATOM 5735 N N . LEU B 1 328 ? -21.703 6.051 -1.262 1 93.5 328 LEU B N 1
ATOM 5736 C CA . LEU B 1 328 ? -22.609 5 -0.821 1 93.5 328 LEU B CA 1
ATOM 5737 C C . LEU B 1 328 ? -23.297 5.387 0.489 1 93.5 328 LEU B C 1
ATOM 5739 O O . LEU B 1 328 ? -24.469 5.062 0.703 1 93.5 328 LEU B O 1
ATOM 5743 N N . LEU B 1 329 ? -22.562 6.062 1.348 1 94.56 329 LEU B N 1
ATOM 5744 C CA . LEU B 1 329 ? -23.141 6.52 2.604 1 94.56 329 LEU B CA 1
ATOM 5745 C C . LEU B 1 329 ? -24.219 7.578 2.35 1 94.56 329 LEU B C 1
ATOM 5747 O O . LEU B 1 329 ? -25.266 7.559 2.982 1 94.56 329 LEU B O 1
ATOM 5751 N N . VAL B 1 330 ? -23.922 8.438 1.445 1 92.12 330 VAL B N 1
ATOM 5752 C CA . VAL B 1 330 ? -24.906 9.461 1.07 1 92.12 330 VAL B CA 1
ATOM 5753 C C . VAL B 1 330 ? -26.141 8.805 0.484 1 92.12 330 VAL B C 1
ATOM 5755 O O . VAL B 1 330 ? -27.266 9.141 0.863 1 92.12 330 VAL B O 1
ATOM 5758 N N . ARG B 1 331 ? -26.016 7.824 -0.259 1 87.56 331 ARG B N 1
ATOM 5759 C CA . ARG B 1 331 ? -27.109 7.141 -0.934 1 87.56 331 ARG B CA 1
ATOM 5760 C C . ARG B 1 331 ? -27.938 6.324 0.055 1 87.56 331 ARG B C 1
ATOM 5762 O O . ARG B 1 331 ? -29.141 6.133 -0.141 1 87.56 331 ARG B O 1
ATOM 5769 N N . SER B 1 332 ? -27.281 5.887 1.021 1 88.5 332 SER B N 1
ATOM 5770 C CA . SER B 1 332 ? -27.984 5.074 2.01 1 88.5 332 SER B CA 1
ATOM 5771 C C . SER B 1 332 ? -28.859 5.934 2.912 1 88.5 332 SER B C 1
ATOM 5773 O O . SER B 1 332 ? -29.641 5.406 3.717 1 88.5 332 SER B O 1
ATOM 5775 N N . GLY B 1 333 ? -28.734 7.195 2.799 1 87.56 333 GLY B N 1
ATOM 5776 C CA . GLY B 1 333 ? -29.594 8.102 3.545 1 87.56 333 GLY B CA 1
ATOM 5777 C C . GLY B 1 333 ? -29.078 8.398 4.938 1 87.56 333 GLY B C 1
ATOM 5778 O O . GLY B 1 333 ? -29.828 8.852 5.801 1 87.56 333 GLY B O 1
ATOM 5779 N N . ARG B 1 334 ? -27.812 8.133 5.125 1 90.75 334 ARG B N 1
ATOM 5780 C CA . ARG B 1 334 ? -27.234 8.453 6.426 1 90.75 334 ARG B CA 1
ATOM 5781 C C . ARG B 1 334 ? -27.25 9.953 6.68 1 90.75 334 ARG B C 1
ATOM 5783 O O . ARG B 1 334 ? -27.125 10.75 5.742 1 90.75 334 ARG B O 1
ATOM 5790 N N . GLU B 1 335 ? -27.469 10.25 7.895 1 92 335 GLU B N 1
ATOM 5791 C CA . GLU B 1 335 ? -27.438 11.664 8.266 1 92 335 GLU B CA 1
ATOM 5792 C C . GLU B 1 335 ? -26 12.195 8.273 1 92 335 GLU B C 1
ATOM 5794 O O . GLU B 1 335 ? -25.141 11.656 8.961 1 92 335 GLU B O 1
ATOM 5799 N N . ILE B 1 336 ? -25.812 13.188 7.535 1 96.5 336 ILE B N 1
ATOM 5800 C CA . ILE B 1 336 ? -24.5 13.836 7.457 1 96.5 336 ILE B CA 1
ATOM 5801 C C . ILE B 1 336 ? -24.641 15.32 7.801 1 96.5 336 ILE B C 1
ATOM 5803 O O . ILE B 1 336 ? -25.406 16.047 7.16 1 96.5 336 ILE B O 1
ATOM 5807 N N . SER B 1 337 ? -23.984 15.766 8.789 1 95.69 337 SER B N 1
ATOM 5808 C CA . SER B 1 337 ? -24.062 17.156 9.234 1 95.69 337 SER B CA 1
ATOM 5809 C C . SER B 1 337 ? -23.328 18.094 8.266 1 95.69 337 SER B C 1
ATOM 5811 O O . SER B 1 337 ? -22.516 17.641 7.453 1 95.69 337 SER B O 1
ATOM 5813 N N . LYS B 1 338 ? -23.641 19.312 8.32 1 95.62 338 LYS B N 1
ATOM 5814 C CA . LYS B 1 338 ? -22.969 20.312 7.488 1 95.62 338 LYS B CA 1
ATOM 5815 C C . LYS B 1 338 ? -21.469 20.328 7.777 1 95.62 338 LYS B C 1
ATOM 5817 O O . LYS B 1 338 ? -20.656 20.484 6.859 1 95.62 338 LYS B O 1
ATOM 5822 N N . GLY B 1 339 ? -21.109 20.188 9.039 1 97.75 339 GLY B N 1
ATOM 5823 C CA . GLY B 1 339 ? -19.703 20.125 9.414 1 97.75 339 GLY B CA 1
ATOM 5824 C C . GLY B 1 339 ? -18.984 18.953 8.773 1 97.75 339 GLY B C 1
ATOM 5825 O O . GLY B 1 339 ? -17.828 19.078 8.352 1 97.75 339 GLY B O 1
ATOM 5826 N N . GLN B 1 340 ? -19.688 17.812 8.742 1 98.25 340 GLN B N 1
ATOM 5827 C CA . GLN B 1 340 ? -19.109 16.641 8.117 1 98.25 340 GLN B CA 1
ATOM 5828 C C . GLN B 1 340 ? -18.953 16.828 6.613 1 98.25 340 GLN B C 1
ATOM 5830 O O . GLN B 1 340 ? -17.953 16.406 6.027 1 98.25 340 GLN B O 1
ATOM 5835 N N . TRP B 1 341 ? -19.922 17.469 6.004 1 97.62 341 TRP B N 1
ATOM 5836 C CA . TRP B 1 341 ? -19.812 17.812 4.59 1 97.62 341 TRP B CA 1
ATOM 5837 C C . TRP B 1 341 ? -18.609 18.719 4.336 1 97.62 341 TRP B C 1
ATOM 5839 O O . TRP B 1 341 ? -17.828 18.469 3.418 1 97.62 341 TRP B O 1
ATOM 5849 N N . ILE B 1 342 ? -18.438 19.672 5.137 1 98.38 342 ILE B N 1
ATOM 5850 C CA . ILE B 1 342 ? -17.328 20.594 5.004 1 98.38 342 ILE B CA 1
ATOM 5851 C C . ILE B 1 342 ? -16 19.828 5.141 1 98.38 342 ILE B C 1
ATOM 5853 O O . ILE B 1 342 ? -15.086 20.031 4.344 1 98.38 342 ILE B O 1
ATOM 5857 N N . ALA B 1 343 ? -15.961 18.969 6.094 1 98.81 343 ALA B N 1
ATOM 5858 C CA . ALA B 1 343 ? -14.742 18.203 6.352 1 98.81 343 ALA B CA 1
ATOM 5859 C C . ALA B 1 343 ? -14.383 17.328 5.152 1 98.81 343 ALA B C 1
ATOM 5861 O O . ALA B 1 343 ? -13.242 17.328 4.695 1 98.81 343 ALA B O 1
ATOM 5862 N N . VAL B 1 344 ? -15.367 16.562 4.613 1 98.75 344 VAL B N 1
ATOM 5863 C CA . VAL B 1 344 ? -15.102 15.641 3.518 1 98.75 344 VAL B CA 1
ATOM 5864 C C . VAL B 1 344 ? -14.664 16.422 2.277 1 98.75 344 VAL B C 1
ATOM 5866 O O . VAL B 1 344 ? -13.68 16.062 1.628 1 98.75 344 VAL B O 1
ATOM 5869 N N . ILE B 1 345 ? -15.344 17.516 1.979 1 98.5 345 ILE B N 1
ATOM 5870 C CA . ILE B 1 345 ? -15.023 18.312 0.806 1 98.5 345 ILE B CA 1
ATOM 5871 C C . ILE B 1 345 ? -13.641 18.953 0.98 1 98.5 345 ILE B C 1
ATOM 5873 O O . ILE B 1 345 ? -12.805 18.891 0.078 1 98.5 345 ILE B O 1
ATOM 5877 N N . ALA B 1 346 ? -13.422 19.531 2.117 1 98.88 346 ALA B N 1
ATOM 5878 C CA . ALA B 1 346 ? -12.156 20.219 2.377 1 98.88 346 ALA B CA 1
ATOM 5879 C C . ALA B 1 346 ? -10.984 19.25 2.312 1 98.88 346 ALA B C 1
ATOM 5881 O O . ALA B 1 346 ? -9.961 19.547 1.682 1 98.88 346 ALA B O 1
ATOM 5882 N N . LEU B 1 347 ? -11.125 18.094 2.947 1 98.94 347 LEU B N 1
ATOM 5883 C CA . LEU B 1 347 ? -10.039 17.125 2.959 1 98.94 347 LEU B CA 1
ATOM 5884 C C . LEU B 1 347 ? -9.773 16.594 1.556 1 98.94 347 LEU B C 1
ATOM 5886 O O . LEU B 1 347 ? -8.617 16.422 1.159 1 98.94 347 LEU B O 1
ATOM 5890 N N . THR B 1 348 ? -10.828 16.344 0.821 1 98.75 348 THR B N 1
ATOM 5891 C CA . THR B 1 348 ? -10.672 15.867 -0.548 1 98.75 348 THR B CA 1
ATOM 5892 C C . THR B 1 348 ? -9.969 16.906 -1.407 1 98.75 348 THR B C 1
ATOM 5894 O O . THR B 1 348 ? -9.016 16.594 -2.129 1 98.75 348 THR B O 1
ATOM 5897 N N . LEU B 1 349 ? -10.367 18.125 -1.243 1 98.56 349 LEU B N 1
ATOM 5898 C CA . LEU B 1 349 ? -9.742 19.219 -1.979 1 98.56 349 LEU B CA 1
ATOM 5899 C C . LEU B 1 349 ? -8.289 19.406 -1.552 1 98.56 349 LEU B C 1
ATOM 5901 O O . LEU B 1 349 ? -7.414 19.656 -2.389 1 98.56 349 LEU B O 1
ATOM 5905 N N . CYS B 1 350 ? -8.094 19.297 -0.288 1 98.69 350 CYS B N 1
ATOM 5906 C CA . CYS B 1 350 ? -6.746 19.484 0.248 1 98.69 350 CYS B CA 1
ATOM 5907 C C . CYS B 1 350 ? -5.797 18.406 -0.276 1 98.69 350 CYS B C 1
ATOM 5909 O O . CYS B 1 350 ? -4.676 18.719 -0.683 1 98.69 350 CYS B O 1
ATOM 5911 N N . ILE B 1 351 ? -6.215 17.156 -0.291 1 98.44 351 ILE B N 1
ATOM 5912 C CA . ILE B 1 351 ? -5.395 16.047 -0.769 1 98.44 351 ILE B CA 1
ATOM 5913 C C . ILE B 1 351 ? -5.086 16.234 -2.252 1 98.44 351 ILE B C 1
ATOM 5915 O O . ILE B 1 351 ? -3.93 16.141 -2.67 1 98.44 351 ILE B O 1
ATOM 5919 N N . GLY B 1 352 ? -6.102 16.547 -3.033 1 97.56 352 GLY B N 1
ATOM 5920 C CA . GLY B 1 352 ? -5.875 16.828 -4.441 1 97.56 352 GLY B CA 1
ATOM 5921 C C . GLY B 1 352 ? -5.004 18.047 -4.672 1 97.56 352 GLY B C 1
ATOM 5922 O O . GLY B 1 352 ? -4.121 18.031 -5.535 1 97.56 352 GLY B O 1
ATOM 5923 N N . GLY B 1 353 ? -5.262 19.062 -3.916 1 97.44 353 GLY B N 1
ATOM 5924 C CA . GLY B 1 353 ? -4.469 20.281 -4.023 1 97.44 353 GLY B CA 1
ATOM 5925 C C . GLY B 1 353 ? -3.012 20.078 -3.658 1 97.44 353 GLY B C 1
ATOM 5926 O O . GLY B 1 353 ? -2.123 20.656 -4.281 1 97.44 353 GLY B O 1
ATOM 5927 N N . LYS B 1 354 ? -2.848 19.297 -2.674 1 97.38 354 LYS B N 1
ATOM 5928 C CA . LYS B 1 354 ? -1.475 19 -2.277 1 97.38 354 LYS B CA 1
ATOM 5929 C C . LYS B 1 354 ? -0.703 18.344 -3.418 1 97.38 354 LYS B C 1
ATOM 5931 O O . LYS B 1 354 ? 0.44 18.719 -3.695 1 97.38 354 LYS B O 1
ATOM 5936 N N . PHE B 1 355 ? -1.292 17.406 -4.074 1 97.88 355 PHE B N 1
ATOM 5937 C CA . PHE B 1 355 ? -0.624 16.719 -5.168 1 97.88 355 PHE B CA 1
ATOM 5938 C C . PHE B 1 355 ? -0.374 17.656 -6.336 1 97.88 355 PHE B C 1
ATOM 5940 O O . PHE B 1 355 ? 0.698 17.641 -6.941 1 97.88 355 PHE B O 1
ATOM 5947 N N . VAL B 1 356 ? -1.335 18.484 -6.613 1 97 356 VAL B N 1
ATOM 5948 C CA . VAL B 1 356 ? -1.219 19.375 -7.766 1 97 356 VAL B CA 1
ATOM 5949 C C . VAL B 1 356 ? -0.176 20.453 -7.48 1 97 356 VAL B C 1
ATOM 5951 O O . VAL B 1 356 ? 0.557 20.875 -8.383 1 97 356 VAL B O 1
ATOM 5954 N N . THR B 1 357 ? -0.055 20.875 -6.25 1 96.69 357 THR B N 1
ATOM 5955 C CA . THR B 1 357 ? 0.887 21.922 -5.891 1 96.69 357 THR B CA 1
ATOM 5956 C C . THR B 1 357 ? 2.301 21.375 -5.766 1 96.69 357 THR B C 1
ATOM 5958 O O . THR B 1 357 ? 3.27 22.031 -6.152 1 96.69 357 THR B O 1
ATOM 5961 N N . PHE B 1 358 ? 2.4 20.266 -5.234 1 96.69 358 PHE B N 1
ATOM 5962 C CA . PHE B 1 358 ? 3.686 19.625 -4.984 1 96.69 358 PHE B CA 1
ATOM 5963 C C . PHE B 1 358 ? 3.559 18.109 -5.062 1 96.69 358 PHE B C 1
ATOM 5965 O O . PHE B 1 358 ? 3.438 17.438 -4.035 1 96.69 358 PHE B O 1
ATOM 5972 N N . PRO B 1 359 ? 3.645 17.547 -6.258 1 96.38 359 PRO B N 1
ATOM 5973 C CA . PRO B 1 359 ? 3.254 16.156 -6.527 1 96.38 359 PRO B CA 1
ATOM 5974 C C . PRO B 1 359 ? 4.285 15.148 -6.031 1 96.38 359 PRO B C 1
ATOM 5976 O O . PRO B 1 359 ? 4.797 14.352 -6.816 1 96.38 359 PRO B O 1
ATOM 5979 N N . LEU B 1 360 ? 4.465 15.125 -4.727 1 94.81 360 LEU B N 1
ATOM 5980 C CA . LEU B 1 360 ? 5.234 14.039 -4.133 1 94.81 360 LEU B CA 1
ATOM 5981 C C . LEU B 1 360 ? 4.363 12.812 -3.916 1 94.81 360 LEU B C 1
ATOM 5983 O O . LEU B 1 360 ? 3.291 12.898 -3.309 1 94.81 360 LEU B O 1
ATOM 5987 N N . PRO B 1 361 ? 4.758 11.711 -4.359 1 95.19 361 PRO B N 1
ATOM 5988 C CA . PRO B 1 361 ? 3.879 10.539 -4.348 1 95.19 361 PRO B CA 1
ATOM 5989 C C . PRO B 1 361 ? 3.844 9.844 -2.99 1 95.19 361 PRO B C 1
ATOM 5991 O O . PRO B 1 361 ? 2.979 9 -2.75 1 95.19 361 PRO B O 1
ATOM 5994 N N . ASP B 1 362 ? 4.645 10.172 -2.066 1 94 362 ASP B N 1
ATOM 5995 C CA . ASP B 1 362 ? 4.809 9.438 -0.816 1 94 362 ASP B CA 1
ATOM 5996 C C . ASP B 1 362 ? 3.518 9.461 0.003 1 94 362 ASP B C 1
ATOM 5998 O O . ASP B 1 362 ? 2.934 10.523 0.223 1 94 362 ASP B O 1
ATOM 6002 N N . ASP B 1 363 ? 3.127 8.336 0.536 1 95.5 363 ASP B N 1
ATOM 6003 C CA . ASP B 1 363 ? 1.9 8.203 1.315 1 95.5 363 ASP B CA 1
ATOM 6004 C C . ASP B 1 363 ? 1.938 9.086 2.557 1 95.5 363 ASP B C 1
ATOM 6006 O O . ASP B 1 363 ? 0.918 9.656 2.951 1 95.5 363 ASP B O 1
ATOM 6010 N N . ARG B 1 364 ? 3.121 9.195 3.105 1 93.38 364 ARG B N 1
ATOM 6011 C CA . ARG B 1 364 ? 3.26 9.898 4.375 1 93.38 364 ARG B CA 1
ATOM 6012 C C . ARG B 1 364 ? 2.828 11.359 4.238 1 93.38 364 ARG B C 1
ATOM 6014 O O . ARG B 1 364 ? 2.334 11.953 5.195 1 93.38 364 ARG B O 1
ATOM 6021 N N . ILE B 1 365 ? 2.936 11.883 3.096 1 94.94 365 ILE B N 1
ATOM 6022 C CA . ILE B 1 365 ? 2.643 13.297 2.854 1 94.94 365 ILE B CA 1
ATOM 6023 C C . ILE B 1 365 ? 1.137 13.531 2.941 1 94.94 365 ILE B C 1
ATOM 6025 O O . ILE B 1 365 ? 0.694 14.617 3.316 1 94.94 365 ILE B O 1
ATOM 6029 N N . TYR B 1 366 ? 0.392 12.531 2.711 1 98 366 TYR B N 1
ATOM 6030 C CA . TYR B 1 366 ? -1.058 12.688 2.658 1 98 366 TYR B CA 1
ATOM 6031 C C . TYR B 1 366 ? -1.712 12.133 3.92 1 98 366 TYR B C 1
ATOM 6033 O O . TYR B 1 366 ? -2.898 12.359 4.164 1 98 366 TYR B O 1
ATOM 6041 N N . LEU B 1 367 ? -0.973 11.492 4.734 1 98.12 367 LEU B N 1
ATOM 6042 C CA . LEU B 1 367 ? -1.455 10.82 5.938 1 98.12 367 LEU B CA 1
ATOM 6043 C C . LEU B 1 367 ? -2.209 11.797 6.84 1 98.12 367 LEU B C 1
ATOM 6045 O O . LEU B 1 367 ? -3.297 11.477 7.324 1 98.12 367 LEU B O 1
ATOM 6049 N N . PRO B 1 368 ? -1.751 13.031 7.043 1 98.56 368 PRO B N 1
ATOM 6050 C CA . PRO B 1 368 ? -2.428 13.945 7.965 1 98.56 368 PRO B CA 1
ATOM 6051 C C . PRO B 1 368 ? -3.838 14.312 7.504 1 98.56 368 PRO B C 1
ATOM 6053 O O . PRO B 1 368 ? -4.637 14.828 8.289 1 98.56 368 PRO B O 1
ATOM 6056 N N . TYR B 1 369 ? -4.145 14.039 6.277 1 98.81 369 TYR B N 1
ATOM 6057 C CA . TYR B 1 369 ? -5.453 14.383 5.73 1 98.81 369 TYR B CA 1
ATOM 6058 C C . TYR B 1 369 ? -6.293 13.133 5.496 1 98.81 369 TYR B C 1
ATOM 6060 O O . TYR B 1 369 ? -7.52 13.172 5.605 1 98.81 369 TYR B O 1
ATOM 6068 N N . MET B 1 370 ? -5.582 12.039 5.211 1 98.81 370 MET B N 1
ATOM 6069 C CA . MET B 1 370 ? -6.27 10.781 4.938 1 98.81 370 MET B CA 1
ATOM 6070 C C . MET B 1 370 ? -6.84 10.18 6.215 1 98.81 370 MET B C 1
ATOM 6072 O O . MET B 1 370 ? -7.941 9.633 6.211 1 98.81 370 MET B O 1
ATOM 6076 N N . LEU B 1 371 ? -6.117 10.328 7.281 1 98.81 371 LEU B N 1
ATOM 6077 C CA . LEU B 1 371 ? -6.562 9.75 8.547 1 98.81 371 LEU B CA 1
ATOM 6078 C C . LEU B 1 371 ? -7.836 10.43 9.031 1 98.81 371 LEU B C 1
ATOM 6080 O O . LEU B 1 371 ? -8.82 9.758 9.352 1 98.81 371 LEU B O 1
ATOM 6084 N N . PRO B 1 372 ? -7.871 11.742 9.062 1 98.88 372 PRO B N 1
ATOM 6085 C CA . PRO B 1 372 ? -9.133 12.367 9.477 1 98.88 372 PRO B CA 1
ATOM 6086 C C . PRO B 1 372 ? -10.281 12.055 8.523 1 98.88 372 PRO B C 1
ATOM 6088 O O . PRO B 1 372 ? -11.43 11.914 8.961 1 98.88 372 PRO B O 1
ATOM 6091 N N . LEU B 1 373 ? -9.992 11.984 7.234 1 98.94 373 LEU B N 1
ATOM 6092 C CA . LEU B 1 373 ? -11.047 11.633 6.293 1 98.94 373 LEU B CA 1
ATOM 6093 C C . LEU B 1 373 ? -11.633 10.258 6.621 1 98.94 373 LEU B C 1
ATOM 6095 O O . LEU B 1 373 ? -12.852 10.078 6.617 1 98.94 373 LEU B O 1
ATOM 6099 N N . LEU B 1 374 ? -10.781 9.344 6.938 1 98.88 374 LEU B N 1
ATOM 6100 C CA . LEU B 1 374 ? -11.211 8.008 7.344 1 98.88 374 LEU B CA 1
ATOM 6101 C C . LEU B 1 374 ? -12.117 8.078 8.57 1 98.88 374 LEU B C 1
ATOM 6103 O O . LEU B 1 374 ? -13.164 7.426 8.602 1 98.88 374 LEU B O 1
ATOM 6107 N N . LEU B 1 375 ? -11.75 8.883 9.523 1 98.88 375 LEU B N 1
ATOM 6108 C CA . LEU B 1 375 ? -12.508 8.93 10.766 1 98.88 375 LEU B CA 1
ATOM 6109 C C . LEU B 1 375 ? -13.859 9.602 10.555 1 98.88 375 LEU B C 1
ATOM 6111 O O . LEU B 1 375 ? -14.859 9.211 11.164 1 98.88 375 LEU B O 1
ATOM 6115 N N . VAL B 1 376 ? -13.883 10.625 9.703 1 98.88 376 VAL B N 1
ATOM 6116 C CA . VAL B 1 376 ? -15.156 11.258 9.375 1 98.88 376 VAL B CA 1
ATOM 6117 C C . VAL B 1 376 ? -16.094 10.227 8.742 1 98.88 376 VAL B C 1
ATOM 6119 O O . VAL B 1 376 ? -17.266 10.148 9.102 1 98.88 376 VAL B O 1
ATOM 6122 N N . LEU B 1 377 ? -15.57 9.461 7.855 1 98.69 377 LEU B N 1
ATOM 6123 C CA . LEU B 1 377 ? -16.375 8.445 7.191 1 98.69 377 LEU B CA 1
ATOM 6124 C C . LEU B 1 377 ? -16.844 7.383 8.18 1 98.69 377 LEU B C 1
ATOM 6126 O O . LEU B 1 377 ? -17.984 6.918 8.109 1 98.69 377 LEU B O 1
ATOM 6130 N N . MET B 1 378 ? -15.969 7.02 9.109 1 98.44 378 MET B N 1
ATOM 6131 C CA . MET B 1 378 ? -16.328 6.035 10.125 1 98.44 378 MET B CA 1
ATOM 6132 C C . MET B 1 378 ? -17.422 6.57 11.031 1 98.44 378 MET B C 1
ATOM 6134 O O . MET B 1 378 ? -18.328 5.828 11.438 1 98.44 378 MET B O 1
ATOM 6138 N N . GLU B 1 379 ? -17.312 7.805 11.328 1 98.25 379 GLU B N 1
ATOM 6139 C CA . GLU B 1 379 ? -18.328 8.445 12.156 1 98.25 379 GLU B CA 1
ATOM 6140 C C . GLU B 1 379 ? -19.688 8.453 11.461 1 98.25 379 GLU B C 1
ATOM 6142 O O . GLU B 1 379 ? -20.734 8.281 12.109 1 98.25 379 GLU B O 1
ATOM 6147 N N . ILE B 1 380 ? -19.688 8.695 10.172 1 98.06 380 ILE B N 1
ATOM 6148 C CA . ILE B 1 380 ? -20.938 8.688 9.406 1 98.06 380 ILE B CA 1
ATOM 6149 C C . ILE B 1 380 ? -21.453 7.258 9.266 1 98.06 380 ILE B C 1
ATOM 6151 O O . ILE B 1 380 ? -22.656 7.008 9.398 1 98.06 380 ILE B O 1
ATOM 6155 N N . TRP B 1 381 ? -20.531 6.328 9.031 1 96.69 381 TRP B N 1
ATOM 6156 C CA . TRP B 1 381 ? -20.859 4.941 8.711 1 96.69 381 TRP B CA 1
ATOM 6157 C C . TRP B 1 381 ? -21.297 4.188 9.969 1 96.69 381 TRP B C 1
ATOM 6159 O O . TRP B 1 381 ? -22.297 3.465 9.945 1 96.69 381 TRP B O 1
ATOM 6169 N N . ARG B 1 382 ? -20.625 4.262 11.047 1 95.88 382 ARG B N 1
ATOM 6170 C CA . ARG B 1 382 ? -20.844 3.58 12.32 1 95.88 382 ARG B CA 1
ATOM 6171 C C . ARG B 1 382 ? -21.094 2.092 12.102 1 95.88 382 ARG B C 1
ATOM 6173 O O . ARG B 1 382 ? -22.141 1.575 12.484 1 95.88 382 ARG B O 1
ATOM 6180 N N . PRO B 1 383 ? -20.094 1.457 11.57 1 94.19 383 PRO B N 1
ATOM 6181 C CA . PRO B 1 383 ? -20.328 0.026 11.352 1 94.19 383 PRO B CA 1
ATOM 6182 C C . PRO B 1 383 ? -20.531 -0.742 12.656 1 94.19 383 PRO B C 1
ATOM 6184 O O . PRO B 1 383 ? -19.906 -0.44 13.664 1 94.19 383 PRO B O 1
ATOM 6187 N N . GLU B 1 384 ? -21.406 -1.677 12.648 1 92.62 384 GLU B N 1
ATOM 6188 C CA . GLU B 1 384 ? -21.734 -2.523 13.797 1 92.62 384 GLU B CA 1
ATOM 6189 C C . GLU B 1 384 ? -21.453 -3.992 13.492 1 92.62 384 GLU B C 1
ATOM 6191 O O . GLU B 1 384 ? -22.031 -4.555 12.555 1 92.62 384 GLU B O 1
ATOM 6196 N N . PHE B 1 385 ? -20.656 -4.586 14.289 1 92.25 385 PHE B N 1
ATOM 6197 C CA . PHE B 1 385 ? -20.281 -5.984 14.102 1 92.25 385 PHE B CA 1
ATOM 6198 C C . PHE B 1 385 ? -20.953 -6.867 15.148 1 92.25 385 PHE B C 1
ATOM 6200 O O . PHE B 1 385 ? -20.938 -8.094 15.031 1 92.25 385 PHE B O 1
ATOM 6207 N N . SER B 1 386 ? -21.578 -6.27 16.141 1 87.81 386 SER B N 1
ATOM 6208 C CA . SER B 1 386 ? -22.234 -7.008 17.219 1 87.81 386 SER B CA 1
ATOM 6209 C C . SER B 1 386 ? -23.594 -7.539 16.766 1 87.81 386 SER B C 1
ATOM 6211 O O . SER B 1 386 ? -24.188 -7.008 15.82 1 87.81 386 SER B O 1
ATOM 6213 N N . TYR B 1 387 ? -24.016 -8.695 17.281 1 76.25 387 TYR B N 1
ATOM 6214 C CA . TYR B 1 387 ? -25.312 -9.273 16.969 1 76.25 387 TYR B CA 1
ATOM 6215 C C . TYR B 1 387 ? -26.438 -8.531 17.703 1 76.25 387 TYR B C 1
ATOM 6217 O O . TYR B 1 387 ? -26.25 -8.094 18.844 1 76.25 387 TYR B O 1
ATOM 6225 N N . PRO B 1 388 ? -27.562 -8.258 16.922 1 64.25 388 PRO B N 1
ATOM 6226 C CA . PRO B 1 388 ? -28.672 -7.559 17.578 1 64.25 388 PRO B CA 1
ATOM 6227 C C . PRO B 1 388 ? -29.25 -8.328 18.766 1 64.25 388 PRO B C 1
ATOM 6229 O O . PRO B 1 388 ? -29.328 -9.562 18.719 1 64.25 388 PRO B O 1
ATOM 6232 N N . THR B 1 389 ? -29.094 -7.988 19.906 1 53.12 389 THR B N 1
ATOM 6233 C CA . THR B 1 389 ? -29.781 -8.609 21.031 1 53.12 389 THR B CA 1
ATOM 6234 C C . THR B 1 389 ? -31.281 -8.617 20.828 1 53.12 389 THR B C 1
ATOM 6236 O O . THR B 1 389 ? -31.891 -7.566 20.578 1 53.12 389 THR B O 1
ATOM 6239 N N . GLU B 1 390 ? -31.891 -9.594 20.281 1 47.62 390 GLU B N 1
ATOM 6240 C CA . GLU B 1 390 ? -33.344 -9.672 20.312 1 47.62 390 GLU B CA 1
ATOM 6241 C C . GLU B 1 390 ? -33.875 -9.258 21.672 1 47.62 390 GLU B C 1
ATOM 6243 O O . GLU B 1 390 ? -33.469 -9.773 22.703 1 47.62 390 GLU B O 1
ATOM 6248 N N . ARG B 1 391 ? -34.438 -8.094 21.875 1 39.78 391 ARG B N 1
ATOM 6249 C CA . ARG B 1 391 ? -35.375 -7.898 23 1 39.78 391 ARG B CA 1
ATOM 6250 C C . ARG B 1 391 ? -36.406 -9 23.047 1 39.78 391 ARG B C 1
ATOM 6252 O O . ARG B 1 391 ? -37.188 -9.172 22.094 1 39.78 391 ARG B O 1
ATOM 6259 N N . ILE B 1 392 ? -36.281 -10.094 23.703 1 38.22 392 ILE B N 1
ATOM 6260 C CA . ILE B 1 392 ? -37.375 -10.961 24.109 1 38.22 392 ILE B CA 1
ATOM 6261 C C . ILE B 1 392 ? -38.562 -10.117 24.547 1 38.22 392 ILE B C 1
ATOM 6263 O O . ILE B 1 392 ? -38.5 -9.383 25.531 1 38.22 392 ILE B O 1
ATOM 6267 N N . ARG B 1 393 ? -39.5 -9.695 23.688 1 37.59 393 ARG B N 1
ATOM 6268 C CA . ARG B 1 393 ? -40.844 -9.352 24.156 1 37.59 393 ARG B CA 1
ATOM 6269 C C . ARG B 1 393 ? -41.375 -10.414 25.125 1 37.59 393 ARG B C 1
ATOM 6271 O O . ARG B 1 393 ? -41.469 -11.594 24.766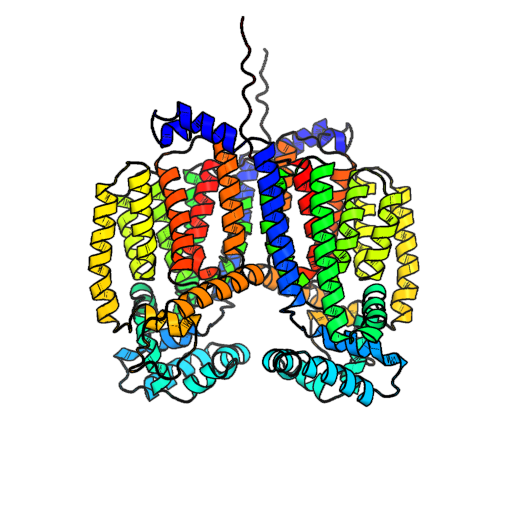 1 37.59 393 ARG B O 1
ATOM 6278 N N . SER B 1 394 ? -41.219 -10.227 26.406 1 32.62 394 SER B N 1
ATOM 6279 C CA . SER B 1 394 ? -42.094 -10.875 27.375 1 32.62 394 SER B CA 1
ATOM 6280 C C . SER B 1 394 ? -43.562 -10.68 27.031 1 32.62 394 SER B C 1
ATOM 6282 O O . SER B 1 394 ? -44.094 -9.57 27.125 1 32.62 394 SER B O 1
ATOM 6284 N N . ASP B 1 395 ? -44.094 -11.109 25.969 1 28.52 395 ASP B N 1
ATOM 6285 C CA . ASP B 1 395 ? -45.531 -11.375 25.969 1 28.52 395 ASP B CA 1
ATOM 6286 C C . ASP B 1 395 ? -45.906 -12.273 27.156 1 28.52 395 ASP B C 1
ATOM 6288 O O . ASP B 1 395 ? -45.562 -13.461 27.172 1 28.52 395 ASP B O 1
ATOM 6292 N N . GLN B 1 396 ? -45.625 -11.836 28.391 1 22.11 396 GLN B N 1
ATOM 6293 C CA . GLN B 1 396 ? -46.781 -11.984 29.281 1 22.11 396 GLN B CA 1
ATOM 6294 C C . GLN B 1 396 ? -47.812 -10.891 29.031 1 22.11 396 GLN B C 1
ATOM 6296 O O . GLN B 1 396 ? -47.469 -9.742 28.75 1 22.11 396 GLN B O 1
#

Organism: NCBI:txid2562239

Sequence (792 aa):
MTIETAFGHRSGPLSNALGRIFSTNVVNTISVGVFSLIVLGTLALAYFNPVYNWDILAYVGIAVEDRLETAEEIHATAYKEVQDAASDLQFYKVTASIPYRVGQYENPEHFVSLFPMYRVKVAYTEAIKILGDVAGHVHATTIISTASAALVGFIIIVWSFRQDFVQGLLVVGPVAILIGYVFSAREATPDLMMAVFSLPAIYFVCREKPLFAAPFLYLMFLVRPDGILLFFALLLASLALGKHRLIYLGLFVACVFLYFPVVGSADHPGWWTHFYFSNIEYQDDMRGFAPAFDATLYVKALVVNLARTVQAYDWLMLLAVFLFGFVLLVRSGREISKGQWIAVIALTLCIGGKFVTFPLPDDRIYLPYMLPLLLVLMEIWRPEFSYPTERIRSDQMTIETAFGHRSGPLSNALGRIFSTNVVNTISVGVFSLIVLGTLALAYFNPVYNWDILAYVGIAVEDRLETAEEIHATAYKEVQDAASDLQFYKVTASIPYRVGQYENPEHFVSLFPMYRVKVAYTEAIKILGDVAGHVHATTIISTASAALVGFIIIVWSFRQDFVQGLLVVGPVAILIGYVFSAREATPDLMMAVFSLPAIYFVCREKPLFAAPFLYLMFLVRPDGILLFFALLLASLALGKHRLIYLGLFVACVFLYFPVVGSADHPGWWTHFYFSNIEYQDDMRGFAPAFDATLYVKALVVNLARTVQAYDWLMLLAVFLFGFVLLVRSGREISKGQWIAVIALTLCIGGKFVTFPLPDDRIYLPYMLPLLLVLMEIWRPEFSYPTERIRSDQ

Radius of gyration: 27.98 Å; Cα contacts (8 Å, |Δi|>4): 1141; chains: 2; bounding box: 87×74×60 Å

Secondary structure (DSSP, 8-state):
--HHHHS-STHHHHHHHHHHHT-HHHHHHHHHHHHHHHHHHHHHHHHHS-B--THHHHHHHHHHTTT---HHHHHHHHHHHHHHHS-HHHHHHHHHSSHHHHHHHH-HHHHHTTTHHHHT-HHHHHHHHHHHHHH-HHHHHHHHHHHHHHHHHHHHHHHHHHTT-GGGHHHHHHHHHHHTHHHHHHBS-SHHHHHHHHHHHHHHHHTT-HHHHHHHHHHHHHH-GGGHHHHHHHHHHHHHHTSSHHHHHHHHHHHHHHHHHHHHHTT---HHHHHHHHHT---S--TT--PPP-HHHHHHHHHHHHHHHHHH-SHHHHHHHHHHHHHHHHHTT----HHHHHHHHHHHHHHHHHHHHS----HHHHHHHHHHHHHHHHHHH----S----------/--HHHHT-STHHHHHHHHHHHT-HHHHHHHHHHHHHHHHHHHHHHHHHS-B--THHHHHHHHHHTTT---HHHHHHHHHHHHHHHS-HHHHHHHHHSSHHHHHHHH-HHHHHTTTHHHHT-HHHHHHHHHHHHHH-HHHHHHHHHHHHHHHHHHHHHHHHHHTT-GGGHHHHHHHHHHHTHHHHHHBS-SHHHHHHHHHHHHHHHHTT-HHHHHHHHHHHHHH-GGGHHHHHHHHHHHHHHTSSHHHHHHHHHHHHHHHHHHHHHTT---HHHHHHHHHT---S--TT--PPP-HHHHHHHHHHHHHHHHHH-SHHHHHHHHHHHHHHHHHTT----HHHHHHHHHHHHHHHHHHHHS----HHHHHHHHHHHHHHHHHHH----S----------

Foldseek 3Di:
DPPDVVVDVVCPVVVVVQQVCQAPVNLLVVLLVVLVVLLVVLLCCLQVPFQEALCQLLLQLLLCVVVDDDLVVSLVVSLVLCPVVDDPVSSCCNQPVDVLSVLCNVDSQLVNLCNLVVVLQPLLSVQLNVVCVPVNSSSSLSVLLSVLSNLLSVLLCVLCVVLVQSSCSNVLSVVLVQLCSSVSSRYSALLSVLLSLLQVLLVCLQVLNNVSSLVSLVNSCSNPVLSLLLLVLLLVLCVVLVGCNVVSVVSSVVSVVVSVVSSVVSVPVDQVLVLCCPQPHNDSHSVPDDDDDDPVSLVVSLVVLVVVLVVPGPQVVLLVVLVVLVVVLVVVVFDGDSSLSSLLRSLNSSLVVCCSSRNHNYSSNSSSSSSNSSSSSSSRVSDRDRDPPPPPPPPD/DPPDVVVDVVCPVVVVVQQVCQAPVNLLVVLLVVLVVLLVVLLCCLQVPFQEDLCQLLLQLLLCVVVDDDLVVSLVVSLVLCVVVDDPVSSCCNQPVDVLSVLCNVDSQLVNLCNLVVVLQPLLSVQLNVVCVPVNSSSSLSVLLSVLSNLLSVLLCVLCVVLVQSSCSNVLSVVLVQLCSSVSSRYSALLSVLLSLLQVLLVCLQVLNNVSSLVSLVNSCSNPVLSLLLLVLLLVLCVVLVGCNVVSVVSSVVSVVVSVVSSVVSVPVDQVLVLCCPQPHNDSHSVPDDDDDDVVSLVVSLVVLVVVLVVPGCQVVLLVVLVVLVVVLVVVVFDGDSSLSSLLRSLNSSLVVCCSSRNHNYSSNSSSSSSSSSSSSSSRVSDRPRDPDPPPPPPD

pLDDT: mean 92.02, std 13.14, range [22.11, 98.94]

Nearest PDB structures (foldseek):
  9dze-assembly1_h  TM=1.747E-01  e=4.295E+00  synthetic construct
  9dze-assembly1_h  TM=1.740E-01  e=4.722E+00  synthetic construct